Protein AF-A0A0W0Z032-F1 (afdb_monomer_lite)

Sequence (822 aa):
MSDIIVNIDENQGGFGDILFASKLIDEIKKNLLKEGKLVGNVYLTSFGQNNTFLRAMRNSGIDLEFGFNFIPTGQLNKLIESGDINPAVIIEAPTPSFGTVKCPSDQVQILSAREYSYGPYETVKLGNSYNHAESGKKEEYEVALTQDEKKRLSSYKTTEKKAVVRTGLIEELNEQGILLTSELVDLARLEQTGNQKKLTEQKEFFLQALPKKIRHTILQDQQNLSEYEENTELTFGYSHKSNRDFLHIHSGYIQSSEKNQDVFIASGQNSETLKEHLEEVIETLKEQGFSKIVYVDYDNDQEETLYDNEQPGKVYRLIHSKGIPHPQVVALNAISGPLTLASGDQSFGEAISSNKMLCYETYPHKLLLYSSYKERAEGLTEETGHALQQMSLLPDTGVKSQRREAQSLHALGVTLRTNPAIRQDITGINSSIAHNNSLAAHFINHIKPELPPISNPVDLAIIENRFESDMLPSVQYPQQLFLAIRYGNESAVKAMLKANPDALTAKDSLNNSAFIIAAQHNQYSMLKMLITAADKQDMEFSKINSPNQQFTMCHYLSPIIQNNPGIIADIFGSYQKDVAARLAIIHPKPIQKAPVQPVSVSNVGMFAQKKPEPVSAWEELEKSLQTFEDETLVMSALVVAREYLKAQQPRFESQYELVCRDCENDLELPANWVYSHVEEFQQMIGTVREHIEKTPELRQAIGTDWLPEPPPFLSERISETIFNDILQMEEEEEMKQALKPYAIVLREAFKDHPEEYGSYDEIVDMCEQELNVEKDWVTQHKSEFQEMVKIVQEGLASKQKLTPYNLDRVDQLQSGPQVTYD

Secondary structure (DSSP, 8-state):
--EEEEEEETTT--HHHHHHHHHHHHHHHHHHHHTT---S-EEEEEE-SS-HHHHHHHHHTHHHHTT-EEEEHHHHHHHHHHTS--EEEEEE-SS--SSPPP-SSTT-EEEE-PSSSS-HHHHHHH-S-STTS-HHHHHHHHHHHHHHHHHHHTT-TT-S-EEE---BS-TTTT--BB---HHHHHHHHHHHHT-HHHHHHHHHHHHHHS-HHHHHHHHTT-SSHHHHHHHEEEEEEEESS-HHHHHHHHHHHTTT--SEEEEEEEESS-HHHHHHHHHTTHHHHHHTTEEEEEEEETTTTEEEEEEE-SSS-EEEEEEEES---HHHHHHHHHHS-SEEEE-SHHHHHHHHHTT-EEEEE--GGGHHHHHHHHHTTTTS-HHHHHHHHHHEEPP--S-GGGPPPHHHHHHHHHHHHH-HHHHHHHHHHHHHHHHH-BHHHHHHHHHGGGSPP---HHHHHHHTT---GGGGGG--TTHHHHHHHHTT-HHHHHHHHHH-GGGGG---TT---HHHHHHHTT-HHHHHHHHHHHHTTT--HHHHT--SSS--GGGGS-HHHHT-HHHHHHHHGGGHHHHHHHHHHHSPPP--PPP-------------PPPPP---HHHHHHHHHTT---HHHHHHHHHHHHHHHHHTTTTTHHHHHHHHHHHHHTS---TTGGGT-HHHHHHHHHHHHHHHHH-HHHHHHT-STTSPPPPPPHHHHHIIIIIHHHTT-SSHHHHHHHHHHHHHHHHHHHTT-HHHHS-HHHHHHIIIIIS---TTHHHH-HHHHHHHHHHHHHHHHT-GGGTTS--HHHHHGGG-------

Foldseek 3Di:
DAEEEEEEEPVPDDLLQVLQSLLLQLLLLVVCLVVLQDQDHYAYEYDDDPCVVVVSCVVQLSCLVSLHHYDYLVRQLVCCVVVLHHYLEYEQDQHRDLDDRDHPAQLRAYEYHHFAFDDLVLLVLQPLEVVPRDPVSNVVSVVVVVVVQCVSCVSVPGYPHYDYAYDFQDVVSVHQAAAADQLLLVLLVCVVVVVVVVNQVSLQVLLLLDPPLVNCVQCVPNDGLVSSVVAEAEAEEEDEFCLLLVLLLQLLQCLPPQHAYEYEYQYQDDQVVNVVSVVVCVVSVVVSWAQWEWEAASVVRDIDTPGHPPDDGHYYYYYYDPDDRPSNVLSSLSSHDQAYEYERSVVVNSNLSNLHPYLYAQDSSCSHNLNSLLCLCVVADPLLSVLSVSSHDHGCPVDPVPDDDSVVSSVSSNCCNPPVSSSVSSSVSSVCSVPRRNSSVVVSVSSSVSRDDDDPPLSSCLSVLNHDLVCQVVDDPPSSLLSNLLSLSQVNNVSNCVVPVVSQLDARPQRDGSLSSNLSNVVQVSLLVSLVSCVVVVHDVCSQQPDGPDGGSLSSHRSSCLNDLQSLCNRNPVCSVVSVVVSCVVVPDPPPPDDPDDDDDDDDDDDPPPPDDQDPLLVVLVVVCVPDPDPLLVLLSLVQVLVLVVVVPPVPVVVNVVSQCCCCPVVVQHSLNLLQQQVVNVVSLVSNLVVCVVDPVSCVRPNSPSGDDRDDAQQVVCCVQPLVVLVPDPDLVSSLVSCQLVLVLVLQLCVVPVSNRPPNVVSVCCCVPVNVHDPCNCVVPVVVNLVSLVVVCVSQVVGPSNVSRPPVSSVVPNVPPPPPDD

InterPro domains:
  IPR036770 Ankyrin repeat-containing domain superfamily [G3DSA:1.25.40.20] (465-558)

Organism: Legionella spiritensis (NCBI:txid452)

Structure (mmCIF, N/CA/C/O backbone):
data_AF-A0A0W0Z032-F1
#
_entry.id   AF-A0A0W0Z032-F1
#
loop_
_atom_site.group_PDB
_atom_site.id
_atom_site.type_symbol
_atom_site.label_atom_id
_atom_site.label_alt_id
_atom_site.label_comp_id
_atom_site.label_asym_id
_atom_site.label_entity_id
_atom_site.label_seq_id
_atom_site.pdbx_PDB_ins_code
_atom_site.Cartn_x
_atom_site.Cartn_y
_atom_site.Cartn_z
_atom_site.occupancy
_atom_site.B_iso_or_equiv
_atom_site.auth_seq_id
_atom_site.auth_comp_id
_atom_site.auth_asym_id
_atom_site.auth_atom_id
_atom_site.pdbx_PDB_model_num
ATOM 1 N N . MET A 1 1 ? 22.930 3.983 -18.355 1.00 78.69 1 MET A N 1
ATOM 2 C CA . MET A 1 1 ? 21.712 3.985 -17.518 1.00 78.69 1 MET A CA 1
ATOM 3 C C . MET A 1 1 ? 21.865 5.073 -16.463 1.00 78.69 1 MET A C 1
ATOM 5 O O . MET A 1 1 ? 23.001 5.445 -16.182 1.00 78.69 1 MET A O 1
ATOM 9 N N . SER A 1 2 ? 20.763 5.628 -15.962 1.00 90.44 2 SER A N 1
ATOM 10 C CA . SER A 1 2 ? 20.772 6.697 -14.954 1.00 90.44 2 SER A CA 1
ATOM 11 C C . SER A 1 2 ? 20.084 6.198 -13.702 1.00 90.44 2 SER A C 1
ATOM 13 O O . SER A 1 2 ? 18.880 5.943 -13.727 1.00 90.44 2 SER A O 1
ATOM 15 N N . ASP A 1 3 ? 20.875 6.013 -12.653 1.00 95.62 3 ASP A N 1
ATOM 16 C CA . ASP A 1 3 ? 20.446 5.392 -11.408 1.00 95.62 3 ASP A CA 1
ATOM 17 C C . ASP A 1 3 ? 20.064 6.440 -10.361 1.00 95.62 3 ASP A C 1
ATOM 19 O O . ASP A 1 3 ? 20.521 7.587 -10.395 1.00 95.62 3 ASP A O 1
ATOM 23 N N . ILE A 1 4 ? 19.231 6.034 -9.409 1.00 97.19 4 ILE A N 1
ATOM 24 C CA . ILE A 1 4 ? 18.837 6.850 -8.260 1.00 97.19 4 ILE A CA 1
ATOM 25 C C . ILE A 1 4 ? 19.294 6.128 -6.999 1.00 97.19 4 ILE A C 1
ATOM 27 O O . ILE A 1 4 ? 19.037 4.937 -6.820 1.00 97.19 4 ILE A O 1
ATOM 31 N N . ILE A 1 5 ? 19.974 6.846 -6.114 1.00 96.31 5 ILE A N 1
ATOM 32 C CA . ILE A 1 5 ? 20.467 6.304 -4.848 1.00 96.31 5 ILE A CA 1
ATOM 33 C C . ILE A 1 5 ? 19.678 6.932 -3.712 1.00 96.31 5 ILE A C 1
ATOM 35 O O . ILE A 1 5 ? 19.634 8.151 -3.616 1.00 96.31 5 ILE A O 1
ATOM 39 N N . VAL A 1 6 ? 19.115 6.120 -2.824 1.00 95.06 6 VAL A N 1
ATOM 40 C CA . VAL A 1 6 ? 18.592 6.569 -1.530 1.00 95.06 6 VAL A CA 1
ATOM 41 C C . VAL A 1 6 ? 19.567 6.114 -0.450 1.00 95.06 6 VAL A C 1
ATOM 43 O O . VAL A 1 6 ? 19.850 4.924 -0.319 1.00 95.06 6 VAL A O 1
ATOM 46 N N . ASN A 1 7 ? 20.129 7.069 0.283 1.00 92.31 7 ASN A N 1
ATOM 47 C CA . ASN A 1 7 ? 21.106 6.866 1.342 1.00 92.31 7 ASN A CA 1
ATOM 48 C C . ASN A 1 7 ? 20.538 7.276 2.700 1.00 92.31 7 ASN A C 1
ATOM 50 O O . ASN A 1 7 ? 19.855 8.292 2.835 1.00 92.31 7 ASN A O 1
ATOM 54 N N . ILE A 1 8 ? 20.892 6.482 3.702 1.00 89.00 8 ILE A N 1
ATOM 55 C CA . ILE A 1 8 ? 20.463 6.625 5.091 1.00 89.00 8 ILE A CA 1
ATOM 56 C C . ILE A 1 8 ? 21.619 6.333 6.044 1.00 89.00 8 ILE A C 1
ATOM 58 O O . ILE A 1 8 ? 22.479 5.483 5.790 1.00 89.00 8 ILE A O 1
ATOM 62 N N . ASP A 1 9 ? 21.635 7.024 7.176 1.00 85.88 9 ASP A N 1
ATOM 63 C CA . ASP A 1 9 ? 22.617 6.809 8.233 1.00 85.88 9 ASP A CA 1
ATOM 64 C C . ASP A 1 9 ? 22.106 5.783 9.250 1.00 85.88 9 ASP A C 1
ATOM 66 O O . ASP A 1 9 ? 21.200 6.067 10.039 1.00 85.88 9 ASP A O 1
ATOM 70 N N . GLU A 1 10 ? 22.721 4.594 9.290 1.00 77.88 10 GLU A N 1
ATOM 71 C CA . GLU A 1 10 ? 22.322 3.559 10.256 1.00 77.88 10 GLU A CA 1
ATOM 72 C C . GLU A 1 10 ? 22.643 3.922 11.709 1.00 77.88 10 GLU A C 1
ATOM 74 O O . GLU A 1 10 ? 22.114 3.294 12.622 1.00 77.88 10 GLU A O 1
ATOM 79 N N . ASN A 1 11 ? 23.515 4.906 11.950 1.00 79.50 11 ASN A N 1
ATOM 80 C CA . ASN A 1 11 ? 23.845 5.331 13.311 1.00 79.50 11 ASN A CA 1
ATOM 81 C C . ASN A 1 11 ? 22.799 6.292 13.883 1.00 79.50 11 ASN A C 1
ATOM 83 O O . ASN A 1 11 ? 22.797 6.533 15.090 1.00 79.50 11 ASN A O 1
ATOM 87 N N . GLN A 1 12 ? 21.956 6.866 13.021 1.00 76.44 12 GLN A N 1
ATOM 88 C CA . GLN A 1 12 ? 20.938 7.846 13.395 1.00 76.44 12 GLN A CA 1
ATOM 89 C C . GLN A 1 12 ? 19.514 7.315 13.194 1.00 76.44 12 GLN A C 1
ATOM 91 O O . GLN A 1 12 ? 18.614 7.784 13.882 1.00 76.44 12 GLN A O 1
ATOM 96 N N . GLY A 1 13 ? 19.315 6.352 12.286 1.00 72.69 13 GLY A N 1
ATOM 97 C CA . GLY A 1 13 ? 18.004 5.785 11.968 1.00 72.69 13 GLY A CA 1
ATOM 98 C C . GLY A 1 13 ? 17.661 4.488 12.704 1.00 72.69 13 GLY A C 1
ATOM 99 O O . GLY A 1 13 ? 18.525 3.666 13.015 1.00 72.69 13 GLY A O 1
ATOM 100 N N . GLY A 1 14 ? 16.369 4.296 12.956 1.00 77.31 14 GLY A N 1
ATOM 101 C CA . GLY A 1 14 ? 15.751 3.058 13.416 1.00 77.31 14 GLY A CA 1
ATOM 102 C C . GLY A 1 14 ? 15.012 2.316 12.298 1.00 77.31 14 GLY A C 1
ATOM 103 O O . GLY A 1 14 ? 15.184 2.584 11.113 1.00 77.31 14 GLY A O 1
ATOM 104 N N . PHE A 1 15 ? 14.165 1.353 12.684 1.00 78.38 15 PHE A N 1
ATOM 105 C CA . PHE A 1 15 ? 13.374 0.562 11.732 1.00 78.38 15 PHE A CA 1
ATOM 106 C C . PHE A 1 15 ? 12.383 1.417 10.916 1.00 78.38 15 PHE A C 1
ATOM 108 O O . PHE A 1 15 ? 12.197 1.175 9.726 1.00 78.38 15 PHE A O 1
ATOM 115 N N . GLY A 1 16 ? 11.780 2.435 11.542 1.00 80.69 16 GLY A N 1
ATOM 116 C CA . GLY A 1 16 ? 10.850 3.356 10.878 1.00 80.69 16 GLY A CA 1
ATOM 117 C C . GLY A 1 16 ? 11.485 4.098 9.700 1.00 80.69 16 GLY A C 1
ATOM 118 O O . GLY A 1 16 ? 10.869 4.194 8.643 1.00 80.69 16 GLY A O 1
ATOM 119 N N . ASP A 1 17 ? 12.749 4.505 9.835 1.00 85.12 17 ASP A N 1
ATOM 120 C CA . ASP A 1 17 ? 13.506 5.180 8.776 1.00 85.12 17 ASP A CA 1
ATOM 121 C C . ASP A 1 17 ? 13.796 4.267 7.579 1.00 85.12 17 ASP A C 1
ATOM 123 O O . ASP A 1 17 ? 13.796 4.712 6.431 1.00 85.12 17 ASP A O 1
ATOM 127 N N . ILE A 1 18 ? 14.009 2.970 7.838 1.00 85.88 18 ILE A N 1
ATOM 128 C CA . ILE A 1 18 ? 14.151 1.949 6.787 1.00 85.88 18 ILE A CA 1
ATOM 129 C C . ILE A 1 18 ? 12.878 1.890 5.968 1.00 85.88 18 ILE A C 1
ATOM 131 O O . ILE A 1 18 ? 12.926 1.902 4.739 1.00 85.88 18 ILE A O 1
ATOM 135 N N . LEU A 1 19 ? 11.744 1.818 6.663 1.00 87.31 19 LEU A N 1
ATOM 136 C CA . LEU A 1 19 ? 10.437 1.724 6.043 1.00 87.31 19 LEU A CA 1
ATOM 137 C C . LEU A 1 19 ? 10.098 2.992 5.267 1.00 87.31 19 LEU A C 1
ATOM 139 O O . LEU A 1 19 ? 9.659 2.883 4.126 1.00 87.31 19 LEU A O 1
ATOM 143 N N . PHE A 1 20 ? 10.408 4.171 5.809 1.00 89.62 20 PHE A N 1
ATOM 144 C CA . PHE A 1 20 ? 10.307 5.432 5.075 1.00 89.62 20 PHE A CA 1
ATOM 145 C C . PHE A 1 20 ? 11.105 5.377 3.766 1.00 89.62 20 PHE A C 1
ATOM 147 O O . PHE A 1 20 ? 10.556 5.625 2.694 1.00 89.62 20 PHE A O 1
ATOM 154 N N . ALA A 1 21 ? 12.400 5.043 3.836 1.00 91.75 21 ALA A N 1
ATOM 155 C CA . ALA A 1 21 ? 13.271 5.041 2.662 1.00 91.75 21 ALA A CA 1
ATOM 156 C C . ALA A 1 21 ? 12.816 4.000 1.630 1.00 91.75 21 ALA A C 1
ATOM 158 O O . ALA A 1 21 ? 12.820 4.268 0.431 1.00 91.75 21 ALA A O 1
ATOM 159 N N . SER A 1 22 ? 12.366 2.838 2.100 1.00 91.44 22 SER A N 1
ATOM 160 C CA . SER A 1 22 ? 11.858 1.748 1.264 1.00 91.44 22 SER A CA 1
ATOM 161 C C . SER A 1 22 ? 10.575 2.135 0.526 1.00 91.44 22 SER A C 1
ATOM 163 O O . SER A 1 22 ? 10.494 1.961 -0.689 1.00 91.44 22 SER A O 1
ATOM 165 N N . LYS A 1 23 ? 9.606 2.737 1.228 1.00 91.62 23 LYS A N 1
ATOM 166 C CA . LYS A 1 23 ? 8.367 3.257 0.629 1.00 91.62 23 LYS A CA 1
ATOM 167 C C . LYS A 1 23 ? 8.655 4.389 -0.357 1.00 91.62 23 LYS A C 1
ATOM 169 O O . LYS A 1 23 ? 8.076 4.422 -1.438 1.00 91.62 23 LYS A O 1
ATOM 174 N N . LEU A 1 24 ? 9.594 5.283 -0.034 1.00 93.44 24 LEU A N 1
ATOM 175 C CA . LEU A 1 24 ? 10.017 6.344 -0.950 1.00 93.44 24 LEU A CA 1
ATOM 176 C C . LEU A 1 24 ? 10.622 5.765 -2.240 1.00 93.44 24 LEU A C 1
ATOM 178 O O . LEU A 1 24 ? 10.300 6.237 -3.329 1.00 93.44 24 LEU A O 1
ATOM 182 N N . ILE A 1 25 ? 11.468 4.734 -2.135 1.00 94.81 25 ILE A N 1
ATOM 183 C CA . ILE A 1 25 ? 12.019 4.024 -3.298 1.00 94.81 25 ILE A CA 1
ATOM 184 C C . ILE A 1 25 ? 10.904 3.430 -4.155 1.00 94.81 25 ILE A C 1
ATOM 186 O O . ILE A 1 25 ? 10.937 3.591 -5.375 1.00 94.81 25 ILE A O 1
ATOM 190 N N . ASP A 1 26 ? 9.942 2.741 -3.541 1.00 92.75 26 ASP A N 1
ATOM 191 C CA . ASP A 1 26 ? 8.845 2.099 -4.265 1.00 92.75 26 ASP A CA 1
ATOM 192 C C . ASP A 1 26 ? 7.992 3.118 -5.029 1.00 92.75 26 ASP A C 1
ATOM 194 O O . ASP A 1 26 ? 7.770 2.963 -6.230 1.00 92.75 26 ASP A O 1
ATOM 198 N N . GLU A 1 27 ? 7.624 4.226 -4.386 1.00 92.38 27 GLU A N 1
ATOM 199 C CA . GLU A 1 27 ? 6.874 5.304 -5.032 1.00 92.38 27 GLU A CA 1
ATOM 200 C C . GLU A 1 27 ? 7.665 5.958 -6.179 1.00 92.38 27 GLU A C 1
ATOM 202 O O . GLU A 1 27 ? 7.120 6.172 -7.266 1.00 92.38 27 GLU A O 1
ATOM 207 N N . ILE A 1 28 ? 8.968 6.215 -6.002 1.00 94.75 28 ILE A N 1
ATOM 208 C CA . ILE A 1 28 ? 9.834 6.724 -7.081 1.00 94.75 28 ILE A CA 1
ATOM 209 C C . ILE A 1 28 ? 9.872 5.729 -8.250 1.00 94.75 28 ILE A C 1
ATOM 211 O O . ILE A 1 28 ? 9.714 6.134 -9.406 1.00 94.75 28 ILE A O 1
ATOM 215 N N . LYS A 1 29 ? 10.057 4.431 -7.969 1.00 94.12 29 LYS A N 1
ATOM 216 C CA . LYS A 1 29 ? 10.086 3.370 -8.987 1.00 94.12 29 LYS A CA 1
ATOM 217 C C . LYS A 1 29 ? 8.767 3.314 -9.755 1.00 94.12 29 LYS A C 1
ATOM 219 O O . LYS A 1 29 ? 8.790 3.422 -10.980 1.00 94.12 29 LYS A O 1
ATOM 224 N N . LYS A 1 30 ? 7.636 3.164 -9.054 1.00 91.94 30 LYS A N 1
ATOM 225 C CA . LYS A 1 30 ? 6.290 3.052 -9.640 1.00 91.94 30 LYS A CA 1
ATOM 226 C C . LYS A 1 30 ? 5.987 4.244 -10.551 1.00 91.94 30 LYS A C 1
ATOM 228 O O . LYS A 1 30 ? 5.612 4.051 -11.707 1.00 91.94 30 LYS A O 1
ATOM 233 N N . ASN A 1 31 ? 6.221 5.468 -10.075 1.00 93.69 31 ASN A N 1
ATOM 234 C CA . ASN A 1 31 ? 5.921 6.680 -10.840 1.00 93.69 31 ASN A CA 1
ATOM 235 C C . ASN A 1 31 ? 6.827 6.852 -12.067 1.00 93.69 31 ASN A C 1
ATOM 237 O O . ASN A 1 31 ? 6.336 7.117 -13.164 1.00 93.69 31 ASN A O 1
ATOM 241 N N . LEU A 1 32 ? 8.145 6.682 -11.923 1.00 95.19 32 LEU A N 1
ATOM 242 C CA . LEU A 1 32 ? 9.063 6.879 -13.049 1.00 95.19 32 LEU A CA 1
ATOM 243 C C . LEU A 1 32 ? 8.976 5.761 -14.098 1.00 95.19 32 LEU A C 1
ATOM 245 O O . LEU A 1 32 ? 9.220 6.036 -15.273 1.00 95.19 32 LEU A O 1
ATOM 249 N N . LEU A 1 33 ? 8.623 4.530 -13.705 1.00 94.12 33 LEU A N 1
ATOM 250 C CA . LEU A 1 33 ? 8.300 3.456 -14.652 1.00 94.12 33 LEU A CA 1
ATOM 251 C C . LEU A 1 33 ? 7.009 3.770 -15.410 1.00 94.12 33 LEU A C 1
ATOM 253 O O . LEU A 1 33 ? 7.002 3.708 -16.634 1.00 94.12 33 LEU A O 1
ATOM 257 N N . LYS A 1 34 ? 5.943 4.176 -14.709 1.00 93.56 34 LYS A N 1
ATOM 258 C CA . LYS A 1 34 ? 4.669 4.560 -15.338 1.00 93.56 34 LYS A CA 1
ATOM 259 C C . LYS A 1 34 ? 4.840 5.681 -16.371 1.00 93.56 34 LYS A C 1
ATOM 261 O O . LYS A 1 34 ? 4.160 5.684 -17.388 1.00 93.56 34 LYS A O 1
ATOM 266 N N . GLU A 1 35 ? 5.754 6.617 -16.124 1.00 94.19 35 GLU A N 1
ATOM 267 C CA . GLU A 1 35 ? 6.060 7.720 -17.044 1.00 94.19 35 GLU A CA 1
ATOM 268 C C . GLU A 1 35 ? 7.093 7.398 -18.130 1.00 94.19 35 GLU A C 1
ATOM 270 O O . GLU A 1 35 ? 7.423 8.281 -18.921 1.00 94.19 35 GLU A O 1
ATOM 275 N N . GLY A 1 36 ? 7.658 6.188 -18.163 1.00 94.44 36 GLY A N 1
ATOM 276 C CA . GLY A 1 36 ? 8.688 5.853 -19.146 1.00 94.44 36 GLY A CA 1
ATOM 277 C C . GLY A 1 36 ? 10.005 6.604 -18.962 1.00 94.44 36 GLY A C 1
ATOM 278 O O . GLY A 1 36 ? 10.723 6.836 -19.928 1.00 94.44 36 GLY A O 1
ATOM 279 N N . LYS A 1 37 ? 10.331 7.024 -17.734 1.00 94.44 37 LYS A N 1
ATOM 280 C CA . LYS A 1 37 ? 11.535 7.822 -17.430 1.00 94.44 37 LYS A CA 1
ATOM 281 C C . LYS A 1 37 ? 12.637 7.035 -16.732 1.00 94.44 37 LYS A C 1
ATOM 283 O O . LYS A 1 37 ? 13.779 7.491 -16.691 1.00 94.44 37 LYS A O 1
ATOM 288 N N . LEU A 1 38 ? 12.326 5.866 -16.173 1.00 94.75 38 LEU A N 1
ATOM 289 C CA . LEU A 1 38 ? 13.301 5.067 -15.435 1.00 94.75 38 LEU A CA 1
ATOM 290 C C . LEU A 1 38 ? 13.996 4.050 -16.347 1.00 94.75 38 LEU A C 1
ATOM 292 O O . LEU A 1 38 ? 13.428 3.002 -16.647 1.00 94.75 38 LEU A O 1
ATOM 296 N N . VAL A 1 39 ? 15.236 4.341 -16.753 1.00 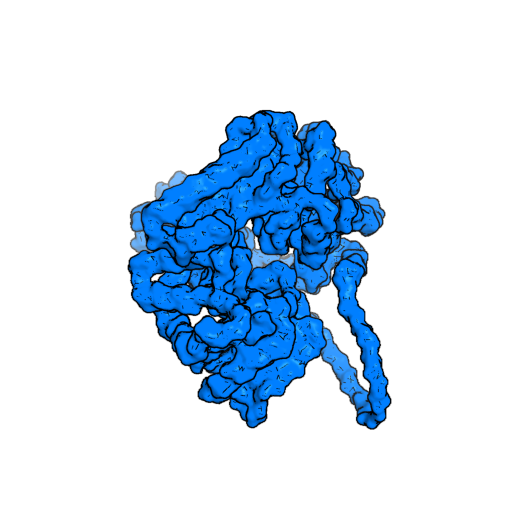93.69 39 VAL A N 1
ATOM 297 C CA . VAL A 1 39 ? 16.109 3.380 -17.461 1.00 93.69 39 VAL A CA 1
ATOM 298 C C . VAL A 1 39 ? 17.047 2.653 -16.494 1.00 93.69 39 VAL A C 1
ATOM 300 O O . VAL A 1 39 ? 17.219 1.441 -16.602 1.00 93.69 39 VAL A O 1
ATOM 303 N N . GLY A 1 40 ? 17.665 3.367 -15.545 1.00 92.50 40 GLY A N 1
ATOM 304 C CA . GLY A 1 40 ? 18.483 2.763 -14.481 1.00 92.50 40 GLY A CA 1
ATOM 305 C C . GLY A 1 40 ? 17.637 2.168 -13.363 1.00 92.50 40 GLY A C 1
ATOM 306 O O . GLY A 1 40 ? 16.446 1.936 -13.552 1.00 92.50 40 GLY A O 1
ATOM 307 N N . ASN A 1 41 ? 18.229 1.885 -12.209 1.00 92.75 41 ASN A N 1
ATOM 308 C CA . ASN A 1 41 ? 17.525 1.336 -11.049 1.00 92.75 41 ASN A CA 1
ATOM 309 C C . ASN A 1 41 ? 17.521 2.320 -9.867 1.00 92.75 41 ASN A C 1
ATOM 311 O O . ASN A 1 41 ? 18.214 3.338 -9.878 1.00 92.75 41 ASN A O 1
ATOM 315 N N . VAL A 1 42 ? 16.720 2.008 -8.850 1.00 95.50 42 VAL A N 1
ATOM 316 C CA . VAL A 1 42 ? 16.678 2.739 -7.584 1.00 95.50 42 VAL A CA 1
ATOM 317 C C . VAL A 1 42 ? 17.251 1.843 -6.490 1.00 95.50 42 VAL A C 1
ATOM 319 O O . VAL A 1 42 ? 16.773 0.727 -6.275 1.00 95.50 42 VAL A O 1
ATOM 322 N N . TYR A 1 43 ? 18.298 2.317 -5.821 1.00 94.12 43 TYR A N 1
ATOM 323 C CA . TYR A 1 43 ? 19.059 1.546 -4.839 1.00 94.12 43 TYR A CA 1
ATOM 324 C C . TYR A 1 43 ? 18.891 2.119 -3.437 1.00 94.12 43 TYR A C 1
ATOM 326 O O . TYR A 1 43 ? 18.900 3.338 -3.270 1.00 94.12 43 TYR A O 1
ATOM 334 N N . LEU A 1 44 ? 18.827 1.241 -2.431 1.00 92.94 44 LEU A N 1
ATOM 335 C CA . LEU A 1 44 ? 18.993 1.637 -1.034 1.00 92.94 44 LEU A CA 1
ATOM 336 C C . LEU A 1 44 ? 20.436 1.379 -0.608 1.00 92.94 44 LEU A C 1
ATOM 338 O O . LEU A 1 44 ? 20.985 0.300 -0.837 1.00 92.94 44 LEU A O 1
ATOM 342 N N . THR A 1 45 ? 21.043 2.346 0.060 1.00 91.19 45 THR A N 1
ATOM 343 C CA . THR A 1 45 ? 22.357 2.194 0.678 1.00 91.19 45 THR A CA 1
ATOM 344 C C . THR A 1 45 ? 22.327 2.744 2.088 1.00 91.19 45 THR A C 1
ATOM 346 O O . THR A 1 45 ? 21.573 3.665 2.390 1.00 91.19 45 THR A O 1
ATOM 349 N N . SER A 1 46 ? 23.152 2.182 2.966 1.00 88.44 46 SER A N 1
ATOM 350 C CA . SER A 1 46 ? 23.346 2.750 4.293 1.00 88.44 46 SER A CA 1
ATOM 351 C C . SER A 1 46 ? 24.813 2.831 4.673 1.00 88.44 46 SER A C 1
ATOM 353 O O . SER A 1 46 ? 25.628 1.956 4.347 1.00 88.44 46 SER A O 1
ATOM 355 N N . PHE A 1 47 ? 25.138 3.910 5.382 1.00 79.81 47 PHE A N 1
ATOM 356 C CA . PHE A 1 47 ? 26.460 4.134 5.938 1.00 79.81 47 PHE A CA 1
ATOM 357 C C . PHE A 1 47 ? 26.494 3.752 7.416 1.00 79.81 47 PHE A C 1
ATOM 359 O O . PHE A 1 47 ? 25.902 4.433 8.252 1.00 79.81 47 PHE A O 1
ATOM 366 N N . GLY A 1 48 ? 27.266 2.720 7.753 1.00 70.12 48 GLY A N 1
ATOM 367 C CA . GLY A 1 48 ? 27.737 2.501 9.116 1.00 70.12 48 GLY A CA 1
ATOM 368 C C . GLY A 1 48 ? 28.553 1.224 9.288 1.00 70.12 48 GLY A C 1
ATOM 369 O O . GLY A 1 48 ? 28.848 0.508 8.329 1.00 70.12 48 GLY A O 1
ATOM 370 N N . GLN A 1 49 ? 29.039 1.021 10.512 1.00 62.44 49 GLN A N 1
ATOM 371 C CA . GLN A 1 49 ? 30.053 0.014 10.833 1.00 62.44 49 GLN A CA 1
ATOM 372 C C . GLN A 1 49 ? 29.481 -1.248 11.485 1.00 62.44 49 GLN A C 1
ATOM 374 O O . GLN A 1 49 ? 30.199 -2.239 11.618 1.00 62.44 49 GLN A O 1
ATOM 379 N N . ASN A 1 50 ? 28.210 -1.236 11.896 1.00 61.50 50 ASN A N 1
ATOM 380 C CA . ASN A 1 50 ? 27.683 -2.239 12.821 1.00 61.50 50 ASN A CA 1
ATOM 381 C C . ASN A 1 50 ? 26.815 -3.307 12.145 1.00 61.50 50 ASN A C 1
ATOM 383 O O . ASN A 1 50 ? 26.477 -4.304 12.786 1.00 61.50 50 ASN A O 1
ATOM 387 N N . ASN A 1 51 ? 26.467 -3.141 10.860 1.00 68.31 51 ASN A N 1
ATOM 388 C CA . ASN A 1 51 ? 25.555 -4.027 10.118 1.00 68.31 51 ASN A CA 1
ATOM 389 C C . ASN A 1 51 ? 24.198 -4.238 10.826 1.00 68.31 51 ASN A C 1
ATOM 391 O O . ASN A 1 51 ? 23.474 -5.191 10.519 1.00 68.31 51 ASN A O 1
ATOM 395 N N . THR A 1 52 ? 23.846 -3.386 11.792 1.00 69.19 52 THR A N 1
ATOM 396 C CA . THR A 1 52 ? 22.593 -3.481 12.551 1.00 69.19 52 THR A CA 1
ATOM 397 C C . THR A 1 52 ? 21.417 -3.248 11.619 1.00 69.19 52 THR A C 1
ATOM 399 O O . THR A 1 52 ? 20.429 -3.978 11.674 1.00 69.19 52 THR A O 1
ATOM 402 N N . PHE A 1 53 ? 21.579 -2.299 10.699 1.00 72.81 53 PHE A N 1
ATOM 403 C CA . PHE A 1 53 ? 20.614 -1.979 9.663 1.00 72.81 53 PHE A CA 1
ATOM 404 C C . PHE A 1 53 ? 20.348 -3.155 8.731 1.00 72.81 53 PHE A C 1
ATOM 406 O O . PHE A 1 53 ? 19.213 -3.584 8.551 1.00 72.81 53 PHE A O 1
ATOM 413 N N . LEU A 1 54 ? 21.427 -3.737 8.207 1.00 71.94 54 LEU A N 1
ATOM 414 C CA . LEU A 1 54 ? 21.387 -4.941 7.386 1.00 71.94 54 LEU A CA 1
ATOM 415 C C . LEU A 1 54 ? 20.658 -6.083 8.091 1.00 71.94 54 LEU A C 1
ATOM 417 O O . LEU A 1 54 ? 19.886 -6.803 7.468 1.00 71.94 54 LEU A O 1
ATOM 421 N N . ARG A 1 55 ? 20.888 -6.256 9.396 1.00 72.56 55 ARG A N 1
ATOM 422 C CA . ARG A 1 55 ? 20.180 -7.264 10.189 1.00 72.56 55 ARG A CA 1
ATOM 423 C C . ARG A 1 55 ? 18.693 -6.933 10.323 1.00 72.56 55 ARG A C 1
ATOM 425 O O . ARG A 1 55 ? 17.881 -7.832 10.152 1.00 72.56 55 ARG A O 1
ATOM 432 N N . ALA A 1 56 ? 18.338 -5.683 10.614 1.00 71.62 56 ALA A N 1
ATOM 433 C CA . ALA A 1 56 ? 16.946 -5.251 10.732 1.00 71.62 56 ALA A CA 1
ATOM 434 C C . ALA A 1 56 ? 16.180 -5.413 9.408 1.00 71.62 56 ALA A C 1
ATOM 436 O O . ALA A 1 56 ? 15.085 -5.971 9.398 1.00 71.62 56 ALA A O 1
ATOM 437 N N . MET A 1 57 ? 16.787 -5.023 8.285 1.00 77.31 57 MET A N 1
ATOM 438 C CA . MET A 1 57 ? 16.242 -5.247 6.944 1.00 77.31 57 MET A CA 1
ATOM 439 C C . MET A 1 57 ? 16.042 -6.730 6.647 1.00 77.31 57 MET A C 1
ATOM 441 O O . MET A 1 57 ? 14.937 -7.151 6.332 1.00 77.31 57 MET A O 1
ATOM 445 N N . ARG A 1 58 ? 17.081 -7.551 6.844 1.00 71.69 58 ARG A N 1
ATOM 446 C CA . ARG A 1 58 ? 17.000 -8.999 6.593 1.00 71.69 58 ARG A CA 1
ATOM 447 C C . ARG A 1 58 ? 15.949 -9.692 7.452 1.00 71.69 58 ARG A C 1
ATOM 449 O O . ARG A 1 58 ? 15.285 -10.601 6.977 1.00 71.69 58 ARG A O 1
ATOM 456 N N . ASN A 1 59 ? 15.819 -9.285 8.713 1.00 71.25 59 ASN A N 1
ATOM 457 C CA . ASN A 1 59 ? 14.845 -9.870 9.630 1.00 71.25 59 ASN A CA 1
ATOM 458 C C . ASN A 1 59 ? 13.407 -9.443 9.311 1.00 71.25 59 ASN A C 1
ATOM 460 O O . ASN A 1 59 ? 12.483 -10.186 9.624 1.00 71.25 59 ASN A O 1
ATOM 464 N N . SER A 1 60 ? 13.217 -8.253 8.739 1.00 70.62 60 SER A N 1
ATOM 465 C CA . SER A 1 60 ? 11.893 -7.730 8.379 1.00 70.62 60 SER A CA 1
ATOM 466 C C . SER A 1 60 ? 11.441 -8.139 6.979 1.00 70.62 60 SER A C 1
ATOM 468 O O . SER A 1 60 ? 10.241 -8.187 6.738 1.00 70.62 60 SER A O 1
ATOM 470 N N . GLY A 1 61 ? 12.377 -8.441 6.072 1.00 78.31 61 GLY A N 1
ATOM 471 C CA . GLY A 1 61 ? 12.079 -8.741 4.669 1.00 78.31 61 GLY A CA 1
ATOM 472 C C . GLY A 1 61 ? 11.627 -7.516 3.870 1.00 78.31 61 GLY A C 1
ATOM 473 O O . GLY A 1 61 ? 10.957 -7.661 2.854 1.00 78.31 61 GLY A O 1
ATOM 474 N N . ILE A 1 62 ? 11.958 -6.310 4.328 1.00 81.88 62 ILE A N 1
ATOM 475 C CA . ILE A 1 62 ? 11.467 -5.061 3.735 1.00 81.88 62 ILE A CA 1
ATOM 476 C C . ILE A 1 62 ? 12.020 -4.795 2.326 1.00 81.88 62 ILE A C 1
ATOM 478 O O . ILE A 1 62 ? 11.344 -4.250 1.461 1.00 81.88 62 ILE A O 1
ATOM 482 N N . ASP A 1 63 ? 13.241 -5.241 2.056 1.00 78.38 63 ASP A N 1
ATOM 483 C CA . ASP A 1 63 ? 13.844 -5.222 0.724 1.00 78.38 63 ASP A CA 1
ATOM 484 C C . ASP A 1 63 ? 13.149 -6.177 -0.251 1.00 78.38 63 ASP A C 1
ATOM 486 O O . ASP A 1 63 ? 13.069 -5.892 -1.448 1.00 78.38 63 ASP A O 1
ATOM 490 N N . LEU A 1 64 ? 12.615 -7.286 0.266 1.00 85.88 64 LEU A N 1
ATOM 491 C CA . LEU A 1 64 ? 11.787 -8.219 -0.492 1.00 85.88 64 LEU A CA 1
ATOM 492 C C . LEU A 1 64 ? 10.419 -7.615 -0.805 1.00 85.88 64 LEU A C 1
ATOM 494 O O . LEU A 1 64 ? 9.967 -7.716 -1.940 1.00 85.88 64 LEU A O 1
ATOM 498 N N . GLU A 1 65 ? 9.799 -6.964 0.180 1.00 84.44 65 GLU A N 1
ATOM 499 C CA . GLU A 1 65 ? 8.490 -6.321 0.052 1.00 84.44 65 GLU A CA 1
ATOM 500 C C . GLU A 1 65 ? 8.467 -5.250 -1.047 1.00 84.44 65 GLU A C 1
ATOM 502 O O . GLU A 1 65 ? 7.624 -5.296 -1.938 1.00 84.44 65 GLU A O 1
ATOM 507 N N . PHE A 1 66 ? 9.413 -4.309 -1.012 1.00 88.25 66 PHE A N 1
ATOM 508 C CA . PHE A 1 66 ? 9.466 -3.184 -1.957 1.00 88.25 66 PHE A CA 1
ATOM 509 C C . PHE A 1 66 ? 10.346 -3.472 -3.193 1.00 88.25 66 PHE A C 1
ATOM 511 O O . PHE A 1 66 ? 10.528 -2.624 -4.080 1.00 88.25 66 PHE A O 1
ATOM 518 N N . GLY A 1 67 ? 10.931 -4.673 -3.258 1.00 87.75 67 GLY A N 1
ATOM 519 C CA . GLY A 1 67 ? 11.683 -5.171 -4.408 1.00 87.75 67 GLY A CA 1
ATOM 520 C C . GLY A 1 67 ? 12.854 -4.276 -4.817 1.00 87.75 67 GLY A C 1
ATOM 521 O O . GLY A 1 67 ? 13.040 -4.001 -6.006 1.00 87.75 67 GLY A O 1
ATOM 522 N N . PHE A 1 68 ? 13.619 -3.754 -3.858 1.00 89.25 68 PHE A N 1
ATOM 523 C CA . PHE A 1 68 ? 14.801 -2.932 -4.137 1.00 89.25 68 PHE A CA 1
ATOM 524 C C . PHE A 1 68 ? 16.095 -3.672 -3.799 1.00 89.25 68 PHE A C 1
ATOM 526 O O . PHE A 1 68 ? 16.125 -4.650 -3.053 1.00 89.25 68 PHE A O 1
ATOM 533 N N . ASN A 1 69 ? 17.198 -3.186 -4.363 1.00 89.06 69 ASN A N 1
ATOM 534 C CA . ASN A 1 69 ? 18.520 -3.721 -4.076 1.00 89.06 69 ASN A CA 1
ATOM 535 C C . ASN A 1 69 ? 19.178 -2.895 -2.970 1.00 89.06 69 ASN A C 1
ATOM 537 O O . ASN A 1 69 ? 19.415 -1.697 -3.144 1.00 89.06 69 ASN A O 1
ATOM 541 N N . PHE A 1 70 ? 19.496 -3.547 -1.851 1.00 88.88 70 PHE A N 1
ATOM 542 C CA . PHE A 1 70 ? 20.324 -2.951 -0.811 1.00 88.88 70 PHE A CA 1
ATOM 543 C C . PHE A 1 70 ? 21.805 -3.193 -1.081 1.00 88.88 70 PHE A C 1
ATOM 545 O O . PHE A 1 70 ? 22.239 -4.338 -1.235 1.00 88.88 70 PHE A O 1
ATOM 552 N N . ILE A 1 71 ? 22.596 -2.123 -1.067 1.00 88.31 71 ILE A N 1
ATOM 553 C CA . ILE A 1 71 ? 24.041 -2.183 -1.275 1.00 88.31 71 ILE A CA 1
ATOM 554 C C . ILE A 1 71 ? 24.724 -1.400 -0.152 1.00 88.31 71 ILE A C 1
ATOM 556 O O . ILE A 1 71 ? 24.445 -0.217 0.005 1.00 88.31 71 ILE A O 1
ATOM 560 N N . PRO A 1 72 ? 25.652 -1.992 0.621 1.00 87.81 72 PRO A N 1
ATOM 561 C CA . PRO A 1 72 ? 26.448 -1.225 1.577 1.00 87.81 72 PRO A CA 1
ATOM 562 C C . PRO A 1 72 ? 27.233 -0.104 0.877 1.00 87.81 72 PRO A C 1
ATOM 564 O O . PRO A 1 72 ? 27.850 -0.357 -0.163 1.00 87.81 72 PRO A O 1
ATOM 567 N N . THR A 1 73 ? 27.323 1.092 1.472 1.00 88.56 73 THR A N 1
ATOM 568 C CA . THR A 1 73 ? 27.943 2.274 0.829 1.00 88.56 73 THR A CA 1
ATOM 569 C C . THR A 1 73 ? 29.354 2.006 0.286 1.00 88.56 73 THR A C 1
ATOM 571 O O . THR A 1 73 ? 29.725 2.479 -0.788 1.00 88.56 73 THR A O 1
ATOM 574 N N . GLY A 1 74 ? 30.162 1.201 0.987 1.00 88.06 74 GLY A N 1
ATOM 575 C CA . GLY A 1 74 ? 31.510 0.839 0.535 1.00 88.06 74 GLY A CA 1
ATOM 576 C C . GLY A 1 74 ? 31.541 -0.012 -0.743 1.00 88.06 74 GLY A C 1
ATOM 577 O O . GLY A 1 74 ? 32.465 0.122 -1.541 1.00 88.06 74 GLY A O 1
ATOM 578 N N . GLN A 1 75 ? 30.545 -0.876 -0.947 1.00 89.56 75 GLN A N 1
ATOM 579 C CA . GLN A 1 75 ? 30.380 -1.656 -2.176 1.00 89.56 75 GLN A CA 1
ATOM 580 C C . GLN A 1 75 ? 29.754 -0.804 -3.282 1.00 89.56 75 GLN A C 1
ATOM 582 O O . GLN A 1 75 ? 30.229 -0.862 -4.412 1.00 89.56 75 GLN A O 1
ATOM 587 N N . LEU A 1 76 ? 28.765 0.031 -2.948 1.00 92.81 76 LEU A N 1
ATOM 588 C CA . LEU A 1 76 ? 28.154 0.971 -3.888 1.00 92.81 76 LEU A CA 1
ATOM 589 C C . LEU A 1 76 ? 29.213 1.872 -4.531 1.00 92.81 76 LEU A C 1
ATOM 591 O O . LEU A 1 76 ? 29.278 1.975 -5.749 1.00 92.81 76 LEU A O 1
ATOM 595 N N . ASN A 1 77 ? 30.107 2.450 -3.728 1.00 92.81 77 ASN A N 1
ATOM 596 C CA . ASN A 1 77 ? 31.179 3.304 -4.236 1.00 92.81 77 ASN A CA 1
ATOM 597 C C . ASN A 1 77 ? 32.112 2.579 -5.222 1.00 92.81 77 ASN A C 1
ATOM 599 O O . ASN A 1 77 ? 32.582 3.205 -6.165 1.00 92.81 77 ASN A O 1
ATOM 603 N N . LYS A 1 78 ? 32.356 1.271 -5.049 1.00 93.06 78 LYS A N 1
ATOM 604 C CA . LYS A 1 78 ? 33.145 0.479 -6.009 1.00 93.06 78 LYS A CA 1
ATOM 605 C C . LYS A 1 78 ? 32.405 0.275 -7.330 1.00 93.06 78 LYS A C 1
ATOM 607 O O . LYS A 1 78 ? 33.039 0.326 -8.374 1.00 93.06 78 LYS A O 1
ATOM 612 N N . LEU A 1 79 ? 31.090 0.058 -7.273 1.00 93.94 79 LEU A N 1
ATOM 613 C CA . LEU A 1 79 ? 30.236 -0.083 -8.458 1.00 93.94 79 LEU A CA 1
ATOM 614 C C . LEU A 1 79 ? 30.084 1.245 -9.213 1.00 93.94 79 LEU A C 1
ATOM 616 O O . LEU A 1 79 ? 30.007 1.257 -10.437 1.00 93.94 79 LEU A O 1
ATOM 620 N N . ILE A 1 80 ? 30.095 2.370 -8.493 1.00 94.06 80 ILE A N 1
ATOM 621 C CA . ILE A 1 80 ? 30.159 3.704 -9.102 1.00 94.06 80 ILE A CA 1
ATOM 622 C C . ILE A 1 80 ? 31.508 3.909 -9.803 1.00 94.06 80 ILE A C 1
ATOM 624 O O . ILE A 1 80 ? 31.556 4.374 -10.937 1.00 94.06 80 ILE A O 1
ATOM 628 N N . GLU A 1 81 ? 32.615 3.531 -9.159 1.00 92.94 81 GLU A N 1
ATOM 629 C CA . GLU A 1 81 ? 33.962 3.652 -9.735 1.00 92.94 81 GLU A CA 1
ATOM 630 C C . GLU A 1 81 ? 34.187 2.767 -10.967 1.00 92.94 81 GLU A C 1
ATOM 632 O O . GLU A 1 81 ? 34.908 3.174 -11.878 1.00 92.94 81 GLU A O 1
ATOM 637 N N . SER A 1 82 ? 33.589 1.573 -11.009 1.00 93.06 82 SER A N 1
ATOM 638 C CA . SER A 1 82 ? 33.656 0.678 -12.172 1.00 93.06 82 SER A CA 1
ATOM 639 C C . SER A 1 82 ? 32.737 1.112 -13.316 1.00 93.06 82 SER A C 1
ATOM 641 O O . SER A 1 82 ? 32.908 0.632 -14.435 1.00 93.06 82 SER A O 1
ATOM 643 N N . GLY A 1 83 ? 31.788 2.019 -13.058 1.00 91.81 83 GLY A N 1
ATOM 644 C CA . GLY A 1 83 ? 30.767 2.441 -14.017 1.00 91.81 83 GLY A CA 1
ATOM 645 C C . GLY A 1 83 ? 29.568 1.492 -14.123 1.00 91.81 83 GLY A C 1
ATOM 646 O O . GLY A 1 83 ? 28.727 1.686 -14.999 1.00 91.81 83 GLY A O 1
ATOM 647 N N . ASP A 1 84 ? 29.467 0.494 -13.237 1.00 90.94 84 ASP A N 1
ATOM 648 C CA . ASP A 1 84 ? 28.326 -0.431 -13.172 1.00 90.94 84 ASP A CA 1
ATOM 649 C C . ASP A 1 84 ? 27.062 0.243 -12.620 1.00 90.94 84 ASP A C 1
ATOM 651 O O . ASP A 1 84 ? 25.950 -0.165 -12.953 1.00 90.94 84 ASP A O 1
ATOM 655 N N . ILE A 1 85 ? 27.235 1.266 -11.776 1.00 94.12 85 ILE A N 1
ATOM 656 C CA . ILE A 1 85 ? 26.171 2.141 -11.276 1.00 94.12 85 ILE A CA 1
ATOM 657 C C . ILE A 1 85 ? 26.542 3.582 -11.621 1.00 94.12 85 ILE A C 1
ATOM 659 O O . ILE A 1 85 ? 27.632 4.049 -11.297 1.00 94.12 85 ILE A O 1
ATOM 663 N N . ASN A 1 86 ? 25.628 4.307 -12.253 1.00 93.81 86 ASN A N 1
ATOM 664 C CA . ASN A 1 86 ? 25.833 5.684 -12.678 1.00 93.81 86 ASN A CA 1
ATOM 665 C C . ASN A 1 86 ? 24.718 6.585 -12.118 1.00 93.81 86 ASN A C 1
ATOM 667 O O . ASN A 1 86 ? 23.679 6.761 -12.767 1.00 93.81 86 ASN A O 1
ATOM 671 N N . PRO A 1 87 ? 24.901 7.137 -10.904 1.00 94.69 87 PRO A N 1
ATOM 672 C CA . PRO A 1 87 ? 23.876 7.926 -10.239 1.00 94.69 87 PRO A CA 1
ATOM 673 C C . PRO A 1 87 ? 23.625 9.249 -10.970 1.00 94.69 87 PRO A C 1
ATOM 675 O O . PRO A 1 87 ? 24.552 10.023 -11.198 1.00 94.69 87 PRO A O 1
ATOM 678 N N . ALA A 1 88 ? 22.362 9.532 -11.282 1.00 95.00 88 ALA A N 1
ATOM 679 C CA . ALA A 1 88 ? 21.896 10.861 -11.682 1.00 95.00 88 ALA A CA 1
ATOM 680 C C . ALA A 1 88 ? 21.405 11.669 -10.470 1.00 95.00 88 ALA A C 1
ATOM 682 O O . ALA A 1 88 ? 21.589 12.885 -10.414 1.00 95.00 88 ALA A O 1
ATOM 683 N N . VAL A 1 89 ? 20.829 10.983 -9.475 1.00 95.81 89 VAL A N 1
ATOM 684 C CA . VAL A 1 89 ? 20.310 11.596 -8.248 1.00 95.81 89 VAL A CA 1
ATOM 685 C C . VAL A 1 89 ? 20.733 10.783 -7.026 1.00 95.81 89 VAL A C 1
ATOM 687 O O . VAL A 1 89 ? 20.661 9.553 -7.031 1.00 95.81 89 VAL A O 1
ATOM 690 N N . ILE A 1 90 ? 21.145 11.476 -5.966 1.00 94.81 90 ILE A N 1
ATOM 691 C CA . ILE A 1 90 ? 21.386 10.909 -4.637 1.00 94.81 90 ILE A CA 1
ATOM 692 C C . ILE A 1 90 ? 20.445 11.596 -3.648 1.00 94.81 90 ILE A C 1
ATOM 694 O O . ILE A 1 90 ? 20.436 12.820 -3.529 1.00 94.81 90 ILE A O 1
ATOM 698 N N . ILE A 1 91 ? 19.663 10.799 -2.932 1.00 94.69 91 ILE A N 1
ATOM 699 C CA . ILE A 1 91 ? 18.688 11.218 -1.933 1.00 94.69 91 ILE A CA 1
ATOM 700 C C . ILE A 1 91 ? 19.208 10.804 -0.559 1.00 94.69 91 ILE A C 1
ATOM 702 O O . ILE A 1 91 ? 19.301 9.624 -0.261 1.00 94.69 91 ILE A O 1
ATOM 706 N N . GLU A 1 92 ? 19.536 11.767 0.286 1.00 91.44 92 GLU A N 1
ATOM 707 C CA . GLU A 1 92 ? 19.900 11.578 1.690 1.00 91.44 92 GLU A CA 1
ATOM 708 C C . GLU A 1 92 ? 18.643 11.754 2.550 1.00 91.44 92 GLU A C 1
ATOM 710 O O . GLU A 1 92 ? 18.320 12.889 2.912 1.00 91.44 92 GLU A O 1
ATOM 715 N N . ALA A 1 93 ? 17.903 10.671 2.816 1.00 89.94 93 ALA A N 1
ATOM 716 C CA . ALA A 1 93 ? 16.627 10.713 3.539 1.00 89.94 93 ALA A CA 1
ATOM 717 C C . ALA A 1 93 ? 16.215 9.340 4.104 1.00 89.94 93 ALA A C 1
ATOM 719 O O . ALA A 1 93 ? 16.438 8.341 3.424 1.00 89.94 93 ALA A O 1
ATOM 720 N N . PRO A 1 94 ? 15.550 9.270 5.277 1.00 84.38 94 PRO A N 1
ATOM 721 C CA . PRO A 1 94 ? 15.139 10.390 6.135 1.00 84.38 94 PRO A CA 1
ATOM 722 C C . PRO A 1 94 ? 16.184 10.748 7.209 1.00 84.38 94 PRO A C 1
ATOM 724 O O . PRO A 1 94 ? 16.030 11.722 7.941 1.00 84.38 94 PRO A O 1
ATOM 727 N N . THR A 1 95 ? 17.283 9.999 7.302 1.00 85.94 95 THR A N 1
ATOM 728 C CA . THR A 1 95 ? 18.399 10.277 8.216 1.00 85.94 95 THR A CA 1
ATOM 729 C C . THR A 1 95 ? 19.666 10.565 7.413 1.00 85.94 95 THR A C 1
ATOM 731 O O . THR A 1 95 ? 20.458 9.658 7.158 1.00 85.94 95 THR A O 1
ATOM 734 N N . PRO A 1 96 ? 19.877 11.820 6.970 1.00 79.88 96 PRO A N 1
ATOM 735 C CA . PRO A 1 96 ? 21.025 12.173 6.144 1.00 79.88 96 PRO A CA 1
ATOM 736 C C . PRO A 1 96 ? 22.347 11.786 6.805 1.00 79.88 96 PRO A C 1
ATOM 738 O O . PRO A 1 96 ? 22.591 12.135 7.966 1.00 79.88 96 PRO A O 1
ATOM 741 N N . SER A 1 97 ? 23.223 11.122 6.053 1.00 72.75 97 SER A N 1
ATOM 742 C CA . SER A 1 97 ? 24.528 10.717 6.562 1.00 72.75 97 SER A CA 1
ATOM 743 C C . SER A 1 97 ? 25.573 11.820 6.422 1.00 72.75 97 SER A C 1
ATOM 745 O O . SER A 1 97 ? 25.571 12.623 5.489 1.00 72.75 97 SER A O 1
ATOM 747 N N . PHE A 1 98 ? 26.537 11.827 7.345 1.00 65.75 98 PHE A N 1
ATOM 748 C CA . PHE A 1 98 ? 27.789 12.566 7.164 1.00 65.75 98 PHE A CA 1
ATOM 749 C C . PHE A 1 98 ? 28.819 11.782 6.329 1.00 65.75 98 PHE A C 1
ATOM 751 O O . PHE A 1 98 ? 29.799 12.371 5.868 1.00 65.75 98 PHE A O 1
ATOM 758 N N . GLY A 1 99 ? 28.623 10.471 6.138 1.00 66.44 99 GLY A N 1
ATOM 759 C CA . GLY A 1 99 ? 29.426 9.635 5.248 1.00 66.44 99 GLY A CA 1
ATOM 760 C C . GLY A 1 99 ? 28.896 9.717 3.818 1.00 66.44 99 GLY A C 1
ATOM 761 O O . GLY A 1 99 ? 27.760 9.335 3.562 1.00 66.44 99 GLY A O 1
ATOM 762 N N . THR A 1 100 ? 29.702 10.222 2.882 1.00 69.94 100 THR A N 1
ATOM 763 C CA . THR A 1 100 ? 29.219 10.544 1.532 1.00 69.94 100 THR A CA 1
ATOM 764 C C . THR A 1 100 ? 29.293 9.361 0.567 1.00 69.94 100 THR A C 1
ATOM 766 O O . THR A 1 100 ? 30.327 8.696 0.426 1.00 69.94 100 THR A O 1
ATOM 769 N N . VAL A 1 101 ? 28.194 9.138 -0.157 1.00 85.69 101 VAL A N 1
ATOM 770 C CA . VAL A 1 101 ? 28.212 8.405 -1.429 1.00 85.69 101 VAL A CA 1
ATOM 771 C C . VAL A 1 101 ? 29.089 9.193 -2.405 1.00 85.69 101 VAL A C 1
ATOM 773 O O . VAL A 1 101 ? 29.001 10.423 -2.488 1.00 85.69 101 VAL A O 1
ATOM 776 N N . LYS A 1 102 ? 29.987 8.512 -3.124 1.00 85.25 102 LYS A N 1
ATOM 777 C CA . LYS A 1 102 ? 30.867 9.184 -4.086 1.00 85.25 102 LYS A CA 1
ATOM 778 C C . LYS A 1 102 ? 30.042 9.746 -5.239 1.00 85.25 102 LYS A C 1
ATOM 780 O O . LYS A 1 102 ? 29.266 9.031 -5.861 1.00 85.25 102 LYS A O 1
ATOM 785 N N . CYS A 1 103 ? 30.257 11.022 -5.540 1.00 84.56 103 CYS A N 1
ATOM 786 C CA . CYS A 1 103 ? 29.668 11.678 -6.701 1.00 84.56 103 CYS A CA 1
ATOM 787 C C . CYS A 1 103 ? 30.644 11.559 -7.880 1.00 84.56 103 CYS A C 1
ATOM 789 O O . CYS A 1 103 ? 31.733 12.134 -7.801 1.00 84.56 103 CYS A O 1
ATOM 791 N N . PRO A 1 104 ? 30.304 10.818 -8.948 1.00 82.25 104 PRO A N 1
ATOM 792 C CA . PRO A 1 104 ? 31.190 10.638 -10.098 1.00 82.25 104 PRO A CA 1
ATOM 793 C C . PRO A 1 104 ? 31.343 11.907 -10.950 1.00 82.25 104 PRO A C 1
ATOM 795 O O . PRO A 1 104 ? 32.313 12.023 -11.694 1.00 82.25 104 PRO A O 1
ATOM 798 N N . SER A 1 105 ? 30.409 12.859 -10.848 1.00 82.88 105 SER A N 1
ATOM 799 C CA . SER A 1 105 ? 30.421 14.118 -11.596 1.00 82.88 105 SER A CA 1
ATOM 800 C C . SER A 1 105 ? 29.751 15.257 -10.819 1.00 82.88 105 SER A C 1
ATOM 802 O O . SER A 1 105 ? 29.111 15.042 -9.786 1.00 82.88 105 SER A O 1
ATOM 804 N N . ASP A 1 106 ? 29.902 16.476 -11.334 1.00 83.56 106 ASP A N 1
ATOM 805 C CA . ASP A 1 106 ? 29.231 17.691 -10.861 1.00 83.56 106 ASP A CA 1
ATOM 806 C C . ASP A 1 106 ? 27.754 17.784 -11.281 1.00 83.56 106 ASP A C 1
ATOM 808 O O . ASP A 1 106 ? 27.015 18.615 -10.757 1.00 83.56 106 ASP A O 1
ATOM 812 N N . GLN A 1 107 ? 27.317 16.907 -12.191 1.00 86.81 107 GLN A N 1
ATOM 813 C CA . GLN A 1 107 ? 25.949 16.854 -12.710 1.00 86.81 107 GLN A CA 1
ATOM 814 C C . GLN A 1 107 ? 24.982 16.082 -11.809 1.00 86.81 107 GLN A C 1
ATOM 816 O O . GLN A 1 107 ? 23.775 16.166 -12.025 1.00 86.81 107 GLN A O 1
ATOM 821 N N . VAL A 1 108 ? 25.485 15.331 -10.823 1.00 91.50 108 VAL A N 1
ATOM 822 C CA . VAL A 1 108 ? 24.640 14.551 -9.909 1.00 91.50 108 VAL A CA 1
ATOM 823 C C . VAL A 1 108 ? 23.888 15.486 -8.970 1.00 91.50 108 VAL A C 1
ATOM 825 O O . VAL A 1 108 ? 24.504 16.260 -8.229 1.00 91.50 108 VAL A O 1
ATOM 828 N N . GLN A 1 109 ? 22.561 15.381 -8.969 1.00 94.00 109 GLN A N 1
ATOM 829 C CA . GLN A 1 109 ? 21.706 16.115 -8.044 1.00 94.00 109 GLN A CA 1
ATOM 830 C C . GLN A 1 109 ? 21.737 15.465 -6.660 1.00 94.00 109 GLN A C 1
ATOM 832 O O . GLN A 1 109 ? 21.521 14.261 -6.520 1.00 94.00 109 GLN A O 1
ATOM 837 N N . ILE A 1 110 ? 21.928 16.284 -5.626 1.00 93.56 110 ILE A N 1
ATOM 838 C CA . ILE A 1 110 ? 21.804 15.863 -4.228 1.00 93.56 110 ILE A CA 1
ATOM 839 C C . ILE A 1 110 ? 20.502 16.404 -3.654 1.00 93.56 110 ILE A C 1
ATOM 841 O O . ILE A 1 110 ? 20.284 17.617 -3.635 1.00 93.56 110 ILE A O 1
ATOM 845 N N . LEU A 1 111 ? 19.649 15.516 -3.160 1.00 93.94 111 LEU A N 1
ATOM 846 C CA . LEU A 1 111 ? 18.446 15.855 -2.409 1.00 93.94 111 LEU A CA 1
ATOM 847 C C . LEU A 1 111 ? 18.667 15.449 -0.956 1.00 93.94 111 LEU A C 1
ATOM 849 O O . LEU A 1 111 ? 18.988 14.301 -0.684 1.00 93.94 111 LEU A O 1
ATOM 853 N N . SER A 1 112 ? 18.515 16.374 -0.013 1.00 91.69 112 SER A N 1
ATOM 854 C CA . SER A 1 112 ? 18.584 16.057 1.417 1.00 91.69 112 SER A CA 1
ATOM 855 C C . SER A 1 112 ? 17.232 16.291 2.068 1.00 91.69 112 SER A C 1
ATOM 857 O O . SER A 1 112 ? 16.666 17.371 1.925 1.00 91.69 112 SER A O 1
ATOM 859 N N . ALA A 1 113 ? 16.749 15.313 2.825 1.00 89.75 113 ALA A N 1
ATOM 860 C CA . ALA A 1 113 ? 15.532 15.433 3.610 1.00 89.75 113 ALA A CA 1
ATOM 861 C C . ALA A 1 113 ? 15.715 14.768 4.972 1.00 89.75 113 ALA A C 1
ATOM 863 O O . ALA A 1 113 ? 16.431 13.775 5.093 1.00 89.75 113 ALA A O 1
ATOM 864 N N . ARG A 1 114 ? 15.082 15.326 6.003 1.00 83.81 114 ARG A N 1
ATOM 865 C CA . ARG A 1 114 ? 14.965 14.646 7.296 1.00 83.81 114 ARG A CA 1
ATOM 866 C C . ARG A 1 114 ? 13.629 13.924 7.407 1.00 83.81 114 ARG A C 1
ATOM 868 O O . ARG A 1 114 ? 12.751 14.195 6.602 1.00 83.81 114 ARG A O 1
ATOM 875 N N . GLU A 1 115 ? 13.507 13.015 8.372 1.00 74.75 115 GLU A N 1
ATOM 876 C CA . GLU A 1 115 ? 12.206 12.528 8.845 1.00 74.75 115 GLU A CA 1
ATOM 877 C C . GLU A 1 115 ? 11.361 13.709 9.356 1.00 74.75 115 GLU A C 1
ATOM 879 O O . GLU A 1 115 ? 11.894 14.801 9.600 1.00 74.75 115 GLU A O 1
ATOM 884 N N . TYR A 1 116 ? 10.048 13.507 9.490 1.00 74.31 116 TYR A N 1
ATOM 885 C CA . TYR A 1 116 ? 9.101 14.570 9.814 1.00 74.31 116 TYR A CA 1
ATOM 886 C C . TYR A 1 116 ? 9.533 15.339 11.058 1.00 74.31 116 TYR A C 1
ATOM 888 O O . TYR A 1 116 ? 9.855 14.760 12.093 1.00 74.31 116 TYR A O 1
ATOM 896 N N . SER A 1 117 ? 9.480 16.667 10.957 1.00 61.44 117 SER A N 1
ATOM 897 C CA . SER A 1 117 ? 9.969 17.624 11.949 1.00 61.44 117 SER A CA 1
ATOM 898 C C . SER A 1 117 ? 11.493 17.621 12.156 1.00 61.44 117 SER A C 1
ATOM 900 O O . SER A 1 117 ? 12.155 16.626 12.453 1.00 61.44 117 SER A O 1
ATOM 902 N N . TYR A 1 118 ? 12.092 18.806 12.040 1.00 62.09 118 TYR A N 1
ATOM 903 C CA . TYR A 1 118 ? 13.530 18.963 12.217 1.00 62.09 118 TYR A CA 1
ATOM 904 C C . TYR A 1 118 ? 13.921 18.893 13.695 1.00 62.09 118 TYR A C 1
ATOM 906 O O . TYR A 1 118 ? 13.974 19.912 14.374 1.00 62.09 118 TYR A O 1
ATOM 914 N N . GLY A 1 119 ? 14.248 17.680 14.149 1.00 54.56 119 GLY A N 1
ATOM 915 C CA . GLY A 1 119 ? 15.075 17.360 15.316 1.00 54.56 119 GLY A CA 1
ATOM 916 C C . GLY A 1 119 ? 14.517 17.766 16.699 1.00 54.56 119 GLY A C 1
ATOM 917 O O . GLY A 1 119 ? 14.322 18.950 16.959 1.00 54.56 119 GLY A O 1
ATOM 918 N N . PRO A 1 120 ? 14.402 16.840 17.673 1.00 47.28 120 PRO A N 1
ATOM 919 C CA . PRO A 1 120 ? 13.786 17.106 18.984 1.00 47.28 120 PRO A CA 1
ATOM 920 C C . PRO A 1 120 ? 14.339 18.302 19.770 1.00 47.28 120 PRO A C 1
ATOM 922 O O . PRO A 1 120 ? 13.631 18.891 20.579 1.00 47.28 120 PRO A O 1
ATOM 925 N N . TYR A 1 121 ? 15.620 18.634 19.605 1.00 52.47 121 TYR A N 1
ATOM 926 C CA . TYR A 1 121 ? 16.287 19.624 20.457 1.00 52.47 121 TYR A CA 1
ATOM 927 C C . TYR A 1 121 ? 15.921 21.073 20.118 1.00 52.47 121 TYR A C 1
ATOM 929 O O . TYR A 1 121 ? 15.945 21.926 21.004 1.00 52.47 121 TYR A O 1
ATOM 937 N N . GLU A 1 122 ? 15.567 21.348 18.863 1.00 58.69 122 GLU A N 1
ATOM 938 C CA . GLU A 1 122 ? 15.161 22.686 18.425 1.00 58.69 122 GLU A CA 1
ATOM 939 C C . GLU A 1 122 ? 13.634 22.842 18.472 1.00 58.69 122 GLU A C 1
ATOM 941 O O . GLU A 1 122 ? 13.137 23.907 18.830 1.00 58.69 122 GLU A O 1
ATOM 946 N N . THR A 1 123 ? 12.875 21.764 18.243 1.00 62.25 123 THR A N 1
ATOM 947 C CA . THR A 1 123 ? 11.404 21.786 18.322 1.00 62.25 123 THR A CA 1
ATOM 948 C C . THR A 1 123 ? 10.885 22.035 19.737 1.00 62.25 123 THR A C 1
ATOM 950 O O . THR A 1 123 ? 9.918 22.770 19.914 1.00 62.25 123 THR A O 1
ATOM 953 N N . VAL A 1 124 ? 11.573 21.533 20.770 1.00 60.78 124 VAL A N 1
ATOM 954 C CA . VAL A 1 124 ? 11.230 21.815 22.178 1.00 60.78 124 VAL A CA 1
ATOM 955 C C . VAL A 1 124 ? 11.263 23.319 22.488 1.00 60.78 124 VAL A C 1
ATOM 957 O O . VAL A 1 124 ? 10.512 23.776 23.351 1.00 60.78 124 VAL A O 1
ATOM 960 N N . LYS A 1 125 ? 12.085 24.111 21.782 1.00 67.56 125 LYS A N 1
ATOM 961 C CA . LYS A 1 125 ? 12.147 25.569 21.980 1.00 67.56 125 LYS A CA 1
ATOM 962 C C . LYS A 1 125 ? 10.923 26.289 21.416 1.00 67.56 125 LYS A C 1
ATOM 964 O O . LYS A 1 125 ? 10.538 27.311 21.980 1.00 67.56 125 LYS A O 1
ATOM 969 N N . LEU A 1 126 ? 10.299 25.751 20.363 1.00 71.06 126 LEU A N 1
ATOM 970 C CA . LEU A 1 126 ? 9.060 26.279 19.776 1.00 71.06 126 LEU A CA 1
ATOM 971 C C . LEU A 1 126 ? 7.839 26.050 20.679 1.00 71.06 126 LEU A C 1
ATOM 973 O O . LEU A 1 126 ? 6.865 26.794 20.601 1.00 71.06 126 LEU A O 1
ATOM 977 N N . GLY A 1 127 ? 7.896 25.055 21.568 1.00 67.56 127 GLY A N 1
ATOM 978 C CA . GLY A 1 127 ? 6.746 24.597 22.343 1.00 67.56 127 GLY A CA 1
ATOM 979 C C . GLY A 1 127 ? 5.957 23.523 21.589 1.00 67.56 127 GLY A C 1
ATOM 980 O O . GLY A 1 127 ? 6.544 22.657 20.948 1.00 67.56 127 GLY A O 1
ATOM 981 N N . ASN A 1 128 ? 4.624 23.560 21.687 1.00 71.44 128 ASN A N 1
ATOM 982 C CA . ASN A 1 128 ? 3.742 22.499 21.172 1.00 71.44 128 ASN A CA 1
ATOM 983 C C . ASN A 1 128 ? 3.104 22.828 19.808 1.00 71.44 128 ASN A C 1
ATOM 985 O O . ASN A 1 128 ? 2.152 22.159 19.418 1.00 71.44 128 ASN A O 1
ATOM 989 N N . SER A 1 129 ? 3.532 23.904 19.148 1.00 81.38 129 SER A N 1
ATOM 990 C CA . SER A 1 129 ? 2.969 24.385 17.883 1.00 81.38 129 SER A CA 1
ATOM 991 C C . SER A 1 129 ? 3.948 25.354 17.238 1.00 81.38 129 SER A C 1
ATOM 993 O O . SER A 1 129 ? 4.473 26.230 17.928 1.00 81.38 129 SER A O 1
ATOM 995 N N . TYR A 1 130 ? 4.176 25.217 15.930 1.00 84.56 130 TYR A N 1
ATOM 996 C CA . TYR A 1 130 ? 4.912 26.235 15.190 1.00 84.56 130 TYR A CA 1
ATOM 997 C C . TYR A 1 130 ? 4.042 27.490 15.066 1.00 84.56 130 TYR A C 1
ATOM 999 O O . TYR A 1 130 ? 4.464 28.545 15.523 1.00 84.56 130 TYR A O 1
ATOM 1007 N N . ASN A 1 131 ? 2.796 27.385 14.593 1.00 85.56 131 ASN A N 1
ATOM 1008 C CA . ASN A 1 131 ? 1.922 28.538 14.332 1.00 85.56 131 ASN A CA 1
ATOM 1009 C C . ASN A 1 131 ? 1.685 29.432 15.555 1.00 85.56 131 ASN A C 1
ATOM 1011 O O . ASN A 1 131 ? 1.711 30.659 15.429 1.00 85.56 131 ASN A O 1
ATOM 1015 N N . HIS A 1 132 ? 1.590 28.841 16.745 1.00 85.31 132 HIS A N 1
ATOM 1016 C CA . HIS A 1 132 ? 1.370 29.555 18.004 1.00 85.31 132 HIS A CA 1
ATOM 1017 C C . HIS A 1 132 ? 2.658 29.926 18.760 1.00 85.31 132 HIS A C 1
ATOM 1019 O O . HIS A 1 132 ? 2.579 30.507 19.846 1.00 85.31 132 HIS A O 1
ATOM 1025 N N . ALA A 1 133 ? 3.844 29.596 18.237 1.00 86.50 133 ALA A N 1
ATOM 1026 C CA . ALA A 1 133 ? 5.108 29.974 18.865 1.00 86.50 133 ALA A CA 1
ATOM 1027 C C . ALA A 1 133 ? 5.347 31.494 18.802 1.00 86.50 133 ALA A C 1
ATOM 1029 O O . ALA A 1 133 ? 4.980 32.166 17.835 1.00 86.50 133 ALA A O 1
ATOM 1030 N N . GLU A 1 134 ? 6.023 32.033 19.822 1.00 88.81 134 GLU A N 1
ATOM 1031 C CA . GLU A 1 134 ? 6.479 33.429 19.836 1.00 88.81 134 GLU A CA 1
ATOM 1032 C C . GLU A 1 134 ? 7.397 33.696 18.632 1.00 88.81 134 GLU A C 1
ATOM 1034 O O . GLU A 1 134 ? 8.271 32.880 18.332 1.00 88.81 134 GLU A O 1
ATOM 1039 N N . SER A 1 135 ? 7.256 34.852 17.972 1.00 88.69 135 SER A N 1
ATOM 1040 C CA . SER A 1 135 ? 7.992 35.170 16.736 1.00 88.69 135 SER A CA 1
ATOM 1041 C C . SER A 1 135 ? 9.508 34.978 16.860 1.00 88.69 135 SER A C 1
ATOM 1043 O O . SER A 1 135 ? 10.119 34.390 15.976 1.00 88.69 135 SER A O 1
ATOM 1045 N N . GLY A 1 136 ? 10.111 35.371 17.990 1.00 88.88 136 GLY A N 1
ATOM 1046 C CA . GLY A 1 136 ? 11.549 35.177 18.217 1.00 88.88 136 GLY A CA 1
ATOM 1047 C C . GLY A 1 136 ? 11.976 33.703 18.234 1.00 88.88 136 GLY A C 1
ATOM 1048 O O . GLY A 1 136 ? 13.043 33.367 17.732 1.00 88.88 136 GLY A O 1
ATOM 1049 N N . LYS A 1 137 ? 11.125 32.798 18.734 1.00 88.06 137 LYS A N 1
ATOM 1050 C CA . LYS A 1 137 ? 11.397 31.351 18.735 1.00 88.06 137 LYS A CA 1
ATOM 1051 C C . LYS A 1 137 ? 11.274 30.748 17.337 1.00 88.06 137 LYS A C 1
ATOM 1053 O O . LYS A 1 137 ? 12.056 29.862 17.003 1.00 88.06 137 LYS A O 1
ATOM 1058 N N . LYS A 1 138 ? 10.326 31.236 16.525 1.00 88.88 138 LYS A N 1
ATOM 1059 C CA . LYS A 1 138 ? 10.207 30.858 15.104 1.00 88.88 138 LYS A CA 1
ATOM 1060 C C . LYS A 1 138 ? 11.472 31.237 14.339 1.00 88.88 138 LYS A C 1
ATOM 1062 O O . LYS A 1 138 ? 12.068 30.382 13.693 1.00 88.88 138 LYS A O 1
ATOM 1067 N N . GLU A 1 139 ? 11.927 32.479 14.500 1.00 89.12 139 GLU A N 1
ATOM 1068 C CA . GLU A 1 139 ? 13.152 32.978 13.866 1.00 89.12 139 GLU A CA 1
ATOM 1069 C C . GLU A 1 139 ? 14.389 32.170 14.292 1.00 89.12 139 GLU A C 1
ATOM 1071 O O . GLU A 1 139 ? 15.178 31.746 13.446 1.00 89.12 139 GLU A O 1
ATOM 1076 N N . GLU A 1 140 ? 14.555 31.898 15.593 1.00 87.75 140 GLU A N 1
ATOM 1077 C CA . GLU A 1 140 ? 15.650 31.056 16.097 1.00 87.75 140 GLU A CA 1
ATOM 1078 C C . GLU A 1 140 ? 15.627 29.650 15.484 1.00 87.75 140 GLU A C 1
ATOM 1080 O O . GLU A 1 140 ? 16.668 29.141 15.052 1.00 87.75 140 GLU A O 1
ATOM 1085 N N . TYR A 1 141 ? 14.442 29.039 15.409 1.00 86.62 141 TYR A N 1
ATOM 1086 C CA . TYR A 1 141 ? 14.258 27.721 14.816 1.00 86.62 141 TYR A CA 1
ATOM 1087 C C . TYR A 1 141 ? 14.593 27.712 13.324 1.00 86.62 141 TYR A C 1
ATOM 1089 O O . TYR A 1 141 ? 15.345 26.852 12.875 1.00 86.62 141 TYR A O 1
ATOM 1097 N N . GLU A 1 142 ? 14.107 28.685 12.554 1.00 87.38 142 GLU A N 1
ATOM 1098 C CA . GLU A 1 142 ? 14.394 28.814 11.120 1.00 87.38 142 GLU A CA 1
ATOM 1099 C C . GLU A 1 142 ? 15.883 29.023 10.830 1.00 87.38 142 GLU A C 1
ATOM 1101 O O . GLU A 1 142 ? 16.425 28.472 9.863 1.00 87.38 142 GLU A O 1
ATOM 1106 N N . VAL A 1 143 ? 16.572 29.791 11.679 1.00 88.81 143 VAL A N 1
ATOM 1107 C CA . VAL A 1 143 ? 18.023 29.975 11.590 1.00 88.81 143 VAL A CA 1
ATOM 1108 C C . VAL A 1 143 ? 18.744 28.655 11.853 1.00 88.81 143 VAL A C 1
ATOM 1110 O O . VAL A 1 143 ? 19.611 28.277 11.061 1.00 88.81 143 VAL A O 1
ATOM 1113 N N . ALA A 1 144 ? 18.387 27.938 12.922 1.00 86.38 144 ALA A N 1
ATOM 1114 C CA . ALA A 1 144 ? 18.985 26.644 13.256 1.00 86.38 144 ALA A CA 1
ATOM 1115 C C . ALA A 1 144 ? 18.728 25.599 12.157 1.00 86.38 144 ALA A C 1
ATOM 1117 O O . ALA A 1 144 ? 19.654 24.910 11.719 1.00 86.38 144 ALA A O 1
ATOM 1118 N N . LEU A 1 145 ? 17.495 25.553 11.655 1.00 85.50 145 LEU A N 1
ATOM 1119 C CA . LEU A 1 145 ? 17.048 24.740 10.532 1.00 85.50 145 LEU A CA 1
ATOM 1120 C C . LEU A 1 145 ? 17.915 24.988 9.291 1.00 85.50 145 LEU A C 1
ATOM 1122 O O . LEU A 1 145 ? 18.555 24.073 8.774 1.00 85.50 145 LEU A O 1
ATOM 1126 N N . THR A 1 146 ? 18.021 26.247 8.867 1.00 87.88 146 THR A N 1
ATOM 1127 C CA . THR A 1 146 ? 18.803 26.642 7.686 1.00 87.88 146 THR A CA 1
ATOM 1128 C C . THR A 1 146 ? 20.297 26.340 7.856 1.00 87.88 146 THR A C 1
ATOM 1130 O O . THR A 1 146 ? 20.994 26.004 6.892 1.00 87.88 146 THR A O 1
ATOM 1133 N N . GLN A 1 147 ? 20.834 26.472 9.072 1.00 88.25 147 GLN A N 1
ATOM 1134 C CA . GLN A 1 147 ? 22.227 26.130 9.369 1.00 88.25 147 GLN A CA 1
ATOM 1135 C C . GLN A 1 147 ? 22.481 24.620 9.281 1.00 88.25 147 GLN A C 1
ATOM 1137 O O . GLN A 1 147 ? 23.491 24.219 8.696 1.00 88.25 147 GLN A O 1
ATOM 1142 N N . ASP A 1 148 ? 21.580 23.789 9.815 1.00 85.00 148 ASP A N 1
ATOM 1143 C CA . ASP A 1 148 ? 21.654 22.327 9.692 1.00 85.00 148 ASP A CA 1
ATOM 1144 C C . ASP A 1 148 ? 21.597 21.907 8.218 1.00 85.00 148 ASP A C 1
ATOM 1146 O O . ASP A 1 148 ? 22.490 21.205 7.744 1.00 85.00 148 ASP A O 1
ATOM 1150 N N . GLU A 1 149 ? 20.634 22.432 7.460 1.00 87.56 149 GLU A N 1
ATOM 1151 C CA . GLU A 1 149 ? 20.473 22.200 6.020 1.00 87.56 149 GLU A CA 1
ATOM 1152 C C . GLU A 1 149 ? 21.758 22.503 5.231 1.00 87.56 149 GLU A C 1
ATOM 1154 O O . GLU A 1 149 ? 22.265 21.656 4.485 1.00 87.56 149 GLU A O 1
ATOM 1159 N N . LYS A 1 150 ? 22.353 23.683 5.456 1.00 87.69 150 LYS A N 1
ATOM 1160 C CA . LYS A 1 150 ? 23.633 24.074 4.841 1.00 87.69 150 LYS A CA 1
ATOM 1161 C C . LYS A 1 150 ? 24.773 23.144 5.243 1.00 87.69 150 LYS A C 1
ATOM 1163 O O . LYS A 1 150 ? 25.594 22.777 4.401 1.00 87.69 150 LYS A O 1
ATOM 1168 N N . LYS A 1 151 ? 24.838 22.753 6.519 1.00 85.81 151 LYS A N 1
ATOM 1169 C CA . LYS A 1 151 ? 25.871 21.847 7.032 1.00 85.81 151 LYS A CA 1
ATOM 1170 C C . LYS A 1 151 ? 25.788 20.479 6.355 1.00 85.81 151 LYS A C 1
ATOM 1172 O O . LYS A 1 151 ? 26.828 19.984 5.922 1.00 85.81 151 LYS A O 1
ATOM 1177 N N . ARG A 1 152 ? 24.593 19.899 6.203 1.00 84.00 152 ARG A N 1
ATOM 1178 C CA . ARG A 1 152 ? 24.397 18.599 5.530 1.00 84.00 152 ARG A CA 1
ATOM 1179 C C . ARG A 1 152 ? 24.881 18.632 4.085 1.00 84.00 152 ARG A C 1
ATOM 1181 O O . ARG A 1 152 ? 25.653 17.777 3.671 1.00 84.00 152 ARG A O 1
ATOM 1188 N N . LEU A 1 153 ? 24.509 19.672 3.343 1.00 86.00 153 LEU A N 1
ATOM 1189 C CA . LEU A 1 153 ? 24.892 19.827 1.937 1.00 86.00 153 LEU A CA 1
ATOM 1190 C C . LEU A 1 153 ? 26.368 20.211 1.727 1.00 86.00 153 LEU A C 1
ATOM 1192 O O . LEU A 1 153 ? 26.891 20.094 0.613 1.00 86.00 153 LEU A O 1
ATOM 1196 N N . SER A 1 154 ? 27.062 20.674 2.771 1.00 86.06 154 SER A N 1
ATOM 1197 C CA . SER A 1 154 ? 28.476 21.073 2.687 1.00 86.06 154 SER A CA 1
ATOM 1198 C C . SER A 1 154 ? 29.448 19.900 2.494 1.00 86.06 154 SER A C 1
ATOM 1200 O O . SER A 1 154 ? 30.566 20.110 2.017 1.00 86.06 154 SER A O 1
ATOM 1202 N N . SER A 1 155 ? 29.031 18.669 2.813 1.00 81.31 155 SER A N 1
ATOM 1203 C CA . SER A 1 155 ? 29.829 17.453 2.597 1.00 81.31 155 SER A CA 1
ATOM 1204 C C . SER A 1 155 ? 30.044 17.152 1.105 1.00 81.31 155 SER A C 1
ATOM 1206 O O . SER A 1 155 ? 31.091 16.633 0.712 1.00 81.31 155 SER A O 1
ATOM 1208 N N . TYR A 1 156 ? 29.100 17.566 0.259 1.00 83.12 156 TYR A N 1
ATOM 1209 C CA . TYR A 1 156 ? 29.101 17.369 -1.188 1.00 83.12 156 TYR A CA 1
ATOM 1210 C C . TYR A 1 156 ? 29.848 18.492 -1.917 1.00 83.12 156 TYR A C 1
ATOM 1212 O O . TYR A 1 156 ? 29.247 19.400 -2.478 1.00 83.12 156 TYR A O 1
ATOM 1220 N N . LYS A 1 157 ? 31.182 18.484 -1.904 1.00 77.88 157 LYS A N 1
ATOM 1221 C CA . LYS A 1 157 ? 31.981 19.592 -2.476 1.00 77.88 157 LYS A CA 1
ATOM 1222 C C . LYS A 1 157 ? 31.958 19.690 -4.005 1.00 77.88 157 LYS A C 1
ATOM 1224 O O . LYS A 1 157 ? 32.327 20.728 -4.535 1.00 77.88 157 LYS A O 1
ATOM 1229 N N . THR A 1 158 ? 31.588 18.617 -4.694 1.00 69.12 158 THR A N 1
ATOM 1230 C CA . THR A 1 158 ? 31.833 18.438 -6.134 1.00 69.12 158 THR A CA 1
ATOM 1231 C C . THR A 1 158 ? 30.636 18.744 -7.023 1.00 69.12 158 THR A C 1
ATOM 1233 O O . THR A 1 158 ? 30.781 18.672 -8.231 1.00 69.12 158 THR A O 1
ATOM 1236 N N . THR A 1 159 ? 29.473 19.057 -6.455 1.00 72.31 159 THR A N 1
ATOM 1237 C CA . THR A 1 159 ? 28.226 19.293 -7.197 1.00 72.31 159 THR A CA 1
ATOM 1238 C C . THR A 1 159 ? 27.654 20.654 -6.837 1.00 72.31 159 THR A C 1
ATOM 1240 O O . THR A 1 159 ? 27.632 21.034 -5.664 1.00 72.31 159 THR A O 1
ATOM 1243 N N . GLU A 1 160 ? 27.202 21.395 -7.845 1.00 80.75 160 GLU A N 1
ATOM 1244 C CA . GLU A 1 160 ? 26.471 22.656 -7.670 1.00 80.75 160 GLU A CA 1
ATOM 1245 C C . GLU A 1 160 ? 24.958 22.416 -7.512 1.00 80.75 160 GLU A C 1
ATOM 1247 O O . GLU A 1 160 ? 24.233 23.276 -7.013 1.00 80.75 160 GLU A O 1
ATOM 1252 N N . LYS A 1 161 ? 24.489 21.214 -7.864 1.00 90.50 161 LYS A N 1
ATOM 1253 C CA . LYS A 1 161 ? 23.086 20.803 -7.873 1.00 90.50 161 LYS A CA 1
ATOM 1254 C C . LYS A 1 161 ? 22.684 20.175 -6.543 1.00 90.50 161 LYS A C 1
ATOM 1256 O O . LYS A 1 161 ? 22.793 18.966 -6.330 1.00 90.50 161 LYS A O 1
ATOM 1261 N N . LYS A 1 162 ? 22.241 21.014 -5.608 1.00 91.56 162 LYS A N 1
ATOM 1262 C CA . LYS A 1 162 ? 21.821 20.587 -4.267 1.00 91.56 162 LYS A CA 1
ATOM 1263 C C . LYS A 1 162 ? 20.490 21.207 -3.895 1.00 91.56 162 LYS A C 1
ATOM 1265 O O . LYS A 1 162 ? 20.308 22.408 -4.061 1.00 91.56 162 LYS A O 1
ATOM 1270 N N . ALA A 1 163 ? 19.600 20.403 -3.337 1.00 92.25 163 ALA A N 1
ATOM 1271 C CA . ALA A 1 163 ? 18.321 20.865 -2.830 1.00 92.25 163 ALA A CA 1
ATOM 1272 C C . ALA A 1 163 ? 17.996 20.200 -1.493 1.00 92.25 163 ALA A C 1
ATOM 1274 O O . ALA A 1 163 ? 18.502 19.124 -1.157 1.00 92.25 163 ALA A O 1
ATOM 1275 N N . VAL A 1 164 ? 17.145 20.872 -0.727 1.00 91.06 164 VAL A N 1
ATOM 1276 C CA . VAL A 1 164 ? 16.568 20.340 0.502 1.00 91.06 164 VAL A CA 1
ATOM 1277 C C . VAL A 1 164 ? 15.081 20.147 0.281 1.00 91.06 164 VAL A C 1
ATOM 1279 O O . VAL A 1 164 ? 14.411 21.064 -0.183 1.00 91.06 164 VAL A O 1
ATOM 1282 N N . VAL A 1 165 ? 14.581 18.970 0.642 1.00 91.75 165 VAL A N 1
ATOM 1283 C CA . VAL A 1 165 ? 13.148 18.686 0.704 1.00 91.75 165 VAL A CA 1
ATOM 1284 C C . VAL A 1 165 ? 12.767 18.660 2.179 1.00 91.75 165 VAL A C 1
ATOM 1286 O O . VAL A 1 165 ? 13.241 17.814 2.937 1.00 91.75 165 VAL A O 1
ATOM 1289 N N . ARG A 1 166 ? 11.953 19.626 2.609 1.00 90.12 166 ARG A N 1
ATOM 1290 C CA . ARG A 1 166 ? 11.431 19.677 3.979 1.00 90.12 166 ARG A CA 1
ATOM 1291 C C . ARG A 1 166 ? 10.192 18.794 4.057 1.00 90.12 166 ARG A C 1
ATOM 1293 O O . ARG A 1 166 ? 9.296 18.943 3.235 1.00 90.12 166 ARG A O 1
ATOM 1300 N N . THR A 1 167 ? 10.147 17.868 5.005 1.00 88.88 167 THR A N 1
ATOM 1301 C CA . THR A 1 167 ? 9.053 16.895 5.149 1.00 88.88 167 THR A CA 1
ATOM 1302 C C . THR A 1 167 ? 8.208 17.228 6.374 1.00 88.88 167 THR A C 1
ATOM 1304 O O . THR A 1 167 ? 8.779 17.514 7.426 1.00 88.88 167 THR A O 1
ATOM 1307 N N . GLY A 1 168 ? 6.888 17.109 6.276 1.00 90.12 168 GLY A N 1
ATOM 1308 C CA . GLY A 1 168 ? 5.947 17.448 7.346 1.00 90.12 168 GLY A CA 1
ATOM 1309 C C . GLY A 1 168 ? 4.736 18.215 6.810 1.00 90.12 168 GLY A C 1
ATOM 1310 O O . GLY A 1 168 ? 4.446 18.144 5.618 1.00 90.12 168 GLY A O 1
ATOM 1311 N N . LEU A 1 169 ? 4.009 18.919 7.675 1.00 90.31 169 LEU A N 1
ATOM 1312 C CA . LEU A 1 169 ? 2.727 19.557 7.348 1.00 90.31 169 LEU A CA 1
ATOM 1313 C C . LEU A 1 169 ? 2.690 21.076 7.616 1.00 90.31 169 LEU A C 1
ATOM 1315 O O . LEU A 1 169 ? 1.624 21.673 7.449 1.00 90.31 169 LEU A O 1
ATOM 1319 N N . ILE A 1 170 ? 3.808 21.697 8.013 1.00 89.12 170 ILE A N 1
ATOM 1320 C CA . ILE A 1 170 ? 3.924 23.134 8.314 1.00 89.12 170 ILE A CA 1
ATOM 1321 C C . ILE A 1 170 ? 4.169 23.928 7.021 1.00 89.12 170 ILE A C 1
ATOM 1323 O O . ILE A 1 170 ? 5.249 23.870 6.422 1.00 89.12 170 ILE A O 1
ATOM 1327 N N . GLU A 1 171 ? 3.173 24.705 6.599 1.00 86.94 171 GLU A N 1
ATOM 1328 C CA . GLU A 1 171 ? 3.190 25.427 5.319 1.00 86.94 171 GLU A CA 1
ATOM 1329 C C . GLU A 1 171 ? 4.192 26.586 5.311 1.00 86.94 171 GLU A C 1
ATOM 1331 O O . GLU A 1 171 ? 4.912 26.771 4.334 1.00 86.94 171 GLU A O 1
ATOM 1336 N N . GLU A 1 172 ? 4.324 27.314 6.420 1.00 88.75 172 GLU A N 1
ATOM 1337 C CA . GLU A 1 172 ? 5.251 28.441 6.579 1.00 88.75 172 GLU A CA 1
ATOM 1338 C C . GLU A 1 172 ? 6.718 28.025 6.427 1.00 88.75 172 GLU A C 1
ATOM 1340 O O . GLU A 1 172 ? 7.563 28.804 5.980 1.00 88.75 172 GLU A O 1
ATOM 1345 N N . LEU A 1 173 ? 7.026 26.773 6.770 1.00 87.56 173 LEU A N 1
ATOM 1346 C CA . LEU A 1 173 ? 8.350 26.193 6.588 1.00 87.56 173 LEU A CA 1
ATOM 1347 C C . LEU A 1 173 ? 8.542 25.595 5.191 1.00 87.56 173 LEU A C 1
ATOM 1349 O O . LEU A 1 173 ? 9.636 25.105 4.904 1.00 87.56 173 LEU A O 1
ATOM 1353 N N . ASN A 1 174 ? 7.542 25.675 4.310 1.00 89.19 174 ASN A N 1
ATOM 1354 C CA . ASN A 1 174 ? 7.483 24.996 3.018 1.00 89.19 174 ASN A CA 1
ATOM 1355 C C . ASN A 1 174 ? 7.666 23.475 3.154 1.00 89.19 174 ASN A C 1
ATOM 1357 O O . ASN A 1 174 ? 8.396 22.864 2.366 1.00 89.19 174 ASN A O 1
ATOM 1361 N N . GLU A 1 175 ? 7.057 22.851 4.164 1.00 90.88 175 GLU A N 1
ATOM 1362 C CA . GLU A 1 175 ? 7.054 21.392 4.263 1.00 90.88 175 GLU A CA 1
ATOM 1363 C C . GLU A 1 175 ? 6.186 20.776 3.154 1.00 90.88 175 GLU A C 1
ATOM 1365 O O . GLU A 1 175 ? 5.086 21.230 2.854 1.00 90.88 175 GLU A O 1
ATOM 1370 N N . GLN A 1 176 ? 6.721 19.743 2.509 1.00 90.00 176 GLN A N 1
ATOM 1371 C CA . GLN A 1 176 ? 6.209 19.148 1.273 1.00 90.00 176 GLN A CA 1
ATOM 1372 C C . GLN A 1 176 ? 5.348 17.901 1.540 1.00 90.00 176 GLN A C 1
ATOM 1374 O O . GLN A 1 176 ? 5.204 17.035 0.681 1.00 90.00 176 GLN A O 1
ATOM 1379 N N . GLY A 1 177 ? 4.806 17.769 2.750 1.00 91.19 177 GLY A N 1
ATOM 1380 C CA . GLY A 1 177 ? 3.904 16.684 3.106 1.00 91.19 177 GLY A CA 1
ATOM 1381 C C . GLY A 1 177 ? 4.543 15.460 3.753 1.00 91.19 177 GLY A C 1
ATOM 1382 O O . GLY A 1 177 ? 5.693 15.470 4.207 1.00 91.19 177 GLY A O 1
ATOM 1383 N N . ILE A 1 178 ? 3.747 14.391 3.791 1.00 92.06 178 ILE A N 1
ATOM 1384 C CA . ILE A 1 178 ? 4.076 13.100 4.402 1.00 92.06 178 ILE A CA 1
ATOM 1385 C C . ILE A 1 178 ? 4.037 11.978 3.362 1.00 92.06 178 ILE A C 1
ATOM 1387 O O . ILE A 1 178 ? 3.556 12.143 2.242 1.00 92.06 178 ILE A O 1
ATOM 1391 N N . LEU A 1 179 ? 4.591 10.827 3.723 1.00 91.69 179 LEU A N 1
ATOM 1392 C CA . LEU A 1 179 ? 4.623 9.644 2.879 1.00 91.69 179 LEU A CA 1
ATOM 1393 C C . LEU A 1 179 ? 3.354 8.836 3.143 1.00 91.69 179 LEU A C 1
ATOM 1395 O O . LEU A 1 179 ? 3.073 8.462 4.281 1.00 91.69 179 LEU A O 1
ATOM 1399 N N . LEU A 1 180 ? 2.592 8.600 2.084 1.00 92.25 180 LEU A N 1
ATOM 1400 C CA . LEU A 1 180 ? 1.298 7.929 2.132 1.00 92.25 180 LEU A CA 1
ATOM 1401 C C . LEU A 1 180 ? 1.416 6.521 1.548 1.00 92.25 180 LEU A C 1
ATOM 1403 O O . LEU A 1 180 ? 2.335 6.238 0.779 1.00 92.25 180 LEU A O 1
ATOM 1407 N N . THR A 1 181 ? 0.485 5.644 1.915 1.00 91.38 181 THR A N 1
ATOM 1408 C CA . THR A 1 181 ? 0.354 4.305 1.325 1.00 91.38 181 THR A CA 1
ATOM 1409 C C . THR A 1 181 ? -0.732 4.363 0.257 1.00 91.38 181 THR A C 1
ATOM 1411 O O . THR A 1 181 ? -1.909 4.504 0.594 1.00 91.38 181 THR A O 1
ATOM 1414 N N . SER A 1 182 ? -0.346 4.281 -1.017 1.00 89.19 182 SER A N 1
ATOM 1415 C CA . SER A 1 182 ? -1.256 4.457 -2.157 1.00 89.19 182 SER A CA 1
ATOM 1416 C C . SER A 1 182 ? -2.439 3.486 -2.118 1.00 89.19 182 SER A C 1
ATOM 1418 O O . SER A 1 182 ? -3.578 3.908 -2.300 1.00 89.19 182 SER A O 1
ATOM 1420 N N . GLU A 1 183 ? -2.208 2.227 -1.743 1.00 90.69 183 GLU A N 1
ATOM 1421 C CA . GLU A 1 183 ? -3.258 1.209 -1.662 1.00 90.69 183 GLU A CA 1
ATOM 1422 C C . GLU A 1 183 ? -4.313 1.522 -0.579 1.00 90.69 183 GLU A C 1
ATOM 1424 O O . GLU A 1 183 ? -5.485 1.178 -0.732 1.00 90.69 183 GLU A O 1
ATOM 1429 N N . LEU A 1 184 ? -3.921 2.204 0.505 1.00 95.12 184 LEU A N 1
ATOM 1430 C CA . LEU A 1 184 ? -4.852 2.655 1.546 1.00 95.12 184 LEU A CA 1
ATOM 1431 C C . LEU A 1 184 ? -5.605 3.922 1.126 1.00 95.12 184 LEU A C 1
ATOM 1433 O O . LEU A 1 184 ? -6.792 4.033 1.420 1.00 95.12 184 LEU A O 1
ATOM 1437 N N . VAL A 1 185 ? -4.945 4.842 0.410 1.00 94.50 185 VAL A N 1
ATOM 1438 C CA . VAL A 1 185 ? -5.594 6.043 -0.150 1.00 94.50 185 VAL A CA 1
ATOM 1439 C C . VAL A 1 185 ? -6.688 5.651 -1.141 1.00 94.50 185 VAL A C 1
ATOM 1441 O O . VAL A 1 185 ? -7.782 6.214 -1.110 1.00 94.50 185 VAL A O 1
ATOM 1444 N N . ASP A 1 186 ? -6.423 4.664 -1.996 1.00 92.50 186 ASP A N 1
ATOM 1445 C CA . ASP A 1 186 ? -7.413 4.160 -2.947 1.00 92.50 186 ASP A CA 1
ATOM 1446 C C . ASP A 1 186 ? -8.596 3.493 -2.232 1.00 92.50 186 ASP A C 1
ATOM 1448 O O . ASP A 1 186 ? -9.748 3.736 -2.596 1.00 92.50 186 ASP A O 1
ATOM 1452 N N . LEU A 1 187 ? -8.340 2.735 -1.159 1.00 94.56 187 LEU A N 1
ATOM 1453 C CA . LEU A 1 187 ? -9.395 2.175 -0.313 1.00 94.56 187 LEU A CA 1
ATOM 1454 C C . LEU A 1 187 ? -10.258 3.274 0.327 1.00 94.56 187 LEU A C 1
ATOM 1456 O O . LEU A 1 187 ? -11.483 3.225 0.232 1.00 94.56 187 LEU A O 1
ATOM 1460 N N . ALA A 1 188 ? -9.637 4.298 0.918 1.00 93.88 188 ALA A N 1
ATOM 1461 C CA . ALA A 1 188 ? -10.346 5.424 1.523 1.00 93.88 188 ALA A CA 1
ATOM 1462 C C . ALA A 1 188 ? -11.210 6.186 0.502 1.00 93.88 188 ALA A C 1
ATOM 1464 O O . ALA A 1 188 ? -12.323 6.611 0.813 1.00 93.88 188 ALA A O 1
ATOM 1465 N N . ARG A 1 189 ? -10.749 6.319 -0.748 1.00 92.75 189 ARG A N 1
ATOM 1466 C CA . ARG A 1 189 ? -11.557 6.887 -1.842 1.00 92.75 189 ARG A CA 1
ATOM 1467 C C . ARG A 1 189 ? -12.765 6.014 -2.181 1.00 92.75 189 ARG A C 1
ATOM 1469 O O . ARG A 1 189 ? -13.851 6.546 -2.408 1.00 92.75 189 ARG A O 1
ATOM 1476 N N . LEU A 1 190 ? -12.613 4.688 -2.198 1.00 92.94 190 LEU A N 1
ATOM 1477 C CA . LEU A 1 190 ? -13.746 3.775 -2.398 1.00 92.94 190 LEU A CA 1
ATOM 1478 C C . LEU A 1 190 ? -14.795 3.936 -1.289 1.00 92.94 190 LEU A C 1
ATOM 1480 O O . LEU A 1 190 ? -15.984 4.021 -1.602 1.00 92.94 190 LEU A O 1
ATOM 1484 N N . GLU A 1 191 ? -14.366 4.069 -0.030 1.00 90.38 191 GLU A N 1
ATOM 1485 C CA . GLU A 1 191 ? -15.263 4.361 1.098 1.00 90.38 191 GLU A CA 1
ATOM 1486 C C . GLU A 1 191 ? -16.029 5.677 0.894 1.00 90.38 191 GLU A C 1
ATOM 1488 O O . GLU A 1 191 ? -17.245 5.719 1.072 1.00 90.38 191 GLU A O 1
ATOM 1493 N N . GLN A 1 192 ? -15.344 6.738 0.457 1.00 88.19 192 GLN A N 1
ATOM 1494 C CA . GLN A 1 192 ? -15.941 8.062 0.240 1.00 88.19 192 GLN A CA 1
ATOM 1495 C C . GLN A 1 192 ? -16.920 8.107 -0.937 1.00 88.19 192 GLN A C 1
ATOM 1497 O O . GLN A 1 192 ? -17.943 8.784 -0.863 1.00 88.19 192 GLN A O 1
ATOM 1502 N N . THR A 1 193 ? -16.630 7.380 -2.018 1.00 89.75 193 THR A N 1
ATOM 1503 C CA . THR A 1 193 ? -17.532 7.283 -3.183 1.00 89.75 193 THR A CA 1
ATOM 1504 C C . THR A 1 193 ? -18.756 6.401 -2.927 1.00 89.75 193 THR A C 1
ATOM 1506 O O . THR A 1 193 ? -19.674 6.385 -3.743 1.00 89.75 193 THR A O 1
ATOM 1509 N N . GLY A 1 194 ? -18.785 5.654 -1.817 1.00 88.44 194 GLY A N 1
ATOM 1510 C CA . GLY A 1 194 ? -19.882 4.748 -1.483 1.00 88.44 194 GLY A CA 1
ATOM 1511 C C . GLY A 1 194 ? -19.932 3.476 -2.337 1.00 88.44 194 GLY A C 1
ATOM 1512 O O . GLY A 1 194 ? -20.950 2.784 -2.330 1.00 88.44 194 GLY A O 1
ATOM 1513 N N . ASN A 1 195 ? -18.858 3.131 -3.060 1.00 90.94 195 ASN A N 1
ATOM 1514 C CA . ASN A 1 195 ? -18.800 1.920 -3.884 1.00 90.94 195 ASN A CA 1
ATOM 1515 C C . ASN A 1 195 ? -18.570 0.666 -3.020 1.00 90.94 195 ASN A C 1
ATOM 1517 O O . ASN A 1 195 ? -17.467 0.120 -2.970 1.00 90.94 195 ASN A O 1
ATOM 1521 N N . GLN A 1 196 ? -19.624 0.217 -2.332 1.00 90.75 196 GLN A N 1
ATOM 1522 C CA . GLN A 1 196 ? -19.553 -0.870 -1.349 1.00 90.75 196 GLN A CA 1
ATOM 1523 C C . GLN A 1 196 ? -19.045 -2.188 -1.942 1.00 90.75 196 GLN A C 1
ATOM 1525 O O . GLN A 1 196 ? -18.229 -2.852 -1.316 1.00 90.75 196 GLN A O 1
ATOM 1530 N N . LYS A 1 197 ? -19.446 -2.541 -3.172 1.00 91.62 197 LYS A N 1
ATOM 1531 C CA . LYS A 1 197 ? -18.985 -3.776 -3.830 1.00 91.62 197 LYS A CA 1
ATOM 1532 C C . LYS A 1 197 ? -17.463 -3.792 -3.995 1.00 91.62 197 LYS A C 1
ATOM 1534 O O . LYS A 1 197 ? -16.810 -4.712 -3.513 1.00 91.62 197 LYS A O 1
ATOM 1539 N N . LYS A 1 198 ? -16.890 -2.746 -4.603 1.00 93.31 198 LYS A N 1
ATOM 1540 C CA . LYS A 1 198 ? -15.430 -2.644 -4.768 1.00 93.31 198 LYS A CA 1
ATOM 1541 C C . LYS A 1 198 ? -14.703 -2.525 -3.435 1.00 93.31 198 LYS A C 1
ATOM 1543 O O . LYS A 1 198 ? -13.603 -3.047 -3.299 1.00 93.31 198 LYS A O 1
ATOM 1548 N N . LEU A 1 199 ? -15.294 -1.826 -2.465 1.00 93.06 199 LEU A N 1
ATOM 1549 C CA . LEU A 1 199 ? -14.729 -1.714 -1.126 1.00 93.06 199 LEU A CA 1
ATOM 1550 C C . LEU A 1 199 ? -14.608 -3.093 -0.466 1.00 93.06 199 LEU A C 1
ATOM 1552 O O . LEU A 1 199 ? -13.534 -3.434 0.025 1.00 93.06 199 LEU A O 1
ATOM 1556 N N . THR A 1 200 ? -15.673 -3.897 -0.503 1.00 92.69 200 THR A N 1
ATOM 1557 C CA . THR A 1 200 ? -15.672 -5.268 0.021 1.00 92.69 200 THR A CA 1
ATOM 1558 C C . THR A 1 200 ? -14.671 -6.146 -0.722 1.00 92.69 200 THR A C 1
ATOM 1560 O O . THR A 1 200 ? -13.858 -6.797 -0.076 1.00 92.69 200 THR A O 1
ATOM 1563 N N . GLU A 1 201 ? -14.651 -6.118 -2.059 1.00 92.31 201 GLU A N 1
ATOM 1564 C CA . GLU A 1 201 ? -13.673 -6.861 -2.872 1.00 92.31 201 GLU A CA 1
ATOM 1565 C C . GLU A 1 201 ? -12.224 -6.501 -2.494 1.00 92.31 201 GLU A C 1
ATOM 1567 O O . GLU A 1 201 ? -11.375 -7.379 -2.322 1.00 92.31 201 GLU A O 1
ATOM 1572 N N . GLN A 1 202 ? -11.943 -5.210 -2.304 1.00 93.00 202 GLN A N 1
ATOM 1573 C CA . GLN A 1 202 ? -10.616 -4.730 -1.934 1.00 93.00 202 GLN A CA 1
ATOM 1574 C C . GLN A 1 202 ? -10.241 -5.122 -0.497 1.00 93.00 202 GLN A C 1
ATOM 1576 O O . GLN A 1 202 ? -9.108 -5.536 -0.242 1.00 93.00 202 GLN A O 1
ATOM 1581 N N . LYS A 1 203 ? -11.173 -5.027 0.455 1.00 95.19 203 LYS A N 1
ATOM 1582 C CA . LYS A 1 203 ? -10.950 -5.484 1.832 1.00 95.19 203 LYS A CA 1
ATOM 1583 C C . LYS A 1 203 ? -10.730 -6.996 1.901 1.00 95.19 203 LYS A C 1
ATOM 1585 O O . LYS A 1 203 ? -9.830 -7.441 2.609 1.00 95.19 203 LYS A O 1
ATOM 1590 N N . GLU A 1 204 ? -11.485 -7.778 1.135 1.00 93.06 204 GLU A N 1
ATOM 1591 C CA . GLU A 1 204 ? -11.278 -9.222 1.000 1.00 93.06 204 GLU A CA 1
ATOM 1592 C C . GLU A 1 204 ? -9.889 -9.530 0.443 1.00 93.06 204 GLU A C 1
ATOM 1594 O O . GLU A 1 204 ? -9.174 -10.370 0.986 1.00 93.06 204 GLU A O 1
ATOM 1599 N N . PHE A 1 205 ? -9.439 -8.795 -0.575 1.00 90.94 205 PHE A N 1
ATOM 1600 C CA . PHE A 1 205 ? -8.076 -8.920 -1.087 1.00 90.94 205 PHE A CA 1
ATOM 1601 C C . PHE A 1 205 ? -7.018 -8.697 0.010 1.00 90.94 205 PHE A C 1
ATOM 1603 O O . PHE A 1 205 ? -6.094 -9.505 0.156 1.00 90.94 205 PHE A O 1
ATOM 1610 N N . PHE A 1 206 ? -7.174 -7.658 0.838 1.00 92.38 206 PHE A N 1
ATOM 1611 C CA . PHE A 1 206 ? -6.285 -7.420 1.981 1.00 92.38 206 PHE A CA 1
ATOM 1612 C C . PHE A 1 206 ? -6.374 -8.522 3.041 1.00 92.38 206 PHE A C 1
ATOM 1614 O O . PHE A 1 206 ? -5.341 -8.969 3.545 1.00 92.38 206 PHE A O 1
ATOM 1621 N N . LEU A 1 207 ? -7.574 -9.020 3.345 1.00 92.38 207 LEU A N 1
ATOM 1622 C CA . LEU A 1 207 ? -7.762 -10.150 4.250 1.00 92.38 207 LEU A CA 1
ATOM 1623 C C . LEU A 1 207 ? -7.020 -11.391 3.733 1.00 92.38 207 LEU A C 1
ATOM 1625 O O . LEU A 1 207 ? -6.307 -12.037 4.498 1.00 92.38 207 LEU A O 1
ATOM 1629 N N . GLN A 1 208 ? -7.116 -11.710 2.439 1.00 86.88 208 GLN A N 1
ATOM 1630 C CA . GLN A 1 208 ? -6.415 -12.849 1.831 1.00 86.88 208 GLN A CA 1
ATOM 1631 C C . GLN A 1 208 ? -4.886 -12.701 1.866 1.00 86.88 208 GLN A C 1
ATOM 1633 O O . GLN A 1 208 ? -4.180 -13.713 1.939 1.00 86.88 208 GLN A O 1
ATOM 1638 N N . ALA A 1 209 ? -4.370 -11.467 1.867 1.00 83.31 209 ALA A N 1
ATOM 1639 C CA . ALA A 1 209 ? -2.944 -11.190 2.032 1.00 83.31 209 ALA A CA 1
ATOM 1640 C C . ALA A 1 209 ? -2.433 -11.494 3.456 1.00 83.31 209 ALA A C 1
ATOM 1642 O O . ALA A 1 209 ? -1.228 -11.694 3.647 1.00 83.31 209 ALA A O 1
ATOM 1643 N N . LEU A 1 210 ? -3.324 -11.584 4.454 1.00 88.25 210 LEU A N 1
ATOM 1644 C CA . LEU A 1 210 ? -2.952 -11.951 5.817 1.00 88.25 210 LEU A CA 1
ATOM 1645 C C . LEU A 1 210 ? -2.615 -13.452 5.937 1.00 88.25 210 LEU A C 1
ATOM 1647 O O . LEU A 1 210 ? -3.293 -14.318 5.360 1.00 88.25 210 LEU A O 1
ATOM 1651 N N . PRO A 1 211 ? -1.601 -13.812 6.754 1.00 85.88 211 PRO A N 1
ATOM 1652 C CA . PRO A 1 211 ? -1.293 -15.203 7.053 1.00 85.88 211 PRO A CA 1
ATOM 1653 C C . PRO A 1 211 ? -2.512 -15.951 7.588 1.00 85.88 211 PRO A C 1
ATOM 1655 O O . PRO A 1 211 ? -3.313 -15.401 8.346 1.00 85.88 211 PRO A O 1
ATOM 1658 N N . LYS A 1 212 ? -2.597 -17.251 7.281 1.00 86.12 212 LYS A N 1
ATOM 1659 C CA . LYS A 1 212 ? -3.690 -18.119 7.749 1.00 86.12 212 LYS A CA 1
ATOM 1660 C C . LYS A 1 212 ? -3.913 -18.031 9.264 1.00 86.12 212 LYS A C 1
ATOM 1662 O O . LYS A 1 212 ? -5.055 -18.088 9.700 1.00 86.12 212 LYS A O 1
ATOM 1667 N N . LYS A 1 213 ? -2.839 -17.881 10.051 1.00 89.25 213 LYS A N 1
ATOM 1668 C CA . LYS A 1 213 ? -2.923 -17.732 11.510 1.00 89.25 213 LYS A CA 1
ATOM 1669 C C . LYS A 1 213 ? -3.701 -16.470 11.898 1.00 89.25 213 LYS A C 1
ATOM 1671 O O . LYS A 1 213 ? -4.687 -16.600 12.604 1.00 89.25 213 LYS A O 1
ATOM 1676 N N . ILE A 1 214 ? -3.329 -15.294 11.377 1.00 91.06 214 ILE A N 1
ATOM 1677 C CA . ILE A 1 214 ? -4.050 -14.033 11.642 1.00 91.06 214 ILE A CA 1
ATOM 1678 C C . ILE A 1 214 ? -5.501 -14.133 11.183 1.00 91.06 214 ILE A C 1
ATOM 1680 O O . ILE A 1 214 ? -6.400 -13.814 11.953 1.00 91.06 214 ILE A O 1
ATOM 1684 N N . ARG A 1 215 ? -5.736 -14.633 9.963 1.00 91.69 215 ARG A N 1
ATOM 1685 C CA . ARG A 1 215 ? -7.099 -14.815 9.450 1.00 91.69 215 ARG A CA 1
ATOM 1686 C C . ARG A 1 215 ? -7.947 -15.682 10.366 1.00 91.69 215 ARG A C 1
ATOM 1688 O O . ARG A 1 215 ? -9.058 -15.298 10.683 1.00 91.69 215 ARG A O 1
ATOM 1695 N N . HIS A 1 216 ? -7.417 -16.815 10.822 1.00 91.06 216 HIS A N 1
ATOM 1696 C CA . HIS A 1 216 ? -8.137 -17.688 11.742 1.00 91.06 216 HIS A CA 1
ATOM 1697 C C . HIS A 1 216 ? -8.354 -17.037 13.114 1.00 91.06 216 HIS A C 1
ATOM 1699 O O . HIS A 1 216 ? -9.418 -17.194 13.696 1.00 91.06 216 HIS A O 1
ATOM 1705 N N . THR A 1 217 ? -7.385 -16.268 13.619 1.00 92.81 217 THR A N 1
ATOM 1706 C CA . THR A 1 217 ? -7.548 -15.515 14.871 1.00 92.81 217 THR A CA 1
ATOM 1707 C C . THR A 1 217 ? -8.661 -14.466 14.772 1.00 92.81 217 THR A C 1
ATOM 1709 O O . THR A 1 217 ? -9.394 -14.293 15.744 1.00 92.81 217 THR A O 1
ATOM 1712 N N . ILE A 1 218 ? -8.791 -13.777 13.633 1.00 92.88 218 ILE A N 1
ATOM 1713 C CA . ILE A 1 218 ? -9.804 -12.733 13.411 1.00 92.88 218 ILE A CA 1
ATOM 1714 C C . ILE A 1 218 ? -11.155 -13.359 13.061 1.00 92.88 218 ILE A C 1
ATOM 1716 O O . ILE A 1 218 ? -12.096 -13.229 13.830 1.00 92.88 218 ILE A O 1
ATOM 1720 N N . LEU A 1 219 ? -11.238 -14.092 11.947 1.00 91.44 219 LEU A N 1
ATOM 1721 C CA . LEU A 1 219 ? -12.493 -14.652 11.434 1.00 91.44 219 LEU A CA 1
ATOM 1722 C C . LEU A 1 219 ? -13.071 -15.748 12.330 1.00 91.44 219 LEU A C 1
ATOM 1724 O O . LEU A 1 219 ? -14.263 -16.022 12.254 1.00 91.44 219 LEU A O 1
ATOM 1728 N N . GLN A 1 220 ? -12.245 -16.393 13.158 1.00 86.38 220 GLN A N 1
ATOM 1729 C CA . GLN A 1 220 ? -12.637 -17.556 13.950 1.00 86.38 220 GLN A CA 1
ATOM 1730 C C . GLN A 1 220 ? -13.247 -18.649 13.049 1.00 86.38 220 GLN A C 1
ATOM 1732 O O . GLN A 1 220 ? -12.516 -19.262 12.263 1.00 86.38 220 GLN A O 1
ATOM 1737 N N . ASP A 1 221 ? -14.562 -18.865 13.153 1.00 81.69 221 ASP A N 1
ATOM 1738 C CA . ASP A 1 221 ? -15.338 -19.849 12.389 1.00 81.69 221 ASP A CA 1
ATOM 1739 C C . ASP A 1 221 ? -16.055 -19.253 11.157 1.00 81.69 221 ASP A C 1
ATOM 1741 O O . ASP A 1 221 ? -16.683 -19.998 10.405 1.00 81.69 221 ASP A O 1
ATOM 1745 N N . GLN A 1 222 ? -15.975 -17.935 10.941 1.00 83.62 222 GLN A N 1
ATOM 1746 C CA . GLN A 1 222 ? -16.618 -17.230 9.824 1.00 83.62 222 GLN A CA 1
ATOM 1747 C C . GLN A 1 222 ? -15.892 -17.499 8.498 1.00 83.62 222 GLN A C 1
ATOM 1749 O O . GLN A 1 222 ? -14.666 -17.659 8.462 1.00 83.62 222 GLN A O 1
ATOM 1754 N N . GLN A 1 223 ? -16.637 -17.538 7.391 1.00 79.81 223 GLN A N 1
ATOM 1755 C CA . GLN A 1 223 ? -16.080 -17.890 6.083 1.00 79.81 223 GLN A CA 1
ATOM 1756 C C . GLN A 1 223 ? -15.362 -16.719 5.405 1.00 79.81 223 GLN A C 1
ATOM 1758 O O . GLN A 1 223 ? -14.360 -16.932 4.717 1.00 79.81 223 GLN A O 1
ATOM 1763 N N . ASN A 1 224 ? -15.872 -15.499 5.584 1.00 88.75 224 ASN A N 1
ATOM 1764 C CA . ASN A 1 224 ? -15.398 -14.294 4.903 1.00 88.75 224 ASN A CA 1
ATOM 1765 C C . ASN A 1 224 ? -15.499 -13.044 5.799 1.00 88.75 224 ASN A C 1
ATOM 1767 O O . ASN A 1 224 ? -16.016 -13.102 6.918 1.00 88.75 224 ASN A O 1
ATOM 1771 N N . LEU A 1 225 ? -14.956 -11.921 5.325 1.00 92.06 225 LEU A N 1
ATOM 1772 C CA . LEU A 1 225 ? -14.926 -10.666 6.070 1.00 92.06 225 LEU A CA 1
ATOM 1773 C C . LEU A 1 225 ? -16.319 -10.069 6.252 1.00 92.06 225 LEU A C 1
ATOM 1775 O O . LEU A 1 225 ? -16.580 -9.503 7.304 1.00 92.06 225 LEU A O 1
ATOM 1779 N N . SER A 1 226 ? -17.204 -10.183 5.258 1.00 92.12 226 SER A N 1
ATOM 1780 C CA . SER A 1 226 ? -18.558 -9.618 5.347 1.00 92.12 226 SER A CA 1
ATOM 1781 C C . SER A 1 226 ? -19.371 -10.276 6.464 1.00 92.12 226 SER A C 1
ATOM 1783 O O . SER A 1 226 ? -19.921 -9.571 7.305 1.00 92.12 226 SER A O 1
ATOM 1785 N N . GLU A 1 227 ? -19.358 -11.609 6.546 1.00 92.62 227 GLU A N 1
ATOM 1786 C CA . GLU A 1 227 ? -20.006 -12.382 7.621 1.00 92.62 227 GLU A CA 1
ATOM 1787 C C . GLU A 1 227 ? -19.435 -12.007 9.003 1.00 92.62 227 GLU A C 1
ATOM 1789 O O . GLU A 1 227 ? -20.157 -11.824 9.987 1.00 92.62 227 GLU A O 1
ATOM 1794 N N . TYR A 1 228 ? -18.114 -11.809 9.065 1.00 95.56 228 TYR A N 1
ATOM 1795 C CA . TYR A 1 228 ? -17.438 -11.341 10.269 1.00 95.56 228 TYR A CA 1
ATOM 1796 C C . TYR A 1 228 ? -17.868 -9.917 10.662 1.00 95.56 228 TYR A C 1
ATOM 1798 O O . TYR A 1 228 ? -18.224 -9.680 11.820 1.00 95.56 228 TYR A O 1
ATOM 1806 N N . GLU A 1 229 ? -17.878 -8.977 9.712 1.00 95.25 229 GLU A N 1
ATOM 1807 C CA . GLU A 1 229 ? -18.224 -7.569 9.928 1.00 95.25 229 GLU A CA 1
ATOM 1808 C C . GLU A 1 229 ? -19.706 -7.378 10.286 1.00 95.25 229 GLU A C 1
ATOM 1810 O O . GLU A 1 229 ? -20.046 -6.383 10.927 1.00 95.25 229 GLU A O 1
ATOM 1815 N N . GLU A 1 230 ? -20.604 -8.311 9.946 1.00 94.44 230 GLU A N 1
ATOM 1816 C CA . GLU A 1 230 ? -22.007 -8.292 10.391 1.00 94.44 230 GLU A CA 1
ATOM 1817 C C . GLU A 1 230 ? -22.128 -8.357 11.917 1.00 94.44 230 GLU A C 1
ATOM 1819 O O . GLU A 1 230 ? -22.948 -7.647 12.504 1.00 94.44 230 GLU A O 1
ATOM 1824 N N . ASN A 1 231 ? -21.271 -9.149 12.564 1.00 95.69 231 ASN A N 1
ATOM 1825 C CA . ASN A 1 231 ? -21.381 -9.477 13.985 1.00 95.69 231 ASN A CA 1
ATOM 1826 C C . ASN A 1 231 ? -20.263 -8.880 14.846 1.00 95.69 231 ASN A C 1
ATOM 1828 O O . ASN A 1 231 ? -20.417 -8.791 16.066 1.00 95.69 231 ASN A O 1
ATOM 1832 N N . THR A 1 232 ? -19.152 -8.462 14.236 1.00 97.62 232 THR A N 1
ATOM 1833 C CA . THR A 1 232 ? -17.939 -8.031 14.939 1.00 97.62 232 THR A CA 1
ATOM 1834 C C . THR A 1 232 ? -17.365 -6.762 14.317 1.00 97.62 232 THR A C 1
ATOM 1836 O O . THR A 1 232 ? -17.320 -6.615 13.101 1.00 97.62 232 THR A O 1
ATOM 1839 N N . GLU A 1 233 ? -16.902 -5.827 15.144 1.00 97.88 233 GLU A N 1
ATOM 1840 C CA . GLU A 1 233 ? -16.086 -4.694 14.702 1.00 97.88 233 GLU A CA 1
ATOM 1841 C C . GLU A 1 233 ? -14.617 -4.953 15.059 1.00 97.88 233 GLU A C 1
ATOM 1843 O O . GLU A 1 233 ? -14.279 -5.199 16.218 1.00 97.88 233 GLU A O 1
ATOM 1848 N N . LEU A 1 234 ? -13.735 -4.867 14.060 1.00 98.25 234 LEU A N 1
ATOM 1849 C CA . LEU A 1 234 ? -12.289 -4.956 14.248 1.00 98.25 234 LEU A CA 1
ATOM 1850 C C . LEU A 1 234 ? -11.691 -3.559 14.411 1.00 98.25 234 LEU A C 1
ATOM 1852 O O . LEU A 1 234 ? -11.900 -2.681 13.582 1.00 98.25 234 LEU A O 1
ATOM 1856 N N . THR A 1 235 ? -10.882 -3.355 15.438 1.00 98.38 235 THR A N 1
ATOM 1857 C CA . THR A 1 235 ? -10.037 -2.173 15.624 1.00 98.38 235 THR A CA 1
ATOM 1858 C C . THR A 1 235 ? -8.581 -2.605 15.562 1.00 98.38 235 THR A C 1
ATOM 1860 O O . THR A 1 235 ? -8.201 -3.556 16.238 1.00 98.38 235 THR A O 1
ATOM 1863 N N . PHE A 1 236 ? -7.754 -1.912 14.782 1.00 97.81 236 PHE A N 1
ATOM 1864 C CA . PHE A 1 236 ? -6.319 -2.180 14.710 1.00 97.81 236 PHE A CA 1
ATOM 1865 C C . PHE A 1 236 ? -5.511 -0.968 15.174 1.00 97.81 236 PHE A C 1
ATOM 1867 O O . PHE A 1 236 ? -5.876 0.178 14.901 1.00 97.81 236 PHE A O 1
ATOM 1874 N N . GLY A 1 237 ? -4.400 -1.219 15.866 1.00 94.81 237 GLY A N 1
ATOM 1875 C CA . GLY A 1 237 ? -3.487 -0.167 16.285 1.00 94.81 237 GLY A CA 1
ATOM 1876 C C . GLY A 1 237 ? -2.071 -0.648 16.587 1.00 94.81 237 GLY A C 1
ATOM 1877 O O . GLY A 1 237 ? -1.831 -1.808 16.924 1.00 94.81 237 GLY A O 1
ATOM 1878 N N . TYR A 1 238 ? -1.123 0.280 16.496 1.00 90.81 238 TYR A N 1
ATOM 1879 C CA . TYR A 1 238 ? 0.277 0.087 16.846 1.00 90.81 238 TYR A CA 1
ATOM 1880 C C . TYR A 1 238 ? 0.680 1.016 17.995 1.00 90.81 238 TYR A C 1
ATOM 1882 O O . TYR A 1 238 ? 0.568 2.239 17.896 1.00 90.81 238 TYR A O 1
ATOM 1890 N N . SER A 1 239 ? 1.193 0.437 19.083 1.00 88.56 239 SER A N 1
ATOM 1891 C CA . SER A 1 239 ? 1.462 1.159 20.331 1.00 88.56 239 SER A CA 1
ATOM 1892 C C . SER A 1 239 ? 2.825 0.851 20.922 1.00 88.56 239 SER A C 1
ATOM 1894 O O . SER A 1 239 ? 3.222 -0.312 21.045 1.00 88.56 239 SER A O 1
ATOM 1896 N N . HIS A 1 240 ? 3.502 1.883 21.419 1.00 84.12 240 HIS A N 1
ATOM 1897 C CA . HIS A 1 240 ? 4.619 1.706 22.331 1.00 84.12 240 HIS A CA 1
ATOM 1898 C C . HIS A 1 240 ? 4.184 1.784 23.795 1.00 84.12 240 HIS A C 1
ATOM 1900 O O . HIS A 1 240 ? 4.648 0.963 24.592 1.00 84.12 240 HIS A O 1
ATOM 1906 N N . LYS A 1 241 ? 3.368 2.778 24.181 1.00 87.25 241 LYS A N 1
ATOM 1907 C CA . LYS A 1 241 ? 3.105 3.075 25.607 1.00 87.25 241 LYS A CA 1
ATOM 1908 C C . LYS A 1 241 ? 1.731 3.654 25.960 1.00 87.25 241 LYS A C 1
ATOM 1910 O O . LYS A 1 241 ? 1.509 3.931 27.137 1.00 87.25 241 LYS A O 1
ATOM 1915 N N . SER A 1 242 ? 0.817 3.834 25.015 1.00 91.00 242 SER A N 1
ATOM 1916 C CA . SER A 1 242 ? -0.482 4.486 25.252 1.00 91.00 242 SER A CA 1
ATOM 1917 C C . SER A 1 242 ? -1.682 3.544 25.132 1.00 91.00 242 SER A C 1
ATOM 1919 O O . SER A 1 242 ? -2.817 4.010 25.059 1.00 91.00 242 SER A O 1
ATOM 1921 N N . ASN A 1 243 ? -1.450 2.228 25.190 1.00 93.00 243 ASN A N 1
ATOM 1922 C CA . ASN A 1 243 ? -2.500 1.203 25.193 1.00 93.00 243 ASN A CA 1
ATOM 1923 C C . ASN A 1 243 ? -3.601 1.471 26.223 1.00 93.00 243 ASN A C 1
ATOM 1925 O O . ASN A 1 243 ? -4.775 1.380 25.893 1.00 93.00 243 ASN A O 1
ATOM 1929 N N . ARG A 1 244 ? -3.234 1.858 27.451 1.00 94.12 244 ARG A N 1
ATOM 1930 C CA . ARG A 1 244 ? -4.190 2.212 28.508 1.00 94.12 244 ARG A CA 1
ATOM 1931 C C . ARG A 1 244 ? -5.181 3.277 28.050 1.00 94.12 244 ARG A C 1
ATOM 1933 O O . ARG A 1 244 ? -6.389 3.072 28.103 1.00 94.12 244 ARG A O 1
ATOM 1940 N N . ASP A 1 245 ? -4.660 4.426 27.628 1.00 95.12 245 ASP A N 1
ATOM 1941 C CA . ASP A 1 245 ? -5.491 5.569 27.269 1.00 95.12 245 ASP A CA 1
ATOM 1942 C C . ASP A 1 245 ? -6.351 5.243 26.043 1.00 95.12 245 ASP A C 1
ATOM 1944 O O . ASP A 1 245 ? -7.529 5.592 26.008 1.00 95.12 245 ASP A O 1
ATOM 1948 N N . PHE A 1 246 ? -5.792 4.499 25.086 1.00 96.94 246 PHE A N 1
ATOM 1949 C CA . PHE A 1 246 ? -6.533 4.011 23.931 1.00 96.94 246 PHE A CA 1
ATOM 1950 C C . PHE A 1 246 ? -7.662 3.045 24.301 1.00 96.94 246 PHE A C 1
ATOM 1952 O O . PHE A 1 246 ? -8.757 3.203 23.778 1.00 96.94 246 PHE A O 1
ATOM 1959 N N . LEU A 1 247 ? -7.452 2.094 25.218 1.00 97.75 247 LEU A N 1
ATOM 1960 C CA . LEU A 1 247 ? -8.505 1.174 25.667 1.00 97.75 247 LEU A CA 1
ATOM 1961 C C . LEU A 1 247 ? -9.646 1.918 26.377 1.00 97.75 247 LEU A C 1
ATOM 1963 O O . LEU A 1 247 ? -10.814 1.600 26.157 1.00 97.75 247 LEU A O 1
ATOM 1967 N N . HIS A 1 248 ? -9.342 2.962 27.158 1.00 98.00 248 HIS A N 1
ATOM 1968 C CA . HIS A 1 248 ? -10.376 3.833 27.739 1.00 98.00 248 HIS A CA 1
ATOM 1969 C C . HIS A 1 248 ? -11.167 4.580 26.655 1.00 98.00 248 HIS A C 1
ATOM 1971 O O . HIS A 1 248 ? -12.397 4.597 26.713 1.00 98.00 248 HIS A O 1
ATOM 1977 N N . ILE A 1 249 ? -10.498 5.138 25.639 1.00 98.50 249 ILE A N 1
ATOM 1978 C CA . ILE A 1 249 ? -11.167 5.772 24.486 1.00 98.50 249 ILE A CA 1
ATOM 1979 C C . ILE A 1 249 ? -12.019 4.750 23.727 1.00 98.50 249 ILE A C 1
ATOM 1981 O O . ILE A 1 249 ? -13.188 5.009 23.447 1.00 98.50 249 ILE A O 1
ATOM 1985 N N . HIS A 1 250 ? -11.465 3.577 23.427 1.00 98.56 250 HIS A N 1
ATOM 1986 C CA . HIS A 1 250 ? -12.149 2.509 22.707 1.00 98.56 250 HIS A CA 1
ATOM 1987 C C . HIS A 1 250 ? -13.403 2.051 23.454 1.00 98.56 250 HIS A C 1
ATOM 1989 O O . HIS A 1 250 ? -14.462 1.986 22.841 1.00 98.56 250 HIS A O 1
ATOM 1995 N N . SER A 1 251 ? -13.331 1.878 24.781 1.00 98.44 251 SER A N 1
ATOM 1996 C CA . SER A 1 251 ? -14.495 1.528 25.609 1.00 98.44 251 SER A CA 1
ATOM 1997 C C . SER A 1 251 ? -15.650 2.530 25.471 1.00 98.44 251 SER A C 1
ATOM 1999 O O . SER A 1 251 ? -16.811 2.135 25.453 1.00 98.44 251 SER A O 1
ATOM 2001 N N . GLY A 1 252 ? -15.364 3.828 25.331 1.00 98.38 252 GLY A N 1
ATOM 2002 C CA . GLY A 1 252 ? -16.393 4.835 25.057 1.00 98.38 252 GLY A CA 1
ATOM 2003 C C . GLY A 1 252 ? -16.884 4.788 23.613 1.00 98.38 252 GLY A C 1
ATOM 2004 O O . GLY A 1 252 ? -18.078 4.900 23.345 1.00 98.38 252 GLY A O 1
ATOM 2005 N N . TYR A 1 253 ? -15.965 4.573 22.672 1.00 98.50 253 TYR A N 1
ATOM 2006 C CA . TYR A 1 253 ? -16.263 4.499 21.243 1.00 98.50 253 TYR A CA 1
ATOM 2007 C C . TYR A 1 253 ? -17.265 3.387 20.904 1.00 98.50 253 TYR A C 1
ATOM 2009 O O . TYR A 1 253 ? -18.160 3.586 20.084 1.00 98.50 253 TYR A O 1
ATOM 2017 N N . ILE A 1 254 ? -17.166 2.240 21.573 1.00 98.00 254 ILE A N 1
ATOM 2018 C CA . ILE A 1 254 ? -18.028 1.075 21.331 1.00 98.00 254 ILE A CA 1
ATOM 2019 C C . ILE A 1 254 ? -19.313 1.068 22.162 1.00 98.00 254 ILE A C 1
ATOM 2021 O O . ILE A 1 254 ? -20.118 0.156 22.005 1.00 98.00 254 ILE A O 1
ATOM 2025 N N . GLN A 1 255 ? -19.540 2.064 23.027 1.00 96.88 255 GLN A N 1
ATOM 2026 C CA . GLN A 1 255 ? -20.663 2.059 23.975 1.00 96.88 255 GLN A CA 1
ATOM 2027 C C . GLN A 1 255 ? -22.031 1.873 23.293 1.00 96.88 255 GLN A C 1
ATOM 2029 O O . GLN A 1 255 ? -22.929 1.262 23.863 1.00 96.88 255 GLN A O 1
ATOM 2034 N N . SER A 1 256 ? -22.188 2.408 22.080 1.00 93.69 256 SER A N 1
ATOM 2035 C CA . SER A 1 256 ? -23.422 2.319 21.279 1.00 93.69 256 SER A CA 1
ATOM 2036 C C . SER A 1 256 ? -23.427 1.167 20.268 1.00 93.69 256 SER A C 1
ATOM 2038 O O . SER A 1 256 ? -24.337 1.081 19.447 1.00 93.69 256 SER A O 1
ATOM 2040 N N . SER A 1 257 ? -22.398 0.315 20.270 1.00 95.62 257 SER A N 1
ATOM 2041 C CA . SER A 1 257 ? -22.295 -0.819 19.357 1.00 95.62 257 SER A CA 1
ATOM 2042 C C . SER A 1 257 ? -22.974 -2.054 19.939 1.00 95.62 257 SER A C 1
ATOM 2044 O O . SER A 1 257 ? -22.744 -2.423 21.094 1.00 95.62 257 SER A O 1
ATOM 2046 N N . GLU A 1 258 ? -23.768 -2.729 19.110 1.00 96.00 258 GLU A N 1
ATOM 2047 C CA . GLU A 1 258 ? -24.394 -4.017 19.435 1.00 96.00 258 GLU A CA 1
ATOM 2048 C C . GLU A 1 258 ? -23.545 -5.221 18.992 1.00 96.00 258 GLU A C 1
ATOM 2050 O O . GLU A 1 258 ? -23.929 -6.367 19.208 1.00 96.00 258 GLU A O 1
ATOM 2055 N N . LYS A 1 259 ? -22.379 -4.970 18.386 1.00 97.31 259 LYS A N 1
ATOM 2056 C CA . LYS A 1 259 ? -21.489 -5.998 17.837 1.00 97.31 259 LYS A CA 1
ATOM 2057 C C . LYS A 1 259 ? -20.436 -6.449 18.846 1.00 97.31 259 LYS A C 1
ATOM 2059 O O . LYS A 1 259 ? -20.064 -5.704 19.759 1.00 97.31 259 LYS A O 1
ATOM 2064 N N . ASN A 1 260 ? -19.898 -7.646 18.623 1.00 98.00 260 ASN A N 1
ATOM 2065 C CA . ASN A 1 260 ? -18.642 -8.079 19.232 1.00 98.00 260 ASN A CA 1
ATOM 2066 C C . ASN A 1 260 ? -17.513 -7.111 18.858 1.00 98.00 260 ASN A C 1
ATOM 2068 O O . ASN A 1 260 ? -17.594 -6.398 17.857 1.00 98.00 260 ASN A O 1
ATOM 2072 N N . GLN A 1 261 ? -16.455 -7.088 19.660 1.00 98.38 261 GLN A N 1
ATOM 2073 C CA . GLN A 1 261 ? -15.337 -6.168 19.482 1.00 98.38 261 GLN A CA 1
ATOM 2074 C C . GLN A 1 261 ? -14.025 -6.935 19.516 1.00 98.38 261 GLN A C 1
ATOM 2076 O O . GLN A 1 261 ? -13.673 -7.504 20.548 1.00 98.38 261 GLN A O 1
ATOM 2081 N N . ASP A 1 262 ? -13.284 -6.888 18.415 1.00 98.50 262 ASP A N 1
ATOM 2082 C CA . ASP A 1 262 ? -11.900 -7.344 18.362 1.00 98.50 262 ASP A CA 1
ATOM 2083 C C . ASP A 1 262 ? -10.982 -6.121 18.311 1.00 98.50 262 ASP A C 1
ATOM 2085 O O . ASP A 1 262 ? -11.100 -5.263 17.437 1.00 98.50 262 ASP A O 1
ATOM 2089 N N . VAL A 1 263 ? -10.027 -6.042 19.233 1.00 98.38 263 VAL A N 1
ATOM 2090 C CA . VAL A 1 263 ? -9.000 -4.999 19.256 1.00 98.38 263 VAL A CA 1
ATOM 2091 C C . VAL A 1 263 ? -7.646 -5.651 19.055 1.00 98.38 263 VAL A C 1
ATOM 2093 O O . VAL A 1 263 ? -7.102 -6.265 19.967 1.00 98.38 263 VAL A O 1
ATOM 2096 N N . PHE A 1 264 ? -7.097 -5.531 17.850 1.00 97.94 264 PHE A N 1
ATOM 2097 C CA . PHE A 1 264 ? -5.778 -6.040 17.510 1.00 97.94 264 PHE A CA 1
ATOM 2098 C C . PHE A 1 264 ? -4.722 -4.957 17.744 1.00 97.94 264 PHE A C 1
ATOM 2100 O O . PHE A 1 264 ? -4.641 -3.978 17.002 1.00 97.94 264 PHE A O 1
ATOM 2107 N N . ILE A 1 265 ? -3.874 -5.152 18.751 1.00 95.81 265 ILE A N 1
ATOM 2108 C CA . ILE A 1 265 ? -2.779 -4.241 19.079 1.00 95.81 265 ILE A CA 1
ATOM 2109 C C . ILE A 1 265 ? -1.433 -4.912 18.809 1.00 95.81 265 ILE A C 1
ATOM 2111 O O . ILE A 1 265 ? -1.041 -5.877 19.471 1.00 95.81 265 ILE A O 1
ATOM 2115 N N . ALA A 1 266 ? -0.675 -4.327 17.885 1.00 92.88 266 ALA A N 1
ATOM 2116 C CA . ALA A 1 266 ? 0.746 -4.601 17.743 1.00 92.88 266 ALA A CA 1
ATOM 2117 C C . ALA A 1 266 ? 1.525 -3.709 18.727 1.00 92.88 266 ALA A C 1
ATOM 2119 O O . ALA A 1 266 ? 1.595 -2.490 18.559 1.00 92.88 266 ALA A O 1
ATOM 2120 N N . SER A 1 267 ? 2.089 -4.295 19.786 1.00 87.06 267 SER A N 1
ATOM 2121 C CA . SER A 1 267 ? 2.802 -3.535 20.815 1.00 87.06 267 SER A CA 1
ATOM 2122 C C . SER A 1 267 ? 4.017 -4.257 21.368 1.00 87.06 267 SER A C 1
ATOM 2124 O O . SER A 1 267 ? 3.952 -5.420 21.757 1.00 87.06 267 SER A O 1
ATOM 2126 N N . GLY A 1 268 ? 5.113 -3.507 21.516 1.00 81.62 268 GLY A N 1
ATOM 2127 C CA . GLY A 1 268 ? 6.317 -3.972 22.205 1.00 81.62 268 GLY A CA 1
ATOM 2128 C C . GLY A 1 268 ? 6.163 -4.115 23.726 1.00 81.62 268 GLY A C 1
ATOM 2129 O O . GLY A 1 268 ? 7.117 -4.531 24.387 1.00 81.62 268 GLY A O 1
ATOM 2130 N N . GLN A 1 269 ? 5.007 -3.756 24.302 1.00 82.94 269 GLN A N 1
ATOM 2131 C CA . GLN A 1 269 ? 4.715 -4.019 25.712 1.00 82.94 269 GLN A CA 1
ATOM 2132 C C . GLN A 1 269 ? 4.571 -5.524 25.974 1.00 82.94 269 GLN A C 1
ATOM 2134 O O . GLN A 1 269 ? 4.234 -6.311 25.090 1.00 82.94 269 GLN A O 1
ATOM 2139 N N . ASN A 1 270 ? 4.881 -5.938 27.203 1.00 85.31 270 ASN A N 1
ATOM 2140 C CA . ASN A 1 270 ? 4.686 -7.325 27.606 1.00 85.31 270 ASN A CA 1
ATOM 2141 C C . ASN A 1 270 ? 3.190 -7.616 27.827 1.00 85.31 270 ASN A C 1
ATOM 2143 O O . ASN A 1 270 ? 2.406 -6.701 28.088 1.00 85.31 270 ASN A O 1
ATOM 2147 N N . SER A 1 271 ? 2.831 -8.897 27.743 1.00 88.31 271 SER A N 1
ATOM 2148 C CA . SER A 1 271 ? 1.450 -9.369 27.826 1.00 88.31 271 SER A CA 1
ATOM 2149 C C . SER A 1 271 ? 0.765 -8.973 29.142 1.00 88.31 271 SER A C 1
ATOM 2151 O O . SER A 1 271 ? -0.377 -8.530 29.126 1.00 88.31 271 SER A O 1
ATOM 2153 N N . GLU A 1 272 ? 1.475 -9.034 30.273 1.00 90.31 272 GLU A N 1
ATOM 2154 C CA . GLU A 1 272 ? 0.927 -8.704 31.599 1.00 90.31 272 GLU A CA 1
ATOM 2155 C C . GLU A 1 272 ? 0.526 -7.228 31.715 1.00 90.31 272 GLU A C 1
ATOM 2157 O O . GLU A 1 272 ? -0.575 -6.921 32.152 1.00 90.31 272 GLU A O 1
ATOM 2162 N N . THR A 1 273 ? 1.356 -6.302 31.230 1.00 90.50 273 THR A N 1
ATOM 2163 C CA . THR A 1 273 ? 1.027 -4.867 31.228 1.00 90.50 273 THR A CA 1
ATOM 2164 C C . THR A 1 273 ? -0.211 -4.560 30.378 1.00 90.50 273 THR A C 1
ATOM 2166 O O . THR A 1 273 ? -1.002 -3.686 30.723 1.00 90.50 273 THR A O 1
ATOM 2169 N N . LEU A 1 274 ? -0.406 -5.266 29.262 1.00 91.31 274 LEU A N 1
ATOM 2170 C CA . LEU A 1 274 ? -1.611 -5.107 28.443 1.00 91.31 274 LEU A CA 1
ATOM 2171 C C . LEU A 1 274 ? -2.860 -5.661 29.130 1.00 91.31 274 LEU A C 1
ATOM 2173 O O . LEU A 1 274 ? -3.911 -5.026 29.047 1.00 91.31 274 LEU A O 1
ATOM 2177 N N . LYS A 1 275 ? -2.746 -6.795 29.833 1.00 94.44 275 LYS A N 1
ATOM 2178 C CA . LYS A 1 275 ? -3.835 -7.331 30.659 1.00 94.44 275 LYS A CA 1
ATOM 2179 C C . LYS A 1 275 ? -4.214 -6.359 31.770 1.00 94.44 275 LYS A C 1
ATOM 2181 O O . LYS A 1 275 ? -5.389 -6.048 31.893 1.00 94.44 275 LYS A O 1
ATOM 2186 N N . GLU A 1 276 ? -3.238 -5.802 32.491 1.00 94.12 276 GLU A N 1
ATOM 2187 C CA . GLU A 1 276 ? -3.478 -4.779 33.523 1.00 94.12 276 GLU A CA 1
ATOM 2188 C C . GLU A 1 276 ? -4.263 -3.582 32.957 1.00 94.12 276 GLU A C 1
ATOM 2190 O O . GLU A 1 276 ? -5.200 -3.088 33.581 1.00 94.12 276 GLU A O 1
ATOM 2195 N N . HIS A 1 277 ? -3.928 -3.121 31.746 1.00 94.12 277 HIS A N 1
ATOM 2196 C CA . HIS A 1 277 ? -4.677 -2.045 31.093 1.00 94.12 277 HIS A CA 1
ATOM 2197 C C . HIS A 1 277 ? -6.098 -2.457 30.680 1.00 94.12 277 HIS A C 1
ATOM 2199 O O . HIS A 1 277 ? -7.006 -1.631 30.749 1.00 94.12 277 HIS A O 1
ATOM 2205 N N . LEU A 1 278 ? -6.302 -3.705 30.249 1.00 97.12 278 LEU A N 1
ATOM 2206 C CA . LEU A 1 278 ? -7.628 -4.239 29.931 1.00 97.12 278 LEU A CA 1
ATOM 2207 C C . LEU A 1 278 ? -8.490 -4.381 31.192 1.00 97.12 278 LEU A C 1
ATOM 2209 O O . LEU A 1 278 ? -9.664 -4.019 31.173 1.00 97.12 278 LEU A O 1
ATOM 2213 N N . GLU A 1 279 ? -7.908 -4.829 32.304 1.00 97.19 279 GLU A N 1
ATOM 2214 C CA . GLU A 1 279 ? -8.580 -4.917 33.603 1.00 97.19 279 GLU A CA 1
ATOM 2215 C C . GLU A 1 279 ? -9.133 -3.560 34.065 1.00 97.19 279 GLU A C 1
ATOM 2217 O O . GLU A 1 279 ? -10.214 -3.514 34.654 1.00 97.19 279 GLU A O 1
ATOM 2222 N N . GLU A 1 280 ? -8.466 -2.444 33.734 1.00 96.50 280 GLU A N 1
ATOM 2223 C CA . GLU A 1 280 ? -8.959 -1.095 34.053 1.00 96.50 280 GLU A CA 1
ATOM 2224 C C . GLU A 1 280 ? -10.293 -0.736 33.368 1.00 96.50 280 GLU A C 1
ATOM 2226 O O . GLU A 1 280 ? -10.977 0.175 33.838 1.00 96.50 280 GLU A O 1
ATOM 2231 N N . VAL A 1 281 ? -10.670 -1.410 32.273 1.00 97.88 281 VAL A N 1
ATOM 2232 C CA . VAL A 1 281 ? -11.913 -1.135 31.525 1.00 97.88 281 VAL A CA 1
ATOM 2233 C C . VAL A 1 281 ? -12.968 -2.238 31.652 1.00 97.88 281 VAL A C 1
ATOM 2235 O O . VAL A 1 281 ? -14.087 -2.044 31.182 1.00 97.88 281 VAL A O 1
ATOM 2238 N N . ILE A 1 282 ? -12.672 -3.362 32.320 1.00 98.12 282 ILE A N 1
ATOM 2239 C CA . ILE A 1 282 ? -13.590 -4.514 32.431 1.00 98.12 282 ILE A CA 1
ATOM 2240 C C . ILE A 1 282 ? -14.953 -4.123 33.012 1.00 98.12 282 ILE A C 1
ATOM 2242 O O . ILE A 1 282 ? -15.977 -4.511 32.455 1.00 98.12 282 ILE A O 1
ATOM 2246 N N . GLU A 1 283 ? -14.996 -3.354 34.103 1.00 98.06 283 GLU A N 1
ATOM 2247 C CA . GLU A 1 283 ? -16.276 -2.969 34.718 1.00 98.06 283 GLU A CA 1
ATOM 2248 C C . GLU A 1 283 ? -17.124 -2.107 33.774 1.00 98.06 283 GLU A C 1
ATOM 2250 O O . GLU A 1 283 ? -18.312 -2.373 33.610 1.00 98.06 283 GLU A O 1
ATOM 2255 N N . THR A 1 284 ? -16.499 -1.171 33.057 1.00 97.75 284 THR A N 1
ATOM 2256 C CA . THR A 1 284 ? -17.167 -0.376 32.018 1.00 97.75 284 THR A CA 1
ATOM 2257 C C . THR A 1 284 ? -17.720 -1.265 30.902 1.00 97.75 284 THR A C 1
ATOM 2259 O O . THR A 1 284 ? -18.861 -1.094 30.482 1.00 97.75 284 THR A O 1
ATOM 2262 N N . LEU A 1 285 ? -16.947 -2.247 30.429 1.00 98.12 285 LEU A N 1
ATOM 2263 C CA . LEU A 1 285 ? -17.392 -3.184 29.391 1.00 98.12 285 LEU A CA 1
ATOM 2264 C C . LEU A 1 285 ? -18.567 -4.053 29.880 1.00 98.12 285 LEU A C 1
ATOM 2266 O O . LEU A 1 285 ? -19.538 -4.263 29.153 1.00 98.12 285 LEU A O 1
ATOM 2270 N N . LYS A 1 286 ? -18.543 -4.505 31.137 1.00 97.25 286 LYS A N 1
ATOM 2271 C CA . LYS A 1 286 ? -19.660 -5.248 31.742 1.00 97.25 286 LYS A CA 1
ATOM 2272 C C . LYS A 1 286 ? -20.940 -4.415 31.778 1.00 97.25 286 LYS A C 1
ATOM 2274 O O . LYS A 1 286 ? -22.002 -4.909 31.404 1.00 97.25 286 LYS A O 1
ATOM 2279 N N . GLU A 1 287 ? -20.843 -3.150 32.184 1.00 96.06 287 GLU A N 1
ATOM 2280 C CA . GLU A 1 287 ? -21.974 -2.211 32.196 1.00 96.06 287 GLU A CA 1
ATOM 2281 C C . GLU A 1 287 ? -22.549 -1.961 30.789 1.00 96.06 287 GLU A C 1
ATOM 2283 O O . GLU A 1 287 ? -23.743 -1.704 30.647 1.00 96.06 287 GLU A O 1
ATOM 2288 N N . GLN A 1 288 ? -21.730 -2.108 29.744 1.00 95.88 288 GLN A N 1
ATOM 2289 C CA . GLN A 1 288 ? -22.127 -1.999 28.334 1.00 95.88 288 GLN A CA 1
ATOM 2290 C C . GLN A 1 288 ? -22.701 -3.292 27.728 1.00 95.88 288 GLN A C 1
ATOM 2292 O O . GLN A 1 288 ? -22.991 -3.337 26.527 1.00 95.88 288 GLN A O 1
ATOM 2297 N N . GLY A 1 289 ? -22.868 -4.347 28.530 1.00 95.69 289 GLY A N 1
ATOM 2298 C CA . GLY A 1 289 ? -23.486 -5.603 28.100 1.00 95.69 289 GLY A CA 1
ATOM 2299 C C . GLY A 1 289 ? -22.534 -6.596 27.430 1.00 95.69 289 GLY A C 1
ATOM 2300 O O . GLY A 1 289 ? -23.001 -7.514 26.753 1.00 95.69 289 GLY A O 1
ATOM 2301 N N . PHE A 1 290 ? -21.217 -6.444 27.601 1.00 97.88 290 PHE A N 1
ATOM 2302 C CA . PHE A 1 290 ? -20.275 -7.500 27.231 1.00 97.88 290 PHE A CA 1
ATOM 2303 C C . PHE A 1 290 ? -20.377 -8.649 28.237 1.00 97.88 290 PHE A C 1
ATOM 2305 O O . PHE A 1 290 ? -20.131 -8.460 29.428 1.00 97.88 290 PHE A O 1
ATOM 2312 N N . SER A 1 291 ? -20.759 -9.838 27.768 1.00 97.75 291 SER A N 1
ATOM 2313 C CA . SER A 1 291 ? -20.883 -11.034 28.611 1.00 97.75 291 SER A CA 1
ATOM 2314 C C . SER A 1 291 ? -19.570 -11.797 28.747 1.00 97.75 291 SER A C 1
ATOM 2316 O O . SER A 1 291 ? -19.404 -12.543 29.713 1.00 97.75 291 SER A O 1
ATOM 2318 N N . LYS A 1 292 ? -18.629 -11.573 27.820 1.00 98.38 292 LYS A N 1
ATOM 2319 C CA . LYS A 1 292 ? -17.316 -12.217 27.805 1.00 98.38 292 LYS A CA 1
ATOM 2320 C C . LYS A 1 292 ? -16.208 -11.242 27.405 1.00 98.38 292 LYS A C 1
ATOM 2322 O O . LYS A 1 292 ? -16.353 -10.497 26.436 1.00 98.38 292 LYS A O 1
ATOM 2327 N N . ILE A 1 293 ? -15.092 -11.271 28.132 1.00 98.62 293 ILE A N 1
ATOM 2328 C CA . ILE A 1 293 ? -13.891 -10.469 27.861 1.00 98.62 293 ILE A CA 1
ATOM 2329 C C . ILE A 1 293 ? -12.678 -11.394 27.824 1.00 98.62 293 ILE A C 1
ATOM 2331 O O . ILE A 1 293 ? -12.416 -12.140 28.771 1.00 98.62 293 ILE A O 1
ATOM 2335 N N . VAL A 1 294 ? -11.939 -11.340 26.721 1.00 98.19 294 VAL A N 1
ATOM 2336 C CA . VAL A 1 294 ? -10.859 -12.273 26.407 1.00 98.19 294 VAL A CA 1
ATOM 2337 C C . VAL A 1 294 ? -9.589 -11.511 26.059 1.00 98.19 294 VAL A C 1
ATOM 2339 O O . VAL A 1 294 ? -9.606 -10.548 25.294 1.00 98.19 294 VAL A O 1
ATOM 2342 N N . TYR A 1 295 ? -8.471 -11.982 26.590 1.00 98.12 295 TYR A N 1
ATOM 2343 C CA . TYR A 1 295 ? -7.138 -11.593 26.170 1.00 98.12 295 TYR A CA 1
ATOM 2344 C C . TYR A 1 295 ? -6.527 -12.707 25.312 1.00 98.12 295 TYR A C 1
ATOM 2346 O O . TYR A 1 295 ? -6.534 -13.874 25.703 1.00 98.12 295 TYR A O 1
ATOM 2354 N N . VAL A 1 296 ? -5.998 -12.357 24.142 1.00 96.75 296 VAL A N 1
ATOM 2355 C CA . VAL A 1 296 ? -5.379 -13.292 23.196 1.00 96.75 296 VAL A CA 1
ATOM 2356 C C . VAL A 1 296 ? -3.927 -12.876 22.968 1.00 96.75 296 VAL A C 1
ATOM 2358 O O . VAL A 1 296 ? -3.666 -11.851 22.343 1.00 96.75 296 VAL A O 1
ATOM 2361 N N . ASP A 1 297 ? -2.974 -13.684 23.429 1.00 94.62 297 ASP A N 1
ATOM 2362 C CA . ASP A 1 297 ? -1.561 -13.571 23.056 1.00 94.62 297 ASP A CA 1
ATOM 2363 C C . ASP A 1 297 ? -1.350 -14.334 21.742 1.00 94.62 297 ASP A C 1
ATOM 2365 O O . ASP A 1 297 ? -1.178 -15.560 21.711 1.00 94.62 297 ASP A O 1
ATOM 2369 N N . TYR A 1 298 ? -1.403 -13.589 20.636 1.00 92.69 298 TYR A N 1
ATOM 2370 C CA . TYR A 1 298 ? -1.290 -14.134 19.287 1.00 92.69 298 TYR A CA 1
ATOM 2371 C C . TYR A 1 298 ? 0.060 -14.823 19.066 1.00 92.69 298 TYR A C 1
ATOM 2373 O O . TYR A 1 298 ? 0.128 -15.857 18.399 1.00 92.69 298 TYR A O 1
ATOM 2381 N N . ASP A 1 299 ? 1.146 -14.289 19.624 1.00 88.38 299 ASP A N 1
ATOM 2382 C CA . ASP A 1 299 ? 2.487 -14.818 19.376 1.00 88.38 299 ASP A CA 1
ATOM 2383 C C . ASP A 1 299 ? 2.680 -16.196 20.025 1.00 88.38 299 ASP A C 1
ATOM 2385 O O . ASP A 1 299 ? 3.356 -17.054 19.450 1.00 88.38 299 ASP A O 1
ATOM 2389 N N . ASN A 1 300 ? 2.065 -16.418 21.191 1.00 90.31 300 ASN A N 1
ATOM 2390 C CA . ASN A 1 300 ? 2.204 -17.647 21.975 1.00 90.31 300 ASN A CA 1
ATOM 2391 C C . ASN A 1 300 ? 1.035 -18.635 21.828 1.00 90.31 300 ASN A C 1
ATOM 2393 O O . ASN A 1 300 ? 1.070 -19.686 22.469 1.00 90.31 300 ASN A O 1
ATOM 2397 N N . ASP A 1 301 ? 0.032 -18.323 20.999 1.00 89.44 301 ASP A N 1
ATOM 2398 C CA . ASP A 1 301 ? -1.202 -19.113 20.854 1.00 89.44 301 ASP A CA 1
ATOM 2399 C C . ASP A 1 301 ? -1.899 -19.344 22.211 1.00 89.44 301 ASP A C 1
ATOM 2401 O O . ASP A 1 301 ? -2.365 -20.444 22.515 1.00 89.44 301 ASP A O 1
ATOM 2405 N N . GLN A 1 302 ? -1.925 -18.305 23.055 1.00 92.75 302 GLN A N 1
ATOM 2406 C CA . GLN A 1 302 ? -2.570 -18.347 24.368 1.00 92.75 302 GLN A CA 1
ATOM 2407 C C . GLN A 1 302 ? -3.812 -17.467 24.381 1.00 92.75 302 GLN A C 1
ATOM 2409 O O . GLN A 1 302 ? -3.786 -16.320 23.942 1.00 92.75 302 GLN A O 1
ATOM 2414 N N . GLU A 1 303 ? -4.886 -18.006 24.938 1.00 94.94 303 GLU A N 1
ATOM 2415 C CA . GLU A 1 303 ? -6.137 -17.296 25.157 1.00 94.94 303 GLU A CA 1
ATOM 2416 C C . GLU A 1 303 ? -6.495 -17.382 26.639 1.00 94.94 303 GLU A C 1
ATOM 2418 O O . GLU A 1 303 ? -6.451 -18.456 27.243 1.00 94.94 303 GLU A O 1
ATOM 2423 N N . GLU A 1 304 ? -6.834 -16.242 27.225 1.00 96.81 304 GLU A N 1
ATOM 2424 C CA . GLU A 1 304 ? -7.207 -16.109 28.623 1.00 96.81 304 GLU A CA 1
ATOM 2425 C C . GLU A 1 304 ? -8.540 -15.368 28.716 1.00 96.81 304 GLU A C 1
ATOM 2427 O O . GLU A 1 304 ? -8.685 -14.239 28.251 1.00 96.81 304 GLU A O 1
ATOM 2432 N N . THR A 1 305 ? -9.542 -16.011 29.311 1.00 97.62 305 THR A N 1
ATOM 2433 C CA . THR A 1 305 ? -10.831 -15.369 29.584 1.00 97.62 305 THR A CA 1
ATOM 2434 C C . THR A 1 305 ? -10.739 -14.641 30.921 1.00 97.62 305 THR A C 1
ATOM 2436 O O . THR A 1 305 ? -10.613 -15.281 31.962 1.00 97.62 305 THR A O 1
ATOM 2439 N N . LEU A 1 306 ? -10.794 -13.308 30.887 1.00 97.38 306 LEU A N 1
ATOM 2440 C CA . LEU A 1 306 ? -10.706 -12.454 32.079 1.00 97.38 306 LEU A CA 1
ATOM 2441 C C . LEU A 1 306 ? -12.075 -12.241 32.736 1.00 97.38 306 LEU A C 1
ATOM 2443 O O . LEU A 1 306 ? -12.167 -11.994 33.937 1.00 97.38 306 LEU A O 1
ATOM 2447 N N . TYR A 1 307 ? -13.145 -12.347 31.949 1.00 98.00 307 TYR A N 1
ATOM 2448 C CA . TYR A 1 307 ? -14.520 -12.285 32.424 1.00 98.00 307 TYR A CA 1
ATOM 2449 C C . TYR A 1 307 ? -15.426 -13.146 31.545 1.00 98.00 307 TYR A C 1
ATOM 2451 O O . TYR A 1 307 ? -15.332 -13.089 30.319 1.00 98.00 307 TYR A O 1
ATOM 2459 N N . ASP A 1 308 ? -16.314 -13.905 32.179 1.00 97.44 308 ASP A N 1
ATOM 2460 C CA . ASP A 1 308 ? -17.404 -14.642 31.544 1.00 97.44 308 ASP A CA 1
ATOM 2461 C C . ASP A 1 308 ? -18.541 -14.772 32.565 1.00 97.44 308 ASP A C 1
ATOM 2463 O O . ASP A 1 308 ? -18.305 -15.181 33.706 1.00 97.44 308 ASP A O 1
ATOM 2467 N N . ASN A 1 309 ? -19.757 -14.374 32.198 1.00 95.69 309 ASN A N 1
ATOM 2468 C CA . ASN A 1 309 ? -20.946 -14.568 33.035 1.00 95.69 309 ASN A CA 1
ATOM 2469 C C . ASN A 1 309 ? -21.849 -15.712 32.551 1.00 95.69 309 ASN A C 1
ATOM 2471 O O . ASN A 1 309 ? -22.961 -15.872 33.064 1.00 95.69 309 ASN A O 1
ATOM 2475 N N . GLU A 1 310 ? -21.374 -16.485 31.570 1.00 93.75 310 GLU A N 1
ATOM 2476 C CA . GLU A 1 310 ? -22.046 -17.619 30.934 1.00 93.75 310 GLU A CA 1
ATOM 2477 C C . GLU A 1 310 ? -23.392 -17.262 30.277 1.00 93.75 310 GLU A C 1
ATOM 2479 O O . GLU A 1 310 ? -24.171 -18.147 29.915 1.00 93.75 310 GLU A O 1
ATOM 2484 N N . GLN A 1 311 ? -23.693 -15.969 30.115 1.00 91.88 311 GLN A N 1
ATOM 2485 C CA . GLN A 1 311 ? -24.883 -15.501 29.415 1.00 91.88 311 GLN A CA 1
ATOM 2486 C C . GLN A 1 311 ? -24.564 -15.169 27.951 1.00 91.88 311 GLN A C 1
ATOM 2488 O O . GLN A 1 311 ? -23.467 -14.695 27.633 1.00 91.88 311 GLN A O 1
ATOM 2493 N N . PRO A 1 312 ? -25.537 -15.347 27.039 1.00 88.56 312 PRO A N 1
ATOM 2494 C CA . PRO A 1 312 ? -25.438 -14.799 25.693 1.00 88.56 312 PRO A CA 1
ATOM 2495 C C . PRO A 1 312 ? -25.245 -13.279 25.752 1.00 88.56 312 PRO A C 1
ATOM 2497 O O . PRO A 1 312 ? -25.934 -12.589 26.503 1.00 88.56 312 PRO A O 1
ATOM 2500 N N . GLY A 1 313 ? -24.321 -12.756 24.954 1.00 89.88 313 GLY A N 1
ATOM 2501 C CA . GLY A 1 313 ? -24.019 -11.331 24.914 1.00 89.88 313 GLY A CA 1
ATOM 2502 C C . GLY A 1 313 ? -22.810 -11.035 24.037 1.00 89.88 313 GLY A C 1
ATOM 2503 O O . GLY A 1 313 ? -22.268 -11.931 23.387 1.00 89.88 313 GLY A O 1
ATOM 2504 N N . LYS A 1 314 ? -22.411 -9.761 24.014 1.00 95.94 314 LYS A N 1
ATOM 2505 C CA . LYS A 1 314 ? -21.284 -9.293 23.201 1.00 95.94 314 LYS A CA 1
ATOM 2506 C C . LYS A 1 314 ? -19.968 -9.795 23.788 1.00 95.94 314 LYS A C 1
ATOM 2508 O O . LYS A 1 314 ? -19.793 -9.824 25.009 1.00 95.94 314 LYS A O 1
ATOM 2513 N N . VAL A 1 315 ? -19.024 -10.129 22.918 1.00 98.00 315 VAL A N 1
ATOM 2514 C CA . VAL A 1 315 ? -17.667 -10.543 23.287 1.00 98.00 315 VAL A CA 1
ATOM 2515 C C . VAL A 1 315 ? -16.688 -9.413 22.985 1.00 98.00 315 VAL A C 1
ATOM 2517 O O . VAL A 1 315 ? -16.722 -8.837 21.900 1.00 98.00 315 VAL A O 1
ATOM 2520 N N . TYR A 1 316 ? -15.813 -9.106 23.941 1.00 98.62 316 TYR A N 1
ATOM 2521 C CA . TYR A 1 316 ? -14.686 -8.193 23.758 1.00 98.62 316 TYR A CA 1
ATOM 2522 C C . TYR A 1 316 ? -13.379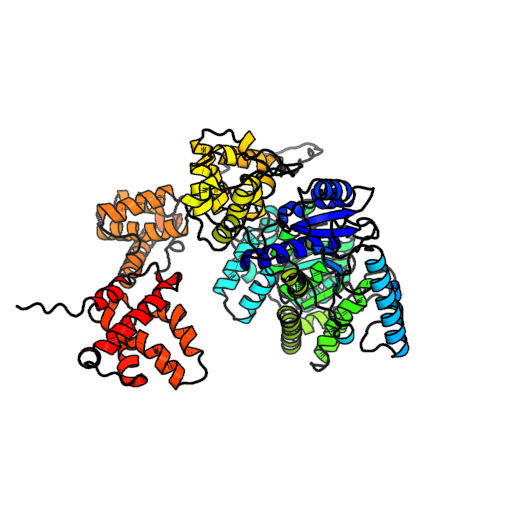 -8.986 23.762 1.00 98.62 316 TYR A C 1
ATOM 2524 O O . TYR A 1 316 ? -13.097 -9.699 24.726 1.00 98.62 316 TYR A O 1
ATOM 2532 N N . ARG A 1 317 ? -12.561 -8.863 22.718 1.00 98.38 317 ARG A N 1
ATOM 2533 C CA . ARG A 1 317 ? -11.268 -9.545 22.608 1.00 98.38 317 ARG A CA 1
ATOM 2534 C C . ARG A 1 317 ? -10.151 -8.534 22.399 1.00 98.38 317 ARG A C 1
ATOM 2536 O O . ARG A 1 317 ? -10.155 -7.795 21.421 1.00 98.38 317 ARG A O 1
ATOM 2543 N N . LEU A 1 318 ? -9.155 -8.548 23.279 1.00 98.38 318 LEU A N 1
ATOM 2544 C CA . LEU A 1 318 ? -7.889 -7.852 23.062 1.00 98.38 318 LEU A CA 1
ATOM 2545 C C . LEU A 1 318 ? -6.870 -8.842 22.499 1.00 98.38 318 LEU A C 1
ATOM 2547 O O . LEU A 1 318 ? -6.408 -9.730 23.212 1.00 98.38 318 LEU A O 1
ATOM 2551 N N . ILE A 1 319 ? -6.524 -8.684 21.226 1.00 97.56 319 ILE A N 1
ATOM 2552 C CA . ILE A 1 319 ? -5.565 -9.522 20.508 1.00 97.56 319 ILE A CA 1
ATOM 2553 C C . ILE A 1 319 ? -4.222 -8.795 20.471 1.00 97.56 319 ILE A C 1
ATOM 2555 O O . ILE A 1 319 ? -4.102 -7.712 19.903 1.00 97.56 319 ILE A O 1
ATOM 2559 N N . HIS A 1 320 ? -3.197 -9.382 21.080 1.00 94.44 320 HIS A N 1
ATOM 2560 C CA . HIS A 1 320 ? -1.866 -8.794 21.202 1.00 94.44 320 HIS A CA 1
ATOM 2561 C C . HIS A 1 320 ? -0.828 -9.567 20.394 1.00 94.44 320 HIS A C 1
ATOM 2563 O O . HIS A 1 320 ? -0.721 -10.784 20.514 1.00 94.44 320 HIS A O 1
ATOM 2569 N N . SER A 1 321 ? -0.005 -8.835 19.642 1.00 93.00 321 SER A N 1
ATOM 2570 C CA . SER A 1 321 ? 1.261 -9.329 19.089 1.00 93.00 321 SER A CA 1
ATOM 2571 C C . SER A 1 321 ? 2.398 -8.354 19.402 1.00 93.00 321 SER A C 1
ATOM 2573 O O . SER A 1 321 ? 2.206 -7.136 19.407 1.00 93.00 321 SER A O 1
ATOM 2575 N N . LYS A 1 322 ? 3.611 -8.867 19.631 1.00 87.00 322 LYS A N 1
ATOM 2576 C CA . LYS A 1 322 ? 4.822 -8.057 19.854 1.00 87.00 322 LYS A CA 1
ATOM 2577 C C . LYS A 1 322 ? 5.297 -7.328 18.605 1.00 87.00 322 LYS A C 1
ATOM 2579 O O . LYS A 1 322 ? 6.063 -6.370 18.714 1.00 87.00 322 LYS A O 1
ATOM 2584 N N . GLY A 1 323 ? 4.875 -7.780 17.432 1.00 82.94 323 GLY A N 1
ATOM 2585 C CA . GLY A 1 323 ? 5.212 -7.160 16.164 1.00 82.94 323 GLY A CA 1
ATOM 2586 C C . GLY A 1 323 ? 4.750 -8.007 14.992 1.00 82.94 323 GLY A C 1
ATOM 2587 O O . GLY A 1 323 ? 4.862 -9.230 15.008 1.00 82.94 323 GLY A O 1
ATOM 2588 N N . ILE A 1 324 ? 4.275 -7.330 13.956 1.00 86.00 324 ILE A N 1
ATOM 2589 C CA . ILE A 1 324 ? 3.827 -7.940 12.707 1.00 86.00 324 ILE A CA 1
ATOM 2590 C C . ILE A 1 324 ? 4.552 -7.279 11.523 1.00 86.00 324 ILE A C 1
ATOM 2592 O O . ILE A 1 324 ? 4.904 -6.100 11.606 1.00 86.00 324 ILE A O 1
ATOM 2596 N N . PRO A 1 325 ? 4.811 -8.014 10.428 1.00 84.50 325 PRO A N 1
ATOM 2597 C CA . PRO A 1 325 ? 5.343 -7.450 9.189 1.00 84.50 325 PRO A CA 1
ATOM 2598 C C . PRO A 1 325 ? 4.496 -6.295 8.638 1.00 84.50 325 PRO A C 1
ATOM 2600 O O . PRO A 1 325 ? 3.270 -6.332 8.723 1.00 84.50 325 PRO A O 1
ATOM 2603 N N . HIS A 1 326 ? 5.138 -5.314 7.998 1.00 87.06 326 HIS A N 1
ATOM 2604 C CA . HIS A 1 326 ? 4.463 -4.135 7.440 1.00 87.06 326 HIS A CA 1
ATOM 2605 C C . HIS A 1 326 ? 3.311 -4.463 6.462 1.00 87.06 326 HIS A C 1
ATOM 2607 O O . HIS A 1 326 ? 2.243 -3.878 6.635 1.00 87.06 326 HIS A O 1
ATOM 2613 N N . PRO A 1 327 ? 3.393 -5.462 5.554 1.00 86.44 327 PRO A N 1
ATOM 2614 C CA . PRO A 1 327 ? 2.246 -5.831 4.717 1.00 86.44 327 PRO A CA 1
ATOM 2615 C C . PRO A 1 327 ? 1.004 -6.227 5.526 1.00 86.44 327 PRO A C 1
ATOM 2617 O O . PRO A 1 327 ? -0.125 -5.991 5.105 1.00 86.44 327 PRO A O 1
ATOM 2620 N N . GLN A 1 328 ? 1.205 -6.819 6.709 1.00 89.62 328 GLN A N 1
ATOM 2621 C CA . GLN A 1 328 ? 0.115 -7.197 7.608 1.00 89.62 328 GLN A CA 1
ATOM 2622 C C . GLN A 1 328 ? -0.438 -5.980 8.351 1.00 89.62 328 GLN A C 1
ATOM 2624 O O . GLN A 1 328 ? -1.639 -5.921 8.570 1.00 89.62 328 GLN A O 1
ATOM 2629 N N . VAL A 1 329 ? 0.404 -4.997 8.691 1.00 90.56 329 VAL A N 1
ATOM 2630 C CA . VAL A 1 329 ? -0.035 -3.696 9.230 1.00 90.56 329 VAL A CA 1
ATOM 2631 C C . VAL A 1 329 ? -0.937 -2.984 8.221 1.00 90.56 329 VAL A C 1
ATOM 2633 O O . VAL A 1 329 ? -2.023 -2.538 8.582 1.00 90.56 329 VAL A O 1
ATOM 2636 N N . VAL A 1 330 ? -0.524 -2.923 6.950 1.00 92.50 330 VAL A N 1
ATOM 2637 C CA . VAL A 1 330 ? -1.322 -2.326 5.868 1.00 92.50 330 VAL A CA 1
ATOM 2638 C C . VAL A 1 330 ? -2.650 -3.067 5.710 1.00 92.50 330 VAL A C 1
ATOM 2640 O O . VAL A 1 330 ? -3.704 -2.438 5.728 1.00 92.50 330 VAL A O 1
ATOM 2643 N N . ALA A 1 331 ? -2.618 -4.400 5.627 1.00 93.94 331 ALA A N 1
ATOM 2644 C CA . ALA A 1 331 ? -3.829 -5.201 5.490 1.00 93.94 331 ALA A CA 1
ATOM 2645 C C . ALA A 1 331 ? -4.775 -5.070 6.697 1.00 93.94 331 ALA A C 1
ATOM 2647 O O . ALA A 1 331 ? -5.978 -4.930 6.500 1.00 93.94 331 ALA A O 1
ATOM 2648 N N . LEU A 1 332 ? -4.261 -5.055 7.934 1.00 95.56 332 LEU A N 1
ATOM 2649 C CA . LEU A 1 332 ? -5.079 -4.865 9.137 1.00 95.56 332 LEU A CA 1
ATOM 2650 C C . LEU A 1 332 ? -5.692 -3.464 9.204 1.00 95.56 332 LEU A C 1
ATOM 2652 O O . LEU A 1 332 ? -6.868 -3.355 9.531 1.00 95.56 332 LEU A O 1
ATOM 2656 N N . ASN A 1 333 ? -4.948 -2.412 8.844 1.00 95.12 333 ASN A N 1
ATOM 2657 C CA . ASN A 1 333 ? -5.502 -1.058 8.719 1.00 95.12 333 ASN A CA 1
ATOM 2658 C C . ASN A 1 333 ? -6.622 -0.987 7.668 1.00 95.12 333 ASN A C 1
ATOM 2660 O O . ASN A 1 333 ? -7.619 -0.291 7.872 1.00 95.12 333 ASN A O 1
ATOM 2664 N N . ALA A 1 334 ? -6.465 -1.703 6.551 1.00 96.00 334 ALA A N 1
ATOM 2665 C CA . ALA A 1 334 ? -7.456 -1.741 5.480 1.00 96.00 334 ALA A CA 1
ATOM 2666 C C . ALA A 1 334 ? -8.776 -2.393 5.923 1.00 96.00 334 ALA A C 1
ATOM 2668 O O . ALA A 1 334 ? -9.849 -1.876 5.621 1.00 96.00 334 ALA A O 1
ATOM 2669 N N . ILE A 1 335 ? -8.710 -3.510 6.654 1.00 96.25 335 ILE A N 1
ATOM 2670 C CA . ILE A 1 335 ? -9.913 -4.250 7.071 1.00 96.25 335 ILE A CA 1
ATOM 2671 C C . ILE A 1 335 ? -10.491 -3.782 8.413 1.00 96.25 335 ILE A C 1
ATOM 2673 O O . ILE A 1 335 ? -11.612 -4.149 8.749 1.00 96.25 335 ILE A O 1
ATOM 2677 N N . SER A 1 336 ? -9.757 -2.993 9.205 1.00 97.31 336 SER A N 1
ATOM 2678 C CA . SER A 1 336 ? -10.257 -2.497 10.489 1.00 97.31 336 SER A CA 1
ATOM 2679 C C . SER A 1 336 ? -11.222 -1.322 10.328 1.00 97.31 336 SER A C 1
ATOM 2681 O O . SER A 1 336 ? -11.203 -0.586 9.341 1.00 97.31 336 SER A O 1
ATOM 2683 N N . GLY A 1 337 ? -12.012 -1.074 11.367 1.00 96.19 337 GLY A N 1
ATOM 2684 C CA . GLY A 1 337 ? -12.882 0.083 11.510 1.00 96.19 337 GLY A CA 1
ATOM 2685 C C . GLY A 1 337 ? -12.134 1.425 11.558 1.00 96.19 337 GLY A C 1
ATOM 2686 O O . GLY A 1 337 ? -10.919 1.491 11.346 1.00 96.19 337 GLY A O 1
ATOM 2687 N N . PRO A 1 338 ? -12.862 2.525 11.810 1.00 96.25 338 PRO A N 1
ATOM 2688 C CA . PRO A 1 338 ? -12.360 3.880 11.591 1.00 96.25 338 PRO A CA 1
ATOM 2689 C C . PRO A 1 338 ? -11.508 4.428 12.743 1.00 96.25 338 PRO A C 1
ATOM 2691 O O . PRO A 1 338 ? -10.858 5.447 12.558 1.00 96.25 338 PRO A O 1
ATOM 2694 N N . LEU A 1 339 ? -11.509 3.816 13.930 1.00 98.19 339 LEU A N 1
ATOM 2695 C CA . LEU A 1 339 ? -10.655 4.233 15.047 1.00 98.19 339 LEU A CA 1
ATOM 2696 C C . LEU A 1 339 ? -9.325 3.469 14.992 1.00 98.19 339 LEU A C 1
ATOM 2698 O O . LEU A 1 339 ? -9.326 2.258 14.789 1.00 98.19 339 LEU A O 1
ATOM 2702 N N . THR A 1 340 ? -8.200 4.153 15.199 1.00 97.81 340 THR A N 1
ATOM 2703 C CA . THR A 1 340 ? -6.873 3.517 15.226 1.00 97.81 340 THR A CA 1
ATOM 2704 C C . THR A 1 340 ? -5.955 4.145 16.271 1.00 97.81 340 THR A C 1
ATOM 2706 O O . THR A 1 340 ? -6.133 5.300 16.668 1.00 97.81 340 THR A O 1
ATOM 2709 N N . LEU A 1 341 ? -4.954 3.378 16.697 1.00 96.19 341 LEU A N 1
ATOM 2710 C CA . LEU A 1 341 ? -3.830 3.843 17.505 1.00 96.19 341 LEU A CA 1
ATOM 2711 C C . LEU A 1 341 ? -2.568 3.815 16.647 1.00 96.19 341 LEU A C 1
ATOM 2713 O O . LEU A 1 341 ? -2.259 2.788 16.048 1.00 96.19 341 LEU A O 1
ATOM 2717 N N . ALA A 1 342 ? -1.811 4.907 16.626 1.00 93.69 342 ALA A N 1
ATOM 2718 C CA . ALA A 1 342 ? -0.510 4.942 15.967 1.00 93.69 342 ALA A CA 1
ATOM 2719 C C . ALA A 1 342 ? 0.540 5.605 16.855 1.00 93.69 342 ALA A C 1
ATOM 2721 O O . ALA A 1 342 ? 0.227 6.463 17.677 1.00 93.69 342 ALA A O 1
ATOM 2722 N N . SER A 1 343 ? 1.805 5.240 16.667 1.00 88.00 343 SER A N 1
ATOM 2723 C CA . SER A 1 343 ? 2.919 5.781 17.462 1.00 88.00 343 SER A CA 1
ATOM 2724 C C . SER A 1 343 ? 4.142 6.163 16.629 1.00 88.00 343 SER A C 1
ATOM 2726 O O . SER A 1 343 ? 4.930 7.021 17.025 1.00 88.00 343 SER A O 1
ATOM 2728 N N . GLY A 1 344 ? 4.302 5.558 15.453 1.00 84.31 344 GLY A N 1
ATOM 2729 C CA . GLY A 1 344 ? 5.326 5.850 14.458 1.00 84.31 344 GLY A CA 1
ATOM 2730 C C . GLY A 1 344 ? 4.856 6.852 13.403 1.00 84.31 344 GLY A C 1
ATOM 2731 O O . GLY A 1 344 ? 3.662 6.977 13.140 1.00 84.31 344 GLY A O 1
ATOM 2732 N N . ASP A 1 345 ? 5.816 7.493 12.747 1.00 85.06 345 ASP A N 1
ATOM 2733 C CA . ASP A 1 345 ? 5.593 8.421 11.634 1.00 85.06 345 ASP A CA 1
ATOM 2734 C C . ASP A 1 345 ? 4.961 7.702 10.430 1.00 85.06 345 ASP A C 1
ATOM 2736 O O . ASP A 1 345 ? 4.054 8.216 9.781 1.00 85.06 345 ASP A O 1
ATOM 2740 N N . GLN A 1 346 ? 5.368 6.451 10.195 1.00 85.94 346 GLN A N 1
ATOM 2741 C CA . GLN A 1 346 ? 4.773 5.593 9.166 1.00 85.94 346 GLN A CA 1
ATOM 2742 C C . GLN A 1 346 ? 3.339 5.183 9.508 1.00 85.94 346 GLN A C 1
ATOM 2744 O O . GLN A 1 346 ? 2.447 5.352 8.684 1.00 85.94 346 GLN A O 1
ATOM 2749 N N . SER A 1 347 ? 3.086 4.748 10.747 1.00 89.25 347 SER A N 1
ATOM 2750 C CA . SER A 1 347 ? 1.727 4.416 11.194 1.00 89.25 347 SER A CA 1
ATOM 2751 C C . SER A 1 347 ? 0.800 5.643 11.231 1.00 89.25 347 SER A C 1
ATOM 2753 O O . SER A 1 347 ? -0.402 5.508 11.038 1.00 89.25 347 SER A O 1
ATOM 2755 N N . PHE A 1 348 ? 1.349 6.849 11.432 1.00 92.75 348 PHE A N 1
ATOM 2756 C CA . PHE A 1 348 ? 0.622 8.113 11.278 1.00 92.75 348 PHE A CA 1
ATOM 2757 C C . PHE A 1 348 ? 0.202 8.326 9.815 1.00 92.75 348 PHE A C 1
ATOM 2759 O O . PHE A 1 348 ? -0.972 8.565 9.538 1.00 92.75 348 PHE A O 1
ATOM 2766 N N . GLY A 1 349 ? 1.139 8.165 8.872 1.00 93.12 349 GLY A N 1
ATOM 2767 C CA . GLY A 1 349 ? 0.849 8.233 7.437 1.00 93.12 349 GLY A CA 1
ATOM 2768 C C . GLY A 1 349 ? -0.159 7.177 6.973 1.00 93.12 349 GLY A C 1
ATOM 2769 O O . GLY A 1 349 ? -1.044 7.489 6.182 1.00 93.12 349 GLY A O 1
ATOM 2770 N N . GLU A 1 350 ? -0.089 5.949 7.489 1.00 94.31 350 GLU A N 1
ATOM 2771 C CA . GLU A 1 350 ? -1.036 4.861 7.193 1.00 94.31 350 GLU A CA 1
ATOM 2772 C C . GLU A 1 350 ? -2.443 5.135 7.737 1.00 94.31 350 GLU A C 1
ATOM 2774 O O . GLU A 1 350 ? -3.427 4.899 7.032 1.00 94.31 350 GLU A O 1
ATOM 2779 N N . ALA A 1 351 ? -2.547 5.679 8.953 1.00 95.75 351 ALA A N 1
ATOM 2780 C CA . ALA A 1 351 ? -3.821 6.087 9.539 1.00 95.75 351 ALA A CA 1
ATOM 2781 C C . ALA A 1 351 ? -4.500 7.183 8.704 1.00 95.75 351 ALA A C 1
ATOM 2783 O O . ALA A 1 351 ? -5.690 7.083 8.414 1.00 95.75 351 ALA A O 1
ATOM 2784 N N . ILE A 1 352 ? -3.739 8.187 8.251 1.00 95.81 352 ILE A N 1
ATOM 2785 C CA . ILE A 1 352 ? -4.250 9.222 7.337 1.00 95.81 352 ILE A CA 1
ATOM 2786 C C . ILE A 1 352 ? -4.630 8.611 5.987 1.00 95.81 352 ILE A C 1
ATOM 2788 O O . ILE A 1 352 ? -5.712 8.886 5.473 1.00 95.81 352 ILE A O 1
ATOM 2792 N N . SER A 1 353 ? -3.769 7.751 5.431 1.00 95.69 353 SER A N 1
ATOM 2793 C CA . SER A 1 353 ? -3.999 7.107 4.131 1.00 95.69 353 SER A CA 1
ATOM 2794 C C . SER A 1 353 ? -5.295 6.296 4.123 1.00 95.69 353 SER A C 1
ATOM 2796 O O . SER A 1 353 ? -6.012 6.317 3.136 1.00 95.69 353 SER A O 1
ATOM 2798 N N . SER A 1 354 ? -5.617 5.622 5.230 1.00 95.25 354 SER A N 1
ATOM 2799 C CA . SER A 1 354 ? -6.837 4.819 5.402 1.00 95.25 354 SER A CA 1
ATOM 2800 C C . SER A 1 354 ? -7.993 5.580 6.065 1.00 95.25 354 SER A C 1
ATOM 2802 O O . SER A 1 354 ? -8.925 4.964 6.579 1.00 95.25 354 SER A O 1
ATOM 2804 N N . ASN A 1 355 ? -7.926 6.916 6.069 1.00 96.44 355 ASN A N 1
ATOM 2805 C CA . ASN A 1 355 ? -8.950 7.824 6.583 1.00 96.44 355 ASN A CA 1
ATOM 2806 C C . ASN A 1 355 ? -9.446 7.501 8.012 1.00 96.44 355 ASN A C 1
ATOM 2808 O O . ASN A 1 355 ? -10.641 7.541 8.310 1.00 96.44 355 ASN A O 1
ATOM 2812 N N . LYS A 1 356 ? -8.525 7.176 8.922 1.00 97.00 356 LYS A N 1
ATOM 2813 C CA . LYS A 1 356 ? -8.854 6.818 10.307 1.00 97.00 356 LYS A CA 1
ATOM 2814 C C . LYS A 1 356 ? -8.919 8.039 11.227 1.00 97.00 356 LYS A C 1
ATOM 2816 O O . LYS A 1 356 ? -8.202 9.026 11.061 1.00 97.00 356 LYS A O 1
ATOM 2821 N N . MET A 1 357 ? -9.727 7.926 12.278 1.00 97.69 357 MET A N 1
ATOM 2822 C CA . MET A 1 357 ? -9.629 8.735 13.489 1.00 97.69 357 MET A CA 1
ATOM 2823 C C . MET A 1 357 ? -8.431 8.250 14.302 1.00 97.69 357 MET A C 1
ATOM 2825 O O . MET A 1 357 ? -8.458 7.182 14.915 1.00 97.69 357 MET A O 1
ATOM 2829 N N . LEU A 1 358 ? -7.369 9.046 14.278 1.00 96.19 358 LEU A N 1
ATOM 2830 C CA . LEU A 1 358 ? -6.072 8.671 14.812 1.00 96.19 358 LEU A CA 1
ATOM 2831 C C . LEU A 1 358 ? -5.877 9.095 16.276 1.00 96.19 358 LEU A C 1
ATOM 2833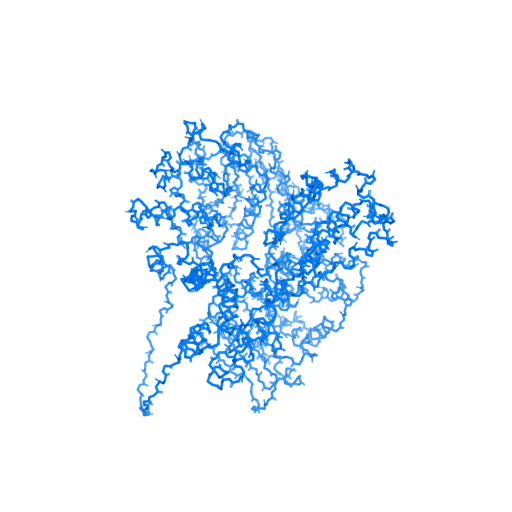 O O . LEU A 1 358 ? -5.663 10.269 16.566 1.00 96.19 358 LEU A O 1
ATOM 2837 N N . CYS A 1 359 ? -5.839 8.133 17.196 1.00 97.06 359 CYS A N 1
ATOM 2838 C CA . CYS A 1 359 ? -5.223 8.335 18.505 1.00 97.06 359 CYS A CA 1
ATOM 2839 C C . CYS A 1 359 ? -3.699 8.196 18.365 1.00 97.06 359 CYS A C 1
ATOM 2841 O O . CYS A 1 359 ? -3.210 7.114 18.047 1.00 97.06 359 CYS A O 1
ATOM 2843 N N . TYR A 1 360 ? -2.939 9.272 18.579 1.00 94.81 360 TYR A N 1
ATOM 2844 C CA . TYR A 1 360 ? -1.503 9.294 18.284 1.00 94.81 360 TYR A CA 1
ATOM 2845 C C . TYR A 1 360 ? -0.634 9.346 19.537 1.00 94.81 360 TYR A C 1
ATOM 2847 O O . TYR A 1 360 ? -0.838 10.202 20.391 1.00 94.81 360 TYR A O 1
ATOM 2855 N N . GLU A 1 361 ? 0.376 8.482 19.636 1.00 90.69 361 GLU A N 1
ATOM 2856 C CA . GLU A 1 361 ? 1.390 8.553 20.693 1.00 90.69 361 GLU A CA 1
ATOM 2857 C C . GLU A 1 361 ? 2.420 9.645 20.394 1.00 90.69 361 GLU A C 1
ATOM 2859 O O . GLU A 1 361 ? 3.443 9.446 19.729 1.00 90.69 361 GLU A O 1
ATOM 2864 N N . THR A 1 362 ? 2.165 10.827 20.932 1.00 85.50 362 THR A N 1
ATOM 2865 C CA . THR A 1 362 ? 2.944 12.026 20.651 1.00 85.50 362 THR A CA 1
ATOM 2866 C C . THR A 1 362 ? 4.167 12.111 21.566 1.00 85.50 362 THR A C 1
ATOM 2868 O O . THR A 1 362 ? 4.167 12.790 22.596 1.00 85.50 362 THR A O 1
ATOM 2871 N N . TYR A 1 363 ? 5.252 11.425 21.193 1.00 79.75 363 TYR A N 1
ATOM 2872 C CA . TYR A 1 363 ? 6.570 11.659 21.797 1.00 79.75 363 TYR A CA 1
ATOM 2873 C C . TYR A 1 363 ? 7.045 13.103 21.544 1.00 79.75 363 TYR A C 1
ATOM 2875 O O . TYR A 1 363 ? 6.651 13.703 20.545 1.00 79.75 363 TYR A O 1
ATOM 2883 N N . PRO A 1 364 ? 7.956 13.664 22.369 1.00 77.44 364 PRO A N 1
ATOM 2884 C CA . PRO A 1 364 ? 8.409 15.051 22.209 1.00 77.44 364 PRO A CA 1
ATOM 2885 C C . PRO A 1 364 ? 8.926 15.402 20.805 1.00 77.44 364 PRO A C 1
ATOM 2887 O O . PRO A 1 364 ? 8.664 16.492 20.310 1.00 77.44 364 PRO A O 1
ATOM 2890 N N . HIS A 1 365 ? 9.613 14.471 20.135 1.00 75.81 365 HIS A N 1
ATOM 2891 C CA . HIS A 1 365 ? 10.114 14.674 18.771 1.00 75.81 365 HIS A CA 1
ATOM 2892 C C . HIS A 1 365 ? 9.023 14.606 17.690 1.00 75.81 365 HIS A C 1
ATOM 2894 O O . HIS A 1 365 ? 9.286 15.026 16.581 1.00 75.81 365 HIS A O 1
ATOM 2900 N N . LYS A 1 366 ? 7.814 14.121 17.999 1.00 80.56 366 LYS A N 1
ATOM 2901 C CA . LYS A 1 366 ? 6.672 14.007 17.068 1.00 80.56 366 LYS A CA 1
ATOM 2902 C C . LYS A 1 366 ? 5.634 15.109 17.264 1.00 80.56 366 LYS A C 1
ATOM 2904 O O . LYS A 1 366 ? 4.633 15.169 16.552 1.00 80.56 366 LYS A O 1
ATOM 2909 N N . LEU A 1 367 ? 5.848 15.965 18.261 1.00 80.94 367 LEU A N 1
ATOM 2910 C CA . LEU A 1 367 ? 4.869 16.945 18.702 1.00 80.94 367 LEU A CA 1
ATOM 2911 C C . LEU A 1 367 ? 4.510 17.947 17.609 1.00 80.94 367 LEU A C 1
ATOM 2913 O O . LEU A 1 367 ? 3.333 18.251 17.457 1.00 80.94 367 LEU A O 1
ATOM 2917 N N . LEU A 1 368 ? 5.492 18.396 16.821 1.00 84.88 368 LEU A N 1
ATOM 2918 C CA . LEU A 1 368 ? 5.239 19.315 15.709 1.00 84.88 368 LEU A CA 1
ATOM 2919 C C . LEU A 1 368 ? 4.469 18.667 14.555 1.00 84.88 368 LEU A C 1
ATOM 2921 O O . LEU A 1 368 ? 3.624 19.318 13.944 1.00 84.88 368 LEU A O 1
ATOM 2925 N N . LEU A 1 369 ? 4.716 17.385 14.268 1.00 88.00 369 LEU A N 1
ATOM 2926 C CA . LEU A 1 369 ? 3.951 16.663 13.250 1.00 88.00 369 LEU A CA 1
ATOM 2927 C C . LEU A 1 369 ? 2.473 16.578 13.652 1.00 88.00 369 LEU A C 1
ATOM 2929 O O . LEU A 1 369 ? 1.589 16.910 12.870 1.00 88.00 369 LEU A O 1
ATOM 2933 N N . TYR A 1 370 ? 2.192 16.191 14.897 1.00 89.88 370 TYR A N 1
ATOM 2934 C CA . TYR A 1 370 ? 0.806 16.117 15.353 1.00 89.88 370 TYR A CA 1
ATOM 2935 C C . TYR A 1 370 ? 0.170 17.502 15.535 1.00 89.88 370 TYR A C 1
ATOM 2937 O O . TYR A 1 370 ? -1.019 17.679 15.272 1.00 89.88 370 TYR A O 1
ATOM 2945 N N . SER A 1 371 ? 0.931 18.506 15.981 1.00 88.62 371 SER A N 1
ATOM 2946 C CA . SER A 1 371 ? 0.398 19.861 16.130 1.00 88.62 371 SER A CA 1
ATOM 2947 C C . SER A 1 371 ? 0.001 20.451 14.785 1.00 88.62 371 SER A C 1
ATOM 2949 O O . SER A 1 371 ? -1.089 20.996 14.694 1.00 88.62 371 SER A O 1
ATOM 2951 N N . SER A 1 372 ? 0.827 20.281 13.751 1.00 90.00 372 SER A N 1
ATOM 2952 C CA . SER A 1 372 ? 0.515 20.742 12.393 1.00 90.00 372 SER A CA 1
ATOM 2953 C C . SER A 1 372 ? -0.686 20.008 11.796 1.00 90.00 372 SER A C 1
ATOM 2955 O O . SER A 1 372 ? -1.517 20.631 11.145 1.00 90.00 372 SER A O 1
ATOM 2957 N N . TYR A 1 373 ? -0.859 18.716 12.092 1.00 92.56 373 TYR A N 1
ATOM 2958 C CA . TYR A 1 373 ? -2.095 17.992 11.777 1.00 92.56 373 TYR A CA 1
ATOM 2959 C C . TYR A 1 373 ? -3.321 18.593 12.478 1.00 92.56 373 TYR A C 1
ATOM 2961 O O . TYR A 1 373 ? -4.335 18.855 11.840 1.00 92.56 373 TYR A O 1
ATOM 2969 N N . LYS A 1 374 ? -3.221 18.877 13.780 1.00 91.88 374 LYS A N 1
ATOM 2970 C CA . LYS A 1 374 ? -4.299 19.514 14.551 1.00 91.88 374 LYS A CA 1
ATOM 2971 C C . LYS A 1 374 ? -4.621 20.925 14.045 1.00 91.88 374 LYS A C 1
ATOM 2973 O O . LYS A 1 374 ? -5.782 21.308 14.033 1.00 91.88 374 LYS A O 1
ATOM 2978 N N . GLU A 1 375 ? -3.616 21.693 13.636 1.00 90.25 375 GLU A N 1
ATOM 2979 C CA . GLU A 1 375 ? -3.772 23.048 13.085 1.00 90.25 375 GLU A CA 1
ATOM 2980 C C . GLU A 1 375 ? -4.568 23.047 11.771 1.00 90.25 375 GLU A C 1
ATOM 2982 O O . GLU A 1 375 ? -5.238 24.026 11.466 1.00 90.25 375 GLU A O 1
ATOM 2987 N N . ARG A 1 376 ? -4.636 21.918 11.046 1.00 88.44 376 ARG A N 1
ATOM 2988 C CA . ARG A 1 376 ? -5.567 21.764 9.910 1.00 88.44 376 ARG A CA 1
ATOM 2989 C C . ARG A 1 376 ? -7.043 21.843 10.310 1.00 88.44 376 ARG A C 1
ATOM 2991 O O . ARG A 1 376 ? -7.887 22.008 9.437 1.00 88.44 376 ARG A O 1
ATOM 2998 N N . ALA A 1 377 ? -7.356 21.728 11.601 1.00 84.62 377 ALA A N 1
ATOM 2999 C CA . ALA A 1 377 ? -8.696 21.941 12.131 1.00 84.62 377 ALA A CA 1
ATOM 3000 C C . ALA A 1 377 ? -8.995 23.407 12.489 1.00 84.62 377 ALA A C 1
ATOM 3002 O O . ALA A 1 377 ? -10.096 23.703 12.952 1.00 84.62 377 ALA A O 1
ATOM 3003 N N . GLU A 1 378 ? -8.048 24.335 12.313 1.00 79.94 378 GLU A N 1
ATOM 3004 C CA . GLU A 1 378 ? -8.302 25.761 12.526 1.00 79.94 378 GLU A CA 1
ATOM 3005 C C . GLU A 1 378 ? -9.378 26.256 11.551 1.00 79.94 378 GLU A C 1
ATOM 3007 O O . GLU A 1 378 ? -9.248 26.148 10.335 1.00 79.94 378 GLU A O 1
ATOM 3012 N N . GLY A 1 379 ? -10.474 26.786 12.097 1.00 78.56 379 GLY A N 1
ATOM 3013 C CA . GLY A 1 379 ? -11.648 27.185 11.314 1.00 78.56 379 GLY A CA 1
ATOM 3014 C C . GLY A 1 379 ? -12.717 26.098 11.151 1.00 78.56 379 GLY A C 1
ATOM 3015 O O . GLY A 1 379 ? -13.771 26.395 10.592 1.00 78.56 379 GLY A O 1
ATOM 3016 N N . LEU A 1 380 ? -12.489 24.883 11.669 1.00 87.69 380 LEU A N 1
ATOM 3017 C CA . LEU A 1 380 ? -13.526 23.858 11.845 1.00 87.69 380 LEU A CA 1
ATOM 3018 C C . LEU A 1 380 ? -14.257 24.041 13.189 1.00 87.69 380 LEU A C 1
ATOM 3020 O O . LEU A 1 380 ? -14.143 25.079 13.848 1.00 87.69 380 LEU A O 1
ATOM 3024 N N . THR A 1 381 ? -15.043 23.045 13.602 1.00 87.50 381 THR A N 1
ATOM 3025 C CA . THR A 1 381 ? -15.794 23.111 14.862 1.00 87.50 381 THR A CA 1
ATOM 3026 C C . THR A 1 381 ? -14.865 23.107 16.088 1.00 87.50 381 THR A C 1
ATOM 3028 O O . THR A 1 381 ? -13.854 22.402 16.130 1.00 87.50 381 THR A O 1
ATOM 3031 N N . GLU A 1 382 ? -15.217 23.878 17.128 1.00 89.62 382 GLU A N 1
ATOM 3032 C CA . GLU A 1 382 ? -14.468 23.907 18.401 1.00 89.62 382 GLU A CA 1
ATOM 3033 C C . GLU A 1 382 ? -14.378 22.503 19.030 1.00 89.62 382 GLU A C 1
ATOM 3035 O O . GLU A 1 382 ? -13.351 22.116 19.592 1.00 89.62 382 GLU A O 1
ATOM 3040 N N . GLU A 1 383 ? -15.434 21.707 18.852 1.00 91.75 383 GLU A N 1
ATOM 3041 C CA . GLU A 1 383 ? -15.521 20.313 19.284 1.00 91.75 383 GLU A CA 1
ATOM 3042 C C . GLU A 1 383 ? -14.477 19.424 18.594 1.00 91.75 383 GLU A C 1
ATOM 3044 O O . GLU A 1 383 ? -13.806 18.643 19.273 1.00 91.75 383 GLU A O 1
ATOM 3049 N N . THR A 1 384 ? -14.274 19.575 17.279 1.00 94.62 384 THR A N 1
ATOM 3050 C CA . THR A 1 384 ? -13.208 18.877 16.541 1.00 94.62 384 THR A CA 1
ATOM 3051 C C . THR A 1 384 ? -11.831 19.262 17.074 1.00 94.62 384 THR A C 1
ATOM 3053 O O . THR A 1 384 ? -11.005 18.385 17.337 1.00 94.62 384 THR A O 1
ATOM 3056 N N . GLY A 1 385 ? -11.581 20.556 17.297 1.00 92.25 385 GLY A N 1
ATOM 3057 C CA . GLY A 1 385 ? -10.314 21.030 17.863 1.00 92.25 385 GLY A CA 1
ATOM 3058 C C . GLY A 1 385 ? -10.017 20.414 19.237 1.00 92.25 385 GLY A C 1
ATOM 3059 O O . GLY A 1 385 ? -8.904 19.935 19.485 1.00 92.25 385 GLY A O 1
ATOM 3060 N N . HIS A 1 386 ? -11.027 20.356 20.110 1.00 91.94 386 HIS A N 1
ATOM 3061 C CA . HIS A 1 386 ? -10.920 19.716 21.421 1.00 91.94 386 HIS A CA 1
ATOM 3062 C C . HIS A 1 386 ? -10.697 18.199 21.308 1.00 91.94 386 HIS A C 1
ATOM 3064 O O . HIS A 1 386 ? -9.804 17.658 21.967 1.00 91.94 386 HIS A O 1
ATOM 3070 N N . ALA A 1 387 ? -11.445 17.508 20.442 1.00 95.25 387 ALA A N 1
ATOM 3071 C CA . ALA A 1 387 ? -11.283 16.074 20.212 1.00 95.25 387 ALA A CA 1
ATOM 3072 C C . ALA A 1 387 ? -9.862 15.739 19.732 1.00 95.25 387 ALA A C 1
ATOM 3074 O O . ALA A 1 387 ? -9.194 14.891 20.325 1.00 95.25 387 ALA A O 1
ATOM 3075 N N . LEU A 1 388 ? -9.342 16.469 18.741 1.00 94.62 388 LEU A N 1
ATOM 3076 C CA . LEU A 1 388 ? -7.979 16.289 18.232 1.00 94.62 388 LEU A CA 1
ATOM 3077 C C . LEU A 1 388 ? -6.913 16.552 19.301 1.00 94.62 388 LEU A C 1
ATOM 3079 O O . LEU A 1 388 ? -5.905 15.844 19.360 1.00 94.62 388 LEU A O 1
ATOM 3083 N N . GLN A 1 389 ? -7.123 17.525 20.189 1.00 91.75 389 GLN A N 1
ATOM 3084 C CA . GLN A 1 389 ? -6.227 17.744 21.324 1.00 91.75 389 GLN A CA 1
ATOM 3085 C C . GLN A 1 389 ? -6.197 16.531 22.266 1.00 91.75 389 GLN A C 1
ATOM 3087 O O . GLN A 1 389 ? -5.122 16.128 22.724 1.00 91.75 389 GLN A O 1
ATOM 3092 N N . GLN A 1 390 ? -7.351 15.922 22.541 1.00 93.06 390 GLN A N 1
ATOM 3093 C CA . GLN A 1 390 ? -7.430 14.724 23.375 1.00 93.06 390 GLN A CA 1
ATOM 3094 C C . GLN A 1 390 ? -6.974 13.449 22.642 1.00 93.06 390 GLN A C 1
ATOM 3096 O O . GLN A 1 390 ? -6.537 12.503 23.290 1.00 93.06 390 GLN A O 1
ATOM 3101 N N . MET A 1 391 ? -6.968 13.420 21.312 1.00 95.00 391 MET A N 1
ATOM 3102 C CA . MET A 1 391 ? -6.418 12.304 20.531 1.00 95.00 391 MET A CA 1
ATOM 3103 C C . MET A 1 391 ? -4.876 12.289 20.489 1.00 95.00 391 MET A C 1
ATOM 3105 O O . MET A 1 391 ? -4.290 11.250 20.198 1.00 95.00 391 MET A O 1
ATOM 3109 N N . SER A 1 392 ? -4.206 13.386 20.872 1.00 92.94 392 SER A N 1
ATOM 3110 C CA . SER A 1 392 ? -2.756 13.405 21.133 1.00 92.94 392 SER A CA 1
ATOM 3111 C C . SER A 1 392 ? -2.450 12.713 22.460 1.00 92.94 392 SER A C 1
ATOM 3113 O O . SER A 1 392 ? -2.509 13.355 23.510 1.00 92.94 392 SER A O 1
ATOM 3115 N N . LEU A 1 393 ? -2.104 11.435 22.452 1.00 91.12 393 LEU A N 1
ATOM 3116 C CA . LEU A 1 393 ? -1.781 10.660 23.647 1.00 91.12 393 LEU A CA 1
ATOM 3117 C C . LEU A 1 393 ? -0.332 10.908 24.075 1.00 91.12 393 LEU A C 1
ATOM 3119 O O . LEU A 1 393 ? 0.600 10.777 23.285 1.00 91.12 393 LEU A O 1
ATOM 3123 N N . LEU A 1 394 ? -0.124 11.256 25.344 1.00 81.88 394 LEU A N 1
ATOM 3124 C CA . LEU A 1 394 ? 1.223 11.313 25.906 1.00 81.88 394 LEU A CA 1
ATOM 3125 C C . LEU A 1 394 ? 1.631 9.893 26.334 1.00 81.88 394 LEU A C 1
ATOM 3127 O O . LEU A 1 394 ? 0.831 9.214 26.978 1.00 81.88 394 LEU A O 1
ATOM 3131 N N . PRO A 1 395 ? 2.844 9.420 25.997 1.00 71.50 395 PRO A N 1
ATOM 3132 C CA . PRO A 1 395 ? 3.308 8.103 26.428 1.00 71.50 395 PRO A CA 1
ATOM 3133 C C . PRO A 1 395 ? 3.284 7.984 27.958 1.00 71.50 395 PRO A C 1
ATOM 3135 O O . PRO A 1 395 ? 3.757 8.900 28.635 1.00 71.50 395 PRO A O 1
ATOM 3138 N N . ASP A 1 396 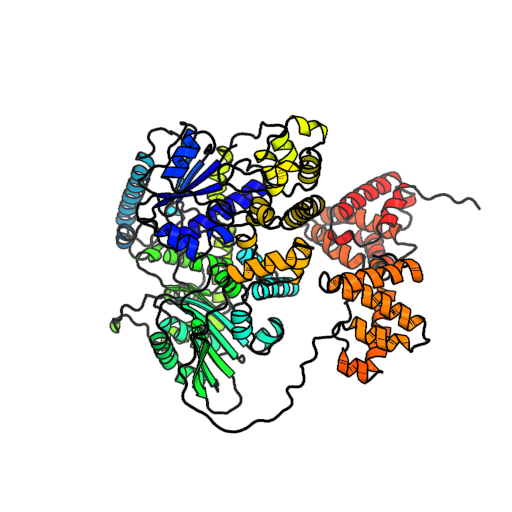? 2.810 6.859 28.516 1.00 65.62 396 ASP A N 1
ATOM 3139 C CA . ASP A 1 396 ? 2.868 6.656 29.971 1.00 65.62 396 ASP A CA 1
ATOM 3140 C C . ASP A 1 396 ? 4.341 6.635 30.425 1.00 65.62 396 ASP A C 1
ATOM 3142 O O . ASP A 1 396 ? 5.137 5.755 30.071 1.00 65.62 396 ASP A O 1
ATOM 3146 N N . THR A 1 397 ? 4.728 7.657 31.189 1.00 61.88 397 THR A N 1
ATOM 3147 C CA . THR A 1 397 ? 6.066 7.792 31.778 1.00 61.88 397 THR A CA 1
ATOM 3148 C C . THR A 1 397 ? 6.195 7.022 33.096 1.00 61.88 397 THR A C 1
ATOM 3150 O O . THR A 1 397 ? 7.261 7.035 33.710 1.00 61.88 397 THR A O 1
ATOM 3153 N N . GLY A 1 398 ? 5.126 6.356 33.549 1.00 56.25 398 GLY A N 1
ATOM 3154 C CA . GLY A 1 398 ? 5.014 5.739 34.870 1.00 56.25 398 GLY A CA 1
ATOM 3155 C C . GLY A 1 398 ? 4.702 6.748 35.981 1.00 56.25 398 GLY A C 1
ATOM 3156 O O . GLY A 1 398 ? 4.549 6.369 37.145 1.00 56.25 398 GLY A O 1
ATOM 3157 N N . VAL A 1 399 ? 4.588 8.040 35.653 1.00 55.09 399 VAL A N 1
ATOM 3158 C CA . VAL A 1 399 ? 4.269 9.101 36.610 1.00 55.09 399 VAL A CA 1
ATOM 3159 C C . VAL A 1 399 ? 2.754 9.292 36.659 1.00 55.09 399 VAL A C 1
ATOM 3161 O O . VAL A 1 399 ? 2.159 9.901 35.772 1.00 55.09 399 VAL A O 1
ATOM 3164 N N . LYS A 1 400 ? 2.117 8.817 37.739 1.00 58.69 400 LYS A N 1
ATOM 3165 C CA . LYS A 1 400 ? 0.650 8.871 37.919 1.00 58.69 400 LYS A CA 1
ATOM 3166 C C . LYS A 1 400 ? 0.037 10.262 37.707 1.00 58.69 400 LYS A C 1
ATOM 3168 O O . LYS A 1 400 ? -1.088 10.345 37.234 1.00 58.69 400 LYS A O 1
ATOM 3173 N N . SER A 1 401 ? 0.757 11.342 38.022 1.00 49.78 401 SER A N 1
ATOM 3174 C CA . SER A 1 401 ? 0.260 12.721 37.889 1.00 49.78 401 SER A CA 1
ATOM 3175 C C . SER A 1 401 ? 0.139 13.225 36.446 1.00 49.78 401 SER A C 1
ATOM 3177 O O . SER A 1 401 ? -0.342 14.334 36.246 1.00 49.78 401 SER A O 1
ATOM 3179 N N . GLN A 1 402 ? 0.601 12.460 35.452 1.00 64.06 402 GLN A N 1
ATOM 3180 C CA . GLN A 1 402 ? 0.461 12.785 34.027 1.00 64.06 402 GLN A CA 1
ATOM 3181 C C . GLN A 1 402 ? -0.615 11.942 33.327 1.00 64.06 402 GLN A C 1
ATOM 3183 O O . GLN A 1 402 ? -0.863 12.143 32.140 1.00 64.06 402 GLN A O 1
ATOM 3188 N N . ARG A 1 403 ? -1.263 11.011 34.045 1.00 73.94 403 ARG A N 1
ATOM 3189 C CA . ARG A 1 403 ? -2.324 10.172 33.480 1.00 73.94 403 ARG A CA 1
ATOM 3190 C C . ARG A 1 403 ? -3.582 10.993 33.251 1.00 73.94 403 ARG A C 1
ATOM 3192 O O . ARG A 1 403 ? -4.017 11.734 34.131 1.00 73.94 403 ARG A O 1
ATOM 3199 N N . ARG A 1 404 ? -4.188 10.811 32.082 1.00 85.38 404 ARG A N 1
ATOM 3200 C CA . ARG A 1 404 ? -5.504 11.372 31.790 1.00 85.38 404 ARG A CA 1
ATOM 3201 C C . ARG A 1 404 ? -6.581 10.614 32.549 1.00 85.38 404 ARG A C 1
ATOM 3203 O O . ARG A 1 404 ? -6.481 9.403 32.778 1.00 85.38 404 ARG A O 1
ATOM 3210 N N . GLU A 1 405 ? -7.606 11.355 32.947 1.00 91.31 405 GLU A N 1
ATOM 3211 C CA . GLU A 1 405 ? -8.752 10.808 33.660 1.00 91.31 405 GLU A CA 1
ATOM 3212 C C . GLU A 1 405 ? -9.533 9.856 32.747 1.00 91.31 405 GLU A C 1
ATOM 3214 O O . GLU A 1 405 ? -9.904 10.219 31.630 1.00 91.31 405 GLU A O 1
ATOM 3219 N N . ALA A 1 406 ? -9.805 8.644 33.240 1.00 92.88 406 ALA A N 1
ATOM 3220 C CA . ALA A 1 406 ? -10.505 7.598 32.490 1.00 92.88 406 ALA A CA 1
ATOM 3221 C C . ALA A 1 406 ? -11.867 8.074 31.957 1.00 92.88 406 ALA A C 1
ATOM 3223 O O . ALA A 1 406 ? -12.197 7.832 30.802 1.00 92.88 406 ALA A O 1
ATOM 3224 N N . GLN A 1 407 ? -12.617 8.835 32.762 1.00 94.75 407 GLN A N 1
ATOM 3225 C CA . GLN A 1 407 ? -13.913 9.397 32.364 1.00 94.75 407 GLN A CA 1
ATOM 3226 C C . GLN A 1 407 ? -13.797 10.365 31.180 1.00 94.75 407 GLN A C 1
ATOM 3228 O O . GLN A 1 407 ? -14.647 10.355 30.294 1.00 94.75 407 GLN A O 1
ATOM 3233 N N . SER A 1 408 ? -12.734 11.174 31.133 1.00 95.44 408 SER A N 1
ATOM 3234 C CA . SER A 1 408 ? -12.492 12.113 30.033 1.00 95.44 408 SER A CA 1
ATOM 3235 C C . SER A 1 408 ? -12.149 11.380 28.732 1.00 95.44 408 SER A C 1
ATOM 3237 O O . SER A 1 408 ? -12.670 11.720 27.672 1.00 95.44 408 SER A O 1
ATOM 3239 N N . LEU A 1 409 ? -11.322 10.334 28.820 1.00 96.88 409 LEU A N 1
ATOM 3240 C CA . LEU A 1 409 ? -10.966 9.474 27.687 1.00 96.88 409 LEU A CA 1
ATOM 3241 C C . LEU A 1 409 ? -12.177 8.696 27.157 1.00 96.88 409 LEU A C 1
ATOM 3243 O O . LEU A 1 409 ? -12.405 8.643 25.952 1.00 96.88 409 LEU A O 1
ATOM 3247 N N . HIS A 1 410 ? -12.988 8.149 28.058 1.00 97.88 410 HIS A N 1
ATOM 3248 C CA . HIS A 1 410 ? -14.230 7.477 27.707 1.00 97.88 410 HIS A CA 1
ATOM 3249 C C . HIS A 1 410 ? -15.209 8.431 27.003 1.00 97.88 410 HIS A C 1
ATOM 3251 O O . HIS A 1 410 ? -15.720 8.116 25.931 1.00 97.88 410 HIS A O 1
ATOM 3257 N N . ALA A 1 411 ? -15.413 9.637 27.547 1.00 97.75 411 ALA A N 1
ATOM 3258 C CA . ALA A 1 411 ? -16.270 10.657 26.939 1.00 97.75 411 ALA A CA 1
ATOM 3259 C C . ALA A 1 411 ? -15.789 11.088 25.542 1.00 97.75 411 ALA A C 1
ATOM 3261 O O . ALA A 1 411 ? -16.614 11.304 24.649 1.00 97.75 411 ALA A O 1
ATOM 3262 N N . LEU A 1 412 ? -14.470 11.162 25.322 1.00 97.94 412 LEU A N 1
ATOM 3263 C CA . LEU A 1 412 ? -13.907 11.358 23.985 1.00 97.94 412 LEU A CA 1
ATOM 3264 C C . LEU A 1 412 ? -14.337 10.230 23.040 1.00 97.94 412 LEU A C 1
ATOM 3266 O O . LEU A 1 412 ? -14.843 10.514 21.959 1.00 97.94 412 LEU A O 1
ATOM 3270 N N . GLY A 1 413 ? -14.189 8.968 23.451 1.00 98.19 413 GLY A N 1
ATOM 3271 C CA . GLY A 1 413 ? -14.625 7.812 22.664 1.00 98.19 413 GLY A CA 1
ATOM 3272 C C . GLY A 1 413 ? -16.087 7.905 22.225 1.00 98.19 413 GLY A C 1
ATOM 3273 O O . GLY A 1 413 ? -16.390 7.809 21.033 1.00 98.19 413 GLY A O 1
ATOM 3274 N N . VAL A 1 414 ? -16.985 8.184 23.176 1.00 98.19 414 VAL A N 1
ATOM 3275 C CA . VAL A 1 414 ? -18.424 8.373 22.913 1.00 98.19 414 VAL A CA 1
ATOM 3276 C C . VAL A 1 414 ? -18.655 9.487 21.895 1.00 98.19 414 VAL A C 1
ATOM 3278 O O . VAL A 1 414 ? -19.454 9.342 20.966 1.00 98.19 414 VAL A O 1
ATOM 3281 N N . THR A 1 415 ? -17.931 10.593 22.042 1.00 97.50 415 THR A N 1
ATOM 3282 C CA . THR A 1 415 ? -18.030 11.757 21.159 1.00 97.50 415 THR A CA 1
ATOM 3283 C C . THR A 1 415 ? -17.592 11.411 19.734 1.00 97.50 415 THR A C 1
ATOM 3285 O O . THR A 1 415 ? -18.324 11.695 18.789 1.00 97.50 415 THR A O 1
ATOM 3288 N N .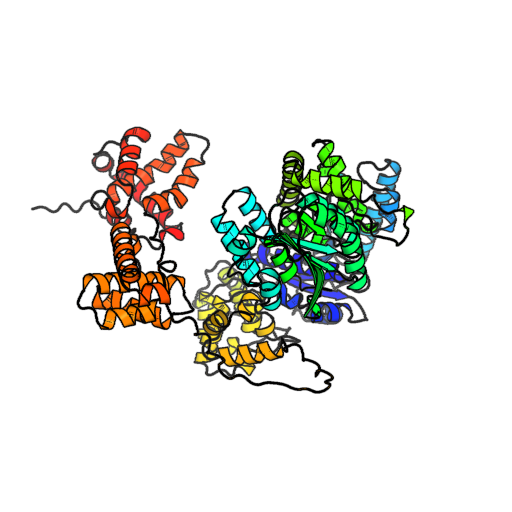 LEU A 1 416 ? -16.468 10.705 19.564 1.00 97.69 416 LEU A N 1
ATOM 3289 C CA . LEU A 1 416 ? -15.977 10.256 18.254 1.00 97.69 416 LEU A CA 1
ATOM 3290 C C . LEU A 1 416 ? -16.984 9.335 17.538 1.00 97.69 416 LEU A C 1
ATOM 3292 O O . LEU A 1 416 ? -17.173 9.428 16.320 1.00 97.69 416 LEU A O 1
ATOM 3296 N N . ARG A 1 417 ? -17.682 8.465 18.282 1.00 96.88 417 ARG A N 1
ATOM 3297 C CA . ARG A 1 417 ? -18.702 7.561 17.717 1.00 96.88 417 ARG A CA 1
ATOM 3298 C C . ARG A 1 417 ? -20.022 8.255 17.408 1.00 96.88 417 ARG A C 1
ATOM 3300 O O . ARG A 1 417 ? -20.656 7.927 16.409 1.00 96.88 417 ARG A O 1
ATOM 3307 N N . THR A 1 418 ? -20.458 9.211 18.220 1.00 96.50 418 THR A N 1
ATOM 3308 C CA . THR A 1 418 ? -21.820 9.765 18.112 1.00 96.50 418 THR A CA 1
ATOM 3309 C C . THR A 1 418 ? -21.894 11.093 17.362 1.00 96.50 418 THR A C 1
ATOM 3311 O O . THR A 1 418 ? -22.930 11.367 16.768 1.00 96.50 418 THR A O 1
ATOM 3314 N N . ASN A 1 419 ? -20.808 11.869 17.282 1.00 96.44 419 ASN A N 1
ATOM 3315 C CA . ASN A 1 419 ? -20.798 13.168 16.607 1.00 96.44 419 ASN A CA 1
ATOM 3316 C C . ASN A 1 419 ? -20.356 13.051 15.127 1.00 96.44 419 ASN A C 1
ATOM 3318 O O . ASN A 1 419 ? -19.163 12.878 14.855 1.00 96.44 419 ASN A O 1
ATOM 3322 N N . PRO A 1 420 ? -21.282 13.135 14.148 1.00 95.12 420 PRO A N 1
ATOM 3323 C CA . PRO A 1 420 ? -20.935 13.037 12.732 1.00 95.12 420 PRO A CA 1
ATOM 3324 C C . PRO A 1 420 ? -20.108 14.222 12.226 1.00 95.12 420 PRO A C 1
ATOM 3326 O O . PRO A 1 420 ? -19.313 14.014 11.314 1.00 95.12 420 PRO A O 1
ATOM 3329 N N . ALA A 1 421 ? -20.243 15.418 12.815 1.00 95.25 421 ALA A N 1
ATOM 3330 C CA . ALA A 1 421 ? -19.488 16.597 12.392 1.00 95.25 421 ALA A CA 1
ATOM 3331 C C . ALA A 1 421 ? -17.987 16.394 12.631 1.00 95.25 421 ALA A C 1
ATOM 3333 O O . ALA A 1 421 ? -17.198 16.573 11.714 1.00 95.25 421 ALA A O 1
ATOM 3334 N N . ILE A 1 422 ? -17.601 15.876 13.803 1.00 95.94 422 ILE A N 1
ATOM 3335 C CA . ILE A 1 422 ? -16.193 15.561 14.101 1.00 95.94 422 ILE A CA 1
ATOM 3336 C C . ILE A 1 422 ? -15.630 14.528 13.117 1.00 95.94 422 ILE A C 1
ATOM 3338 O O . ILE A 1 422 ? -14.508 14.669 12.635 1.00 95.94 422 ILE A O 1
ATOM 3342 N N . ARG A 1 423 ? -16.404 13.489 12.775 1.00 95.12 423 ARG A N 1
ATOM 3343 C CA . ARG A 1 423 ? -15.960 12.471 11.806 1.00 95.12 423 ARG A CA 1
ATOM 3344 C C . ARG A 1 423 ? -15.798 13.033 10.397 1.00 95.12 423 ARG A C 1
ATOM 3346 O O . ARG A 1 423 ? -14.847 12.667 9.707 1.00 95.12 423 ARG A O 1
ATOM 3353 N N . GLN A 1 424 ? -16.722 13.892 9.975 1.00 94.69 424 GLN A N 1
ATOM 3354 C CA . GLN A 1 424 ? -16.663 14.571 8.683 1.00 94.69 424 GLN A CA 1
ATOM 3355 C C . GLN A 1 424 ? -15.479 15.540 8.626 1.00 94.69 424 GLN A C 1
ATOM 3357 O O . GLN A 1 424 ? -14.719 15.492 7.665 1.00 94.69 424 GLN A O 1
ATOM 3362 N N . ASP A 1 425 ? -15.265 16.330 9.678 1.00 96.19 425 ASP A N 1
ATOM 3363 C CA . ASP A 1 425 ? -14.135 17.251 9.809 1.00 96.19 425 ASP A CA 1
ATOM 3364 C C . ASP A 1 425 ? -12.794 16.501 9.728 1.00 96.19 425 ASP A C 1
ATOM 3366 O O . ASP A 1 425 ? -11.934 16.847 8.919 1.00 96.19 425 ASP A O 1
ATOM 3370 N N . ILE A 1 426 ? -12.624 15.419 10.504 1.00 96.56 426 ILE A N 1
ATOM 3371 C CA . ILE A 1 426 ? -11.415 14.576 10.462 1.00 96.56 426 ILE A CA 1
ATOM 3372 C C . ILE A 1 426 ? -11.225 13.955 9.073 1.00 96.56 426 ILE A C 1
ATOM 3374 O O . ILE A 1 426 ? -10.111 13.954 8.548 1.00 96.56 426 ILE A O 1
ATOM 3378 N N . THR A 1 427 ? -12.305 13.477 8.448 1.00 95.25 427 THR A N 1
ATOM 3379 C CA . THR A 1 427 ? -12.252 12.956 7.074 1.00 95.25 427 THR A CA 1
ATOM 3380 C C . THR A 1 427 ? -11.798 14.029 6.086 1.00 95.25 427 THR A C 1
ATOM 3382 O O . THR A 1 427 ? -10.982 13.752 5.206 1.00 95.25 427 THR A O 1
ATOM 3385 N N . GLY A 1 428 ? -12.278 15.264 6.243 1.00 94.88 428 GLY A N 1
ATOM 3386 C CA . GLY A 1 428 ? -11.863 16.413 5.443 1.00 94.88 428 GLY A CA 1
ATOM 3387 C C . GLY A 1 428 ? -10.376 16.730 5.606 1.00 94.88 428 GLY A C 1
ATOM 3388 O O . GLY A 1 428 ? -9.680 16.910 4.606 1.00 94.88 428 GLY A O 1
ATOM 3389 N N . ILE A 1 429 ? -9.864 16.718 6.842 1.00 95.19 429 ILE A N 1
ATOM 3390 C CA . ILE A 1 429 ? -8.435 16.920 7.133 1.00 95.19 429 ILE A CA 1
ATOM 3391 C C . ILE A 1 429 ? -7.590 15.830 6.464 1.00 95.19 429 ILE A C 1
ATOM 3393 O O . ILE A 1 429 ? -6.671 16.146 5.704 1.00 95.19 429 ILE A O 1
ATOM 3397 N N . ASN A 1 430 ? -7.918 14.557 6.703 1.00 95.75 430 ASN A N 1
ATOM 3398 C CA . ASN A 1 430 ? -7.197 13.418 6.132 1.00 95.75 430 ASN A CA 1
ATOM 3399 C C . ASN A 1 430 ? -7.186 13.472 4.603 1.00 95.75 430 ASN A C 1
ATOM 3401 O O . ASN A 1 430 ? -6.136 13.318 3.980 1.00 95.75 430 ASN A O 1
ATOM 3405 N N . SER A 1 431 ? -8.342 13.754 3.998 1.00 92.88 431 SER A N 1
ATOM 3406 C CA . SER A 1 431 ? -8.483 13.859 2.545 1.00 92.88 431 SER A CA 1
ATOM 3407 C C . SER A 1 431 ? -7.665 15.015 1.984 1.00 92.88 431 SER A C 1
ATOM 3409 O O . SER A 1 431 ? -7.004 14.843 0.964 1.00 92.88 431 SER A O 1
ATOM 3411 N N . SER A 1 432 ? -7.659 16.174 2.648 1.00 92.38 432 SER A N 1
ATOM 3412 C CA . SER A 1 432 ? -6.856 17.326 2.227 1.00 92.38 432 SER A CA 1
ATOM 3413 C C . SER A 1 432 ? -5.362 16.997 2.219 1.00 92.38 432 SER A C 1
ATOM 3415 O O . SER A 1 432 ? -4.688 17.231 1.216 1.00 92.38 432 SER A O 1
ATOM 3417 N N . ILE A 1 433 ? -4.858 16.363 3.284 1.00 92.06 433 ILE A N 1
ATOM 3418 C CA . ILE A 1 433 ? -3.458 15.921 3.366 1.00 92.06 433 ILE A CA 1
ATOM 3419 C C . ILE A 1 433 ? -3.159 14.882 2.278 1.00 92.06 433 ILE A C 1
ATOM 3421 O O . ILE A 1 433 ? -2.145 14.984 1.587 1.00 92.06 433 ILE A O 1
ATOM 3425 N N . ALA A 1 434 ? -4.055 13.911 2.079 1.00 90.44 434 ALA A N 1
ATOM 3426 C CA . ALA A 1 434 ? -3.872 12.863 1.081 1.00 90.44 434 ALA A CA 1
ATOM 3427 C C . ALA A 1 434 ? -3.806 13.398 -0.361 1.00 90.44 434 ALA A C 1
ATOM 3429 O O . ALA A 1 434 ? -3.065 12.860 -1.183 1.00 90.44 434 ALA A O 1
ATOM 3430 N N . HIS A 1 435 ? -4.552 14.464 -0.670 1.00 86.56 435 HIS A N 1
ATOM 3431 C CA . HIS A 1 435 ? -4.583 15.065 -2.006 1.00 86.56 435 HIS A CA 1
ATOM 3432 C C . HIS A 1 435 ? -3.450 16.069 -2.245 1.00 86.56 435 HIS A C 1
ATOM 3434 O O . HIS A 1 435 ? -2.878 16.082 -3.333 1.00 86.56 435 HIS A O 1
ATOM 3440 N N . ASN A 1 436 ? -3.114 16.896 -1.251 1.00 81.75 436 ASN A N 1
ATOM 3441 C CA . ASN A 1 436 ? -2.247 18.061 -1.452 1.00 81.75 436 ASN A CA 1
ATOM 3442 C C . ASN A 1 436 ? -0.799 17.855 -0.988 1.00 81.75 436 ASN A C 1
ATOM 3444 O O . ASN A 1 436 ? 0.074 18.638 -1.354 1.00 81.75 436 ASN A O 1
ATOM 3448 N N . ASN A 1 437 ? -0.524 16.827 -0.181 1.00 78.12 437 ASN A N 1
ATOM 3449 C CA . ASN A 1 437 ? 0.726 16.709 0.573 1.00 78.12 437 ASN A CA 1
ATOM 3450 C C . ASN A 1 437 ? 1.386 15.326 0.414 1.00 78.12 437 ASN A C 1
ATOM 3452 O O . ASN A 1 437 ? 1.895 14.756 1.382 1.00 78.12 437 ASN A O 1
ATOM 3456 N N . SER A 1 438 ? 1.402 14.781 -0.809 1.00 84.81 438 SER A N 1
ATOM 3457 C CA . SER A 1 438 ? 2.153 13.555 -1.117 1.00 84.81 438 SER A CA 1
ATOM 3458 C C . SER A 1 438 ? 3.646 13.848 -1.255 1.00 84.81 438 SER A C 1
ATOM 3460 O O . SER A 1 438 ? 4.117 14.322 -2.292 1.00 84.81 438 SER A O 1
ATOM 3462 N N . LEU A 1 439 ? 4.420 13.503 -0.226 1.00 91.25 439 LEU A N 1
ATOM 3463 C CA . LEU A 1 439 ? 5.863 13.739 -0.203 1.00 91.25 439 LEU A CA 1
ATOM 3464 C C . LEU A 1 439 ? 6.599 13.074 -1.378 1.00 91.25 439 LEU A C 1
ATOM 3466 O O . LEU A 1 439 ? 7.548 13.642 -1.923 1.00 91.25 439 LEU A O 1
ATOM 3470 N N . ALA A 1 440 ? 6.153 11.889 -1.799 1.00 90.75 440 ALA A N 1
ATOM 3471 C CA . ALA A 1 440 ? 6.742 11.186 -2.934 1.00 90.75 440 ALA A CA 1
ATOM 3472 C C . ALA A 1 440 ? 6.650 12.010 -4.229 1.00 90.75 440 ALA A C 1
ATOM 3474 O O . ALA A 1 440 ? 7.639 12.116 -4.957 1.00 90.75 440 ALA A O 1
ATOM 3475 N N . ALA A 1 441 ? 5.508 12.662 -4.482 1.00 90.19 441 ALA A N 1
ATOM 3476 C CA . ALA A 1 441 ? 5.317 13.512 -5.657 1.00 90.19 441 ALA A CA 1
ATOM 3477 C C . ALA A 1 441 ? 6.324 14.675 -5.690 1.00 90.19 441 ALA A C 1
ATOM 3479 O O . ALA A 1 441 ? 6.876 14.996 -6.745 1.00 90.19 441 ALA A O 1
ATOM 3480 N N . HIS A 1 442 ? 6.637 15.257 -4.531 1.00 91.25 442 HIS A N 1
ATOM 3481 C CA . HIS A 1 442 ? 7.630 16.325 -4.427 1.00 91.25 442 HIS A CA 1
ATOM 3482 C C . HIS A 1 442 ? 9.052 15.839 -4.717 1.00 91.25 442 HIS A C 1
ATOM 3484 O O . HIS A 1 442 ? 9.763 16.478 -5.496 1.00 91.25 442 HIS A O 1
ATOM 3490 N N . PHE A 1 443 ? 9.462 14.681 -4.188 1.00 94.62 443 PHE A N 1
ATOM 3491 C CA . PHE A 1 443 ? 10.740 14.071 -4.580 1.00 94.62 443 PHE A CA 1
ATOM 3492 C C . PHE A 1 443 ? 10.801 13.818 -6.085 1.00 94.62 443 PHE A C 1
ATOM 3494 O O . PHE A 1 443 ? 11.783 14.171 -6.734 1.00 94.62 443 PHE A O 1
ATOM 3501 N N . ILE A 1 444 ? 9.736 13.264 -6.658 1.00 93.94 444 ILE A N 1
ATOM 3502 C CA . ILE A 1 444 ? 9.643 12.979 -8.088 1.00 93.94 444 ILE A CA 1
ATOM 3503 C C . ILE A 1 444 ? 9.801 14.260 -8.927 1.00 93.94 444 ILE A C 1
ATOM 3505 O O . ILE A 1 444 ? 10.518 14.243 -9.930 1.00 93.94 444 ILE A O 1
ATOM 3509 N N . ASN A 1 445 ? 9.206 15.381 -8.510 1.00 93.25 445 ASN A N 1
ATOM 3510 C CA . ASN A 1 445 ? 9.349 16.675 -9.188 1.00 93.25 445 ASN A CA 1
ATOM 3511 C C . ASN A 1 445 ? 10.786 17.217 -9.160 1.00 93.25 445 ASN A C 1
ATOM 3513 O O . ASN A 1 445 ? 11.198 17.880 -10.109 1.00 93.25 445 ASN A O 1
ATOM 3517 N N . HIS A 1 446 ? 11.563 16.896 -8.123 1.00 93.81 446 HIS A N 1
ATOM 3518 C CA . HIS A 1 446 ? 12.994 17.207 -8.069 1.00 93.81 446 HIS A CA 1
ATOM 3519 C C . HIS A 1 446 ? 13.861 16.226 -8.865 1.00 93.81 446 HIS A C 1
ATOM 3521 O O . HIS A 1 446 ? 14.912 16.610 -9.366 1.00 93.81 446 HIS A O 1
ATOM 3527 N N . ILE A 1 447 ? 13.446 14.963 -8.982 1.00 95.56 447 ILE A N 1
ATOM 3528 C CA . ILE A 1 447 ? 14.208 13.920 -9.680 1.00 95.56 447 ILE A CA 1
ATOM 3529 C C . ILE A 1 447 ? 14.073 14.062 -11.198 1.00 95.56 447 ILE A C 1
ATOM 3531 O O . ILE A 1 447 ? 15.065 13.993 -11.918 1.00 95.56 447 ILE A O 1
ATOM 3535 N N . LYS A 1 448 ? 12.847 14.250 -11.701 1.00 94.06 448 LYS A N 1
ATOM 3536 C CA . LYS A 1 448 ? 12.535 14.209 -13.140 1.00 94.06 448 LYS A CA 1
ATOM 3537 C C . LYS A 1 448 ? 13.401 15.125 -14.013 1.00 94.06 448 LYS A C 1
ATOM 3539 O O . LYS A 1 448 ? 13.845 14.636 -15.048 1.00 94.06 448 LYS A O 1
ATOM 3544 N N . PRO A 1 449 ? 13.639 16.405 -13.661 1.00 93.62 449 PRO A N 1
ATOM 3545 C CA . PRO A 1 449 ? 14.441 17.304 -14.495 1.00 93.62 449 PRO A CA 1
ATOM 3546 C C . PRO A 1 449 ? 15.908 16.877 -14.610 1.00 93.62 449 PRO A C 1
ATOM 3548 O O . PRO A 1 449 ? 16.595 17.282 -15.543 1.00 93.62 449 PRO A O 1
ATOM 3551 N N . GLU A 1 450 ? 16.379 16.061 -13.666 1.00 93.38 450 GLU A N 1
ATOM 3552 C CA . GLU A 1 450 ? 17.777 15.646 -13.545 1.00 93.38 450 GLU A CA 1
ATOM 3553 C C . GLU A 1 450 ? 18.054 14.301 -14.225 1.00 93.38 450 GLU A C 1
ATOM 3555 O O . GLU A 1 450 ? 19.210 13.923 -14.427 1.00 93.38 450 GLU A O 1
ATOM 3560 N N . LEU A 1 451 ? 17.002 13.575 -14.615 1.00 93.06 451 LEU A N 1
ATOM 3561 C CA . LEU A 1 451 ? 17.144 12.377 -15.429 1.00 93.06 451 LEU A CA 1
ATOM 3562 C C . LEU A 1 451 ? 17.475 12.786 -16.873 1.00 93.06 451 LEU A C 1
ATOM 3564 O O . LEU A 1 451 ? 16.724 13.552 -17.481 1.00 93.06 451 LEU A O 1
ATOM 3568 N N . PRO A 1 452 ? 18.580 12.288 -17.456 1.00 90.00 452 PRO A N 1
ATOM 3569 C CA . PRO A 1 452 ? 18.922 12.619 -18.827 1.00 90.00 452 PRO A CA 1
ATOM 3570 C C . PRO A 1 452 ? 17.888 12.037 -19.799 1.00 90.00 452 PRO A C 1
ATOM 3572 O O . PRO A 1 452 ? 17.285 10.995 -19.519 1.00 90.00 452 PRO A O 1
ATOM 3575 N N . PRO A 1 453 ? 17.707 12.667 -20.972 1.00 90.62 453 PRO A N 1
ATOM 3576 C CA . PRO A 1 453 ? 16.814 12.143 -21.989 1.00 90.62 453 PRO A CA 1
ATOM 3577 C C . PRO A 1 453 ? 17.262 10.750 -22.439 1.00 90.62 453 PRO A C 1
ATOM 3579 O O . PRO A 1 453 ? 18.455 10.470 -22.616 1.00 90.62 453 PRO A O 1
ATOM 3582 N N . ILE A 1 454 ? 16.280 9.883 -22.662 1.00 93.50 454 ILE A N 1
ATOM 3583 C CA . ILE A 1 454 ? 16.498 8.522 -23.141 1.00 93.50 454 ILE A CA 1
ATOM 3584 C C . ILE A 1 454 ? 16.886 8.608 -24.616 1.00 93.50 454 ILE A C 1
ATOM 3586 O O . ILE A 1 454 ? 16.070 8.930 -25.472 1.00 93.50 454 ILE A O 1
ATOM 3590 N N . SER A 1 455 ? 18.167 8.377 -24.897 1.00 92.31 455 SER A N 1
ATOM 3591 C CA . SER A 1 455 ? 18.753 8.535 -26.235 1.00 92.31 455 SER A CA 1
ATOM 3592 C C . SER A 1 455 ? 19.091 7.211 -26.915 1.00 92.31 455 SER A C 1
ATOM 3594 O O . SER A 1 455 ? 19.290 7.182 -28.128 1.00 92.31 455 SER A O 1
ATOM 3596 N N . ASN A 1 456 ? 19.157 6.112 -26.160 1.00 95.50 456 ASN A N 1
ATOM 3597 C CA . ASN A 1 456 ? 19.359 4.790 -26.735 1.00 95.50 456 ASN A CA 1
ATOM 3598 C C . ASN A 1 456 ? 18.055 4.340 -27.428 1.00 95.50 456 ASN A C 1
ATOM 3600 O O . ASN A 1 456 ? 17.024 4.250 -26.758 1.00 95.50 456 ASN A O 1
ATOM 3604 N N . PRO A 1 457 ? 18.081 4.040 -28.740 1.00 96.00 457 PRO A N 1
ATOM 3605 C CA . PRO A 1 457 ? 16.873 3.708 -29.495 1.00 96.00 457 PRO A CA 1
ATOM 3606 C C . PRO A 1 457 ? 16.207 2.415 -29.018 1.00 96.00 457 PRO A C 1
ATOM 3608 O O . PRO A 1 457 ? 14.985 2.314 -29.059 1.00 96.00 457 PRO A O 1
ATOM 3611 N N . VAL A 1 458 ? 16.989 1.448 -28.531 1.00 97.62 458 VAL A N 1
ATOM 3612 C CA . VAL A 1 458 ? 16.457 0.183 -28.011 1.00 97.62 458 VAL A CA 1
ATOM 3613 C C . VAL A 1 458 ? 15.755 0.407 -26.675 1.00 97.62 458 VAL A C 1
ATOM 3615 O O . VAL A 1 458 ? 14.653 -0.097 -26.481 1.00 97.62 458 VAL A O 1
ATOM 3618 N N . ASP A 1 459 ? 16.351 1.196 -25.775 1.00 97.19 459 ASP A N 1
ATOM 3619 C CA . ASP A 1 459 ? 15.732 1.520 -24.482 1.00 97.19 459 ASP A CA 1
ATOM 3620 C C . ASP A 1 459 ? 14.396 2.246 -24.695 1.00 97.19 459 ASP A C 1
ATOM 3622 O O . ASP A 1 459 ? 13.391 1.884 -24.088 1.00 97.19 459 ASP A O 1
ATOM 3626 N N . LEU A 1 460 ? 14.373 3.224 -25.609 1.00 96.62 460 LEU A N 1
ATOM 3627 C CA . LEU A 1 460 ? 13.167 3.972 -25.959 1.00 96.62 460 LEU A CA 1
ATOM 3628 C C . LEU A 1 460 ? 12.078 3.055 -26.536 1.00 96.62 460 LEU A C 1
ATOM 3630 O O . LEU A 1 460 ? 10.938 3.086 -26.080 1.00 96.62 460 LEU A O 1
ATOM 3634 N N . ALA A 1 461 ? 12.441 2.182 -27.480 1.00 97.12 461 ALA A N 1
ATOM 3635 C CA . ALA A 1 461 ? 11.506 1.242 -28.087 1.00 97.12 461 ALA A CA 1
ATOM 3636 C C . ALA A 1 461 ? 10.934 0.237 -27.073 1.00 97.12 461 ALA A C 1
ATOM 3638 O O . ALA A 1 461 ? 9.759 -0.113 -27.150 1.00 97.12 461 ALA A O 1
ATOM 3639 N N . ILE A 1 462 ? 11.727 -0.210 -26.096 1.00 97.56 462 ILE A N 1
ATOM 3640 C CA . ILE A 1 462 ? 11.240 -1.070 -25.010 1.00 97.56 462 ILE A CA 1
ATOM 3641 C C . ILE A 1 462 ? 10.197 -0.333 -24.166 1.00 97.56 462 ILE A C 1
ATOM 3643 O O . ILE A 1 462 ? 9.123 -0.880 -23.914 1.00 97.56 462 ILE A O 1
ATOM 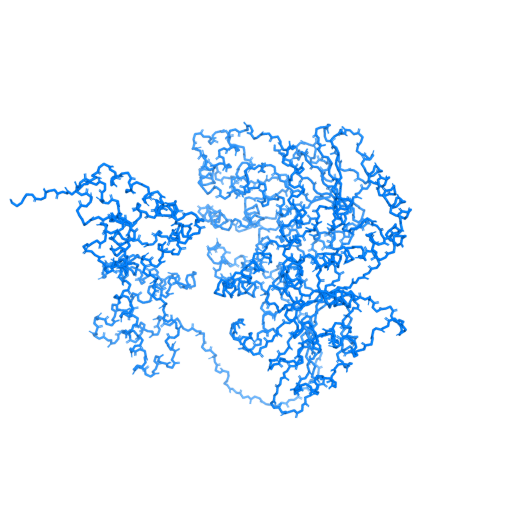3647 N N . ILE A 1 463 ? 10.525 0.890 -23.745 1.00 95.88 463 ILE A N 1
ATOM 3648 C CA . ILE A 1 463 ? 9.716 1.709 -22.836 1.00 95.88 463 ILE A CA 1
ATOM 3649 C C . ILE A 1 463 ? 8.381 2.101 -23.464 1.00 95.88 463 ILE A C 1
ATOM 3651 O O . ILE A 1 463 ? 7.345 2.039 -22.812 1.00 95.88 463 ILE A O 1
ATOM 3655 N N . GLU A 1 464 ? 8.394 2.464 -24.742 1.00 95.31 464 GLU A N 1
ATOM 3656 C CA . GLU A 1 464 ? 7.198 2.872 -25.481 1.00 95.31 464 GLU A CA 1
ATOM 3657 C C . GLU A 1 464 ? 6.424 1.687 -26.074 1.00 95.31 464 GLU A C 1
ATOM 3659 O O . GLU A 1 464 ? 5.464 1.886 -26.815 1.00 95.31 464 GLU A O 1
ATOM 3664 N N . ASN A 1 465 ? 6.845 0.453 -25.783 1.00 95.12 465 ASN A N 1
ATOM 3665 C CA . ASN A 1 465 ? 6.261 -0.766 -26.336 1.00 95.12 465 ASN A CA 1
ATOM 3666 C C . ASN A 1 465 ? 6.268 -0.820 -27.884 1.00 95.12 465 ASN A C 1
ATOM 3668 O O . ASN A 1 465 ? 5.321 -1.287 -28.509 1.00 95.12 465 ASN A O 1
ATOM 3672 N N . ARG A 1 466 ? 7.358 -0.343 -28.503 1.00 96.25 466 ARG A N 1
ATOM 3673 C CA . ARG A 1 466 ? 7.611 -0.295 -29.961 1.00 96.25 466 ARG A CA 1
ATOM 3674 C C . ARG A 1 466 ? 8.840 -1.109 -30.388 1.00 96.25 466 ARG A C 1
ATOM 3676 O O . ARG A 1 466 ? 9.488 -0.792 -31.382 1.00 96.25 466 ARG A O 1
ATOM 3683 N N . PHE A 1 467 ? 9.237 -2.092 -29.583 1.00 97.38 467 PHE A N 1
ATOM 3684 C CA . PHE A 1 467 ? 10.419 -2.908 -29.850 1.00 97.38 467 PHE A CA 1
ATOM 3685 C C . PHE A 1 467 ? 10.178 -3.857 -31.029 1.00 97.38 467 PHE A C 1
ATOM 3687 O O . PHE A 1 467 ? 9.258 -4.672 -30.992 1.00 97.38 467 PHE A O 1
ATOM 3694 N N . GLU A 1 468 ? 11.057 -3.796 -32.028 1.00 95.19 468 GLU A N 1
ATOM 3695 C CA . GLU A 1 468 ? 10.971 -4.588 -33.256 1.00 95.19 468 GLU A CA 1
ATOM 3696 C C . GLU A 1 468 ? 12.137 -5.579 -33.389 1.00 95.19 468 GLU A C 1
ATOM 3698 O O . GLU A 1 468 ? 13.216 -5.415 -32.814 1.00 95.19 468 GLU A O 1
ATOM 3703 N N . SER A 1 469 ? 11.931 -6.647 -34.166 1.00 93.69 469 SER A N 1
ATOM 3704 C CA . SER A 1 469 ? 12.917 -7.738 -34.289 1.00 93.69 469 SER A CA 1
ATOM 3705 C C . SER A 1 469 ? 14.229 -7.319 -34.969 1.00 93.69 469 SER A C 1
ATOM 3707 O O . SER A 1 469 ? 15.267 -7.937 -34.742 1.00 93.69 469 SER A O 1
ATOM 3709 N N . ASP A 1 470 ? 14.221 -6.274 -35.792 1.00 95.81 470 ASP A N 1
ATOM 3710 C CA . ASP A 1 470 ? 15.423 -5.726 -36.429 1.00 95.81 470 ASP A CA 1
ATOM 3711 C C . ASP A 1 470 ? 16.357 -5.007 -35.436 1.00 95.81 470 ASP A C 1
ATOM 3713 O O . ASP A 1 470 ? 17.544 -4.839 -35.723 1.00 95.81 470 ASP A O 1
ATOM 3717 N N . MET A 1 471 ? 15.865 -4.662 -34.240 1.00 97.44 471 MET A N 1
ATOM 3718 C CA . MET A 1 471 ? 16.656 -4.080 -33.152 1.00 97.44 471 MET A CA 1
ATOM 3719 C C . MET A 1 471 ? 17.486 -5.119 -32.380 1.00 97.44 471 MET A C 1
ATOM 3721 O O . MET A 1 471 ? 18.436 -4.746 -31.688 1.00 97.44 471 MET A O 1
ATOM 3725 N N . LEU A 1 472 ? 17.182 -6.419 -32.517 1.00 97.44 472 LEU A N 1
ATOM 3726 C CA . LEU A 1 472 ? 17.841 -7.520 -31.794 1.00 97.44 472 LEU A CA 1
ATOM 3727 C C . LEU A 1 472 ? 19.384 -7.508 -31.849 1.00 97.44 472 LEU A C 1
ATOM 3729 O O . LEU A 1 472 ? 19.996 -7.742 -30.805 1.00 97.44 472 LEU A O 1
ATOM 3733 N N . PRO A 1 473 ? 20.051 -7.212 -32.986 1.00 97.00 473 PRO A N 1
ATOM 3734 C CA . PRO A 1 473 ? 21.515 -7.162 -33.050 1.00 97.00 473 PRO A CA 1
ATOM 3735 C C . PRO A 1 473 ? 22.144 -6.059 -32.186 1.00 97.00 473 PRO A C 1
ATOM 3737 O O . PRO A 1 473 ? 23.334 -6.124 -31.891 1.00 97.00 473 PRO A O 1
ATOM 3740 N N . SER A 1 474 ? 21.359 -5.045 -31.808 1.00 96.94 474 SER A N 1
ATOM 3741 C CA . SER A 1 474 ? 21.800 -3.915 -30.980 1.00 96.94 474 SER A CA 1
ATOM 3742 C C . SER A 1 474 ? 21.477 -4.110 -29.495 1.00 96.94 474 SER A C 1
ATOM 3744 O O . SER A 1 474 ? 21.779 -3.227 -28.691 1.00 96.94 474 SER A O 1
ATOM 3746 N N . VAL A 1 475 ? 20.863 -5.243 -29.123 1.00 97.56 475 VAL A N 1
ATOM 3747 C CA . VAL A 1 475 ? 20.455 -5.514 -27.741 1.00 97.56 475 VAL A CA 1
ATOM 3748 C C . VAL A 1 475 ? 21.665 -5.823 -26.854 1.00 97.56 475 VAL A C 1
ATOM 3750 O O . VAL A 1 475 ? 22.485 -6.687 -27.164 1.00 97.56 475 VAL A O 1
ATOM 3753 N N . GLN A 1 476 ? 21.748 -5.152 -25.707 1.00 96.00 476 GLN A N 1
ATOM 3754 C CA . GLN A 1 476 ? 22.748 -5.358 -24.662 1.00 96.00 476 GLN A CA 1
ATOM 3755 C C . GLN A 1 476 ? 22.165 -6.209 -23.528 1.00 96.00 476 GLN A C 1
ATOM 3757 O O . GLN A 1 476 ? 21.301 -5.765 -22.766 1.00 96.00 476 GLN A O 1
ATOM 3762 N N . TYR A 1 477 ? 22.646 -7.448 -23.420 1.00 96.06 477 TYR A N 1
ATOM 3763 C CA . TYR A 1 477 ? 22.240 -8.386 -22.375 1.00 96.06 477 TYR A CA 1
ATOM 3764 C C . TYR A 1 477 ? 23.168 -8.320 -21.148 1.00 96.06 477 TYR A C 1
ATOM 3766 O O . TYR A 1 477 ? 24.387 -8.266 -21.323 1.00 96.06 477 TYR A O 1
ATOM 3774 N N . PRO A 1 478 ? 22.624 -8.426 -19.917 1.00 96.00 478 PRO A N 1
ATOM 3775 C CA . PRO A 1 478 ? 21.202 -8.611 -19.598 1.00 96.00 478 PRO A CA 1
ATOM 3776 C C . PRO A 1 478 ? 20.393 -7.305 -19.466 1.00 96.00 478 PRO A C 1
ATOM 3778 O O . PRO A 1 478 ? 19.187 -7.362 -19.246 1.00 96.00 478 PRO A O 1
ATOM 3781 N N . GLN A 1 479 ? 21.026 -6.135 -19.587 1.00 95.12 479 GLN A N 1
ATOM 3782 C CA . GLN A 1 479 ? 20.467 -4.836 -19.189 1.00 95.12 479 GLN A CA 1
ATOM 3783 C C . GLN A 1 479 ? 19.119 -4.528 -19.851 1.00 95.12 479 GLN A C 1
ATOM 3785 O O . GLN A 1 479 ? 18.163 -4.160 -19.170 1.00 95.12 479 GLN A O 1
ATOM 3790 N N . GLN A 1 480 ? 19.018 -4.712 -21.167 1.00 97.38 480 GLN A N 1
ATOM 3791 C CA . GLN A 1 480 ? 17.806 -4.378 -21.919 1.00 97.38 480 GLN A CA 1
ATOM 3792 C C . GLN A 1 480 ? 16.713 -5.440 -21.798 1.00 97.38 480 GLN A C 1
ATOM 3794 O O . GLN A 1 480 ? 15.534 -5.097 -21.786 1.00 97.38 480 GLN A O 1
ATOM 3799 N N . LEU A 1 481 ? 17.083 -6.706 -21.581 1.00 97.94 481 LEU A N 1
ATOM 3800 C CA . LEU A 1 481 ? 16.121 -7.733 -21.181 1.00 97.94 481 LEU A CA 1
ATOM 3801 C C . LEU A 1 481 ? 15.492 -7.373 -19.828 1.00 97.94 481 LEU A C 1
ATOM 3803 O O . LEU A 1 481 ? 14.277 -7.434 -19.666 1.00 97.94 481 LEU A O 1
ATOM 3807 N N . PHE A 1 482 ? 16.307 -6.944 -18.863 1.00 97.31 482 PHE A N 1
ATOM 3808 C CA . PHE A 1 482 ? 15.820 -6.545 -17.543 1.00 97.31 482 PHE A CA 1
ATOM 3809 C C . PHE A 1 482 ? 14.984 -5.265 -17.614 1.00 97.31 482 PHE A C 1
ATOM 3811 O O . PHE A 1 482 ? 13.992 -5.148 -16.901 1.00 97.31 482 PHE A O 1
ATOM 3818 N N . LEU A 1 483 ? 15.327 -4.318 -18.491 1.00 97.31 483 LEU A N 1
ATOM 3819 C CA . LEU A 1 483 ? 14.476 -3.164 -18.779 1.00 97.31 483 LEU A CA 1
ATOM 3820 C C . LEU A 1 483 ? 13.105 -3.604 -19.315 1.00 97.31 483 LEU A C 1
ATOM 3822 O O . LEU A 1 483 ? 12.091 -3.196 -18.760 1.00 97.31 483 LEU A O 1
ATOM 3826 N N . ALA A 1 484 ? 13.066 -4.491 -20.312 1.00 97.81 484 ALA A N 1
ATOM 3827 C CA . ALA A 1 484 ? 11.813 -4.985 -20.883 1.00 97.81 484 ALA A CA 1
ATOM 3828 C C . ALA A 1 484 ? 10.938 -5.714 -19.853 1.00 97.81 484 ALA A C 1
ATOM 3830 O O . ALA A 1 484 ? 9.729 -5.495 -19.818 1.00 97.81 484 ALA A O 1
ATOM 3831 N N . ILE A 1 485 ? 11.550 -6.497 -18.958 1.00 97.81 485 ILE A N 1
ATOM 3832 C CA . ILE A 1 485 ? 10.846 -7.134 -17.836 1.00 97.81 485 ILE A CA 1
ATOM 3833 C C . ILE A 1 485 ? 10.216 -6.078 -16.924 1.00 97.81 485 ILE A C 1
ATOM 3835 O O . ILE A 1 485 ? 9.035 -6.181 -16.615 1.00 97.81 485 ILE A O 1
ATOM 3839 N N . ARG A 1 486 ? 10.964 -5.044 -16.519 1.00 95.88 486 ARG A N 1
ATOM 3840 C CA . ARG A 1 486 ? 10.464 -4.001 -15.600 1.00 95.88 486 ARG A CA 1
ATOM 3841 C C . ARG A 1 486 ? 9.285 -3.207 -16.156 1.00 95.88 486 ARG A C 1
ATOM 3843 O O . ARG A 1 486 ? 8.425 -2.808 -15.376 1.00 95.88 486 ARG A O 1
ATOM 3850 N N . TYR A 1 487 ? 9.252 -3.005 -17.471 1.00 95.81 487 TYR A N 1
ATOM 3851 C CA . TYR A 1 487 ? 8.157 -2.342 -18.184 1.00 95.81 487 TYR A CA 1
ATOM 3852 C C . TYR A 1 487 ? 7.015 -3.288 -18.583 1.00 95.81 487 TYR A C 1
ATOM 3854 O O . TYR A 1 487 ? 6.048 -2.842 -19.190 1.00 95.81 487 TYR A O 1
ATOM 3862 N N . GLY A 1 488 ? 7.108 -4.587 -18.272 1.00 95.94 488 GLY A N 1
ATOM 3863 C CA . GLY A 1 488 ? 6.089 -5.564 -18.660 1.00 95.94 488 GLY A CA 1
ATOM 3864 C C . GLY A 1 488 ? 5.972 -5.763 -20.178 1.00 95.94 488 GLY A C 1
ATOM 3865 O O . GLY A 1 488 ? 4.936 -6.214 -20.658 1.00 95.94 488 GLY A O 1
ATOM 3866 N N . ASN A 1 489 ? 7.013 -5.439 -20.956 1.00 96.44 489 ASN A N 1
ATOM 3867 C CA . ASN A 1 489 ? 6.991 -5.553 -22.416 1.00 96.44 489 ASN A CA 1
ATOM 3868 C C . ASN A 1 489 ? 7.203 -7.012 -22.852 1.00 96.44 489 ASN A C 1
ATOM 3870 O O . ASN A 1 489 ? 8.306 -7.447 -23.195 1.00 96.44 489 ASN A O 1
ATOM 3874 N N . GLU A 1 490 ? 6.121 -7.787 -22.803 1.00 95.94 490 GLU A N 1
ATOM 3875 C CA . GLU A 1 490 ? 6.117 -9.219 -23.101 1.00 95.94 490 GLU A CA 1
ATOM 3876 C C . GLU A 1 490 ? 6.638 -9.552 -24.501 1.00 95.94 490 GLU A C 1
ATOM 3878 O O . GLU A 1 490 ? 7.371 -10.529 -24.677 1.00 95.94 490 GLU A O 1
ATOM 3883 N N . SER A 1 491 ? 6.275 -8.746 -25.498 1.00 95.44 491 SER A N 1
ATOM 3884 C CA . SER A 1 491 ? 6.670 -8.952 -26.893 1.00 95.44 491 SER A CA 1
ATOM 3885 C C . SER A 1 491 ? 8.181 -8.818 -27.071 1.00 95.44 491 SER A C 1
ATOM 3887 O O . SER A 1 491 ? 8.809 -9.694 -27.674 1.00 95.44 491 SER A O 1
ATOM 3889 N N . ALA A 1 492 ? 8.784 -7.779 -26.483 1.00 97.62 492 ALA A N 1
ATOM 3890 C CA . ALA A 1 492 ? 10.229 -7.583 -26.503 1.00 97.62 492 ALA A CA 1
ATOM 3891 C C . ALA A 1 492 ? 10.960 -8.733 -25.801 1.00 97.62 492 ALA A C 1
ATOM 3893 O O . ALA A 1 492 ? 11.903 -9.293 -26.361 1.00 97.62 492 ALA A O 1
ATOM 3894 N N . VAL A 1 493 ? 10.494 -9.146 -24.616 1.00 97.81 493 VAL A N 1
ATOM 3895 C CA . VAL A 1 493 ? 11.099 -10.259 -23.865 1.00 97.81 493 VAL A CA 1
ATOM 3896 C C . VAL A 1 493 ? 11.046 -11.564 -24.665 1.00 97.81 493 VAL A C 1
ATOM 3898 O O . VAL A 1 493 ? 12.067 -12.243 -24.791 1.00 97.81 493 VAL A O 1
ATOM 3901 N N . LYS A 1 494 ? 9.899 -11.895 -25.277 1.00 96.38 494 LYS A N 1
ATOM 3902 C CA . LYS A 1 494 ? 9.753 -13.074 -26.153 1.00 96.38 494 LYS A CA 1
ATOM 3903 C C . LYS A 1 494 ? 10.743 -13.036 -27.318 1.00 96.38 494 LYS A C 1
ATOM 3905 O O . LYS A 1 494 ? 11.414 -14.035 -27.581 1.00 96.38 494 LYS A O 1
ATOM 3910 N N . ALA A 1 495 ? 10.850 -11.898 -28.006 1.00 97.00 495 ALA A N 1
ATOM 3911 C CA . ALA A 1 495 ? 11.763 -11.732 -29.136 1.00 97.00 495 ALA A CA 1
ATOM 3912 C C . ALA A 1 495 ? 13.234 -11.875 -28.710 1.00 97.00 495 ALA A C 1
ATOM 3914 O O . ALA A 1 495 ? 13.994 -12.614 -29.340 1.00 97.00 495 ALA A O 1
ATOM 3915 N N . MET A 1 496 ? 13.614 -11.229 -27.606 1.00 98.00 496 MET A N 1
ATOM 3916 C CA . MET A 1 496 ? 14.963 -11.277 -27.045 1.00 98.00 496 MET A CA 1
ATOM 3917 C C . MET A 1 496 ? 15.368 -12.696 -26.630 1.00 98.00 496 MET A C 1
ATOM 3919 O O . MET A 1 496 ? 16.428 -13.172 -27.027 1.00 98.00 496 MET A O 1
ATOM 3923 N N . LEU A 1 497 ? 14.508 -13.415 -25.902 1.00 96.38 497 LEU A N 1
ATOM 3924 C CA . LEU A 1 497 ? 14.792 -14.788 -25.467 1.00 96.38 497 LEU A CA 1
ATOM 3925 C C . LEU A 1 497 ? 14.796 -15.791 -26.623 1.00 96.38 497 LEU A C 1
ATOM 3927 O O . LEU A 1 497 ? 15.547 -16.760 -26.586 1.00 96.38 497 LEU A O 1
ATOM 3931 N N . LYS A 1 498 ? 14.001 -15.562 -27.675 1.00 95.75 498 LYS A N 1
ATOM 3932 C CA . LYS A 1 498 ? 14.066 -16.375 -28.898 1.00 95.75 498 LYS A CA 1
ATOM 3933 C C . LYS A 1 498 ? 15.402 -16.194 -29.625 1.00 95.75 498 LYS A C 1
ATOM 3935 O O . LYS A 1 498 ? 15.928 -17.159 -30.172 1.00 95.75 498 LYS A O 1
ATOM 3940 N N . ALA A 1 499 ? 15.930 -14.971 -29.649 1.00 96.69 499 ALA A N 1
ATOM 3941 C CA . ALA A 1 499 ? 17.197 -14.651 -30.300 1.00 96.69 499 ALA A CA 1
ATOM 3942 C C . ALA A 1 499 ? 18.420 -15.067 -29.470 1.00 96.69 499 ALA A C 1
ATOM 3944 O O . ALA A 1 499 ? 19.437 -15.463 -30.036 1.00 96.69 499 ALA A O 1
ATOM 3945 N N . ASN A 1 500 ? 18.323 -14.982 -28.141 1.00 96.38 500 ASN A N 1
ATOM 3946 C CA . ASN A 1 500 ? 19.381 -15.348 -27.208 1.00 96.38 500 ASN A CA 1
ATOM 3947 C C . ASN A 1 500 ? 18.814 -16.096 -25.981 1.00 96.38 500 ASN A C 1
ATOM 3949 O O . ASN A 1 500 ? 18.617 -15.487 -24.925 1.00 96.38 500 ASN A O 1
ATOM 3953 N N . PRO A 1 501 ? 18.563 -17.415 -26.094 1.00 94.38 501 PRO A N 1
ATOM 3954 C CA . PRO A 1 501 ? 17.997 -18.218 -25.005 1.00 94.38 501 PRO A CA 1
ATOM 3955 C C . PRO A 1 501 ? 18.835 -18.216 -23.718 1.00 94.38 501 PRO A C 1
ATOM 3957 O O . PRO A 1 501 ? 18.273 -18.238 -22.622 1.00 94.38 501 PRO A O 1
ATOM 3960 N N . ASP A 1 502 ? 20.164 -18.115 -23.837 1.00 93.38 502 ASP A N 1
ATOM 3961 C CA . ASP A 1 502 ? 21.098 -18.124 -22.700 1.00 93.38 502 ASP A CA 1
ATOM 3962 C C . ASP A 1 502 ? 20.937 -16.891 -21.793 1.00 93.38 502 ASP A C 1
ATOM 3964 O O . ASP A 1 502 ? 21.263 -16.936 -20.599 1.00 93.38 502 ASP A O 1
ATOM 3968 N N . ALA A 1 503 ? 20.363 -15.802 -22.321 1.00 95.31 503 ALA A N 1
ATOM 3969 C CA . ALA A 1 503 ? 20.075 -14.589 -21.561 1.00 95.31 503 ALA A CA 1
ATOM 3970 C C . ALA A 1 503 ? 19.108 -14.826 -20.388 1.00 95.31 503 ALA A C 1
ATOM 3972 O O . ALA A 1 503 ? 19.095 -14.041 -19.441 1.00 95.31 503 ALA A O 1
ATOM 3973 N N . LEU A 1 504 ? 18.354 -15.932 -20.401 1.00 94.31 504 LEU A N 1
ATOM 3974 C CA . LEU A 1 504 ? 17.436 -16.322 -19.330 1.00 94.31 504 LEU A CA 1
ATOM 3975 C C . LEU A 1 504 ? 18.138 -16.490 -17.969 1.00 94.31 504 LEU A C 1
ATOM 3977 O O . LEU A 1 504 ? 17.551 -16.212 -16.923 1.00 94.31 504 LEU A O 1
ATOM 3981 N N . THR A 1 505 ? 19.409 -16.909 -17.976 1.00 94.19 505 THR A N 1
ATOM 3982 C CA . THR A 1 505 ? 20.225 -17.089 -16.757 1.00 94.19 505 THR A CA 1
ATOM 3983 C C . THR A 1 505 ? 21.340 -16.059 -16.607 1.00 94.19 505 THR A C 1
ATOM 3985 O O . THR A 1 505 ? 22.093 -16.116 -15.631 1.00 94.19 505 THR A O 1
ATOM 3988 N N . ALA A 1 506 ? 21.439 -15.110 -17.543 1.00 95.50 506 ALA A N 1
ATOM 3989 C CA . ALA A 1 506 ? 22.388 -14.013 -17.452 1.00 95.50 506 ALA A CA 1
ATOM 3990 C C . ALA A 1 506 ? 22.126 -13.181 -16.191 1.00 95.50 506 ALA A C 1
ATOM 3992 O O . ALA A 1 506 ? 20.988 -13.059 -15.727 1.00 95.50 506 ALA A O 1
ATOM 3993 N N . LYS A 1 507 ? 23.204 -12.631 -15.628 1.00 95.50 507 LYS A N 1
ATOM 3994 C CA . LYS A 1 507 ? 23.170 -11.926 -14.349 1.00 95.50 507 LYS A CA 1
ATOM 3995 C C . LYS A 1 507 ? 23.759 -10.529 -14.457 1.00 95.50 507 LYS A C 1
ATOM 3997 O O . LYS A 1 507 ? 24.722 -10.329 -15.195 1.00 95.50 507 LYS A O 1
ATOM 4002 N N . ASP A 1 508 ? 23.183 -9.580 -13.724 1.00 93.94 508 ASP A N 1
ATOM 4003 C CA . ASP A 1 508 ? 23.758 -8.240 -13.567 1.00 93.94 508 ASP A CA 1
ATOM 4004 C C . ASP A 1 508 ? 24.930 -8.226 -12.560 1.00 93.94 508 ASP A C 1
ATOM 4006 O O . ASP A 1 508 ? 25.321 -9.252 -11.995 1.00 93.94 508 ASP A O 1
ATOM 4010 N N . SER A 1 509 ? 25.487 -7.038 -12.309 1.00 91.06 509 SER A N 1
ATOM 4011 C CA . SER A 1 509 ? 26.569 -6.808 -11.337 1.00 91.06 509 SER A CA 1
ATOM 4012 C C . SER A 1 509 ? 26.179 -7.126 -9.883 1.00 91.06 509 SER A C 1
ATOM 4014 O O . SER A 1 509 ? 27.049 -7.278 -9.022 1.00 91.06 509 SER A O 1
ATOM 4016 N N . LEU A 1 510 ? 24.882 -7.280 -9.599 1.00 91.56 510 LEU A N 1
ATOM 4017 C CA . LEU A 1 510 ? 24.337 -7.688 -8.305 1.00 91.56 510 LEU A CA 1
ATOM 4018 C C . LEU A 1 510 ? 23.926 -9.161 -8.274 1.00 91.56 510 LEU A C 1
ATOM 4020 O O . LEU A 1 510 ? 23.399 -9.631 -7.264 1.00 91.56 510 LEU A O 1
ATOM 4024 N N . ASN A 1 511 ? 24.245 -9.912 -9.330 1.00 94.25 511 ASN A N 1
ATOM 4025 C CA . ASN A 1 511 ? 23.930 -11.324 -9.485 1.00 94.25 511 ASN A CA 1
ATOM 4026 C C . ASN A 1 511 ? 22.417 -11.604 -9.630 1.00 94.25 511 ASN A C 1
ATOM 4028 O O . ASN A 1 511 ? 21.986 -12.738 -9.409 1.00 94.25 511 ASN A O 1
ATOM 4032 N N . ASN A 1 512 ? 21.610 -10.600 -9.992 1.00 94.69 512 ASN A N 1
ATOM 4033 C CA . ASN A 1 512 ? 20.185 -10.766 -10.275 1.00 94.69 512 ASN A CA 1
ATOM 4034 C C . ASN A 1 512 ? 19.991 -11.394 -11.655 1.00 94.69 512 ASN A C 1
ATOM 4036 O O . ASN A 1 512 ? 20.613 -10.963 -12.623 1.00 94.69 512 ASN A O 1
ATOM 4040 N N . SER A 1 513 ? 19.111 -12.390 -11.744 1.00 96.12 513 SER A N 1
ATOM 4041 C CA . SER A 1 513 ? 18.663 -12.997 -13.002 1.00 96.12 513 SER A CA 1
ATOM 4042 C C . SER A 1 513 ? 17.318 -12.420 -13.450 1.00 96.12 513 SER A C 1
ATOM 4044 O O . SER A 1 513 ? 16.628 -11.765 -12.665 1.00 96.12 513 SER A O 1
ATOM 4046 N N . ALA A 1 514 ? 16.889 -12.741 -14.675 1.00 97.50 514 ALA A N 1
ATOM 4047 C CA . ALA A 1 514 ? 15.575 -12.355 -15.198 1.00 97.50 514 ALA A CA 1
ATOM 4048 C C . ALA A 1 514 ? 14.419 -12.738 -14.249 1.00 97.50 514 ALA A C 1
ATOM 4050 O O . ALA A 1 514 ? 13.502 -11.948 -14.040 1.00 97.50 514 ALA A O 1
ATOM 4051 N N . PHE A 1 515 ? 14.503 -13.912 -13.611 1.00 97.75 515 PHE A N 1
ATOM 4052 C CA . PHE A 1 515 ? 13.511 -14.386 -12.639 1.00 97.75 515 PHE A CA 1
ATOM 4053 C C . PHE A 1 515 ? 13.444 -13.505 -11.383 1.00 97.75 515 PHE A C 1
ATOM 4055 O O . PHE A 1 515 ? 12.355 -13.226 -10.885 1.00 97.75 515 PHE A O 1
ATOM 4062 N N . ILE A 1 516 ? 14.597 -13.055 -10.873 1.00 96.06 516 ILE A N 1
ATOM 4063 C CA . ILE A 1 516 ? 14.653 -12.150 -9.715 1.00 96.06 516 ILE A CA 1
ATOM 4064 C C . ILE A 1 516 ? 14.091 -10.781 -10.094 1.00 96.06 516 ILE A C 1
ATOM 4066 O O . ILE A 1 516 ? 13.276 -10.254 -9.345 1.00 96.06 516 ILE A O 1
ATOM 4070 N N . ILE A 1 517 ? 14.460 -10.239 -11.259 1.00 96.25 517 ILE A N 1
ATOM 4071 C CA . ILE A 1 517 ? 13.951 -8.940 -11.724 1.00 96.25 517 ILE A CA 1
ATOM 4072 C C . ILE A 1 517 ? 12.429 -8.977 -11.914 1.00 96.25 517 ILE A C 1
ATOM 4074 O O . ILE A 1 517 ? 11.743 -8.054 -11.481 1.00 96.25 517 ILE A O 1
ATOM 4078 N N . ALA A 1 518 ? 11.883 -10.047 -12.500 1.00 96.31 518 ALA A N 1
ATOM 4079 C CA . ALA A 1 518 ? 10.437 -10.190 -12.663 1.00 96.31 518 ALA A CA 1
ATOM 4080 C C . ALA A 1 518 ? 9.709 -10.228 -11.308 1.00 96.31 518 ALA A C 1
ATOM 4082 O O . ALA A 1 518 ? 8.711 -9.532 -11.132 1.00 96.31 518 ALA A O 1
ATOM 4083 N N . ALA A 1 519 ? 10.236 -10.974 -10.330 1.00 94.44 519 ALA A N 1
ATOM 4084 C CA . ALA A 1 519 ? 9.656 -11.035 -8.989 1.00 94.44 519 ALA A CA 1
ATOM 4085 C C . ALA A 1 519 ? 9.782 -9.703 -8.224 1.00 94.44 519 ALA A C 1
ATOM 4087 O O . ALA A 1 519 ? 8.790 -9.233 -7.682 1.00 94.44 519 ALA A O 1
ATOM 4088 N N . GLN A 1 520 ? 10.948 -9.043 -8.260 1.00 92.31 520 GLN A N 1
ATOM 4089 C CA . GLN A 1 520 ? 11.189 -7.728 -7.635 1.00 92.31 520 GLN A CA 1
ATOM 4090 C C . GLN A 1 520 ? 10.258 -6.619 -8.145 1.00 92.31 520 GLN A C 1
ATOM 4092 O O . GLN A 1 520 ? 10.052 -5.616 -7.464 1.00 92.31 520 GLN A O 1
ATOM 4097 N N . HIS A 1 521 ? 9.737 -6.763 -9.362 1.00 91.31 521 HIS A N 1
ATOM 4098 C CA . HIS A 1 521 ? 8.846 -5.791 -9.990 1.00 91.31 521 HIS A CA 1
ATOM 4099 C C . HIS A 1 521 ? 7.390 -6.266 -10.062 1.00 91.31 521 HIS A C 1
ATOM 4101 O O . HIS A 1 521 ? 6.587 -5.625 -10.733 1.00 91.31 521 HIS A O 1
ATOM 4107 N N . ASN A 1 522 ? 7.042 -7.367 -9.382 1.00 91.38 522 ASN A N 1
ATOM 4108 C CA . ASN A 1 522 ? 5.700 -7.962 -9.388 1.00 91.38 522 ASN A CA 1
ATOM 4109 C C . ASN A 1 522 ? 5.158 -8.262 -10.803 1.00 91.38 522 ASN A C 1
ATOM 4111 O O . ASN A 1 522 ? 3.954 -8.255 -11.043 1.00 91.38 522 ASN A O 1
ATOM 4115 N N . GLN A 1 523 ? 6.052 -8.555 -11.750 1.00 94.19 523 GLN A N 1
ATOM 4116 C CA . GLN A 1 523 ? 5.731 -8.847 -13.148 1.00 94.19 523 GLN A CA 1
ATOM 4117 C C . GLN A 1 523 ? 5.411 -10.337 -13.301 1.00 94.19 523 GLN A C 1
ATOM 4119 O O . GLN A 1 523 ? 6.177 -11.101 -13.887 1.00 94.19 523 GLN A O 1
ATOM 4124 N N . TYR A 1 524 ? 4.310 -10.789 -12.699 1.00 94.19 524 TYR A N 1
ATOM 4125 C CA . TYR A 1 524 ? 4.020 -12.222 -12.573 1.00 94.19 524 TYR A CA 1
ATOM 4126 C C . TYR A 1 524 ? 3.639 -12.898 -13.895 1.00 94.19 524 TYR A C 1
ATOM 4128 O O . TYR A 1 524 ? 4.024 -14.050 -14.100 1.00 94.19 524 TYR A O 1
ATOM 4136 N N . SER A 1 525 ? 2.986 -12.189 -14.827 1.00 94.25 525 SER A N 1
ATOM 4137 C CA . SER A 1 525 ? 2.766 -12.707 -16.189 1.00 94.25 525 SER A CA 1
ATOM 4138 C C . SER A 1 525 ? 4.101 -12.946 -16.903 1.00 94.25 525 SER A C 1
ATOM 4140 O O . SER A 1 525 ? 4.330 -14.004 -17.494 1.00 94.25 525 SER A O 1
ATOM 4142 N N . MET A 1 526 ? 5.042 -12.010 -16.740 1.00 95.94 526 MET A N 1
ATOM 4143 C CA . MET A 1 526 ? 6.406 -12.146 -17.236 1.00 95.94 526 MET A CA 1
ATOM 4144 C C . MET A 1 526 ? 7.123 -13.314 -16.563 1.00 95.94 526 MET A C 1
ATOM 4146 O O . MET A 1 526 ? 7.759 -14.113 -17.240 1.00 95.94 526 MET A O 1
ATOM 4150 N N . LEU A 1 527 ? 6.999 -13.464 -15.242 1.00 97.06 527 LEU A N 1
ATOM 4151 C CA . LEU A 1 527 ? 7.604 -14.577 -14.518 1.00 97.06 527 LEU A CA 1
ATOM 4152 C C . LEU A 1 527 ? 7.083 -15.927 -15.034 1.00 97.06 527 LEU A C 1
ATOM 4154 O O . LEU A 1 527 ? 7.897 -16.795 -15.337 1.00 97.06 527 LEU A O 1
ATOM 4158 N N . LYS A 1 528 ? 5.766 -16.077 -15.230 1.00 97.12 528 LYS A N 1
ATOM 4159 C CA . LYS A 1 528 ? 5.151 -17.274 -15.833 1.00 97.12 528 LYS A CA 1
ATOM 4160 C C . LYS A 1 528 ? 5.721 -17.566 -17.223 1.00 97.12 528 LYS A C 1
ATOM 4162 O O . LYS A 1 528 ? 6.068 -18.706 -17.544 1.00 97.12 528 LYS A O 1
ATOM 4167 N N . MET A 1 529 ? 5.897 -16.530 -18.042 1.00 96.75 529 MET A N 1
ATOM 4168 C CA . MET A 1 529 ? 6.523 -16.658 -19.358 1.00 96.75 529 MET A CA 1
ATOM 4169 C C . MET A 1 529 ? 7.988 -17.112 -19.272 1.00 96.75 529 MET A C 1
ATOM 4171 O O . MET A 1 529 ? 8.393 -18.011 -20.012 1.00 96.75 529 MET A O 1
ATOM 4175 N N . LEU A 1 530 ? 8.780 -16.527 -18.368 1.00 97.81 530 LEU A N 1
ATOM 4176 C CA . LEU A 1 530 ? 10.176 -16.911 -18.143 1.00 97.81 530 LEU A CA 1
ATOM 4177 C C . LEU A 1 530 ? 10.279 -18.366 -17.670 1.00 97.81 530 LEU A C 1
ATOM 4179 O O . LEU A 1 530 ? 11.147 -19.097 -18.142 1.00 97.81 530 LEU A O 1
ATOM 4183 N N . ILE A 1 531 ? 9.381 -18.802 -16.781 1.00 97.69 531 ILE A N 1
ATOM 4184 C CA . ILE A 1 531 ? 9.310 -20.193 -16.323 1.00 97.69 531 ILE A CA 1
ATOM 4185 C C . ILE A 1 531 ? 8.963 -21.135 -17.477 1.00 97.69 531 ILE A C 1
ATOM 4187 O O . ILE A 1 531 ? 9.638 -22.143 -17.661 1.00 97.69 531 ILE A O 1
ATOM 4191 N N . THR A 1 532 ? 7.989 -20.775 -18.312 1.00 95.69 532 THR A N 1
ATOM 4192 C CA . THR A 1 532 ? 7.632 -21.557 -19.507 1.00 95.69 532 THR A CA 1
ATOM 4193 C C . THR A 1 532 ? 8.812 -21.678 -20.478 1.00 95.69 532 THR A C 1
ATOM 4195 O O . THR A 1 532 ? 9.029 -22.727 -21.083 1.00 95.69 532 THR A O 1
ATOM 4198 N N . ALA A 1 533 ? 9.597 -20.610 -20.647 1.00 95.50 533 ALA A N 1
ATOM 4199 C CA . ALA A 1 533 ? 10.808 -20.644 -21.462 1.00 95.50 533 ALA A CA 1
ATOM 4200 C C . ALA A 1 533 ? 11.903 -21.530 -20.842 1.00 95.50 533 ALA A C 1
ATOM 4202 O O . ALA A 1 533 ? 12.627 -22.191 -21.583 1.00 95.50 533 ALA A O 1
ATOM 4203 N N . ALA A 1 534 ? 12.007 -21.561 -19.511 1.00 96.38 534 ALA A N 1
ATOM 4204 C CA . ALA A 1 534 ? 12.948 -22.407 -18.781 1.00 96.38 534 ALA A CA 1
ATOM 4205 C C . ALA A 1 534 ? 12.588 -23.897 -18.892 1.00 96.38 534 ALA A C 1
ATOM 4207 O O . ALA A 1 534 ? 13.465 -24.714 -19.168 1.00 96.38 534 ALA A O 1
ATOM 4208 N N . ASP A 1 535 ? 11.301 -24.225 -18.753 1.00 95.19 535 ASP A N 1
ATOM 4209 C CA . ASP A 1 535 ? 10.765 -25.585 -18.885 1.00 95.19 535 ASP A CA 1
ATOM 4210 C C . ASP A 1 535 ? 11.031 -26.146 -20.291 1.00 95.19 535 ASP A C 1
ATOM 4212 O O . ASP A 1 535 ? 11.575 -27.234 -20.442 1.00 95.19 535 ASP A O 1
ATOM 4216 N N . LYS A 1 536 ? 10.808 -25.338 -21.339 1.00 94.62 536 LYS A N 1
ATOM 4217 C CA . LYS A 1 536 ? 11.145 -25.695 -22.734 1.00 94.62 536 LYS A CA 1
ATOM 4218 C C . LYS A 1 536 ? 12.636 -25.943 -22.986 1.00 94.62 536 LYS A C 1
ATOM 4220 O O . LYS A 1 536 ? 12.981 -26.517 -24.016 1.00 94.62 536 LYS A O 1
ATOM 4225 N N . GLN A 1 537 ? 13.511 -25.457 -22.108 1.00 95.06 537 GLN A N 1
ATOM 4226 C CA . GLN A 1 537 ? 14.959 -25.675 -22.168 1.00 95.06 537 GLN A CA 1
ATOM 4227 C C . GLN A 1 537 ? 15.422 -26.787 -21.211 1.00 95.06 537 GLN A C 1
ATOM 4229 O O . GLN A 1 537 ? 16.627 -26.918 -20.991 1.00 95.06 537 GLN A O 1
ATOM 4234 N N . ASP A 1 538 ? 14.495 -27.546 -20.611 1.00 95.06 538 ASP A N 1
ATOM 4235 C CA . ASP A 1 538 ? 14.770 -28.552 -19.578 1.00 95.06 538 ASP A CA 1
ATOM 4236 C C . ASP A 1 538 ? 15.651 -27.990 -18.441 1.00 95.06 538 ASP A C 1
ATOM 4238 O O . ASP A 1 538 ? 16.586 -28.627 -17.943 1.00 95.06 538 ASP A O 1
ATOM 4242 N N . MET A 1 539 ? 15.405 -26.734 -18.051 1.00 96.25 539 MET A N 1
ATOM 4243 C CA . MET A 1 539 ? 16.237 -26.045 -17.072 1.00 96.25 539 MET A CA 1
ATOM 4244 C C . MET A 1 539 ? 15.986 -26.582 -15.660 1.00 96.25 539 MET A C 1
ATOM 4246 O O . MET A 1 539 ? 14.855 -26.661 -15.192 1.00 96.25 539 MET A O 1
ATOM 4250 N N . GLU A 1 540 ? 17.047 -26.880 -14.912 1.00 96.44 540 GLU A N 1
ATOM 4251 C CA . GLU A 1 540 ? 16.894 -27.222 -13.496 1.00 96.44 540 GLU A CA 1
ATOM 4252 C C . GLU A 1 540 ? 16.401 -26.027 -12.665 1.00 96.44 540 GLU A C 1
ATOM 4254 O O . GLU A 1 540 ? 16.910 -24.906 -12.792 1.00 96.44 540 GLU A O 1
ATOM 4259 N N . PHE A 1 541 ? 15.504 -26.286 -11.706 1.00 96.44 541 PHE A N 1
ATOM 4260 C CA . PHE A 1 541 ? 15.000 -25.263 -10.783 1.00 96.44 541 PHE A CA 1
ATOM 4261 C C . PHE A 1 541 ? 16.114 -24.548 -9.998 1.00 96.44 541 PHE A C 1
ATOM 4263 O O . PHE A 1 541 ? 15.991 -23.373 -9.655 1.00 96.44 541 PHE A O 1
ATOM 4270 N N . SER A 1 542 ? 17.239 -25.225 -9.749 1.00 94.69 542 SER A N 1
ATOM 4271 C CA . SER A 1 542 ? 18.423 -24.660 -9.089 1.00 94.69 542 SER A CA 1
ATOM 4272 C C . SER A 1 542 ? 19.004 -23.444 -9.832 1.00 94.69 542 SER A C 1
ATOM 4274 O O . SER A 1 542 ? 19.536 -22.531 -9.195 1.00 94.69 542 SER A O 1
ATOM 4276 N N . LYS A 1 543 ? 18.870 -23.398 -11.166 1.00 94.38 543 LYS A N 1
ATOM 4277 C CA . LYS A 1 543 ? 19.300 -22.277 -12.014 1.00 94.38 543 LYS A CA 1
ATOM 4278 C C . LYS A 1 543 ? 18.268 -21.150 -12.015 1.00 94.38 543 LYS A C 1
ATOM 4280 O O . LYS A 1 543 ? 18.643 -19.988 -11.840 1.00 94.38 543 LYS A O 1
ATOM 4285 N N . ILE A 1 544 ? 16.987 -21.508 -12.128 1.00 95.38 544 ILE A N 1
ATOM 4286 C CA . ILE A 1 544 ? 15.836 -20.588 -12.077 1.00 95.38 544 ILE A CA 1
ATOM 4287 C C . ILE A 1 544 ? 15.836 -19.812 -10.758 1.00 95.38 544 ILE A C 1
ATOM 4289 O O . ILE A 1 544 ? 15.810 -18.584 -10.722 1.00 95.38 544 ILE A O 1
ATOM 4293 N N . ASN A 1 545 ? 15.933 -20.547 -9.655 1.00 94.31 545 ASN A N 1
ATOM 4294 C CA . ASN A 1 545 ? 15.926 -20.020 -8.301 1.00 94.31 545 ASN A CA 1
ATOM 4295 C C . ASN A 1 545 ? 17.354 -19.817 -7.761 1.00 94.31 545 ASN A C 1
ATOM 4297 O O . ASN A 1 545 ? 17.583 -19.894 -6.551 1.00 94.31 545 ASN A O 1
ATOM 4301 N N . SER A 1 546 ? 18.324 -19.573 -8.651 1.00 93.00 546 SER A N 1
ATOM 4302 C CA . SER A 1 546 ? 19.691 -19.270 -8.231 1.00 93.00 546 SER A CA 1
ATOM 4303 C C . SER A 1 546 ? 19.718 -17.951 -7.451 1.00 93.00 546 SER A C 1
ATOM 4305 O O . SER A 1 546 ? 19.031 -16.998 -7.829 1.00 93.00 546 SER A O 1
ATOM 4307 N N . PRO A 1 547 ? 20.470 -17.874 -6.341 1.00 90.44 547 PRO A N 1
ATOM 4308 C CA . PRO A 1 547 ? 20.474 -16.674 -5.527 1.00 90.44 547 PRO A CA 1
ATOM 4309 C C . PRO A 1 547 ? 21.216 -15.533 -6.230 1.00 90.44 547 PRO A C 1
ATOM 4311 O O . PRO A 1 547 ? 22.180 -15.766 -6.972 1.00 90.44 547 PRO A O 1
ATOM 4314 N N . ASN A 1 548 ? 20.803 -14.300 -5.935 1.00 87.81 548 ASN A N 1
ATOM 4315 C CA . ASN A 1 548 ? 21.671 -13.135 -6.044 1.00 87.81 548 ASN A CA 1
ATOM 4316 C C . ASN A 1 548 ? 22.681 -13.153 -4.876 1.00 87.81 548 ASN A C 1
ATOM 4318 O O . ASN A 1 548 ? 23.119 -14.220 -4.444 1.00 87.81 548 ASN A O 1
ATOM 4322 N N . GLN A 1 549 ? 23.095 -12.002 -4.352 1.00 77.75 549 GLN A N 1
ATOM 4323 C CA . GLN A 1 549 ? 23.990 -11.968 -3.191 1.00 77.75 549 GLN A CA 1
ATOM 4324 C C . GLN A 1 549 ? 23.380 -12.587 -1.919 1.00 77.75 549 GLN A C 1
ATOM 4326 O O . GLN A 1 549 ? 24.135 -13.003 -1.039 1.00 77.75 549 GLN A O 1
ATOM 4331 N N . GLN A 1 550 ? 22.048 -12.630 -1.783 1.00 77.44 550 GLN A N 1
ATOM 4332 C CA . GLN A 1 550 ? 21.376 -13.005 -0.527 1.00 77.44 550 GLN A CA 1
ATOM 4333 C C . GLN A 1 550 ? 20.072 -13.790 -0.725 1.00 77.44 550 GLN A C 1
ATOM 4335 O O . GLN A 1 550 ? 19.768 -14.681 0.067 1.00 77.44 550 GLN A O 1
ATOM 4340 N N . PHE A 1 551 ? 19.320 -13.497 -1.782 1.00 89.00 551 PHE A N 1
ATOM 4341 C CA . PHE A 1 551 ? 17.955 -13.968 -1.973 1.00 89.00 551 PHE A CA 1
ATOM 4342 C C . PHE A 1 551 ? 17.778 -14.665 -3.311 1.00 89.00 551 PHE A C 1
ATOM 4344 O O . PHE A 1 551 ? 18.557 -14.499 -4.244 1.00 89.00 551 PHE A O 1
ATOM 4351 N N . THR A 1 552 ? 16.720 -15.457 -3.396 1.00 92.19 552 THR A N 1
ATOM 4352 C CA . THR A 1 552 ? 16.288 -16.119 -4.628 1.00 92.19 552 THR A CA 1
ATOM 4353 C C . THR A 1 552 ? 14.965 -15.516 -5.085 1.00 92.19 552 THR A C 1
ATOM 4355 O O . THR A 1 552 ? 14.297 -14.851 -4.298 1.00 92.19 552 THR A O 1
ATOM 4358 N N . MET A 1 553 ? 14.536 -15.801 -6.313 1.00 94.44 553 MET A N 1
ATOM 4359 C CA . MET A 1 553 ? 13.247 -15.324 -6.830 1.00 94.44 553 MET A CA 1
ATOM 4360 C C . MET A 1 553 ? 12.062 -15.692 -5.911 1.00 94.44 553 MET A C 1
ATOM 4362 O O . MET A 1 553 ? 11.217 -14.839 -5.665 1.00 94.44 553 MET A O 1
ATOM 4366 N N . CYS A 1 554 ? 12.067 -16.876 -5.279 1.00 93.56 554 CYS A N 1
ATOM 4367 C CA . CYS A 1 554 ? 11.028 -17.259 -4.307 1.00 93.56 554 CYS A CA 1
ATOM 4368 C C . CYS A 1 554 ? 10.892 -16.300 -3.108 1.00 93.56 554 CYS A C 1
ATOM 4370 O O . CYS A 1 554 ? 9.809 -16.206 -2.543 1.00 93.56 554 CYS A O 1
ATOM 4372 N N . HIS A 1 555 ? 11.965 -15.611 -2.701 1.00 90.50 555 HIS A N 1
ATOM 4373 C CA . HIS A 1 555 ? 11.908 -14.660 -1.584 1.00 90.50 555 HIS A CA 1
ATOM 4374 C C . HIS A 1 555 ? 11.163 -13.372 -1.961 1.00 90.50 555 HIS A C 1
ATOM 4376 O O . HIS A 1 555 ? 10.538 -12.769 -1.100 1.00 90.50 555 HIS A O 1
ATOM 4382 N N . TYR A 1 556 ? 11.215 -12.976 -3.236 1.00 90.56 556 TYR A N 1
ATOM 4383 C CA . TYR A 1 556 ? 10.591 -11.756 -3.758 1.00 90.56 556 TYR A CA 1
ATOM 4384 C C . TYR A 1 556 ? 9.129 -11.951 -4.195 1.00 90.56 556 TYR A C 1
ATOM 4386 O O . TYR A 1 556 ? 8.499 -11.009 -4.658 1.00 90.56 556 TYR A O 1
ATOM 4394 N N . LEU A 1 557 ? 8.569 -13.162 -4.090 1.00 90.62 557 LEU A N 1
ATOM 4395 C CA . LEU A 1 557 ? 7.149 -13.379 -4.383 1.00 90.62 557 LEU A CA 1
ATOM 4396 C C . LEU A 1 557 ? 6.286 -12.676 -3.333 1.00 90.62 557 LEU A C 1
ATOM 4398 O O . LEU A 1 557 ? 6.595 -12.761 -2.147 1.00 90.62 557 LEU A O 1
ATOM 4402 N N . SER A 1 558 ? 5.183 -12.038 -3.729 1.00 84.31 558 SER A N 1
ATOM 4403 C CA . SER A 1 558 ? 4.276 -11.428 -2.751 1.00 84.31 558 SER A CA 1
ATOM 4404 C C . SER A 1 558 ? 3.672 -12.477 -1.805 1.00 84.31 558 SER A C 1
ATOM 4406 O O . SER A 1 558 ? 3.491 -13.637 -2.199 1.00 84.31 558 SER A O 1
ATOM 4408 N N . PRO A 1 559 ? 3.289 -12.095 -0.570 1.00 78.44 559 PRO A N 1
ATOM 4409 C CA . PRO A 1 559 ? 2.614 -12.997 0.363 1.00 78.44 559 PRO A CA 1
ATOM 4410 C C . PRO A 1 559 ? 1.368 -13.671 -0.225 1.00 78.44 559 PRO A C 1
ATOM 4412 O O . PRO A 1 559 ? 1.079 -14.816 0.115 1.00 78.44 559 PRO A O 1
ATOM 4415 N N . ILE A 1 560 ? 0.660 -12.994 -1.134 1.00 78.81 560 ILE A N 1
ATOM 4416 C CA . ILE A 1 560 ? -0.511 -13.536 -1.834 1.00 78.81 560 ILE A CA 1
ATOM 4417 C C . ILE A 1 560 ? -0.125 -14.770 -2.653 1.00 78.81 560 ILE A C 1
ATOM 4419 O O . ILE A 1 560 ? -0.787 -15.797 -2.551 1.00 78.81 560 ILE A O 1
ATOM 4423 N N . ILE A 1 561 ? 0.980 -14.711 -3.402 1.00 85.31 561 ILE A N 1
ATOM 4424 C CA . ILE A 1 561 ? 1.487 -15.864 -4.158 1.00 85.31 561 ILE A CA 1
ATOM 4425 C C . ILE A 1 561 ? 2.006 -16.933 -3.203 1.00 85.31 561 ILE A C 1
ATOM 4427 O O . ILE A 1 561 ? 1.642 -18.099 -3.323 1.00 85.31 561 ILE A O 1
ATOM 4431 N N . GLN A 1 562 ? 2.840 -16.546 -2.235 1.00 84.94 562 GLN A N 1
ATOM 4432 C CA . GLN A 1 562 ? 3.479 -17.499 -1.324 1.00 84.94 562 GLN A CA 1
ATOM 4433 C C . GLN A 1 562 ? 2.459 -18.336 -0.536 1.00 84.94 562 GLN A C 1
ATOM 4435 O O . GLN A 1 562 ? 2.718 -19.502 -0.237 1.00 84.94 562 GLN A O 1
ATOM 4440 N N . ASN A 1 563 ? 1.299 -17.753 -0.220 1.00 77.81 563 ASN A N 1
ATOM 4441 C CA . ASN A 1 563 ? 0.227 -18.399 0.533 1.00 77.81 563 ASN A CA 1
ATOM 4442 C C . ASN A 1 563 ? -0.868 -19.022 -0.348 1.00 77.81 563 ASN A C 1
ATOM 4444 O O . ASN A 1 563 ? -1.821 -19.582 0.200 1.00 77.81 563 ASN A O 1
ATOM 4448 N N . ASN A 1 564 ? -0.754 -18.952 -1.679 1.00 79.31 564 ASN A N 1
ATOM 4449 C CA . ASN A 1 564 ? -1.756 -19.467 -2.606 1.00 79.31 564 ASN A CA 1
ATOM 4450 C C . ASN A 1 564 ? -1.152 -20.525 -3.552 1.00 79.31 564 ASN A C 1
ATOM 4452 O O . ASN A 1 564 ? -0.579 -20.186 -4.591 1.00 79.31 564 ASN A O 1
ATOM 4456 N N . PRO A 1 565 ? -1.308 -21.826 -3.230 1.00 82.56 565 PRO A N 1
ATOM 4457 C CA . PRO A 1 565 ? -0.814 -22.918 -4.066 1.00 82.56 565 PRO A CA 1
ATOM 4458 C C . PRO A 1 565 ? -1.356 -22.902 -5.498 1.00 82.56 565 PRO A C 1
ATOM 4460 O O . PRO A 1 565 ? -0.647 -23.335 -6.399 1.00 82.56 565 PRO A O 1
ATOM 4463 N N . GLY A 1 566 ? -2.575 -22.393 -5.714 1.00 84.25 566 GLY A N 1
ATOM 4464 C CA . GLY A 1 566 ? -3.165 -22.273 -7.049 1.00 84.25 566 GLY A CA 1
ATOM 4465 C C . GLY A 1 566 ? -2.406 -21.274 -7.919 1.00 84.25 566 GLY A C 1
ATOM 4466 O O . GLY A 1 566 ? -2.062 -21.587 -9.052 1.00 84.25 566 GLY A O 1
ATOM 4467 N N . ILE A 1 567 ? -2.043 -20.115 -7.360 1.00 85.38 567 ILE A N 1
ATOM 4468 C CA . ILE A 1 567 ? -1.231 -19.119 -8.076 1.00 85.38 567 ILE A CA 1
ATOM 4469 C C . ILE A 1 567 ? 0.200 -19.634 -8.299 1.00 85.38 567 ILE A C 1
ATOM 4471 O O . ILE A 1 567 ? 0.792 -19.403 -9.351 1.00 85.38 567 ILE A O 1
ATOM 4475 N N . ILE A 1 568 ? 0.765 -20.379 -7.340 1.00 90.81 568 ILE A N 1
ATOM 4476 C CA . ILE A 1 568 ? 2.066 -21.038 -7.536 1.00 90.81 568 ILE A CA 1
ATOM 4477 C C . ILE A 1 568 ? 1.990 -22.047 -8.689 1.00 90.81 568 ILE A C 1
ATOM 4479 O O . ILE A 1 568 ? 2.893 -22.074 -9.520 1.00 90.81 568 ILE A O 1
ATOM 4483 N N . ALA A 1 569 ? 0.937 -22.863 -8.752 1.00 91.19 569 ALA A N 1
ATOM 4484 C CA . ALA A 1 569 ? 0.745 -23.821 -9.836 1.00 91.19 569 ALA A CA 1
ATOM 4485 C C . ALA A 1 569 ? 0.624 -23.118 -11.196 1.00 91.19 569 ALA A C 1
ATOM 4487 O O . ALA A 1 569 ? 1.298 -23.523 -12.141 1.00 91.19 569 ALA A O 1
ATOM 4488 N N . ASP A 1 570 ? -0.147 -22.030 -11.263 1.00 92.00 570 ASP A N 1
ATOM 4489 C CA . ASP A 1 570 ? -0.339 -21.232 -12.476 1.00 92.00 570 ASP A CA 1
ATOM 4490 C C . ASP A 1 570 ? 0.971 -20.615 -13.002 1.00 92.00 570 ASP A C 1
ATOM 4492 O O . ASP A 1 570 ? 1.292 -20.717 -14.187 1.00 92.00 570 ASP A O 1
ATOM 4496 N N . ILE A 1 571 ? 1.765 -20.003 -12.119 1.00 94.88 571 ILE A N 1
ATOM 4497 C CA . ILE A 1 571 ? 3.007 -19.324 -12.513 1.00 94.88 571 ILE A CA 1
ATOM 4498 C C . ILE A 1 571 ? 4.129 -20.327 -12.792 1.00 94.88 571 ILE A C 1
ATOM 4500 O O . ILE A 1 571 ? 4.916 -20.133 -13.721 1.00 94.88 571 ILE A O 1
ATOM 4504 N N . PHE A 1 572 ? 4.251 -21.369 -11.965 1.00 96.31 572 PHE A N 1
ATOM 4505 C CA . PHE A 1 572 ? 5.437 -22.224 -11.946 1.00 96.31 572 PHE A CA 1
ATOM 4506 C C . PHE A 1 572 ? 5.261 -23.586 -12.615 1.00 96.31 572 PHE A C 1
ATOM 4508 O O . PHE A 1 572 ? 6.265 -24.261 -12.837 1.00 96.31 572 PHE A O 1
ATOM 4515 N N . GLY A 1 573 ? 4.033 -23.996 -12.946 1.00 93.50 573 GLY A N 1
ATOM 4516 C CA . GLY A 1 573 ? 3.749 -25.216 -13.700 1.00 93.50 573 GLY A CA 1
ATOM 4517 C C . GLY A 1 573 ? 4.456 -26.453 -13.137 1.00 93.50 573 GLY A C 1
ATOM 4518 O O . GLY A 1 573 ? 4.216 -26.870 -11.998 1.00 93.50 573 GLY A O 1
ATOM 4519 N N . SER A 1 574 ? 5.361 -27.034 -13.932 1.00 94.19 574 SER A N 1
ATOM 4520 C CA . SER A 1 574 ? 6.171 -28.207 -13.567 1.00 94.19 574 SER A CA 1
ATOM 4521 C C . SER A 1 574 ? 7.023 -27.992 -12.303 1.00 94.19 574 SER A C 1
ATOM 4523 O O . SER A 1 574 ? 7.219 -28.936 -11.534 1.00 94.19 574 SER A O 1
ATOM 4525 N N . TYR A 1 575 ? 7.437 -26.754 -12.012 1.00 96.88 575 TYR A N 1
ATOM 4526 C CA . TYR A 1 575 ? 8.280 -26.395 -10.865 1.00 96.88 575 TYR A CA 1
ATOM 4527 C C . TYR A 1 575 ? 7.507 -26.091 -9.573 1.00 96.88 575 TYR A C 1
ATOM 4529 O O . TYR A 1 575 ? 8.119 -25.778 -8.549 1.00 96.88 575 TYR A O 1
ATOM 4537 N N . GLN A 1 576 ? 6.171 -26.176 -9.563 1.00 95.69 576 GLN A N 1
ATOM 4538 C CA . GLN A 1 576 ? 5.355 -25.797 -8.396 1.00 95.69 576 GLN A CA 1
ATOM 4539 C C . GLN A 1 576 ? 5.772 -26.513 -7.096 1.00 95.69 576 GLN A C 1
ATOM 4541 O O . GLN A 1 576 ? 5.760 -25.923 -6.015 1.00 95.69 576 GLN A O 1
ATOM 4546 N N . LYS A 1 577 ? 6.191 -27.784 -7.192 1.00 94.31 577 LYS A N 1
ATOM 4547 C CA . LYS A 1 577 ? 6.632 -28.580 -6.037 1.00 94.31 577 LYS A CA 1
ATOM 4548 C C . LYS A 1 577 ? 7.968 -28.084 -5.494 1.00 94.31 577 LYS A C 1
ATOM 4550 O O . LYS A 1 577 ? 8.138 -28.038 -4.277 1.00 94.31 577 LYS A O 1
ATOM 4555 N N . ASP A 1 578 ? 8.885 -27.687 -6.372 1.00 96.62 578 ASP A N 1
ATOM 4556 C CA . ASP A 1 578 ? 10.183 -27.137 -5.984 1.00 96.62 578 ASP A CA 1
ATOM 4557 C C . ASP A 1 578 ? 10.030 -25.765 -5.324 1.00 96.62 578 ASP A C 1
ATOM 4559 O O . ASP A 1 578 ? 10.665 -25.486 -4.303 1.00 96.62 578 ASP A O 1
ATOM 4563 N N . VAL A 1 579 ? 9.127 -24.932 -5.850 1.00 94.31 579 VAL A N 1
ATOM 4564 C CA . VAL A 1 579 ? 8.764 -23.647 -5.240 1.00 94.31 579 VAL A CA 1
ATOM 4565 C C . VAL A 1 579 ? 8.140 -23.864 -3.867 1.00 94.31 579 VAL A C 1
ATOM 4567 O O . VAL A 1 579 ? 8.602 -23.267 -2.897 1.00 94.31 579 VAL A O 1
ATOM 4570 N N . ALA A 1 580 ? 7.161 -24.763 -3.738 1.00 90.75 580 ALA A N 1
ATOM 4571 C CA . ALA A 1 580 ? 6.541 -25.082 -2.452 1.00 90.75 580 ALA A CA 1
ATOM 4572 C C . ALA A 1 580 ? 7.565 -25.612 -1.432 1.00 90.75 580 ALA A C 1
ATOM 4574 O O . ALA A 1 580 ? 7.580 -25.180 -0.277 1.00 90.75 580 ALA A O 1
ATOM 4575 N N . ALA A 1 581 ? 8.470 -26.499 -1.860 1.00 92.06 581 ALA A N 1
ATOM 4576 C CA . ALA A 1 581 ? 9.559 -26.996 -1.024 1.00 92.06 581 ALA A CA 1
ATOM 4577 C C . ALA A 1 581 ? 10.500 -25.865 -0.591 1.00 92.06 581 ALA A C 1
ATOM 4579 O O . ALA A 1 581 ? 10.918 -25.812 0.567 1.00 92.06 581 ALA A O 1
ATOM 4580 N N . ARG A 1 582 ? 10.809 -24.922 -1.490 1.00 92.19 582 ARG A N 1
ATOM 4581 C CA . ARG A 1 582 ? 11.646 -23.768 -1.165 1.00 92.19 582 ARG A CA 1
ATOM 4582 C C . ARG A 1 582 ? 10.956 -22.812 -0.197 1.00 92.19 582 ARG A C 1
ATOM 4584 O O . ARG A 1 582 ? 11.598 -22.382 0.757 1.00 92.19 582 ARG A O 1
ATOM 4591 N N . LEU A 1 583 ? 9.679 -22.505 -0.404 1.00 88.25 583 LEU A N 1
ATOM 4592 C CA . LEU A 1 583 ? 8.898 -21.643 0.485 1.00 88.25 583 LEU A CA 1
ATOM 4593 C C . LEU A 1 583 ? 8.777 -22.241 1.890 1.00 88.25 583 LEU A C 1
ATOM 4595 O O . LEU A 1 583 ? 8.897 -21.510 2.866 1.00 88.25 583 LEU A O 1
ATOM 4599 N N . ALA A 1 584 ? 8.663 -23.567 2.014 1.00 85.25 584 ALA A N 1
ATOM 4600 C CA . ALA A 1 584 ? 8.680 -24.248 3.310 1.00 85.25 584 ALA A CA 1
ATOM 4601 C C . ALA A 1 584 ? 10.023 -24.117 4.062 1.00 85.25 584 ALA A C 1
ATOM 4603 O O . ALA A 1 584 ? 10.052 -24.224 5.288 1.00 85.25 584 ALA A O 1
ATOM 4604 N N . ILE A 1 585 ? 11.132 -23.891 3.346 1.00 84.94 585 ILE A N 1
ATOM 4605 C CA . ILE A 1 585 ? 12.450 -23.610 3.942 1.00 84.94 585 ILE A CA 1
ATOM 4606 C C . ILE A 1 585 ? 12.560 -22.138 4.351 1.00 84.94 585 ILE A C 1
ATOM 4608 O O . ILE A 1 585 ? 13.144 -21.844 5.390 1.00 84.94 585 ILE A O 1
ATOM 4612 N N . ILE A 1 586 ? 12.030 -21.225 3.529 1.00 78.62 586 ILE A N 1
ATOM 4613 C CA . ILE A 1 586 ? 12.035 -19.775 3.792 1.00 78.62 586 ILE A CA 1
ATOM 4614 C C . ILE A 1 586 ? 11.163 -19.454 5.012 1.00 78.62 586 ILE A C 1
ATOM 4616 O O . ILE A 1 586 ? 11.571 -18.677 5.870 1.00 78.62 586 ILE A O 1
ATOM 4620 N N . HIS A 1 587 ? 10.011 -20.119 5.119 1.00 69.25 587 HIS A N 1
ATOM 4621 C CA . HIS A 1 587 ? 9.062 -20.007 6.223 1.00 69.25 587 HIS A CA 1
ATOM 4622 C C . HIS A 1 587 ? 9.028 -21.312 7.019 1.00 69.25 587 HIS A C 1
ATOM 4624 O O . HIS A 1 587 ? 8.067 -22.082 6.897 1.00 69.25 587 HIS A O 1
ATOM 4630 N N . PRO A 1 588 ? 10.071 -21.622 7.812 1.00 50.06 588 PRO A N 1
ATOM 4631 C CA . PRO A 1 588 ? 10.056 -22.834 8.610 1.00 50.06 588 PRO A CA 1
ATOM 4632 C C . PRO A 1 588 ? 8.839 -22.785 9.533 1.00 50.06 588 PRO A C 1
ATOM 4634 O O . PRO A 1 588 ? 8.634 -21.806 10.253 1.00 50.06 588 PRO A O 1
ATOM 4637 N N . LYS A 1 589 ? 8.022 -23.848 9.517 1.00 42.72 589 LYS A N 1
ATOM 4638 C CA . LYS A 1 589 ? 6.941 -24.001 10.499 1.00 42.72 589 LYS A CA 1
ATOM 4639 C C . LYS A 1 589 ? 7.532 -23.757 11.893 1.00 42.72 589 LYS A C 1
ATOM 4641 O O . LYS A 1 589 ? 8.618 -24.286 12.160 1.00 42.72 589 LYS A O 1
ATOM 4646 N N . PRO A 1 590 ? 6.862 -22.991 12.773 1.00 36.69 590 PRO A N 1
ATOM 4647 C CA . PRO A 1 590 ? 7.358 -22.777 14.122 1.00 36.69 590 PRO A CA 1
ATOM 4648 C C . PRO A 1 590 ? 7.652 -24.139 14.747 1.00 36.69 590 PRO A C 1
ATOM 4650 O O . PRO A 1 590 ? 6.795 -25.025 14.783 1.00 36.69 590 PRO A O 1
ATOM 4653 N N . ILE A 1 591 ? 8.907 -24.334 15.158 1.00 30.61 591 ILE A N 1
ATOM 4654 C CA . ILE A 1 591 ? 9.337 -25.553 15.833 1.00 30.61 591 ILE A CA 1
ATOM 4655 C C . ILE A 1 591 ? 8.515 -25.612 17.117 1.00 30.61 591 ILE A C 1
ATOM 4657 O O . ILE A 1 591 ? 8.777 -24.852 18.050 1.00 30.61 591 ILE A O 1
ATOM 4661 N N . GLN A 1 592 ? 7.525 -26.506 17.166 1.00 34.53 592 GLN A N 1
ATOM 4662 C CA . GLN A 1 592 ? 6.919 -26.927 18.421 1.00 34.53 592 GLN A CA 1
ATOM 4663 C C . GLN A 1 592 ? 8.063 -27.450 19.291 1.00 34.53 592 GLN A C 1
ATOM 4665 O O . GLN A 1 592 ? 8.552 -28.565 19.096 1.00 34.53 592 GLN A O 1
ATOM 4670 N N . LYS A 1 593 ? 8.562 -26.627 20.220 1.00 28.73 593 LYS A N 1
ATOM 4671 C CA . LYS A 1 593 ? 9.416 -27.133 21.291 1.00 28.73 593 LYS A CA 1
ATOM 4672 C C . LYS A 1 593 ? 8.591 -28.193 22.007 1.00 28.73 593 LYS A C 1
ATOM 4674 O O . LYS A 1 593 ? 7.461 -27.925 22.404 1.00 28.73 593 LYS A O 1
ATOM 4679 N N . ALA A 1 594 ? 9.146 -29.401 22.078 1.00 24.84 594 ALA A N 1
ATOM 4680 C CA . ALA A 1 594 ? 8.466 -30.566 22.617 1.00 24.84 594 ALA A CA 1
ATOM 4681 C C . ALA A 1 594 ? 7.804 -30.229 23.967 1.00 24.84 594 ALA A C 1
ATOM 4683 O O . ALA A 1 594 ? 8.461 -29.628 24.824 1.00 24.84 594 ALA A O 1
ATOM 4684 N N . PRO A 1 595 ? 6.530 -30.603 24.172 1.00 30.83 595 PRO A N 1
ATOM 4685 C CA . PRO A 1 595 ? 5.871 -30.391 25.444 1.00 30.83 595 PRO A CA 1
ATOM 4686 C C . PRO A 1 595 ? 6.599 -31.209 26.512 1.00 30.83 595 PRO A C 1
ATOM 4688 O O . PRO A 1 595 ? 6.796 -32.419 26.369 1.00 30.83 595 PRO A O 1
ATOM 4691 N N . VAL A 1 596 ? 6.994 -30.545 27.596 1.00 28.70 596 VAL A N 1
ATOM 4692 C CA . VAL A 1 596 ? 7.359 -31.221 28.840 1.00 28.70 596 VAL A CA 1
ATOM 4693 C C . VAL A 1 596 ? 6.084 -31.892 29.350 1.00 28.70 596 VAL A C 1
ATOM 4695 O O . VAL A 1 596 ? 5.193 -31.230 29.872 1.00 28.70 596 VAL A O 1
ATOM 4698 N N . GLN A 1 597 ? 5.959 -33.200 29.125 1.00 25.47 597 GLN A N 1
ATOM 4699 C CA . GLN A 1 597 ? 4.844 -33.992 29.644 1.00 25.47 597 GLN A CA 1
ATOM 4700 C C . GLN A 1 597 ? 4.974 -34.224 31.153 1.00 25.47 597 GLN A C 1
ATOM 4702 O O . GLN A 1 597 ? 6.075 -34.461 31.659 1.00 25.47 597 GLN A O 1
ATOM 4707 N N . PRO A 1 598 ? 3.822 -34.344 31.829 1.00 23.61 598 PRO A N 1
ATOM 4708 C CA . PRO A 1 598 ? 3.556 -35.569 32.577 1.00 23.61 598 PRO A CA 1
ATOM 4709 C C . PRO A 1 598 ? 2.195 -36.224 32.229 1.00 23.61 598 PRO A C 1
ATOM 4711 O O . PRO A 1 598 ? 1.147 -35.605 32.356 1.00 23.61 598 PRO A O 1
ATOM 4714 N N . VAL A 1 599 ? 2.260 -37.497 31.794 1.00 21.77 599 VAL A N 1
ATOM 4715 C CA . VAL A 1 599 ? 1.428 -38.690 32.143 1.00 21.77 599 VAL A CA 1
ATOM 4716 C C . VAL A 1 599 ? -0.083 -38.461 32.435 1.00 21.77 599 VAL A C 1
ATOM 4718 O O . VAL A 1 599 ? -0.418 -38.008 33.520 1.00 21.77 599 VAL A O 1
ATOM 4721 N N . SER A 1 600 ? -1.016 -38.648 31.474 1.00 24.20 600 SER A N 1
ATOM 4722 C CA . SER A 1 600 ? -1.901 -39.821 31.130 1.00 24.20 600 SER A CA 1
ATOM 4723 C C . SER A 1 600 ? -2.886 -40.311 32.233 1.00 24.20 600 SER A C 1
ATOM 4725 O O . SER A 1 600 ? -2.482 -40.349 33.385 1.00 24.20 600 SER A O 1
ATOM 4727 N N . VAL A 1 601 ? -4.148 -40.759 32.027 1.00 22.11 601 VAL A N 1
ATOM 4728 C CA . VAL A 1 601 ? -4.774 -41.671 31.023 1.00 22.11 601 VAL A CA 1
ATOM 4729 C C . VAL A 1 601 ? -6.325 -41.537 31.023 1.00 22.11 601 VAL A C 1
ATOM 4731 O O . VAL A 1 601 ? -6.910 -41.331 32.084 1.00 22.11 601 VAL A O 1
ATOM 4734 N N . SER A 1 602 ? -6.951 -41.844 29.869 1.00 21.00 602 SER A N 1
ATOM 4735 C CA . SER A 1 602 ? -8.288 -42.465 29.608 1.00 21.00 602 SER A CA 1
ATOM 4736 C C . SER A 1 602 ? -9.278 -41.562 28.848 1.00 21.00 602 SER A C 1
ATOM 4738 O O . SER A 1 602 ? -9.516 -40.442 29.261 1.00 21.00 602 SER A O 1
ATOM 4740 N N . ASN A 1 603 ? -9.905 -41.939 27.728 1.00 23.17 603 ASN A N 1
ATOM 4741 C CA . ASN A 1 603 ? -9.890 -43.157 26.919 1.00 23.17 603 ASN A CA 1
ATOM 4742 C C . ASN A 1 603 ? -10.348 -42.830 25.478 1.00 23.17 603 ASN A C 1
ATOM 4744 O O . ASN A 1 603 ? -11.278 -42.062 25.266 1.00 23.17 603 ASN A O 1
ATOM 4748 N N . VAL A 1 604 ? -9.681 -43.487 24.530 1.00 25.62 604 VAL A N 1
ATOM 4749 C CA . VAL A 1 604 ? -10.072 -43.919 23.176 1.00 25.62 604 VAL A CA 1
ATOM 4750 C C . VAL A 1 604 ? -11.573 -43.872 22.831 1.00 25.62 604 VAL A C 1
ATOM 4752 O O . VAL A 1 604 ? -12.392 -44.499 23.497 1.00 25.62 604 VAL A O 1
ATOM 4755 N N . GLY A 1 605 ? -11.877 -43.285 21.670 1.00 21.11 605 GLY A N 1
ATOM 4756 C CA . GLY A 1 605 ? -13.105 -43.488 20.899 1.00 21.11 605 GLY A CA 1
ATOM 4757 C C . GLY A 1 605 ? -12.834 -43.219 19.417 1.00 21.11 605 GLY A C 1
ATOM 4758 O O . GLY A 1 605 ? -12.506 -42.101 19.040 1.00 21.11 605 GLY A O 1
ATOM 4759 N N . MET A 1 606 ? -12.888 -44.276 18.602 1.00 25.08 606 MET A N 1
ATOM 4760 C CA . MET A 1 606 ? -12.786 -44.257 17.137 1.00 25.08 606 MET A CA 1
ATOM 4761 C C . MET A 1 606 ? -13.877 -43.374 16.497 1.00 25.08 606 MET A C 1
ATOM 4763 O O . MET A 1 606 ? -14.862 -43.059 17.151 1.00 25.08 606 MET A O 1
ATOM 4767 N N . PHE A 1 607 ? -13.712 -43.068 15.202 1.00 23.39 607 PHE A N 1
ATOM 4768 C CA . PHE A 1 607 ? -14.504 -42.167 14.340 1.00 23.39 607 PHE A CA 1
ATOM 4769 C C . PHE A 1 607 ? -14.058 -40.695 14.300 1.00 23.39 607 PHE A C 1
ATOM 4771 O O . PHE A 1 607 ? -14.827 -39.782 14.574 1.00 23.39 607 PHE A O 1
ATOM 4778 N N . ALA A 1 608 ? -12.846 -40.445 13.793 1.00 22.06 608 ALA A N 1
ATOM 4779 C CA . ALA A 1 608 ? -12.667 -39.271 12.941 1.00 22.06 608 ALA A CA 1
ATOM 4780 C C . ALA A 1 608 ? -13.328 -39.589 11.591 1.00 22.06 608 ALA A C 1
ATOM 4782 O O . ALA A 1 608 ? -12.737 -40.259 10.741 1.00 22.06 608 ALA A O 1
ATOM 4783 N N . GLN A 1 609 ? -14.580 -39.166 11.410 1.00 22.59 609 GLN A N 1
ATOM 4784 C CA . GLN A 1 609 ? -15.107 -38.993 10.062 1.00 22.59 609 GLN A CA 1
ATOM 4785 C C . GLN A 1 609 ? -14.187 -37.988 9.366 1.00 22.59 609 GLN A C 1
ATOM 4787 O O . GLN A 1 609 ? -13.995 -36.872 9.850 1.00 22.59 609 GLN A O 1
ATOM 4792 N N . LYS A 1 610 ? -13.568 -38.410 8.258 1.00 22.86 610 LYS A N 1
ATOM 4793 C CA . LYS A 1 610 ? -12.976 -37.481 7.297 1.00 22.86 610 LYS A CA 1
ATOM 4794 C C . LYS A 1 610 ? -14.035 -36.414 7.015 1.00 22.86 610 LYS A C 1
ATOM 4796 O O . LYS A 1 610 ? -15.094 -36.755 6.492 1.00 22.86 610 LYS A O 1
ATOM 4801 N N . LYS A 1 611 ? -13.759 -35.154 7.366 1.00 25.52 611 LYS A N 1
ATOM 4802 C CA . LYS A 1 611 ? -14.466 -34.032 6.744 1.00 25.52 611 LYS A CA 1
ATOM 4803 C C . LYS A 1 611 ? -14.303 -34.216 5.228 1.00 25.52 611 LYS A C 1
ATOM 4805 O O . LYS A 1 611 ? -13.160 -34.418 4.805 1.00 25.52 611 LYS A O 1
ATOM 4810 N N . PRO A 1 612 ? -15.386 -34.236 4.436 1.00 27.50 612 PRO A N 1
ATOM 4811 C CA . PRO A 1 612 ? -15.260 -34.258 2.991 1.00 27.50 612 PRO A CA 1
ATOM 4812 C C . PRO A 1 612 ? -14.503 -32.997 2.582 1.00 27.50 612 PRO A C 1
ATOM 4814 O O . PRO A 1 612 ? -14.798 -31.902 3.063 1.00 27.50 612 PRO A O 1
ATOM 4817 N N . GLU A 1 613 ? -13.492 -33.158 1.739 1.00 35.97 613 GLU A N 1
ATOM 4818 C CA . GLU A 1 613 ? -13.019 -32.048 0.919 1.00 35.97 613 GLU A CA 1
ATOM 4819 C C . GLU A 1 613 ? -14.226 -31.517 0.120 1.00 35.97 613 GLU A C 1
ATOM 4821 O O . GLU A 1 613 ? -15.079 -32.326 -0.259 1.00 35.97 613 GLU A O 1
ATOM 4826 N N . PRO A 1 614 ? -14.365 -30.197 -0.098 1.00 41.53 614 PRO A N 1
ATOM 4827 C CA . PRO A 1 614 ? -15.470 -29.680 -0.893 1.00 41.53 614 PRO A CA 1
ATOM 4828 C C . PRO A 1 614 ? -15.330 -30.218 -2.321 1.00 41.53 614 PRO A C 1
ATOM 4830 O O . PRO A 1 614 ? -14.397 -29.850 -3.037 1.00 41.53 614 PRO A O 1
ATOM 4833 N N . VAL A 1 615 ? -16.234 -31.126 -2.684 1.00 51.84 615 VAL A N 1
ATOM 4834 C CA . VAL A 1 615 ? -16.425 -31.632 -4.047 1.00 51.84 615 VAL A CA 1
ATOM 4835 C C . VAL A 1 615 ? -16.861 -30.448 -4.914 1.00 51.84 615 VAL A C 1
ATOM 4837 O O . VAL A 1 615 ? -17.605 -29.588 -4.437 1.00 51.84 615 VAL A O 1
ATOM 4840 N N . SER A 1 616 ? -16.362 -30.339 -6.149 1.00 70.12 616 SER A N 1
ATOM 4841 C CA . SER A 1 616 ? -16.783 -29.262 -7.053 1.00 70.12 616 SER A CA 1
ATOM 4842 C C . SER A 1 616 ? -18.301 -29.330 -7.236 1.00 70.12 616 SER A C 1
ATOM 4844 O O . SER A 1 616 ? -18.827 -30.402 -7.528 1.00 70.12 616 SER A O 1
ATOM 4846 N N . ALA A 1 617 ? -19.018 -28.212 -7.072 1.00 80.69 617 ALA A N 1
ATOM 4847 C CA . ALA A 1 617 ? -20.474 -28.186 -7.249 1.00 80.69 617 ALA A CA 1
ATOM 4848 C C . ALA A 1 617 ? -20.889 -28.703 -8.641 1.00 80.69 617 ALA A C 1
ATOM 4850 O O . ALA A 1 617 ? -21.917 -29.366 -8.779 1.00 80.69 617 ALA A O 1
ATOM 4851 N N . TRP A 1 618 ? -20.026 -28.480 -9.641 1.00 83.12 618 TRP A N 1
ATOM 4852 C CA . TRP A 1 618 ? -20.155 -29.053 -10.975 1.00 83.12 618 TRP A CA 1
ATOM 4853 C C . TRP A 1 618 ? -20.064 -30.582 -10.985 1.00 83.12 618 TRP A C 1
ATOM 4855 O O . TRP A 1 618 ? -20.880 -31.207 -11.636 1.00 83.12 618 TRP A O 1
ATOM 4865 N N . GLU A 1 619 ? -19.141 -31.204 -10.249 1.00 82.00 619 GLU A N 1
ATOM 4866 C CA . GLU A 1 619 ? -18.950 -32.666 -10.279 1.00 82.00 619 GLU A CA 1
ATOM 4867 C C . GLU A 1 619 ? -20.153 -33.417 -9.684 1.00 82.00 619 GLU A C 1
ATOM 4869 O O . GLU A 1 619 ? -20.548 -34.466 -10.195 1.00 82.00 619 GLU A O 1
ATOM 4874 N N . GLU A 1 620 ? -20.772 -32.887 -8.623 1.00 84.31 620 GLU A N 1
ATOM 4875 C CA . GLU A 1 620 ? -22.007 -33.475 -8.082 1.00 84.31 620 GLU A CA 1
ATOM 4876 C C . GLU A 1 620 ? -23.219 -33.195 -8.983 1.00 84.31 620 GLU A C 1
ATOM 4878 O O . GLU A 1 620 ? -24.064 -34.078 -9.154 1.00 84.31 620 GLU A O 1
ATOM 4883 N N . LEU A 1 621 ? -23.291 -32.012 -9.610 1.00 82.75 621 LEU A N 1
ATOM 4884 C CA . LEU A 1 621 ? -24.332 -31.719 -10.596 1.00 82.75 621 LEU A CA 1
ATOM 4885 C C . LEU A 1 621 ? -24.192 -32.633 -11.824 1.00 82.75 621 LEU A C 1
ATOM 4887 O O . LEU A 1 621 ? -25.139 -33.328 -12.173 1.00 82.75 621 LEU A O 1
ATOM 4891 N N . GLU A 1 622 ? -23.007 -32.730 -12.418 1.00 84.12 622 GLU A N 1
ATOM 4892 C CA . GLU A 1 622 ? -22.681 -33.604 -13.550 1.00 84.12 622 GLU A CA 1
ATOM 4893 C C . GLU A 1 622 ? -23.044 -35.063 -13.250 1.00 84.12 622 GLU A C 1
ATOM 4895 O O . GLU A 1 622 ? -23.711 -35.729 -14.041 1.00 84.12 622 GLU A O 1
ATOM 4900 N N . LYS A 1 623 ? -22.695 -35.556 -12.059 1.00 85.50 623 LYS A N 1
ATOM 4901 C CA . LYS A 1 623 ? -23.033 -36.914 -11.619 1.00 85.50 623 LYS A CA 1
ATOM 4902 C C . LYS A 1 623 ? -24.539 -37.155 -11.509 1.00 85.50 623 LYS A C 1
ATOM 4904 O O . LYS A 1 623 ? -24.992 -38.261 -11.798 1.00 85.50 623 LYS A O 1
ATOM 4909 N N . SER A 1 624 ? -25.320 -36.152 -11.107 1.00 82.94 624 SER A N 1
ATOM 4910 C CA . SER A 1 624 ? -26.786 -36.256 -11.118 1.00 82.94 624 SER A CA 1
ATOM 4911 C C . SER A 1 624 ? -27.355 -36.277 -12.542 1.00 82.94 624 SER A C 1
ATOM 4913 O O . SER A 1 624 ? -28.292 -37.028 -12.829 1.00 82.94 624 SER A O 1
ATOM 4915 N N . LEU A 1 625 ? -26.721 -35.539 -13.459 1.00 81.00 625 LEU A N 1
ATOM 4916 C CA . LEU A 1 625 ? -27.131 -35.417 -14.855 1.00 81.00 625 LEU A CA 1
ATOM 4917 C C . LEU A 1 625 ? -26.802 -36.658 -15.692 1.00 81.00 625 LEU A C 1
ATOM 4919 O O . LEU A 1 625 ? -27.518 -36.939 -16.646 1.00 81.00 625 LEU A O 1
ATOM 4923 N N . GLN A 1 626 ? -25.816 -37.474 -15.294 1.00 77.69 626 GLN A N 1
ATOM 4924 C CA . GLN A 1 626 ? -25.487 -38.757 -15.950 1.00 77.69 626 GLN A CA 1
ATOM 4925 C C . GLN A 1 626 ? -26.662 -39.754 -16.007 1.00 77.69 626 GLN A C 1
ATOM 4927 O O . GLN A 1 626 ? -26.589 -40.754 -16.722 1.00 77.69 626 GLN A O 1
ATOM 4932 N N . THR A 1 627 ? -27.733 -39.510 -15.246 1.00 67.62 627 THR A N 1
ATOM 4933 C CA . THR A 1 627 ? -28.943 -40.347 -15.203 1.00 67.62 627 THR A CA 1
ATOM 4934 C C . THR A 1 627 ? -30.189 -39.677 -15.788 1.00 67.62 627 THR A C 1
ATOM 4936 O O . THR A 1 627 ? -31.261 -40.283 -15.773 1.00 67.62 627 THR A O 1
ATOM 4939 N N . PHE A 1 628 ? -30.067 -38.448 -16.297 1.00 69.81 628 PHE A N 1
ATOM 4940 C CA . PHE A 1 628 ? -31.175 -37.644 -16.813 1.00 69.81 628 PHE A CA 1
ATOM 4941 C C . PHE A 1 628 ? -31.258 -37.706 -18.345 1.00 69.81 628 PHE A C 1
ATOM 4943 O O . PHE A 1 628 ? -30.250 -37.592 -19.031 1.00 69.81 628 PHE A O 1
ATOM 4950 N N . GLU A 1 629 ? -32.475 -37.855 -18.881 1.00 72.44 629 GLU A N 1
ATOM 4951 C CA . GLU A 1 629 ? -32.754 -37.868 -20.333 1.00 72.44 629 GLU A CA 1
ATOM 4952 C C . GLU A 1 629 ? -33.229 -36.496 -20.868 1.00 72.44 629 GLU A C 1
ATOM 4954 O O . GLU A 1 629 ? -33.567 -36.374 -22.041 1.00 72.44 629 GLU A O 1
ATOM 4959 N N . ASP A 1 630 ? -33.288 -35.458 -20.022 1.00 83.00 630 ASP A N 1
ATOM 4960 C CA . ASP A 1 630 ? -33.740 -34.116 -20.418 1.00 83.00 630 ASP A CA 1
ATOM 4961 C C . ASP A 1 630 ? -32.588 -33.288 -21.009 1.00 83.00 630 ASP A C 1
ATOM 4963 O O . ASP A 1 630 ? -31.780 -32.701 -20.285 1.00 83.00 630 ASP A O 1
ATOM 4967 N N . GLU A 1 631 ? -32.539 -33.227 -22.339 1.00 82.12 631 GLU A N 1
ATOM 4968 C CA . GLU A 1 631 ? -31.536 -32.473 -23.102 1.00 82.12 631 GLU A CA 1
ATOM 4969 C C . GLU A 1 631 ? -31.508 -30.975 -22.742 1.00 82.12 631 GLU A C 1
ATOM 4971 O O . GLU A 1 631 ? -30.439 -30.363 -22.732 1.00 82.12 631 GLU A O 1
ATOM 4976 N N . THR A 1 632 ? -32.651 -30.383 -22.368 1.00 85.56 632 THR A N 1
ATOM 4977 C CA . THR A 1 632 ? -32.741 -28.950 -22.028 1.00 85.56 632 THR A CA 1
ATOM 4978 C C . THR A 1 632 ? -32.035 -28.652 -20.708 1.00 85.56 632 THR A C 1
ATOM 4980 O O . THR A 1 632 ? -31.323 -27.651 -20.579 1.00 85.56 632 THR A O 1
ATOM 4983 N N . LEU A 1 633 ? -32.196 -29.538 -19.722 1.00 88.56 633 LEU A N 1
ATOM 4984 C CA . LEU A 1 633 ? -31.531 -29.420 -18.426 1.00 88.56 633 LEU A CA 1
ATOM 4985 C C . LEU A 1 633 ? -30.019 -29.636 -18.551 1.00 88.56 633 LEU A C 1
ATOM 4987 O O . LEU A 1 633 ? -29.253 -28.894 -17.939 1.00 88.56 633 LEU A O 1
ATOM 4991 N N . VAL A 1 634 ? -29.589 -30.617 -19.350 1.00 85.75 634 VAL A N 1
ATOM 4992 C CA . VAL A 1 634 ? -28.162 -30.895 -19.580 1.00 85.75 634 VAL A CA 1
ATOM 4993 C C . VAL A 1 634 ? -27.482 -29.698 -20.244 1.00 85.75 634 VAL A C 1
ATOM 4995 O O . VAL A 1 634 ? -26.449 -29.236 -19.759 1.00 85.75 634 VAL A O 1
ATOM 4998 N N . MET A 1 635 ? -28.098 -29.137 -21.289 1.00 89.50 635 MET A N 1
ATOM 4999 C CA . MET A 1 635 ? -27.611 -27.923 -21.946 1.00 89.50 635 MET A CA 1
ATOM 5000 C C . MET A 1 635 ? -27.521 -26.746 -20.963 1.00 89.50 635 MET A C 1
ATOM 5002 O O . MET A 1 635 ? -26.472 -26.113 -20.849 1.00 89.50 635 MET A O 1
ATOM 5006 N N . SER A 1 636 ? -28.590 -26.491 -20.200 1.00 92.31 636 SER A N 1
ATOM 5007 C CA . SER A 1 636 ? -28.621 -25.411 -19.203 1.00 92.31 636 SER A CA 1
ATOM 5008 C C . SER A 1 636 ? -27.519 -25.577 -18.153 1.00 92.31 636 SER A C 1
ATOM 5010 O O . SER A 1 636 ? -26.843 -24.612 -17.800 1.00 92.31 636 SER A O 1
ATOM 5012 N N . ALA A 1 637 ? -27.297 -26.803 -17.677 1.00 90.62 637 ALA A N 1
ATOM 5013 C CA . ALA A 1 637 ? -26.268 -27.100 -16.692 1.00 90.62 637 ALA A CA 1
ATOM 5014 C C . ALA A 1 637 ? -24.851 -26.896 -17.235 1.00 90.62 637 ALA A C 1
ATOM 5016 O O . ALA A 1 637 ? -24.027 -26.340 -16.515 1.00 90.62 637 ALA A O 1
ATOM 5017 N N . LEU A 1 638 ? -24.568 -27.283 -18.484 1.00 88.56 638 LEU A N 1
ATOM 5018 C CA . LEU A 1 638 ? -23.261 -27.070 -19.115 1.00 88.56 638 LEU A CA 1
ATOM 5019 C C . LEU A 1 638 ? -22.937 -25.579 -19.266 1.00 88.56 638 LEU A C 1
ATOM 5021 O O . LEU A 1 638 ? -21.849 -25.149 -18.884 1.00 88.56 638 LEU A O 1
ATOM 5025 N N . VAL A 1 639 ? -23.886 -24.768 -19.743 1.00 91.31 639 VAL A N 1
ATOM 5026 C CA . VAL A 1 639 ? -23.673 -23.319 -19.919 1.00 91.31 639 VAL A CA 1
ATOM 5027 C C . VAL A 1 639 ? -23.499 -22.616 -18.567 1.00 91.31 639 VAL A C 1
ATOM 5029 O O . VAL A 1 639 ? -22.588 -21.805 -18.399 1.00 91.31 639 VAL A O 1
ATOM 5032 N N . VAL A 1 640 ? -24.316 -22.966 -17.568 1.00 93.06 640 VAL A N 1
ATOM 5033 C CA . VAL A 1 640 ? -24.191 -22.447 -16.194 1.00 93.06 640 VAL A CA 1
ATOM 5034 C C . VAL A 1 640 ? -22.867 -22.873 -15.555 1.00 93.06 640 VAL A C 1
ATOM 5036 O O . VAL A 1 640 ? -22.199 -22.064 -14.908 1.00 93.06 640 VAL A O 1
ATOM 5039 N N . ALA A 1 641 ? -22.449 -24.121 -15.764 1.00 88.44 641 ALA A N 1
ATOM 5040 C CA . ALA A 1 641 ? -21.176 -24.625 -15.274 1.00 88.44 641 ALA A CA 1
ATOM 5041 C C . ALA A 1 641 ? -19.991 -23.940 -15.945 1.00 88.44 641 ALA A C 1
ATOM 5043 O O . ALA A 1 641 ? -19.021 -23.640 -15.256 1.00 88.44 641 ALA A O 1
ATOM 5044 N N . ARG A 1 642 ? -20.070 -23.637 -17.247 1.00 91.44 642 ARG A N 1
ATOM 5045 C CA . ARG A 1 642 ? -19.028 -22.893 -17.959 1.00 91.44 642 ARG A CA 1
ATOM 5046 C C . ARG A 1 642 ? -18.753 -21.564 -17.269 1.00 91.44 642 ARG A C 1
ATOM 5048 O O . ARG A 1 642 ? -17.610 -21.305 -16.905 1.00 91.44 642 ARG A O 1
ATOM 5055 N N . GLU A 1 643 ? -19.786 -20.760 -17.017 1.00 92.31 643 GLU A N 1
ATOM 5056 C CA . GLU A 1 643 ? -19.610 -19.453 -16.368 1.00 92.31 643 GLU A CA 1
ATOM 5057 C C . GLU A 1 643 ? -19.231 -19.572 -14.884 1.00 92.31 643 GLU A C 1
ATOM 5059 O O . GLU A 1 643 ? -18.392 -18.807 -14.405 1.00 92.31 643 GLU A O 1
ATOM 5064 N N . TYR A 1 644 ? -19.757 -20.568 -14.161 1.00 88.94 644 TYR A N 1
ATOM 5065 C CA . TYR A 1 644 ? -19.306 -20.861 -12.798 1.00 88.94 644 TYR A CA 1
ATOM 5066 C C . TYR A 1 644 ? -17.808 -21.195 -12.765 1.00 88.94 644 TYR A C 1
ATOM 5068 O O . TYR A 1 644 ? -17.038 -20.556 -12.049 1.00 88.94 644 TYR A O 1
ATOM 5076 N N . LEU A 1 645 ? -17.367 -22.165 -13.569 1.00 83.69 645 LEU A N 1
ATOM 5077 C CA . LEU A 1 645 ? -15.985 -22.643 -13.603 1.00 83.69 645 LEU A CA 1
ATOM 5078 C C . LEU A 1 645 ? -15.017 -21.562 -14.107 1.00 83.69 645 LEU A C 1
ATOM 5080 O O . LEU A 1 645 ? -13.901 -21.478 -13.595 1.00 83.69 645 LEU A O 1
ATOM 5084 N N . LYS A 1 646 ? -15.459 -20.691 -15.025 1.00 85.94 646 LYS A N 1
ATOM 5085 C CA . LYS A 1 646 ? -14.733 -19.491 -15.473 1.00 85.94 646 LYS A CA 1
ATOM 5086 C C . LYS A 1 646 ? -14.405 -18.557 -14.313 1.00 85.94 646 LYS A C 1
ATOM 5088 O O . LYS A 1 646 ? -13.262 -18.139 -14.162 1.00 85.94 646 LYS A O 1
ATOM 5093 N N . ALA A 1 647 ? -15.388 -18.275 -13.455 1.00 76.88 647 ALA A N 1
ATOM 5094 C CA . ALA A 1 647 ? -15.201 -17.443 -12.267 1.00 76.88 647 ALA A CA 1
ATOM 5095 C C . ALA A 1 647 ? -14.333 -18.123 -11.192 1.00 76.88 647 ALA A C 1
ATOM 5097 O O . ALA A 1 647 ? -13.743 -17.447 -10.351 1.00 76.88 647 ALA A O 1
ATOM 5098 N N . GLN A 1 648 ? -14.234 -19.455 -11.222 1.00 76.88 648 GLN A N 1
ATOM 5099 C CA . GLN A 1 648 ? -13.385 -20.238 -10.322 1.00 76.88 648 GLN A CA 1
ATOM 5100 C C . GLN A 1 648 ? -11.976 -20.491 -10.879 1.00 76.88 648 GLN A C 1
ATOM 5102 O O . GLN A 1 648 ? -11.189 -21.196 -10.242 1.00 76.88 648 GLN A O 1
ATOM 5107 N N . GLN A 1 649 ? -11.614 -19.951 -12.046 1.00 69.19 649 GLN A N 1
ATOM 5108 C CA . GLN A 1 649 ? -10.256 -20.097 -12.560 1.00 69.19 649 GLN A CA 1
ATOM 5109 C C . GLN A 1 649 ? -9.226 -19.409 -11.642 1.00 69.19 649 GLN A C 1
ATOM 5111 O O . GLN A 1 649 ? -9.492 -18.335 -11.101 1.00 69.19 649 GLN A O 1
ATOM 5116 N N . PRO A 1 650 ? -8.041 -20.020 -11.435 1.00 67.25 650 PRO A N 1
ATOM 5117 C CA . PRO A 1 650 ? -7.539 -21.231 -12.099 1.00 67.25 650 PRO A CA 1
ATOM 5118 C C . PRO A 1 650 ? -7.895 -22.548 -11.379 1.00 67.25 650 PRO A C 1
ATOM 5120 O O . PRO A 1 650 ? -7.471 -23.618 -11.804 1.00 67.25 650 PRO A O 1
ATOM 5123 N N . ARG A 1 651 ? -8.656 -22.510 -10.276 1.00 70.50 651 ARG A N 1
ATOM 5124 C CA . ARG A 1 651 ? -8.891 -23.667 -9.389 1.00 70.50 651 ARG A CA 1
ATOM 5125 C C . ARG A 1 651 ? -9.454 -24.898 -10.111 1.00 70.50 651 ARG A C 1
ATOM 5127 O O . ARG A 1 651 ? -9.115 -26.011 -9.716 1.00 70.50 651 ARG A O 1
ATOM 5134 N N . PHE A 1 652 ? -10.287 -24.702 -11.134 1.00 76.75 652 PHE A N 1
ATOM 5135 C CA . PHE A 1 652 ? -10.924 -25.769 -11.915 1.00 76.75 652 PHE A CA 1
ATOM 5136 C C . PHE A 1 652 ? -10.641 -25.653 -13.424 1.00 76.75 652 PHE A C 1
ATOM 5138 O O . PHE A 1 652 ? -11.520 -25.913 -14.241 1.00 76.75 652 PHE A O 1
ATOM 5145 N N . GLU A 1 653 ? -9.427 -25.241 -13.809 1.00 77.06 653 GLU A N 1
ATOM 5146 C CA . GLU A 1 653 ? -9.053 -25.016 -15.218 1.00 77.06 653 GLU A CA 1
ATOM 5147 C C . GLU A 1 653 ? -9.296 -26.246 -16.107 1.00 77.06 653 GLU A C 1
ATOM 5149 O O . GLU A 1 653 ? -9.914 -26.119 -17.158 1.00 77.06 653 GLU A O 1
ATOM 5154 N N . SER A 1 654 ? -8.933 -27.450 -15.653 1.00 76.81 654 SER A N 1
ATOM 5155 C CA . SER A 1 654 ? -9.183 -28.683 -16.413 1.00 76.81 654 SER A CA 1
ATOM 5156 C C . SER A 1 654 ? -10.668 -28.959 -16.657 1.00 76.81 654 SER A C 1
ATOM 5158 O O . SER A 1 654 ? -11.040 -29.411 -17.736 1.00 76.81 654 SER A O 1
ATOM 5160 N N . GLN A 1 655 ? -11.524 -28.697 -15.667 1.00 82.25 655 GLN A N 1
ATOM 5161 C CA . GLN A 1 655 ? -12.970 -28.868 -15.794 1.00 82.25 655 GLN A CA 1
ATOM 5162 C C . GLN A 1 655 ? -13.556 -27.776 -16.688 1.00 82.25 655 GLN A C 1
ATOM 5164 O O . GLN A 1 655 ? -14.407 -28.066 -17.520 1.00 82.25 655 GLN A O 1
ATOM 5169 N N . TYR A 1 656 ? -13.072 -26.538 -16.562 1.00 87.31 656 TYR A N 1
ATOM 5170 C CA . TYR A 1 656 ? -13.476 -25.444 -17.435 1.00 87.31 656 TYR A CA 1
ATOM 5171 C C . TYR A 1 656 ? -13.128 -25.728 -18.899 1.00 87.31 656 TYR A C 1
ATOM 5173 O O . TYR A 1 656 ? -13.980 -25.557 -19.758 1.00 87.31 656 TYR A O 1
ATOM 5181 N N . GLU A 1 657 ? -11.916 -26.205 -19.201 1.00 85.81 657 GLU A N 1
ATOM 5182 C CA . GLU A 1 657 ? -11.520 -26.556 -20.572 1.00 85.81 657 GLU A CA 1
ATOM 5183 C C . GLU A 1 657 ? -12.383 -27.676 -21.168 1.00 85.81 657 GLU A C 1
ATOM 5185 O O . GLU A 1 657 ? -12.668 -27.657 -22.366 1.00 85.81 657 GLU A O 1
ATOM 5190 N N . LEU A 1 658 ? -12.803 -28.646 -20.348 1.00 84.44 658 LEU A N 1
ATOM 5191 C CA . LEU A 1 658 ? -13.725 -29.703 -20.765 1.00 84.44 658 LEU A CA 1
ATOM 5192 C C . LEU A 1 658 ? -15.118 -29.137 -21.050 1.00 84.44 658 LEU A C 1
ATOM 5194 O O . LEU A 1 658 ? -15.609 -29.286 -22.161 1.00 84.44 658 LEU A O 1
ATOM 5198 N N . VAL A 1 659 ? -15.702 -28.398 -20.106 1.00 86.31 659 VAL A N 1
ATOM 5199 C CA . VAL A 1 659 ? -17.036 -27.804 -20.278 1.00 86.31 659 VAL A CA 1
ATOM 5200 C C . VAL A 1 659 ? -17.063 -26.790 -21.430 1.00 86.31 659 VAL A C 1
ATOM 5202 O O . VAL A 1 659 ? -18.043 -26.724 -22.167 1.00 86.31 659 VAL A O 1
ATOM 5205 N N . CYS A 1 660 ? -15.986 -26.029 -21.645 1.00 84.50 660 CYS A N 1
ATOM 5206 C CA . CYS A 1 660 ? -15.838 -25.160 -22.815 1.00 84.50 660 CYS A CA 1
ATOM 5207 C C . CYS A 1 660 ? -15.846 -25.956 -24.113 1.00 84.50 660 CYS A C 1
ATOM 5209 O O . CYS A 1 660 ? -16.541 -25.571 -25.046 1.00 84.50 660 CYS A O 1
ATOM 5211 N N . ARG A 1 661 ? -15.116 -27.075 -24.165 1.00 87.31 661 ARG A N 1
ATOM 5212 C CA . ARG A 1 661 ? -15.107 -27.954 -25.334 1.00 87.31 661 ARG A CA 1
ATOM 5213 C C . ARG A 1 661 ? -16.499 -28.500 -25.627 1.00 87.31 661 ARG A C 1
ATOM 5215 O O . ARG A 1 661 ? -16.878 -28.494 -26.794 1.00 87.31 661 ARG A O 1
ATOM 5222 N N . ASP A 1 662 ? -17.235 -28.920 -24.607 1.00 86.31 662 ASP A N 1
ATOM 5223 C CA . ASP A 1 662 ? -18.586 -29.463 -24.765 1.00 86.31 662 ASP A CA 1
ATOM 5224 C C . ASP A 1 662 ? -19.553 -28.358 -25.230 1.00 86.31 662 ASP A C 1
ATOM 5226 O O . ASP A 1 662 ? -20.307 -28.534 -26.184 1.00 86.31 662 ASP A O 1
ATOM 5230 N N . CYS A 1 663 ? -19.462 -27.153 -24.658 1.00 88.06 663 CYS A N 1
ATOM 5231 C CA . CYS A 1 663 ? -20.269 -26.017 -25.110 1.00 88.06 663 CYS A CA 1
ATOM 5232 C C . CYS A 1 663 ? -19.946 -25.587 -26.552 1.00 88.06 663 CYS A C 1
ATOM 5234 O O . CYS A 1 663 ? -20.855 -25.269 -27.313 1.00 88.06 663 CYS A O 1
ATOM 5236 N N . GLU A 1 664 ? -18.670 -25.553 -26.939 1.00 86.94 664 GLU A N 1
ATOM 5237 C CA . GLU A 1 664 ? -18.251 -25.084 -28.265 1.00 86.94 664 GLU A CA 1
ATOM 5238 C C . GLU A 1 664 ? -18.476 -26.129 -29.363 1.00 86.94 664 GLU A C 1
ATOM 5240 O O . GLU A 1 664 ? -18.886 -25.768 -30.463 1.00 86.94 664 GLU A O 1
ATOM 5245 N N . ASN A 1 665 ? -18.203 -27.409 -29.091 1.00 80.75 665 ASN A N 1
ATOM 5246 C CA . ASN A 1 665 ? -18.250 -28.456 -30.116 1.00 80.75 665 ASN A CA 1
ATOM 5247 C C . ASN A 1 665 ? -19.593 -29.186 -30.172 1.00 80.75 665 ASN A C 1
ATOM 5249 O O . ASN A 1 665 ? -20.000 -29.566 -31.267 1.00 80.75 665 ASN A O 1
ATOM 5253 N N . ASP A 1 666 ? -20.268 -29.376 -29.033 1.00 79.81 666 ASP A N 1
ATOM 5254 C CA . ASP A 1 666 ? -21.514 -30.151 -28.987 1.00 79.81 666 ASP A CA 1
ATOM 5255 C C . ASP A 1 666 ? -22.760 -29.255 -29.013 1.00 79.81 666 ASP A C 1
ATOM 5257 O O . ASP A 1 666 ? -23.797 -29.674 -29.526 1.00 79.81 666 ASP A O 1
ATOM 5261 N N . LEU A 1 667 ? -22.665 -28.020 -28.499 1.00 85.25 667 LEU A N 1
ATOM 5262 C CA . LEU A 1 667 ? -23.779 -27.058 -28.464 1.00 85.25 667 LEU A CA 1
ATOM 5263 C C . LEU A 1 667 ? -23.616 -25.878 -29.440 1.00 85.25 667 LEU A C 1
ATOM 5265 O O . LEU A 1 667 ? -24.534 -25.074 -29.566 1.00 85.25 667 LEU A O 1
ATOM 5269 N N . GLU A 1 668 ? -22.468 -25.759 -30.116 1.00 89.00 668 GLU A N 1
ATOM 5270 C CA . GLU A 1 668 ? -22.132 -24.636 -31.011 1.00 89.00 668 GLU A CA 1
ATOM 5271 C C . GLU A 1 668 ? -22.234 -23.248 -30.331 1.00 89.00 668 GLU A C 1
ATOM 5273 O O . GLU A 1 668 ? -22.478 -22.230 -30.981 1.00 89.00 668 GLU A O 1
ATOM 5278 N N . LEU A 1 669 ? -22.019 -23.181 -29.009 1.00 88.50 669 LEU A N 1
ATOM 5279 C CA . LEU A 1 669 ? -22.125 -21.952 -28.219 1.00 88.50 669 LEU A CA 1
ATOM 5280 C C . LEU A 1 669 ? -20.743 -21.323 -27.977 1.00 88.50 669 LEU A C 1
ATOM 5282 O O . LEU A 1 669 ? -19.973 -21.849 -27.163 1.00 88.50 669 LEU A O 1
ATOM 5286 N N . PRO A 1 670 ? -20.418 -20.160 -28.576 1.00 86.88 670 PRO A N 1
ATOM 5287 C CA . PRO A 1 670 ? -19.121 -19.518 -28.375 1.00 86.88 670 PRO A CA 1
ATOM 5288 C C . PRO A 1 670 ? -18.916 -19.054 -26.922 1.00 86.88 670 PRO A C 1
ATOM 5290 O O . PRO A 1 670 ? -19.866 -18.867 -26.155 1.00 86.88 670 PRO A O 1
ATOM 5293 N N . ALA A 1 671 ? -17.656 -18.830 -26.538 1.00 81.44 671 ALA A N 1
ATOM 5294 C CA . ALA A 1 671 ? -17.262 -18.468 -25.171 1.00 81.44 671 ALA A CA 1
ATOM 5295 C C . ALA A 1 671 ? -17.884 -17.160 -24.636 1.00 81.44 671 ALA A C 1
ATOM 5297 O O . ALA A 1 671 ? -17.932 -16.946 -23.424 1.00 81.44 671 ALA A O 1
ATOM 5298 N N . ASN A 1 672 ? -18.354 -16.276 -25.519 1.00 85.62 672 ASN A N 1
ATOM 5299 C CA . ASN A 1 672 ? -19.003 -15.012 -25.172 1.00 85.62 672 ASN A CA 1
ATOM 5300 C C . ASN A 1 672 ? -20.532 -15.021 -25.356 1.00 85.62 672 ASN A C 1
ATOM 5302 O O . ASN A 1 672 ? -21.164 -13.982 -25.188 1.00 85.62 672 ASN A O 1
ATOM 5306 N N . TRP A 1 673 ? -21.136 -16.172 -25.662 1.00 91.31 673 TRP A N 1
ATOM 5307 C CA . TRP A 1 673 ? -22.570 -16.291 -25.957 1.00 91.31 673 TRP A CA 1
ATOM 5308 C C . TRP A 1 673 ? -23.485 -15.680 -24.879 1.00 91.31 673 TRP A C 1
ATOM 5310 O O . TRP A 1 673 ? -24.454 -14.997 -25.203 1.00 91.31 673 TRP A O 1
ATOM 5320 N N . VAL A 1 674 ? -23.136 -15.838 -23.595 1.00 91.81 674 VAL A N 1
ATOM 5321 C CA . VAL A 1 674 ? -23.938 -15.323 -22.466 1.00 91.81 674 VAL A CA 1
ATOM 5322 C C . VAL A 1 674 ? -24.070 -13.796 -22.449 1.00 91.81 674 VAL A C 1
ATOM 5324 O O . VAL A 1 674 ? -24.993 -13.280 -21.830 1.00 91.81 674 VAL A O 1
ATOM 5327 N N . TYR A 1 675 ? -23.172 -13.068 -23.123 1.00 87.94 675 TYR A N 1
ATOM 5328 C CA . TYR A 1 675 ? -23.210 -11.603 -23.204 1.00 87.94 675 TYR A CA 1
ATOM 5329 C C . TYR A 1 675 ? -24.127 -11.084 -24.316 1.00 87.94 675 TYR A C 1
ATOM 5331 O O . TYR A 1 675 ? -24.487 -9.911 -24.288 1.00 87.94 675 TYR A O 1
ATOM 5339 N N . SER A 1 676 ? -24.507 -11.930 -25.279 1.00 82.31 676 SER A N 1
ATOM 5340 C CA . SER A 1 676 ? -25.519 -11.611 -26.295 1.00 82.31 676 SER A CA 1
ATOM 5341 C C . SER A 1 676 ? -26.878 -12.259 -26.016 1.00 82.31 676 SER A C 1
ATOM 5343 O O . SER A 1 676 ? -27.863 -11.853 -26.611 1.00 82.31 676 SER A O 1
ATOM 5345 N N . HIS A 1 677 ? -26.962 -13.219 -25.090 1.00 90.31 677 HIS A N 1
ATOM 5346 C CA . HIS A 1 677 ? -28.194 -13.959 -24.777 1.00 90.31 677 HIS A CA 1
ATOM 5347 C C . HIS A 1 677 ? -28.487 -13.929 -23.268 1.00 90.31 677 HIS A C 1
ATOM 5349 O O . HIS A 1 677 ? -28.701 -14.961 -22.629 1.00 90.31 677 HIS A O 1
ATOM 5355 N N . VAL A 1 678 ? -28.449 -12.732 -22.670 1.00 89.06 678 VAL A N 1
ATOM 5356 C CA . VAL A 1 678 ? -28.559 -12.538 -21.211 1.00 89.06 678 VAL A CA 1
ATOM 5357 C C . VAL A 1 678 ? -29.867 -13.113 -20.657 1.00 89.06 678 VAL A C 1
ATOM 5359 O O . VAL A 1 678 ? -29.843 -13.831 -19.656 1.00 89.06 678 VAL A O 1
ATOM 5362 N N . GLU A 1 679 ? -31.002 -12.851 -21.313 1.00 87.44 679 GLU A N 1
ATOM 5363 C CA . GLU A 1 679 ? -32.313 -13.364 -20.887 1.00 87.44 679 GLU A CA 1
ATOM 5364 C C . GLU A 1 679 ? -32.387 -14.893 -20.943 1.00 87.44 679 GLU A C 1
ATOM 5366 O O . GLU A 1 679 ? -32.876 -15.536 -20.012 1.00 87.44 679 GLU A O 1
ATOM 5371 N N . GLU A 1 680 ? -31.864 -15.496 -22.010 1.00 91.50 680 GLU A N 1
ATOM 5372 C CA . GLU A 1 680 ? -31.836 -16.952 -22.159 1.00 91.50 680 GLU A CA 1
ATOM 5373 C C . GLU A 1 680 ? -30.935 -17.589 -21.097 1.00 91.50 680 GLU A C 1
ATOM 5375 O O . GLU A 1 680 ? -31.307 -18.583 -20.471 1.00 91.50 680 GLU A O 1
ATOM 5380 N N . PHE A 1 681 ? -29.788 -16.972 -20.798 1.00 94.44 681 PHE A N 1
ATOM 5381 C CA . PHE A 1 681 ? -28.909 -17.431 -19.727 1.00 94.44 681 PHE A CA 1
ATOM 5382 C C . PHE A 1 681 ? -29.571 -17.331 -18.341 1.00 94.44 681 PHE A C 1
ATOM 5384 O O . PHE A 1 681 ? -29.445 -18.249 -17.527 1.00 94.44 681 PHE A O 1
ATOM 5391 N N . GLN A 1 682 ? -30.348 -16.274 -18.076 1.00 92.12 682 GLN A N 1
ATOM 5392 C CA . GLN A 1 682 ? -31.146 -16.158 -16.848 1.00 92.12 682 GLN A CA 1
ATOM 5393 C C . GLN A 1 682 ? -32.163 -17.302 -16.712 1.00 92.12 682 GLN A C 1
ATOM 5395 O O . GLN A 1 682 ? -32.320 -17.868 -15.625 1.00 92.12 682 GLN A O 1
ATOM 5400 N N . GLN A 1 683 ? -32.817 -17.691 -17.810 1.00 94.25 683 GLN A N 1
ATOM 5401 C CA . GLN A 1 683 ? -33.740 -18.831 -17.827 1.00 94.25 683 GLN A CA 1
ATOM 5402 C C . GLN A 1 683 ? -33.014 -20.164 -17.572 1.00 94.25 683 GLN A C 1
ATOM 5404 O O . GLN A 1 683 ? -33.515 -21.007 -16.819 1.00 94.25 683 GLN A O 1
ATOM 5409 N N . MET A 1 684 ? -31.809 -20.345 -18.123 1.00 94.69 684 MET A N 1
ATOM 5410 C CA . MET A 1 684 ? -30.974 -21.529 -17.870 1.00 94.69 684 MET A CA 1
ATOM 5411 C C . MET A 1 684 ? -30.554 -21.631 -16.397 1.00 94.69 684 MET A C 1
ATOM 5413 O O . MET A 1 684 ? -30.675 -22.702 -15.800 1.00 94.69 684 MET A O 1
ATOM 5417 N N . ILE A 1 685 ? -30.149 -20.519 -15.765 1.00 94.81 685 ILE A N 1
ATOM 5418 C CA . ILE A 1 685 ? -29.866 -20.476 -14.318 1.00 94.81 685 ILE A CA 1
ATOM 5419 C C . ILE A 1 685 ? -31.106 -20.893 -13.515 1.00 94.81 685 ILE A C 1
ATOM 5421 O O . ILE A 1 685 ? -30.995 -21.685 -12.576 1.00 94.81 685 ILE A O 1
ATOM 5425 N N . GLY A 1 686 ? -32.289 -20.391 -13.885 1.00 94.44 686 GLY A N 1
ATOM 5426 C CA . GLY A 1 686 ? -33.560 -20.770 -13.261 1.00 94.44 686 GLY A CA 1
ATOM 5427 C C . GLY A 1 686 ? -33.843 -22.272 -13.360 1.00 94.44 686 GLY A C 1
ATOM 5428 O O . GLY A 1 686 ? -34.199 -22.900 -12.362 1.00 94.44 686 GLY A O 1
ATOM 5429 N N . THR A 1 687 ? -33.593 -22.858 -14.531 1.00 94.62 687 THR A N 1
ATOM 5430 C CA . THR A 1 687 ? -33.768 -24.295 -14.797 1.00 94.62 687 THR A CA 1
ATOM 5431 C C . THR A 1 687 ? -32.843 -25.150 -13.922 1.00 94.62 687 THR A C 1
ATOM 5433 O O . THR A 1 687 ? -33.293 -26.104 -13.281 1.00 94.62 687 THR A O 1
ATOM 5436 N N . VAL A 1 688 ? -31.560 -24.781 -13.815 1.00 94.06 688 VAL A N 1
ATOM 5437 C CA . VAL A 1 688 ? -30.591 -25.485 -12.954 1.00 94.06 688 VAL A CA 1
ATOM 5438 C C . VAL A 1 688 ? -30.957 -25.340 -11.475 1.00 94.06 688 VAL A C 1
ATOM 5440 O O . VAL A 1 688 ? -30.933 -26.321 -10.729 1.00 94.06 688 VAL A O 1
ATOM 5443 N N . ARG A 1 689 ? -31.355 -24.137 -11.046 1.00 95.25 689 ARG A N 1
ATOM 5444 C CA . ARG A 1 689 ? -31.801 -23.867 -9.671 1.00 95.25 689 ARG A CA 1
ATOM 5445 C C . ARG A 1 689 ? -32.974 -24.756 -9.278 1.00 95.25 689 ARG A C 1
ATOM 5447 O O . ARG A 1 689 ? -32.930 -25.407 -8.235 1.00 95.25 689 ARG A O 1
ATOM 5454 N N . GLU A 1 690 ? -33.998 -24.815 -10.125 1.00 94.69 690 GLU A N 1
ATOM 5455 C CA . GLU A 1 690 ? -35.190 -25.625 -9.882 1.00 94.69 690 GLU A CA 1
ATOM 5456 C C . GLU A 1 690 ? -34.846 -27.118 -9.768 1.00 94.69 690 GLU A C 1
ATOM 5458 O O . GLU A 1 690 ? -35.381 -27.815 -8.901 1.00 94.69 690 GLU A O 1
ATOM 5463 N N . HIS A 1 691 ? -33.914 -27.609 -10.591 1.00 93.69 691 HIS A N 1
ATOM 5464 C CA . HIS A 1 691 ? -33.450 -28.993 -10.526 1.00 93.69 691 HIS A CA 1
ATOM 5465 C C . HIS A 1 691 ? -32.728 -29.321 -9.208 1.00 93.69 691 HIS A C 1
ATOM 5467 O O . HIS A 1 691 ? -33.050 -30.326 -8.563 1.00 93.69 691 HIS A O 1
ATOM 5473 N N . ILE A 1 692 ? -31.801 -28.460 -8.770 1.00 91.56 692 ILE A N 1
ATOM 5474 C CA . ILE A 1 692 ? -31.090 -28.617 -7.490 1.00 91.56 692 ILE A CA 1
ATOM 5475 C C . ILE A 1 692 ? -32.088 -28.618 -6.332 1.00 91.56 692 ILE A C 1
ATOM 5477 O O . ILE A 1 692 ? -32.028 -29.463 -5.442 1.00 91.56 692 ILE A O 1
ATOM 5481 N N . GLU A 1 693 ? -33.044 -27.693 -6.348 1.00 91.88 693 GLU A N 1
ATOM 5482 C CA . GLU A 1 693 ? -34.042 -27.550 -5.295 1.00 91.88 693 GLU A CA 1
ATOM 5483 C C . GLU A 1 693 ? -35.011 -28.735 -5.196 1.00 91.88 693 GLU A C 1
ATOM 5485 O O . GLU A 1 693 ? -35.431 -29.104 -4.094 1.00 91.88 693 GLU A O 1
ATOM 5490 N N . LYS A 1 694 ? -35.366 -29.345 -6.330 1.00 92.38 694 LYS A N 1
ATOM 5491 C CA . LYS A 1 694 ? -36.241 -30.524 -6.382 1.00 92.38 694 LYS A CA 1
ATOM 5492 C C . LYS A 1 694 ? -35.529 -31.831 -6.035 1.00 92.38 694 LYS A C 1
ATOM 5494 O O . LYS A 1 694 ? -36.220 -32.812 -5.762 1.00 92.38 694 LYS A O 1
ATOM 5499 N N . THR A 1 695 ? -34.196 -31.845 -6.003 1.00 90.56 695 THR A N 1
ATOM 5500 C CA . THR A 1 695 ? -33.379 -33.037 -5.735 1.00 90.56 695 THR A CA 1
ATOM 5501 C C . THR A 1 695 ? -32.773 -32.949 -4.327 1.00 90.56 695 THR A C 1
ATOM 5503 O O . THR A 1 695 ? -31.786 -32.235 -4.136 1.00 90.56 695 THR A O 1
ATOM 5506 N N . PRO A 1 696 ? -33.340 -33.632 -3.308 1.00 85.81 696 PRO A N 1
ATOM 5507 C CA . PRO A 1 696 ? -32.937 -33.471 -1.907 1.00 85.81 696 PRO A CA 1
ATOM 5508 C C . PRO A 1 696 ? -31.441 -33.687 -1.660 1.00 85.81 696 PRO A C 1
ATOM 5510 O O . PRO A 1 696 ? -30.838 -32.957 -0.874 1.00 85.81 696 PRO A O 1
ATOM 5513 N N . GLU A 1 697 ? -30.843 -34.655 -2.356 1.00 85.94 697 GLU A N 1
ATOM 5514 C CA . GLU A 1 697 ? -29.420 -34.968 -2.272 1.00 85.94 697 GLU A CA 1
ATOM 5515 C C . GLU A 1 697 ? -28.555 -33.801 -2.770 1.00 85.94 697 GLU A C 1
ATOM 5517 O O . GLU A 1 697 ? -27.607 -33.421 -2.086 1.00 85.94 697 GLU A O 1
ATOM 5522 N N . LEU A 1 698 ? -28.907 -33.177 -3.903 1.00 86.19 698 LEU A N 1
ATOM 5523 C CA . LEU A 1 698 ? -28.188 -32.015 -4.445 1.00 86.19 698 LEU A CA 1
ATOM 5524 C C . LEU A 1 698 ? -28.401 -30.767 -3.591 1.00 86.19 698 LEU A C 1
ATOM 5526 O O . LEU A 1 698 ? -27.442 -30.057 -3.290 1.00 86.19 698 LEU A O 1
ATOM 5530 N N . ARG A 1 699 ? -29.636 -30.515 -3.144 1.00 87.38 699 ARG A N 1
ATOM 5531 C CA . ARG A 1 699 ? -29.930 -29.390 -2.248 1.00 87.38 699 ARG A CA 1
ATOM 5532 C C . ARG A 1 699 ? -29.085 -29.461 -0.975 1.00 87.38 699 ARG A C 1
ATOM 5534 O O . ARG A 1 699 ? -28.604 -28.430 -0.520 1.00 87.38 699 ARG A O 1
ATOM 5541 N N . GLN A 1 700 ? -28.899 -30.656 -0.411 1.00 81.12 700 GLN A N 1
ATOM 5542 C CA . GLN A 1 700 ? -28.067 -30.850 0.776 1.00 81.12 700 GLN A CA 1
ATOM 5543 C C . GLN A 1 700 ? -26.561 -30.808 0.463 1.00 81.12 700 GLN A C 1
ATOM 5545 O O . GLN A 1 700 ? -25.789 -30.357 1.307 1.00 81.12 700 GLN A O 1
ATOM 5550 N N . ALA A 1 701 ? -26.141 -31.300 -0.707 1.00 80.62 701 ALA A N 1
ATOM 5551 C CA . ALA A 1 701 ? -24.729 -31.425 -1.066 1.00 80.62 701 ALA A CA 1
ATOM 5552 C C . ALA A 1 701 ? -24.100 -30.120 -1.578 1.00 80.62 701 ALA A C 1
ATOM 5554 O O . ALA A 1 701 ? -22.986 -29.799 -1.169 1.00 80.62 701 ALA A O 1
ATOM 5555 N N . ILE A 1 702 ? -24.786 -29.392 -2.466 1.00 84.31 702 ILE A N 1
ATOM 5556 C CA . ILE A 1 702 ? -24.218 -28.237 -3.185 1.00 84.31 702 ILE A CA 1
ATOM 5557 C C . ILE A 1 702 ? -25.016 -26.938 -3.011 1.00 84.31 702 ILE A C 1
ATOM 5559 O O . ILE A 1 702 ? -24.434 -25.862 -3.117 1.00 84.31 702 ILE A O 1
ATOM 5563 N N . GLY A 1 703 ? -26.321 -27.010 -2.722 1.00 87.81 703 GLY A N 1
ATOM 5564 C CA . GLY A 1 703 ? -27.182 -25.821 -2.646 1.00 87.81 703 GLY A CA 1
ATOM 5565 C C . GLY A 1 703 ? -27.226 -25.017 -3.959 1.00 87.81 703 GLY A C 1
ATOM 5566 O O . GLY A 1 703 ? -26.801 -25.500 -5.007 1.00 87.81 703 GLY A O 1
ATOM 5567 N N . THR A 1 704 ? -27.761 -23.791 -3.920 1.00 88.50 704 THR A N 1
ATOM 5568 C CA . THR A 1 704 ? -27.928 -22.920 -5.109 1.00 88.50 704 THR A CA 1
ATOM 5569 C C . THR A 1 704 ? -27.090 -21.641 -5.071 1.00 88.50 704 THR A C 1
ATOM 5571 O O . THR A 1 704 ? -27.127 -20.863 -6.022 1.00 88.50 704 THR A O 1
ATOM 5574 N N . ASP A 1 705 ? -26.347 -21.406 -3.989 1.00 84.50 705 ASP A N 1
ATOM 5575 C CA . ASP A 1 705 ? -25.631 -20.142 -3.743 1.00 84.50 705 ASP A CA 1
ATOM 5576 C C . ASP A 1 705 ? -24.408 -19.957 -4.655 1.00 84.50 705 ASP A C 1
ATOM 5578 O O . ASP A 1 705 ? -23.859 -18.867 -4.759 1.00 84.50 705 ASP A O 1
ATOM 5582 N N . TRP A 1 706 ? -23.986 -21.026 -5.334 1.00 84.31 706 TRP A N 1
ATOM 5583 C CA . TRP A 1 706 ? -22.862 -21.029 -6.270 1.00 84.31 706 TRP A CA 1
ATOM 5584 C C . TRP A 1 706 ? -23.259 -20.671 -7.708 1.00 84.31 706 TRP A C 1
ATOM 5586 O O . TRP A 1 706 ? -22.374 -20.518 -8.552 1.00 84.31 706 TRP A O 1
ATOM 5596 N N . LEU A 1 707 ? -24.560 -20.578 -8.009 1.00 88.00 707 LEU A N 1
ATOM 5597 C CA . LEU A 1 707 ? -25.025 -20.265 -9.358 1.00 88.00 707 LEU A CA 1
ATOM 5598 C C . LEU A 1 707 ? -24.522 -18.869 -9.771 1.00 88.00 707 LEU A C 1
ATOM 5600 O O . LEU A 1 707 ? -24.669 -17.927 -8.991 1.00 88.00 707 LEU A O 1
ATOM 5604 N N . PRO A 1 708 ? -23.932 -18.725 -10.970 1.00 87.81 708 PRO A N 1
ATOM 5605 C CA . PRO A 1 708 ? -23.365 -17.464 -11.423 1.00 87.81 708 PRO A CA 1
ATOM 5606 C C . PRO A 1 708 ? -24.448 -16.390 -11.561 1.00 87.81 708 PRO A C 1
ATOM 5608 O O . PRO A 1 708 ? -25.593 -16.682 -11.909 1.00 87.81 708 PRO A O 1
ATOM 5611 N N . GLU A 1 709 ? -24.071 -15.134 -11.321 1.00 88.31 709 GLU A N 1
ATOM 5612 C CA . GLU A 1 709 ? -24.915 -13.997 -11.684 1.00 88.31 709 GLU A CA 1
ATOM 5613 C C . GLU A 1 709 ? -24.931 -13.841 -13.217 1.00 88.31 709 GLU A C 1
ATOM 5615 O O . GLU A 1 709 ? -23.884 -14.002 -13.858 1.00 88.31 709 GLU A O 1
ATOM 5620 N N . PRO A 1 710 ? -26.088 -13.531 -13.829 1.00 87.94 710 PRO A N 1
ATOM 5621 C CA . PRO A 1 710 ? -26.139 -13.205 -15.247 1.00 87.94 710 PRO A CA 1
ATOM 5622 C C . PRO A 1 710 ? -25.307 -11.939 -15.523 1.00 87.94 710 PRO A C 1
ATOM 5624 O O . PRO A 1 710 ? -25.294 -11.023 -14.694 1.00 87.94 710 PRO A O 1
ATOM 5627 N N . PRO A 1 711 ? -24.604 -11.856 -16.667 1.00 88.00 711 PRO A N 1
ATOM 5628 C CA . PRO A 1 711 ? -23.914 -10.628 -17.037 1.00 88.00 711 PRO A CA 1
ATOM 5629 C C . PRO A 1 711 ? -24.927 -9.486 -17.242 1.00 88.00 711 PRO A C 1
ATOM 5631 O O . PRO A 1 711 ? -26.076 -9.752 -17.595 1.00 88.00 711 PRO A O 1
ATOM 5634 N N . PRO A 1 712 ? -24.520 -8.219 -17.040 1.00 88.94 712 PRO A N 1
ATOM 5635 C CA . PRO A 1 712 ? -25.389 -7.084 -17.333 1.00 88.94 712 PRO A CA 1
ATOM 5636 C C . PRO A 1 712 ? -25.688 -7.006 -18.833 1.00 88.94 712 PRO A C 1
ATOM 5638 O O . PRO A 1 712 ? -24.891 -7.465 -19.662 1.00 88.94 712 PRO A O 1
ATOM 5641 N N . PHE A 1 713 ? -26.802 -6.377 -19.189 1.00 88.38 713 PHE A N 1
ATOM 5642 C CA . PHE A 1 713 ? -27.116 -6.095 -20.588 1.00 88.38 713 PHE A CA 1
ATOM 5643 C C . PHE A 1 713 ? -26.103 -5.118 -21.197 1.00 88.38 713 PHE A C 1
ATOM 5645 O O . PHE A 1 713 ? -25.418 -4.364 -20.493 1.00 88.38 713 PHE A O 1
ATOM 5652 N N . LEU A 1 714 ? -25.997 -5.115 -22.529 1.00 87.62 714 LEU A N 1
ATOM 5653 C CA . LEU A 1 714 ? -25.095 -4.199 -23.227 1.00 87.62 714 LEU A CA 1
ATOM 5654 C C . LEU A 1 714 ? -25.446 -2.729 -22.932 1.00 87.62 714 LEU A C 1
ATOM 5656 O O . LEU A 1 714 ? -24.534 -1.928 -22.720 1.00 87.62 714 LEU A O 1
ATOM 5660 N N . SER A 1 715 ? -26.737 -2.385 -22.842 1.00 86.62 715 SER A N 1
ATOM 5661 C CA . SER A 1 715 ? -27.214 -1.044 -22.474 1.00 86.62 715 SER A CA 1
ATOM 5662 C C . SER A 1 715 ? -26.678 -0.588 -21.115 1.00 86.62 715 SER A C 1
ATOM 5664 O O . SER A 1 715 ? -26.104 0.496 -21.000 1.00 86.62 715 SER A O 1
ATOM 5666 N N . GLU A 1 716 ? -26.790 -1.440 -20.096 1.00 87.25 716 GLU A N 1
ATOM 5667 C CA . GLU A 1 716 ? -26.302 -1.176 -18.741 1.00 87.25 716 GLU A CA 1
ATOM 5668 C C . GLU A 1 716 ? -24.786 -0.962 -18.750 1.00 87.25 716 GLU A C 1
ATOM 5670 O O . GLU A 1 716 ? -24.266 -0.014 -18.155 1.00 87.25 716 GLU A O 1
ATOM 5675 N N . ARG A 1 717 ? -24.055 -1.799 -19.495 1.00 88.19 717 ARG A N 1
ATOM 5676 C CA . ARG A 1 717 ? -22.598 -1.693 -19.592 1.00 88.19 717 ARG A CA 1
ATOM 5677 C C . ARG A 1 717 ? -22.126 -0.451 -20.334 1.00 88.19 717 ARG A C 1
ATOM 5679 O O . ARG A 1 717 ? -21.134 0.148 -19.909 1.00 88.19 717 ARG A O 1
ATOM 5686 N N . ILE A 1 718 ? -22.804 -0.052 -21.407 1.00 86.38 718 ILE A N 1
ATOM 5687 C CA . ILE A 1 718 ? -22.532 1.200 -22.126 1.00 86.38 718 ILE A CA 1
ATOM 5688 C C . ILE A 1 718 ? -22.858 2.396 -21.231 1.00 86.38 718 ILE A C 1
ATOM 5690 O O . ILE A 1 718 ? -22.052 3.325 -21.149 1.00 86.38 718 ILE A O 1
ATOM 5694 N N . SER A 1 719 ? -23.965 2.346 -20.487 1.00 85.12 719 SER A N 1
ATOM 5695 C CA . SER A 1 719 ? -24.313 3.397 -19.531 1.00 85.12 719 SER A CA 1
ATOM 5696 C C . SER A 1 719 ? -23.217 3.584 -18.477 1.00 85.12 719 SER A C 1
ATOM 5698 O O . SER A 1 719 ? -22.695 4.684 -18.290 1.00 85.12 719 SER A O 1
ATOM 5700 N N . GLU A 1 720 ? -22.755 2.481 -17.874 1.00 83.56 720 GLU A N 1
ATOM 5701 C CA . GLU A 1 720 ? -21.713 2.505 -16.845 1.00 83.56 720 GLU A CA 1
ATOM 5702 C C . GLU A 1 720 ? -20.355 3.026 -17.333 1.00 83.56 720 GLU A C 1
ATOM 5704 O O . GLU A 1 720 ? -19.561 3.505 -16.520 1.00 83.56 720 GLU A O 1
ATOM 5709 N N . THR A 1 721 ? -20.042 2.858 -18.621 1.00 82.25 721 THR A N 1
ATOM 5710 C CA . THR A 1 721 ? -18.678 3.045 -19.148 1.00 82.25 721 THR A CA 1
ATOM 5711 C C . THR A 1 721 ? -18.516 4.219 -20.101 1.00 82.25 721 THR A C 1
ATOM 5713 O O . THR A 1 721 ? -17.387 4.683 -20.277 1.00 82.25 721 THR A O 1
ATOM 5716 N N . ILE A 1 722 ? -19.603 4.669 -20.726 1.00 84.69 722 ILE A N 1
ATOM 5717 C CA . ILE A 1 722 ? -19.607 5.729 -21.734 1.00 84.69 722 ILE A CA 1
ATOM 5718 C C . ILE A 1 722 ? -20.594 6.819 -21.330 1.00 84.69 722 ILE A C 1
ATOM 5720 O O . ILE A 1 722 ? -20.186 7.972 -21.219 1.00 84.69 722 ILE A O 1
ATOM 5724 N N . PHE A 1 723 ? -21.862 6.488 -21.062 1.00 86.62 723 PHE A N 1
ATOM 5725 C CA . PHE A 1 723 ? -22.843 7.544 -20.779 1.00 86.62 723 PHE A CA 1
ATOM 5726 C C . PHE A 1 723 ? -22.567 8.244 -19.456 1.00 86.62 723 PHE A C 1
ATOM 5728 O O . PHE A 1 723 ? -22.672 9.459 -19.418 1.00 86.62 723 PHE A O 1
ATOM 5735 N N . ASN A 1 724 ? -22.102 7.551 -18.416 1.00 82.81 724 ASN A N 1
ATOM 5736 C CA . ASN A 1 724 ? -21.703 8.211 -17.170 1.00 82.81 724 ASN A CA 1
ATOM 5737 C C . ASN A 1 724 ? -20.604 9.270 -17.359 1.00 82.81 724 ASN A C 1
ATOM 5739 O O . ASN A 1 724 ? -20.642 10.293 -16.681 1.00 82.81 724 ASN A O 1
ATOM 5743 N N . ASP A 1 725 ? -19.653 9.054 -18.273 1.00 81.94 725 ASP A N 1
ATOM 5744 C CA . ASP A 1 725 ? -18.602 10.039 -18.565 1.00 81.94 725 ASP A CA 1
ATOM 5745 C C . ASP A 1 725 ? -19.194 11.263 -19.293 1.00 81.94 725 ASP A C 1
ATOM 5747 O O . ASP A 1 725 ? -18.804 12.399 -19.035 1.00 81.94 725 ASP A O 1
ATOM 5751 N N . ILE A 1 726 ? -20.164 11.035 -20.186 1.00 86.88 726 ILE A N 1
ATOM 5752 C CA . ILE A 1 726 ? -20.845 12.086 -20.957 1.00 86.88 726 ILE A CA 1
ATOM 5753 C C . ILE A 1 726 ? -21.819 12.884 -20.074 1.00 86.88 726 ILE A C 1
ATOM 5755 O O . ILE A 1 726 ? -21.859 14.107 -20.146 1.00 86.88 726 ILE A O 1
ATOM 5759 N N . LEU A 1 727 ? -22.566 12.210 -19.199 1.00 80.69 727 LEU A N 1
ATOM 5760 C CA . LEU A 1 727 ? -23.561 12.799 -18.296 1.00 80.69 727 LEU A CA 1
ATOM 5761 C C . LEU A 1 727 ? -22.938 13.643 -17.169 1.00 80.69 727 LEU A C 1
ATOM 5763 O O . LEU A 1 727 ? -23.658 14.341 -16.461 1.00 80.69 727 LEU A O 1
ATOM 5767 N N . GLN A 1 728 ? -21.615 13.590 -16.987 1.00 81.75 728 GLN A N 1
ATOM 5768 C CA . GLN A 1 728 ? -20.878 14.448 -16.051 1.00 81.75 728 GLN A CA 1
ATOM 5769 C C . GLN A 1 728 ? -20.491 15.814 -16.642 1.00 81.75 728 GLN A C 1
ATOM 5771 O O . GLN A 1 728 ? -19.893 16.628 -15.939 1.00 81.75 728 GLN A O 1
ATOM 5776 N N . MET A 1 729 ? -20.804 16.079 -17.913 1.00 87.94 729 MET A N 1
ATOM 5777 C CA . MET A 1 729 ? -20.551 17.378 -18.540 1.00 87.94 729 MET A CA 1
ATOM 5778 C C . MET A 1 729 ? -21.476 18.457 -17.951 1.00 87.94 729 MET A C 1
ATOM 5780 O O . MET A 1 729 ? -22.677 18.244 -17.810 1.00 87.94 729 MET A O 1
ATOM 5784 N N . GLU A 1 730 ? -20.913 19.621 -17.604 1.00 84.62 730 GLU A N 1
ATOM 5785 C CA . GLU A 1 730 ? -21.655 20.717 -16.953 1.00 84.62 730 GLU A CA 1
ATOM 5786 C C . GLU A 1 730 ? -22.647 21.415 -17.901 1.00 84.62 730 GLU A C 1
ATOM 5788 O O . GLU A 1 730 ? -23.681 21.915 -17.458 1.00 84.62 730 GLU A O 1
ATOM 5793 N N . GLU A 1 731 ? -22.347 21.433 -19.203 1.00 92.69 731 GLU A N 1
ATOM 5794 C CA . GLU A 1 731 ? -23.136 22.117 -20.230 1.00 92.69 731 GLU A CA 1
ATOM 5795 C C . GLU A 1 731 ? -24.033 21.126 -20.997 1.00 92.69 731 GLU A C 1
ATOM 5797 O O . GLU A 1 731 ? -23.557 20.214 -21.678 1.00 92.69 731 GLU A O 1
ATOM 5802 N N . GLU A 1 732 ? -25.353 21.333 -20.933 1.00 87.81 732 GLU A N 1
ATOM 5803 C CA . GLU A 1 732 ? -26.368 20.416 -21.487 1.00 87.81 732 GLU A CA 1
ATOM 5804 C C . GLU A 1 732 ? -26.230 20.200 -23.007 1.00 87.81 732 GLU A C 1
ATOM 5806 O O . GLU A 1 732 ? -26.431 19.094 -23.513 1.00 87.81 732 GLU A O 1
ATOM 5811 N N . GLU A 1 733 ? -25.863 21.244 -23.753 1.00 88.56 733 GLU A N 1
ATOM 5812 C CA . GLU A 1 733 ? -25.675 21.157 -25.207 1.00 88.56 733 GLU A CA 1
ATOM 5813 C C . GLU A 1 733 ? -24.408 20.378 -25.588 1.00 88.56 733 GLU A C 1
ATOM 5815 O O . GLU A 1 733 ? -24.413 19.646 -26.579 1.00 88.56 733 GLU A O 1
ATOM 5820 N N . GLU A 1 734 ? -23.336 20.478 -24.796 1.00 88.19 734 GLU A N 1
ATOM 5821 C CA . GLU A 1 734 ? -22.109 19.697 -25.011 1.00 88.19 734 GLU A CA 1
ATOM 5822 C C . GLU A 1 734 ? -22.355 18.214 -24.714 1.00 88.19 734 GLU A C 1
ATOM 5824 O O . GLU A 1 734 ? -21.985 17.348 -25.512 1.00 88.19 734 GLU A O 1
ATOM 5829 N N . MET A 1 735 ? -23.085 17.929 -23.632 1.00 91.00 735 MET A N 1
ATOM 5830 C CA . MET A 1 735 ? -23.542 16.584 -23.283 1.00 91.00 735 MET A CA 1
ATOM 5831 C C . MET A 1 735 ? -24.368 15.960 -24.418 1.00 91.00 735 MET A C 1
ATOM 5833 O O . MET A 1 735 ? -24.072 14.853 -24.871 1.00 91.00 735 MET A O 1
ATOM 5837 N N . LYS A 1 736 ? -25.377 16.678 -24.935 1.00 89.62 736 LYS A N 1
ATOM 5838 C CA . LYS A 1 736 ? -26.215 16.210 -26.053 1.00 89.62 736 LYS A CA 1
ATOM 5839 C C . LYS A 1 736 ? -25.400 15.954 -27.320 1.00 89.62 736 LYS A C 1
ATOM 5841 O O . LYS A 1 736 ? -25.633 14.957 -28.005 1.00 89.62 736 LYS A O 1
ATOM 5846 N N . GLN A 1 737 ? -24.429 16.813 -27.633 1.00 90.31 737 GLN A N 1
ATOM 5847 C CA . GLN A 1 737 ? -23.540 16.621 -28.783 1.00 90.31 737 GLN A CA 1
ATOM 5848 C C . GLN A 1 737 ? -22.645 15.387 -28.635 1.00 90.31 737 GLN A C 1
ATOM 5850 O O . GLN A 1 737 ? -22.457 14.662 -29.611 1.00 90.31 737 GLN A O 1
ATOM 5855 N N . ALA A 1 738 ? -22.136 15.119 -27.432 1.00 90.12 738 ALA A N 1
ATOM 5856 C CA . ALA A 1 738 ? -21.325 13.939 -27.151 1.00 90.12 738 ALA A CA 1
ATOM 5857 C C . ALA A 1 738 ? -22.149 12.637 -27.142 1.00 90.12 738 ALA A C 1
ATOM 5859 O O . ALA A 1 738 ? -21.655 11.596 -27.575 1.00 90.12 738 ALA A O 1
ATOM 5860 N N . LEU A 1 739 ? -23.410 12.689 -26.698 1.00 91.69 739 LEU A N 1
ATOM 5861 C CA . LEU A 1 739 ? -24.306 11.531 -26.616 1.00 91.69 739 LEU A CA 1
ATOM 5862 C C . LEU A 1 739 ? -24.858 11.105 -27.985 1.00 91.69 739 LEU A C 1
ATOM 5864 O O . LEU A 1 739 ? -25.025 9.915 -28.260 1.00 91.69 739 LEU A O 1
ATOM 5868 N N . LYS A 1 740 ? -25.110 12.079 -28.866 1.00 92.94 740 LYS A N 1
ATOM 5869 C CA . LYS A 1 740 ? -25.792 11.877 -30.150 1.00 92.94 740 LYS A CA 1
ATOM 5870 C C . LYS A 1 740 ? -25.170 10.801 -31.058 1.00 92.94 740 LYS A C 1
ATOM 5872 O O . LYS A 1 740 ? -25.939 9.979 -31.557 1.00 92.94 740 LYS A O 1
ATOM 5877 N N . PRO A 1 741 ? -23.839 10.725 -31.265 1.00 93.50 741 PRO A N 1
ATOM 5878 C CA . PRO A 1 741 ? -23.234 9.659 -32.064 1.00 93.50 741 PRO A CA 1
ATOM 5879 C C . PRO A 1 741 ? -23.551 8.261 -31.524 1.00 93.50 741 PRO A C 1
ATOM 5881 O O . PRO A 1 741 ? -23.938 7.383 -32.292 1.00 93.50 741 PRO A O 1
ATOM 5884 N N . TYR A 1 742 ? -23.449 8.065 -30.207 1.00 93.31 742 TYR A N 1
ATOM 5885 C CA . TYR A 1 742 ? -23.697 6.769 -29.576 1.00 93.31 742 TYR A CA 1
ATOM 5886 C C . TYR A 1 742 ? -25.164 6.368 -29.666 1.00 93.31 742 TYR A C 1
ATOM 5888 O O . TYR A 1 742 ? -25.454 5.247 -30.075 1.00 93.31 742 TYR A O 1
ATOM 5896 N N . ALA A 1 743 ? -26.087 7.282 -29.361 1.00 92.44 743 ALA A N 1
ATOM 5897 C CA . ALA A 1 743 ? -27.514 6.985 -29.404 1.00 92.44 743 ALA A CA 1
ATOM 5898 C C . ALA A 1 743 ? -27.975 6.541 -30.804 1.00 92.44 743 ALA A C 1
ATOM 5900 O O . ALA A 1 743 ? -28.626 5.508 -30.947 1.00 92.44 743 ALA A O 1
ATOM 5901 N N . ILE A 1 744 ? -27.563 7.263 -31.853 1.00 93.31 744 ILE A N 1
ATOM 5902 C CA . ILE A 1 744 ? -27.969 6.968 -33.234 1.00 93.31 744 ILE A CA 1
ATOM 5903 C C . ILE A 1 744 ? -27.343 5.660 -33.737 1.00 93.31 744 ILE A C 1
ATOM 5905 O O . ILE A 1 744 ? -28.031 4.845 -34.351 1.00 93.31 744 ILE A O 1
ATOM 5909 N N . VAL A 1 745 ? -26.046 5.446 -33.494 1.00 93.50 745 VAL A N 1
ATOM 5910 C CA . VAL A 1 745 ? -25.340 4.248 -33.978 1.00 93.50 745 VAL A CA 1
ATOM 5911 C C . VAL A 1 745 ? -25.835 2.991 -33.268 1.00 93.50 745 VAL A C 1
ATOM 5913 O O . VAL A 1 745 ? -26.074 1.988 -33.934 1.00 93.50 745 VAL A O 1
ATOM 5916 N N . LEU A 1 746 ? -26.044 3.040 -31.948 1.00 93.06 746 LEU A N 1
ATOM 5917 C CA . LEU A 1 746 ? -26.554 1.898 -31.185 1.00 93.06 746 LEU A CA 1
ATOM 5918 C C . LEU A 1 746 ? -28.004 1.574 -31.562 1.00 93.06 746 LEU A C 1
ATOM 5920 O O . LEU A 1 746 ? -28.326 0.404 -31.760 1.00 93.06 746 LEU A O 1
ATOM 5924 N N . ARG A 1 747 ? -28.853 2.591 -31.771 1.00 93.50 747 ARG A N 1
ATOM 5925 C CA . ARG A 1 747 ? -30.208 2.391 -32.303 1.00 93.50 747 ARG A CA 1
ATOM 5926 C C . ARG A 1 747 ? -30.177 1.623 -33.628 1.00 93.50 747 ARG A C 1
ATOM 5928 O O . ARG A 1 747 ? -30.876 0.634 -33.789 1.00 93.50 747 ARG A O 1
ATOM 5935 N N . GLU A 1 748 ? -29.349 2.032 -34.587 1.00 93.12 748 GLU A N 1
ATOM 5936 C CA . GLU A 1 748 ? -29.303 1.334 -35.878 1.00 93.12 748 GLU A CA 1
ATOM 5937 C C . GLU A 1 748 ? -28.636 -0.043 -35.820 1.00 93.12 748 GLU A C 1
ATOM 5939 O O . GLU A 1 748 ? -29.052 -0.933 -36.560 1.00 93.12 748 GLU A O 1
ATOM 5944 N N . ALA A 1 749 ? -27.619 -0.226 -34.973 1.00 90.19 749 ALA A N 1
ATOM 5945 C CA . ALA A 1 749 ? -26.896 -1.492 -34.850 1.00 90.19 749 ALA A CA 1
ATOM 5946 C C . ALA A 1 749 ? -27.771 -2.616 -34.270 1.00 90.19 749 ALA A C 1
ATOM 5948 O O . ALA A 1 749 ? -27.587 -3.778 -34.631 1.00 90.19 749 ALA A O 1
ATOM 5949 N N . PHE A 1 750 ? -28.722 -2.270 -33.396 1.00 89.69 750 PHE A N 1
ATOM 5950 C CA . PHE A 1 750 ? -29.507 -3.236 -32.621 1.00 89.69 750 PHE A CA 1
ATOM 5951 C C . PHE A 1 750 ? -31.005 -3.256 -32.951 1.00 89.69 750 PHE A C 1
ATOM 5953 O O . PHE A 1 750 ? -31.750 -4.007 -32.333 1.00 89.69 750 PHE A O 1
ATOM 5960 N N . LYS A 1 751 ? -31.474 -2.504 -33.955 1.00 89.69 751 LYS A N 1
ATOM 5961 C CA . LYS A 1 751 ? -32.908 -2.446 -34.311 1.00 89.69 751 LYS A CA 1
ATOM 5962 C C . LYS A 1 751 ? -33.553 -3.783 -34.667 1.00 89.69 751 LYS A C 1
ATOM 5964 O O . LYS A 1 751 ? -34.745 -3.959 -34.435 1.00 89.69 751 LYS A O 1
ATOM 5969 N N . ASP A 1 752 ? -32.773 -4.694 -35.241 1.00 86.88 752 ASP A N 1
ATOM 5970 C CA . ASP A 1 752 ? -33.238 -6.022 -35.648 1.00 86.88 752 ASP A CA 1
ATOM 5971 C C . ASP A 1 752 ? -32.996 -7.076 -34.547 1.00 86.88 752 ASP A C 1
ATOM 5973 O O . ASP A 1 752 ? -33.412 -8.219 -34.709 1.00 86.88 752 ASP A O 1
ATOM 5977 N N . HIS A 1 753 ? -32.333 -6.685 -33.448 1.00 85.38 753 HIS A N 1
ATOM 5978 C CA . HIS A 1 753 ? -31.948 -7.531 -32.309 1.00 85.38 753 HIS A CA 1
ATOM 5979 C C . HIS A 1 753 ? -32.011 -6.760 -30.975 1.00 85.38 753 HIS A C 1
ATOM 5981 O O . HIS A 1 753 ? -30.987 -6.585 -30.298 1.00 85.38 753 HIS A O 1
ATOM 5987 N N . PRO A 1 754 ? -33.186 -6.219 -30.605 1.00 86.62 754 PRO A N 1
ATOM 5988 C CA . PRO A 1 754 ? -33.343 -5.410 -29.397 1.00 86.62 754 PRO A CA 1
ATOM 5989 C C . PRO A 1 754 ? -32.987 -6.172 -28.107 1.00 86.62 754 PRO A C 1
ATOM 5991 O O . PRO A 1 754 ? -32.529 -5.558 -27.141 1.00 86.62 754 PRO A O 1
ATOM 5994 N N . GLU A 1 755 ? -33.145 -7.497 -28.104 1.00 82.06 755 GLU A N 1
ATOM 5995 C CA . GLU A 1 755 ? -32.834 -8.400 -26.992 1.00 82.06 755 GLU A CA 1
ATOM 5996 C C . GLU A 1 755 ? -31.348 -8.403 -26.600 1.00 82.06 755 GLU A C 1
ATOM 5998 O O . GLU A 1 755 ? -31.023 -8.476 -25.416 1.00 82.06 755 GLU A O 1
ATOM 6003 N N . GLU A 1 756 ? -30.435 -8.249 -27.566 1.00 83.50 756 GLU A N 1
ATOM 6004 C CA . GLU A 1 756 ? -28.990 -8.216 -27.293 1.00 83.50 756 GLU A CA 1
ATOM 6005 C C . GLU A 1 756 ? -28.568 -6.899 -26.622 1.00 83.50 756 GLU A C 1
ATOM 6007 O O . GLU A 1 756 ? -27.560 -6.835 -25.912 1.00 83.50 756 GLU A O 1
ATOM 6012 N N . TYR A 1 757 ? -29.342 -5.831 -26.843 1.00 85.75 757 TYR A N 1
ATOM 6013 C CA . TYR A 1 757 ? -29.083 -4.524 -26.251 1.00 85.75 757 TYR A CA 1
ATOM 6014 C C . TYR A 1 757 ? -29.670 -4.398 -24.838 1.00 85.75 757 TYR A C 1
ATOM 6016 O O . TYR A 1 757 ? -29.050 -3.769 -23.984 1.00 85.75 757 TYR A O 1
ATOM 6024 N N . GLY A 1 758 ? -30.836 -5.001 -24.578 1.00 85.44 758 GLY A N 1
ATOM 6025 C CA . GLY A 1 758 ? -31.517 -5.029 -23.274 1.00 85.44 758 GLY A CA 1
ATOM 6026 C C . GLY A 1 758 ? -32.470 -3.858 -23.018 1.00 85.44 758 GLY A C 1
ATOM 6027 O O . GLY A 1 758 ? -33.615 -4.076 -22.639 1.00 85.44 758 GLY A O 1
ATOM 6028 N N . SER A 1 759 ? -32.043 -2.618 -23.288 1.00 85.50 759 SER A N 1
ATOM 6029 C CA . SER A 1 759 ? -32.873 -1.403 -23.106 1.00 85.50 759 SER A CA 1
ATOM 6030 C C . SER A 1 759 ? -33.103 -0.647 -24.417 1.00 85.50 759 SER A C 1
ATOM 6032 O O . SER A 1 759 ? -32.852 0.554 -24.520 1.00 85.50 759 SER A O 1
ATOM 6034 N N . TYR A 1 760 ? -33.499 -1.354 -25.476 1.00 89.69 760 TYR A N 1
ATOM 6035 C CA . TYR A 1 760 ? -33.542 -0.765 -26.819 1.00 89.69 760 TYR A CA 1
ATOM 6036 C C . TYR A 1 760 ? -34.592 0.353 -26.955 1.00 89.69 760 TYR A C 1
ATOM 6038 O O . TYR A 1 760 ? -34.342 1.370 -27.599 1.00 89.69 760 TYR A O 1
ATOM 6046 N N . ASP A 1 761 ? -35.735 0.235 -26.285 1.00 90.31 761 ASP A N 1
ATOM 6047 C CA . ASP A 1 761 ? -36.754 1.289 -26.326 1.00 90.31 761 ASP A CA 1
ATOM 6048 C C . ASP A 1 761 ? -36.244 2.610 -25.718 1.00 90.31 761 ASP A C 1
ATOM 6050 O O . ASP A 1 761 ? -36.537 3.682 -26.240 1.00 90.31 761 ASP A O 1
ATOM 6054 N N . GLU A 1 762 ? -35.377 2.551 -24.699 1.00 89.00 762 GLU A N 1
ATOM 6055 C CA . GLU A 1 762 ? -34.773 3.745 -24.091 1.00 89.00 762 GLU A CA 1
ATOM 6056 C C . GLU A 1 762 ? -33.832 4.474 -25.063 1.00 89.00 762 GLU A C 1
ATOM 6058 O O . GLU A 1 762 ? -33.811 5.705 -25.095 1.00 89.00 762 GLU A O 1
ATOM 6063 N N . ILE A 1 763 ? -33.073 3.745 -25.898 1.00 90.88 763 ILE A N 1
ATOM 6064 C CA . ILE A 1 763 ? -32.190 4.374 -26.898 1.00 90.88 763 ILE A CA 1
ATOM 6065 C C . ILE A 1 763 ? -32.997 5.013 -28.037 1.00 90.88 763 ILE A C 1
ATOM 6067 O O . ILE A 1 763 ? -32.596 6.044 -28.589 1.00 90.88 763 ILE A O 1
ATOM 6071 N N . VAL A 1 764 ? -34.154 4.432 -28.372 1.00 91.88 764 VAL A N 1
ATOM 6072 C CA . VAL A 1 764 ? -35.107 5.003 -29.333 1.00 91.88 764 VAL A CA 1
ATOM 6073 C C . VAL A 1 764 ? -35.723 6.283 -28.770 1.00 91.88 764 VAL A C 1
ATOM 6075 O O . VAL A 1 764 ? -35.684 7.313 -29.447 1.00 91.88 764 VAL A O 1
ATOM 6078 N N . ASP A 1 765 ? -36.210 6.250 -27.529 1.00 91.44 765 ASP A N 1
ATOM 6079 C CA . ASP A 1 765 ? -36.799 7.410 -26.856 1.00 91.44 765 ASP A CA 1
ATOM 6080 C C . ASP A 1 765 ? -35.784 8.550 -26.699 1.00 91.44 765 ASP A C 1
ATOM 6082 O O . ASP A 1 765 ? -36.097 9.700 -27.006 1.00 91.44 765 ASP A O 1
ATOM 6086 N N . MET A 1 766 ? -34.539 8.241 -26.326 1.00 91.44 766 MET A N 1
ATOM 6087 C CA . MET A 1 766 ? -33.443 9.214 -26.256 1.00 91.44 766 MET A CA 1
ATOM 6088 C C . MET A 1 766 ? -33.184 9.880 -27.616 1.00 91.44 766 MET A C 1
ATOM 6090 O O . MET A 1 766 ? -33.025 11.101 -27.705 1.00 91.44 766 MET A O 1
ATOM 6094 N N . CYS A 1 767 ? -33.183 9.102 -28.703 1.00 93.12 767 CYS A N 1
ATOM 6095 C CA . CYS A 1 767 ? -33.041 9.650 -30.050 1.00 93.12 767 CYS A CA 1
ATOM 6096 C C . CYS A 1 767 ? -34.198 10.592 -30.408 1.00 93.12 767 CYS A C 1
ATOM 6098 O O . CYS A 1 767 ? -33.955 11.698 -30.891 1.00 93.12 767 CYS A O 1
ATOM 6100 N N . GLU A 1 768 ? -35.442 10.167 -30.192 1.00 92.56 768 GLU A N 1
ATOM 6101 C CA . GLU A 1 768 ? -36.627 10.890 -30.665 1.00 92.56 768 GLU A CA 1
ATOM 6102 C C . GLU A 1 768 ? -36.985 12.098 -29.788 1.00 92.56 768 GLU A C 1
ATOM 6104 O O . GLU A 1 768 ? -37.284 13.167 -30.320 1.00 92.56 768 GLU A O 1
ATOM 6109 N N . GLN A 1 769 ? -36.947 11.945 -28.463 1.00 91.00 769 GLN A N 1
ATOM 6110 C CA . GLN A 1 769 ? -37.447 12.939 -27.507 1.00 91.00 769 GLN A CA 1
ATOM 6111 C C . GLN A 1 769 ? -36.362 13.902 -27.018 1.00 91.00 769 GLN A C 1
ATOM 6113 O O . GLN A 1 769 ? -36.639 15.084 -26.815 1.00 91.00 769 GLN A O 1
ATOM 6118 N N . GLU A 1 770 ? -35.131 13.422 -26.823 1.00 88.69 770 GLU A N 1
ATOM 6119 C CA . GLU A 1 770 ? -34.065 14.225 -26.205 1.00 88.69 770 GLU A CA 1
ATOM 6120 C C . GLU A 1 770 ? -33.110 14.831 -27.237 1.00 88.69 770 GLU A C 1
ATOM 6122 O O . GLU A 1 770 ? -32.667 15.975 -27.091 1.00 88.69 770 GLU A O 1
ATOM 6127 N N . LEU A 1 771 ? -32.816 14.082 -28.303 1.00 91.31 771 LEU A N 1
ATOM 6128 C CA . LEU A 1 771 ? -31.839 14.459 -29.328 1.00 91.31 771 LEU A CA 1
ATOM 6129 C C . LEU A 1 771 ? -32.470 14.966 -30.636 1.00 91.31 771 LEU A C 1
ATOM 6131 O O . LEU A 1 771 ? -31.735 15.376 -31.543 1.00 91.31 771 LEU A O 1
ATOM 6135 N N . ASN A 1 772 ? -33.806 14.972 -30.734 1.00 91.12 772 ASN A N 1
ATOM 6136 C CA . ASN A 1 772 ? -34.579 15.374 -31.918 1.00 91.12 772 ASN A CA 1
ATOM 6137 C C . ASN A 1 772 ? -34.114 14.671 -33.213 1.00 91.12 772 ASN A C 1
ATOM 6139 O O . ASN A 1 772 ? -33.939 15.303 -34.259 1.00 91.12 772 ASN A O 1
ATOM 6143 N N . VAL A 1 773 ? -33.869 13.362 -33.142 1.00 91.56 773 VAL A N 1
ATOM 6144 C CA . VAL A 1 773 ? -33.441 12.528 -34.271 1.00 91.56 773 VAL A CA 1
ATOM 6145 C C . VAL A 1 773 ? -34.631 11.740 -34.811 1.00 91.56 773 VAL A C 1
ATOM 6147 O O . VAL A 1 773 ? -35.091 10.779 -34.199 1.00 91.56 773 VAL A O 1
ATOM 6150 N N . GLU A 1 774 ? -35.094 12.107 -36.004 1.00 90.25 774 GLU A N 1
ATOM 6151 C CA . GLU A 1 774 ? -36.191 11.416 -36.692 1.00 90.25 774 GLU A CA 1
ATOM 6152 C C . GLU A 1 774 ? -35.816 9.972 -37.100 1.00 90.25 774 GLU A C 1
ATOM 6154 O O . GLU A 1 774 ? -34.640 9.612 -37.247 1.00 90.25 774 GLU A O 1
ATOM 6159 N N . LYS A 1 775 ? -36.824 9.112 -37.306 1.00 86.06 775 LYS A N 1
ATOM 6160 C CA . LYS A 1 775 ? -36.624 7.685 -37.635 1.00 86.06 775 LYS A CA 1
ATOM 6161 C C . LYS A 1 775 ? -35.826 7.468 -38.921 1.00 86.06 775 LYS A C 1
ATOM 6163 O O . LYS A 1 775 ? -35.012 6.556 -38.993 1.00 86.06 775 LYS A O 1
ATOM 6168 N N . ASP A 1 776 ? -36.016 8.312 -39.929 1.00 87.44 776 ASP A N 1
ATOM 6169 C CA . ASP A 1 776 ? -35.354 8.226 -41.232 1.00 87.44 776 ASP A CA 1
ATOM 6170 C C . ASP A 1 776 ? -34.076 9.081 -41.338 1.00 87.44 776 ASP A C 1
ATOM 6172 O O . ASP A 1 776 ? -33.474 9.155 -42.415 1.00 87.44 776 ASP A O 1
ATOM 6176 N N . TRP A 1 777 ? -33.604 9.658 -40.223 1.00 91.19 777 TRP A N 1
ATOM 6177 C CA . TRP A 1 777 ? -32.448 10.563 -40.179 1.00 91.19 777 TRP A CA 1
ATOM 6178 C C . TRP A 1 777 ? -31.203 9.988 -40.870 1.00 91.19 777 TRP A C 1
ATOM 6180 O O . TRP A 1 777 ? -30.571 10.673 -41.676 1.00 91.19 777 TRP A O 1
ATOM 6190 N N . VAL A 1 778 ? -30.896 8.708 -40.640 1.00 89.19 778 VAL A N 1
ATOM 6191 C CA . VAL A 1 778 ? -29.724 8.015 -41.212 1.00 89.19 778 VAL A CA 1
ATOM 6192 C C . VAL A 1 778 ? -29.796 7.913 -42.738 1.00 89.19 778 VAL A C 1
ATOM 6194 O O . VAL A 1 778 ? -28.776 7.989 -43.426 1.00 89.19 778 VAL A O 1
ATOM 6197 N N . THR A 1 779 ? -31.004 7.809 -43.299 1.00 85.38 779 THR A N 1
ATOM 6198 C CA . THR A 1 779 ? -31.204 7.779 -44.756 1.00 85.38 779 THR A CA 1
ATOM 6199 C C . THR A 1 779 ? -30.913 9.143 -45.381 1.00 85.38 779 THR A C 1
ATOM 6201 O O . THR A 1 779 ? -30.379 9.207 -46.491 1.00 85.38 779 THR A O 1
ATOM 6204 N N . GLN A 1 780 ? -31.230 10.218 -44.656 1.00 87.19 780 GLN A N 1
ATOM 6205 C CA . GLN A 1 780 ? -31.042 11.600 -45.091 1.00 87.19 780 GLN A CA 1
ATOM 6206 C C . GLN A 1 780 ? -29.603 12.111 -44.851 1.00 87.19 780 GLN A C 1
ATOM 6208 O O . GLN A 1 780 ? -29.112 12.919 -45.637 1.00 87.19 780 GLN A O 1
ATOM 6213 N N . HIS A 1 781 ? -28.895 11.586 -43.842 1.00 91.12 781 HIS A N 1
ATOM 6214 C CA . HIS A 1 781 ? -27.586 12.079 -43.375 1.00 91.12 781 HIS A CA 1
ATOM 6215 C C . HIS A 1 781 ? -26.477 11.014 -43.454 1.00 91.12 781 HIS A C 1
ATOM 6217 O O . HIS A 1 781 ? -25.659 10.862 -42.549 1.00 91.12 781 HIS A O 1
ATOM 6223 N N . LYS A 1 782 ? -26.412 10.262 -44.563 1.00 87.56 782 LYS A N 1
ATOM 6224 C CA . LYS A 1 782 ? -25.490 9.116 -44.720 1.00 87.56 782 LYS A CA 1
ATOM 6225 C C . LYS A 1 782 ? -24.018 9.426 -44.424 1.00 87.56 782 LYS A C 1
ATOM 6227 O O . LYS A 1 782 ? -23.336 8.589 -43.844 1.00 87.56 782 LYS A O 1
ATOM 6232 N N . SER A 1 783 ? -23.518 10.592 -44.846 1.00 85.88 783 SER A N 1
ATOM 6233 C CA . SER A 1 783 ? -22.110 10.964 -44.630 1.00 85.88 783 SER A CA 1
ATOM 6234 C C . SER A 1 783 ? -21.808 11.234 -43.156 1.00 85.88 783 SER A C 1
ATOM 6236 O O . SER A 1 783 ? -20.770 10.807 -42.668 1.00 85.88 783 SER A O 1
ATOM 6238 N N . GLU A 1 784 ? -22.718 11.914 -42.456 1.00 91.00 784 GLU A N 1
ATOM 6239 C CA . GLU A 1 784 ? -22.582 12.223 -41.028 1.00 91.00 784 GLU A CA 1
ATOM 6240 C C . GLU A 1 784 ? -22.707 10.950 -40.186 1.00 91.00 784 GLU A C 1
ATOM 6242 O O . GLU A 1 784 ? -21.937 10.737 -39.256 1.00 91.00 784 GLU A O 1
ATOM 6247 N N . PHE A 1 785 ? -23.616 10.047 -40.564 1.00 92.69 785 PHE A N 1
ATOM 6248 C CA . PHE A 1 785 ? -23.763 8.759 -39.893 1.00 92.69 785 PHE A CA 1
ATOM 6249 C C . PHE A 1 785 ? -22.485 7.908 -39.960 1.00 92.69 785 PHE A C 1
ATOM 6251 O O . PHE A 1 785 ? -22.094 7.317 -38.960 1.00 92.69 785 PHE A O 1
ATOM 6258 N N . GLN A 1 786 ? -21.789 7.877 -41.102 1.00 89.19 786 GLN A N 1
ATOM 6259 C CA . GLN A 1 786 ? -20.524 7.136 -41.229 1.00 89.19 786 GLN A CA 1
ATOM 6260 C C . GLN A 1 786 ? -19.410 7.705 -40.335 1.00 89.19 786 GLN A C 1
ATOM 6262 O O . GLN A 1 786 ? -18.598 6.952 -39.799 1.00 89.19 786 GLN A O 1
ATOM 6267 N N . GLU A 1 787 ? -19.384 9.023 -40.129 1.00 90.12 787 GLU A N 1
ATOM 6268 C CA . GLU A 1 787 ? -18.459 9.656 -39.184 1.00 90.12 787 GLU A CA 1
ATOM 6269 C C . GLU A 1 787 ? -18.805 9.295 -37.731 1.00 90.12 787 GLU A C 1
ATOM 6271 O O . GLU A 1 787 ? -17.916 8.950 -36.953 1.00 90.12 787 GLU A O 1
ATOM 6276 N N . MET A 1 788 ? -20.097 9.265 -37.387 1.00 93.56 788 MET A N 1
ATOM 6277 C CA . MET A 1 788 ? -20.567 8.826 -36.069 1.00 93.56 788 MET A CA 1
ATOM 6278 C C . MET A 1 788 ? -20.229 7.360 -35.783 1.00 93.56 788 MET A C 1
ATOM 6280 O O . MET A 1 788 ? -19.770 7.061 -34.684 1.00 93.56 788 MET A O 1
ATOM 6284 N N . VAL A 1 789 ? -20.387 6.457 -36.760 1.00 91.00 789 VAL A N 1
ATOM 6285 C CA . VAL A 1 789 ? -20.000 5.040 -36.616 1.00 91.00 789 VAL A CA 1
ATOM 6286 C C . VAL A 1 789 ? -18.529 4.930 -36.218 1.00 91.00 789 VAL A C 1
ATOM 6288 O O . VAL A 1 789 ? -18.207 4.223 -35.267 1.00 91.00 789 VAL A O 1
ATOM 6291 N N . LYS A 1 790 ? -17.644 5.696 -36.866 1.00 88.19 790 LYS A N 1
ATOM 6292 C CA . LYS A 1 790 ? -16.214 5.696 -36.540 1.00 88.19 790 LYS A CA 1
ATOM 6293 C C . LYS A 1 790 ? -15.934 6.188 -35.114 1.00 88.19 790 LYS A C 1
ATOM 6295 O O . LYS A 1 790 ? -15.152 5.562 -34.404 1.00 88.19 790 LYS A O 1
ATOM 6300 N N . ILE A 1 791 ? -16.590 7.270 -34.686 1.00 89.38 791 ILE A N 1
ATOM 6301 C CA . ILE A 1 791 ? -16.469 7.803 -33.316 1.00 89.38 791 ILE A CA 1
ATOM 6302 C C . ILE A 1 791 ? -16.888 6.745 -32.292 1.00 89.38 791 ILE A C 1
ATOM 6304 O O . ILE A 1 791 ? -16.194 6.527 -31.300 1.00 89.38 791 ILE A O 1
ATOM 6308 N N . VAL A 1 792 ? -18.008 6.067 -32.544 1.00 90.00 792 VAL A N 1
ATOM 6309 C CA . VAL A 1 792 ? -18.544 5.048 -31.639 1.00 90.00 792 VAL A CA 1
ATOM 6310 C C . VAL A 1 792 ? -17.641 3.819 -31.601 1.00 90.00 792 VAL A C 1
ATOM 6312 O O . VAL A 1 792 ? -17.370 3.320 -30.516 1.00 90.00 792 VAL A O 1
ATOM 6315 N N . GLN A 1 793 ? -17.091 3.372 -32.730 1.00 86.06 793 GLN A N 1
ATOM 6316 C CA . GLN A 1 793 ? -16.121 2.271 -32.761 1.00 86.06 793 GLN A CA 1
ATOM 6317 C C . GLN A 1 793 ? -14.856 2.589 -31.961 1.00 86.06 793 GLN A C 1
ATOM 6319 O O . GLN A 1 793 ? -14.428 1.775 -31.146 1.00 86.06 793 GLN A O 1
ATOM 6324 N N . GLU A 1 794 ? -14.268 3.773 -32.154 1.00 85.50 794 GLU A N 1
ATOM 6325 C CA . GLU A 1 794 ? -13.086 4.208 -31.397 1.00 85.50 794 GLU A CA 1
ATOM 6326 C C . GLU A 1 794 ? -13.398 4.306 -29.895 1.00 85.50 794 GLU A C 1
ATOM 6328 O O . GLU A 1 794 ? -12.621 3.838 -29.056 1.00 85.50 794 GLU A O 1
ATOM 6333 N N . GLY A 1 795 ? -14.574 4.840 -29.559 1.00 85.00 795 GLY A N 1
ATOM 6334 C CA . GLY A 1 795 ? -15.083 4.916 -28.195 1.00 85.00 795 GLY A CA 1
ATOM 6335 C C . GLY A 1 795 ? -15.244 3.547 -27.542 1.00 85.00 795 GLY A C 1
ATOM 6336 O O . GLY A 1 795 ? -14.687 3.314 -26.470 1.00 85.00 795 GLY A O 1
ATOM 6337 N N . LEU A 1 796 ? -15.944 2.621 -28.199 1.00 84.62 796 LEU A N 1
ATOM 6338 C CA . LEU A 1 796 ? -16.188 1.268 -27.699 1.00 84.62 796 LEU A CA 1
ATOM 6339 C C . LEU A 1 796 ? -14.887 0.451 -27.602 1.00 84.62 796 LEU A C 1
ATOM 6341 O O . LEU A 1 796 ? -14.641 -0.179 -26.573 1.00 84.62 796 LEU A O 1
ATOM 6345 N N . ALA A 1 797 ? -14.012 0.518 -28.613 1.00 79.88 797 ALA A N 1
ATOM 6346 C CA . ALA A 1 797 ? -12.735 -0.202 -28.638 1.00 79.88 797 ALA A CA 1
ATOM 6347 C C . ALA A 1 797 ? -11.765 0.259 -27.537 1.00 79.88 797 ALA A C 1
ATOM 6349 O O . ALA A 1 797 ? -10.943 -0.522 -27.057 1.00 79.88 797 ALA A O 1
ATOM 6350 N N . SER A 1 798 ? -11.870 1.517 -27.094 1.00 78.81 798 SER A N 1
ATOM 6351 C CA . SER A 1 798 ? -11.060 2.044 -25.990 1.00 78.81 798 SER A CA 1
ATOM 6352 C C . SER A 1 798 ? -11.462 1.501 -24.606 1.00 78.81 798 SER A C 1
ATOM 6354 O O . SER A 1 798 ? -10.714 1.657 -23.637 1.00 78.81 798 SER A O 1
ATOM 6356 N N . LYS A 1 799 ? -12.629 0.848 -24.480 1.00 81.75 799 LYS A N 1
ATOM 6357 C CA . LYS A 1 799 ? -13.207 0.430 -23.195 1.00 81.75 799 LYS A CA 1
ATOM 6358 C C . LYS A 1 799 ? -13.076 -1.086 -23.003 1.00 81.75 799 LYS A C 1
ATOM 6360 O O . LYS A 1 799 ? -13.944 -1.863 -23.386 1.00 81.75 799 LYS A O 1
ATOM 6365 N N . GLN A 1 800 ? -12.037 -1.509 -22.275 1.00 75.94 800 GLN A N 1
ATOM 6366 C CA . GLN A 1 800 ? -11.720 -2.924 -21.991 1.00 75.94 800 GLN A CA 1
ATOM 6367 C C . GLN A 1 800 ? -12.902 -3.755 -21.438 1.00 75.94 800 GLN A C 1
ATOM 6369 O O . GLN A 1 800 ? -12.968 -4.964 -21.649 1.00 75.94 800 GLN A O 1
ATOM 6374 N N . LYS A 1 801 ? -13.862 -3.125 -20.750 1.00 78.56 801 LYS A N 1
ATOM 6375 C CA . LYS A 1 801 ? -15.043 -3.789 -20.170 1.00 78.56 801 LYS A CA 1
ATOM 6376 C C . LYS A 1 801 ? -16.115 -4.191 -21.191 1.00 78.56 801 LYS A C 1
ATOM 6378 O O . LYS A 1 801 ? -16.996 -4.964 -20.831 1.00 78.56 801 LYS A O 1
ATOM 6383 N N . LEU A 1 802 ? -16.055 -3.671 -22.417 1.00 82.50 802 LEU A N 1
ATOM 6384 C CA . LEU A 1 802 ? -16.995 -3.998 -23.493 1.00 82.50 802 LEU A CA 1
ATOM 6385 C C . LEU A 1 802 ? -16.484 -5.132 -24.394 1.00 82.50 802 LEU A C 1
ATOM 6387 O O . LEU A 1 802 ? -17.266 -5.702 -25.140 1.00 82.50 802 LEU A O 1
ATOM 6391 N N . THR A 1 803 ? -15.209 -5.517 -24.260 1.00 79.44 803 THR A N 1
ATOM 6392 C CA . THR A 1 803 ? -14.563 -6.605 -25.022 1.00 79.44 803 THR A CA 1
ATOM 6393 C C . THR A 1 803 ? -15.346 -7.929 -25.063 1.00 79.44 803 THR A C 1
ATOM 6395 O O . THR A 1 803 ? -15.279 -8.603 -26.086 1.00 79.44 803 THR A O 1
ATOM 6398 N N . PRO A 1 804 ? -16.072 -8.350 -24.003 1.00 79.25 804 PRO A N 1
ATOM 6399 C CA . PRO A 1 804 ? -16.849 -9.590 -24.054 1.00 79.25 804 PRO A CA 1
ATOM 6400 C C . PRO A 1 804 ? -18.131 -9.513 -24.899 1.00 79.25 804 PRO A C 1
ATOM 6402 O O . PRO A 1 804 ? -18.659 -10.559 -25.264 1.00 79.25 804 PRO A O 1
ATOM 6405 N N . TYR A 1 805 ? -18.649 -8.318 -25.198 1.00 83.44 805 TYR A N 1
ATOM 6406 C CA . TYR A 1 805 ? -19.895 -8.147 -25.947 1.00 83.44 805 TYR A CA 1
ATOM 6407 C C . TYR A 1 805 ? -19.649 -8.227 -27.452 1.00 83.44 805 TYR A C 1
ATOM 6409 O O . TYR A 1 805 ? -18.606 -7.802 -27.949 1.00 83.44 805 TYR A O 1
ATOM 6417 N N . ASN A 1 806 ? -20.629 -8.751 -28.187 1.00 73.88 806 ASN A N 1
ATOM 6418 C CA . ASN A 1 806 ? -20.565 -8.769 -29.640 1.00 73.88 806 ASN A CA 1
ATOM 6419 C C . ASN A 1 806 ? -20.851 -7.366 -30.198 1.00 73.88 806 ASN A C 1
ATOM 6421 O O . ASN A 1 806 ? -21.997 -6.925 -30.249 1.00 73.88 806 ASN A O 1
ATOM 6425 N N . LEU A 1 807 ? -19.795 -6.668 -30.610 1.00 80.38 807 LEU A N 1
ATOM 6426 C CA . LEU A 1 807 ? -19.884 -5.342 -31.222 1.00 80.38 807 LEU A CA 1
ATOM 6427 C C . LEU A 1 807 ? -19.778 -5.382 -32.752 1.00 80.38 807 LEU A C 1
ATOM 6429 O O . LEU A 1 807 ? -19.848 -4.330 -33.386 1.00 80.38 807 LEU A O 1
ATOM 6433 N N . ASP A 1 808 ? -19.707 -6.573 -33.358 1.00 80.12 808 ASP A N 1
ATOM 6434 C CA . ASP A 1 808 ? -19.573 -6.740 -34.811 1.00 80.12 808 ASP A CA 1
ATOM 6435 C C . ASP A 1 808 ? -20.730 -6.068 -35.570 1.00 80.12 808 ASP A C 1
ATOM 6437 O O . ASP A 1 808 ? -20.578 -5.655 -36.718 1.00 80.12 808 ASP A O 1
ATOM 6441 N N . ARG A 1 809 ? -21.894 -5.905 -34.927 1.00 80.94 809 ARG A N 1
ATOM 6442 C CA . ARG A 1 809 ? -23.054 -5.186 -35.480 1.00 80.94 809 ARG A CA 1
ATOM 6443 C C . ARG A 1 809 ? -22.756 -3.714 -35.745 1.00 80.94 809 ARG A C 1
ATOM 6445 O O . ARG A 1 809 ? -23.196 -3.179 -36.759 1.00 80.94 809 ARG A O 1
ATOM 6452 N N . VAL A 1 810 ? -21.978 -3.072 -34.873 1.00 82.00 810 VAL A N 1
ATOM 6453 C CA . VAL A 1 810 ? -21.511 -1.693 -35.074 1.00 82.00 810 VAL A CA 1
ATOM 6454 C C . VAL A 1 810 ? -20.526 -1.647 -36.243 1.00 82.00 810 VAL A C 1
ATOM 6456 O O . VAL A 1 810 ? -20.610 -0.753 -37.086 1.00 82.00 810 VAL A O 1
ATOM 6459 N N . ASP A 1 811 ? -19.658 -2.652 -36.357 1.00 80.12 811 ASP A N 1
ATOM 6460 C CA . ASP A 1 811 ? -18.672 -2.748 -37.437 1.00 80.12 811 ASP A CA 1
ATOM 6461 C C . ASP A 1 811 ? -19.308 -2.989 -38.812 1.00 80.12 811 ASP A C 1
ATOM 6463 O O . ASP A 1 811 ? -18.861 -2.443 -39.826 1.00 80.12 811 ASP A O 1
ATOM 6467 N N . GLN A 1 812 ? -20.412 -3.736 -38.859 1.00 81.25 812 GLN A N 1
ATOM 6468 C CA . GLN A 1 812 ? -21.154 -4.023 -40.087 1.00 81.25 812 GLN A CA 1
ATOM 6469 C C . GLN A 1 812 ? -21.837 -2.780 -40.686 1.00 81.25 812 GLN A C 1
ATOM 6471 O O . GLN A 1 812 ? -22.034 -2.726 -41.906 1.00 81.25 812 GLN A O 1
ATOM 6476 N N . LEU A 1 813 ? -22.117 -1.739 -39.890 1.00 79.44 813 LEU A N 1
ATOM 6477 C CA . LEU A 1 813 ? -22.735 -0.491 -40.365 1.00 79.44 813 LEU A CA 1
ATOM 6478 C C . LEU A 1 813 ? -21.845 0.308 -41.342 1.00 79.44 813 LEU A C 1
ATOM 6480 O O . LEU A 1 813 ? -22.363 1.115 -42.124 1.00 79.44 813 LEU A O 1
ATOM 6484 N N . GLN A 1 814 ? -20.526 0.062 -41.374 1.00 66.38 814 GLN A N 1
ATOM 6485 C CA . GLN A 1 814 ? -19.611 0.682 -42.350 1.00 66.38 814 GLN A CA 1
ATOM 6486 C C . GLN A 1 814 ? -19.838 0.197 -43.789 1.00 66.38 814 GLN A C 1
ATOM 6488 O O . GLN A 1 814 ? -19.532 0.907 -44.747 1.00 66.38 814 GLN A O 1
ATOM 6493 N N . SER A 1 815 ? -20.390 -1.007 -43.965 1.00 57.56 815 SER A N 1
ATOM 6494 C CA . SER A 1 815 ? -20.579 -1.603 -45.294 1.00 57.56 815 SER A CA 1
ATOM 6495 C C . SER A 1 815 ? -21.747 -0.991 -46.089 1.00 57.56 815 SER A C 1
ATOM 6497 O O . SER A 1 815 ? -21.902 -1.274 -47.280 1.00 57.56 815 SER A O 1
ATOM 6499 N N . GLY A 1 816 ? -22.514 -0.083 -45.466 1.00 52.94 816 GLY A N 1
ATOM 6500 C CA . GLY A 1 816 ? -23.753 0.477 -46.003 1.00 52.94 816 GLY A CA 1
ATOM 6501 C C . GLY A 1 816 ? -24.864 -0.579 -46.087 1.00 52.94 816 GLY A C 1
ATOM 6502 O O . GLY A 1 816 ? -24.584 -1.775 -46.075 1.00 52.94 816 GLY A O 1
ATOM 6503 N N . PRO A 1 817 ? -26.147 -0.186 -46.179 1.00 43.12 817 PRO A N 1
ATOM 6504 C CA . PRO A 1 817 ? -27.207 -1.159 -46.411 1.00 43.12 817 PRO A CA 1
ATOM 6505 C C . PRO A 1 817 ? -26.932 -1.870 -47.741 1.00 43.12 817 PRO A C 1
ATOM 6507 O O . PRO A 1 817 ? -26.960 -1.237 -48.802 1.00 43.12 817 PRO A O 1
ATOM 6510 N N . GLN A 1 818 ? -26.653 -3.177 -47.695 1.00 39.44 818 GLN A N 1
ATOM 6511 C CA . GLN A 1 818 ? -26.702 -3.997 -48.897 1.00 39.44 818 GLN A CA 1
ATOM 6512 C C . GLN A 1 818 ? -28.140 -3.950 -49.402 1.00 39.44 818 GLN A C 1
ATOM 6514 O O . GLN A 1 818 ? -29.052 -4.492 -48.787 1.00 39.44 818 GLN A O 1
ATOM 6519 N N . VAL A 1 819 ? -28.348 -3.248 -50.513 1.00 34.81 819 VAL A N 1
ATOM 6520 C CA . VAL A 1 819 ? -29.601 -3.312 -51.257 1.00 34.81 819 VAL A CA 1
ATOM 6521 C C . VAL A 1 819 ? -29.694 -4.729 -51.816 1.00 34.81 819 VAL A C 1
ATOM 6523 O O . VAL A 1 819 ? -29.115 -5.026 -52.862 1.00 34.81 819 VAL A O 1
ATOM 6526 N N . THR A 1 820 ? -30.383 -5.619 -51.109 1.00 35.03 820 THR A N 1
ATOM 6527 C CA . THR A 1 820 ? -30.875 -6.864 -51.688 1.00 35.03 820 THR A CA 1
ATOM 6528 C C . THR A 1 820 ? -31.989 -6.493 -52.660 1.00 35.03 820 THR A C 1
ATOM 6530 O O . THR A 1 820 ? -33.063 -6.040 -52.273 1.00 35.03 820 THR A O 1
ATOM 6533 N N . TYR A 1 821 ? -31.692 -6.601 -53.954 1.00 34.38 821 TYR A N 1
ATOM 6534 C CA . TYR A 1 821 ? -32.731 -6.642 -54.974 1.00 34.38 821 TYR A CA 1
ATOM 6535 C C . TYR A 1 821 ? -33.349 -8.043 -54.934 1.00 34.38 821 TYR A C 1
ATOM 6537 O O . TYR A 1 821 ? -32.651 -9.008 -55.252 1.00 34.38 821 TYR A O 1
ATOM 6545 N N . ASP A 1 822 ? -34.617 -8.129 -54.531 1.00 35.03 822 ASP A N 1
ATOM 6546 C CA . ASP A 1 822 ? -35.505 -9.235 -54.921 1.00 35.03 822 ASP A CA 1
ATOM 6547 C C . ASP A 1 822 ? -35.783 -9.205 -56.433 1.00 35.03 822 ASP A C 1
ATOM 6549 O O . ASP A 1 822 ? -35.961 -8.089 -56.991 1.00 35.03 822 ASP A O 1
#

pLDDT: mean 86.52, std 14.3, range [21.0, 98.62]

Radius of gyration: 31.03 Å; chains: 1; bounding box: 71×79×93 Å